Protein AF-A0A059G2W5-F1 (afdb_monomer_lite)

Secondary structure (DSSP, 8-state):
--HHHHHHHHHTTTEEETHHHHHHHTT----HHHHHHHHHHH--SS-HHHHHHHHHHHHHHHHHHB--GGGHHHHHHHHHHHSEEEEEEEEEEEEETTTTEEEEEETTT----EEE-HHHHHH-GGGGTT-EEEEEEEEE---S-TTS-SEEEEEEEESS-S---HHHHHHHHTTS-HHHHHHHHHHHTTB-GGGS-HHHHHHHHHTTHHHHSTT-EEEEEE-TTS-TTHHHHHS-TTEEEE-SS---HHHHTB-TTT--B-GGGT-SEEEETT---TT----HHHHHHHHHHHHHSEEEETTEEEE---EEEEEEE-SS-HHHHHHHS-TTTTS-TTT--HHHHTT--EEEETTSSPPP-GGGB--SEEE-HHHHHHHHHHGGG---TTGGGGTEEE-TTS-HHHHHHHHHHHHHHHHHH-TTS---HHHHHHHHHHHHHHHHHHHHHHHHH-TTSPP---EEEETTS-EEE---HHHHH-HHHHTTT----------------------------S---EEEEE-TT--S--HHHHHHHHHTT-SEEEEE-TT--SHHHHHHHHHHHHHHHHHS-TT--EEEEEEEEPPTTTHHHHHHHHHHHHHHHHHTTEEEEEEEE-GGG----EEEETTSEEEEESSTT--BPP--TT-TT-GGGT-GGGSPBPSEEEEEEEPP---SS---S----HHHHHHHT--BTTEEEES-SSEETTTTEE-THHHHHHHHHHHHHHHTT-EEEEESB-TTS-B--SHHHHTTSSS-SHHHHHHHHHHHHHHHH-HHHHHHHEEEEEEEETTEEEEEEEEPPPSSPPEEEEE-TTT--EEEEEEEEETTEEEEEPHHHHHHHHHTT-

Foldseek 3Di:
DDLQVLCLVQQQLFKAFLVLLVVQCPVPPDFSLLLLLQCSVQVSDPDPVSSVVSSVVSNVCCVFAEFALVCLVVVVVVLVVVQKDKHWFFKAWAQDPVVRFIKIATDRNGDIRATDDPVVCVVPVLSHADTFTWTWMWGAADDPDPNDRRIYTPDTGGSFDPDADLVSVLVSLVVDDLLSLLQQVCLQLFFHSVQDFPVRSLLVLLLLLLLLAWLAEEEEEEAPQLCSCVCQRRQAPQHDEDEDQDDDCCQAANDLVVGDGHDQARHSEYEYPQQFAQPDDDDLVNLVQVLCCLPPQWGDNPPDIDHGGHYYYYYHYDPDDLLCCLAPHAPCVRHHPSCLDLSNLLSNLFYRHSHLGDRDDPVRGGSGMHGSSNNVSVLSNVSNVDACLCVLVVWKFWDPQQDPSNSVSLSSQLRSSCCSSPVVSPDDNVRSVVSSLVSLQGSCSSVLRSCVSDVVDDDDFSWMATPVRDIDGRDHLSCVQPVVSSPVPDDDDDPDDDDDDDDDDDDDDDDPDPPDLADDFDKDWDAFSHFQDALCVVCLSVLAPFQEKEWEDAPQEDDVSLVLVLSNLVSNLVRDDQPGAHEYEYEYAADPPCNVVSVVSQVVSQVVSVVSRYRYYYDHDHPVVGDFGWMDTPQQKIKGWFRHSQFFRDDDCPPPPPVCVPDVRGTTTRTIMIGIDGHPPPDPPDPPPDPPPVVNVVLVVAFWQAEAEALACFQDPVVRDGHNVSVLVVVLVLLQLQQEAWHKYKYQADNVSDRNAHQSVLVVFPRSDPVRVVVVNVVSCCVWQNDVQCVPFWDKDWDADPNGIMIMIGGHHDLDRRWGWDADPPPRDIDTWGWHGDTRDIDTDDPVRVVVSSVVVD

Organism: NCBI:txid1280953

InterPro domains:
  IPR007421 Schlafen, AlbA_2 domain [PF04326] (703-845)
  IPR014061 Lon-like protease BrxL-like [PF13337] (151-462)
  IPR014061 Lon-like protease BrxL-like [TIGR02688] (7-455)
  IPR032341 MITD1, C-terminal phospholipase D-like domain [PF16565] (532-678)
  IPR038113 MITD1, C-terminal phospholipase D-like domain superfamily [G3DSA:3.30.870.30] (523-682)
  IPR038461 Schlafen, AlbA_2 domain superfamily [G3DSA:3.30.950.30] (691-853)
  IPR046838 BREX system Lon protease-like BrxL, N-terminal [PF20442] (10-140)

Sequence (858 aa):
MSLDEKINRHFAGRVVRKDLVKAVKGNAIVPSYVLEYLLGQYCATDDEASIQTGIATVKEILRKHYVHRNEAKLVQSNIKEKGRYKVIDRVTVALNEKKDAYQAIFSNLGIKNVIVDSVTVKAHPKLLVGGVWCICDIEYQYTEDKDASPWILEDLKPIQLSHFDYQEYLSARKEFTTDEWIDLLIQSIGFRPEFLGRRNKLTQLMRLIPFVERNYNLIELGPKGTGKSHIYSEFSPHGILISGGEVSVPKLFVNNSTGNIGLVGYWDVVAFDEFAGKAKRVDKGLVDIMKNYMANKSFSRGIETLGAEASMVFVGNTRHTLPYMLKNTDLFDELPEKYYDSAFIDRIHAYIPGWEVDVIRGEMFSSGYGFVVDYIAEILKHLRNDDYSDRFANSFRLASDISTRDRDGIRKTFSGLMKIIFPHDGATTEEVEELLRLSIEGRKRVKDQLMRIDSTYPDVDFAYSTANGEIKSVATLEETQYPSYYNRGARPTEVSDVDAPPSSADSAGATASKAADQPSEGHREYQENQKGVSFDLLFGPYLQGAKRVEIVDPYIRVFHQTRAVMEFIETVVRRKAPEDEVQVMLTTVEDETRAVQQSDYLGQVADAARMAGVLFEWRFVSADSLHGRSISTETGWKIVLDRGLDIFQRFEMNNAFSIENRLQELRAVKGFYVTYVRQPEELTEPKSETGADPILELVSKGESKDREFKSSLRWNFQDEKIDTAMEQAVLVAIAALANTSGGVLCIGIDDNKNIVGLERDYATFRKPNRDGFELRLHDLLVAEFGQAFCTSFLETAFHQVDGLDFCAISVRRSRDPIYVTKADKKSGAKSSVIYTRVGNSSRELSVEEALNYFKNRL

pLDDT: mean 85.91, std 14.31, range [24.81, 98.56]

Structure (mmCIF, N/CA/C/O backbone):
data_AF-A0A059G2W5-F1
#
_entry.id   AF-A0A059G2W5-F1
#
loop_
_atom_site.group_PDB
_atom_site.id
_atom_site.type_symbol
_atom_site.label_atom_id
_atom_site.label_alt_id
_atom_site.label_comp_id
_atom_site.label_asym_id
_atom_site.label_entity_id
_atom_site.label_seq_id
_atom_site.pdbx_PDB_ins_code
_atom_site.Cartn_x
_atom_site.Cartn_y
_atom_site.Cartn_z
_atom_site.occupancy
_atom_site.B_iso_or_equiv
_atom_site.auth_seq_id
_atom_site.auth_comp_id
_atom_site.auth_asym_id
_atom_site.auth_atom_id
_atom_site.pdbx_PDB_model_num
ATOM 1 N N . MET A 1 1 ? -11.747 12.009 -17.648 1.00 70.88 1 MET A N 1
ATOM 2 C CA . MET A 1 1 ? -12.333 12.262 -16.319 1.00 70.88 1 MET A CA 1
ATOM 3 C C . MET A 1 1 ? -11.278 11.873 -15.306 1.00 70.88 1 MET A C 1
ATOM 5 O O . MET A 1 1 ? -10.680 10.816 -15.484 1.00 70.88 1 MET A O 1
ATOM 9 N N . SER A 1 2 ? -10.971 12.739 -14.346 1.00 89.62 2 SER A N 1
ATOM 10 C CA . SER A 1 2 ? -10.017 12.415 -13.280 1.00 89.62 2 SER A CA 1
ATOM 11 C C . SER A 1 2 ? -10.601 11.361 -12.327 1.00 89.62 2 SER A C 1
ATOM 13 O O . SER A 1 2 ? -11.815 11.133 -12.313 1.00 89.62 2 SER A O 1
ATOM 15 N N . LEU A 1 3 ? -9.749 10.699 -11.535 1.00 93.00 3 LEU A N 1
ATOM 16 C CA . LEU A 1 3 ? -10.206 9.713 -10.550 1.00 93.00 3 LEU A CA 1
ATOM 17 C C . LEU A 1 3 ? -11.163 10.357 -9.530 1.00 93.00 3 LEU A C 1
ATOM 19 O O . LEU A 1 3 ? -12.244 9.826 -9.297 1.00 93.00 3 LEU A O 1
ATOM 23 N N . ASP A 1 4 ? -10.829 11.537 -9.003 1.00 92.12 4 ASP A N 1
ATOM 24 C CA . ASP A 1 4 ? -11.661 12.254 -8.024 1.00 92.12 4 ASP A CA 1
ATOM 25 C C . ASP A 1 4 ? -13.033 12.675 -8.596 1.00 92.12 4 ASP A C 1
ATOM 27 O O . ASP A 1 4 ? -14.053 12.558 -7.911 1.00 92.12 4 ASP A O 1
ATOM 31 N N . GLU A 1 5 ? -13.102 13.100 -9.865 1.00 90.88 5 GLU A N 1
ATOM 32 C CA . GLU A 1 5 ? -14.376 13.372 -10.557 1.00 90.88 5 GLU A CA 1
ATOM 33 C C . GLU A 1 5 ? -15.240 12.106 -10.657 1.00 90.88 5 GLU A C 1
ATOM 35 O O . GLU A 1 5 ? -16.451 12.140 -10.424 1.00 90.88 5 GLU A O 1
ATOM 40 N N . LYS A 1 6 ? -14.615 10.963 -10.970 1.00 94.62 6 LYS A N 1
ATOM 41 C CA . LYS A 1 6 ? -15.286 9.659 -11.043 1.00 94.62 6 LYS A CA 1
ATOM 42 C C . LYS A 1 6 ? -15.848 9.239 -9.694 1.00 94.62 6 LYS A C 1
ATOM 44 O O . LYS A 1 6 ? -16.997 8.810 -9.604 1.00 94.62 6 LYS A O 1
ATOM 49 N N . ILE A 1 7 ? -15.041 9.391 -8.649 1.00 94.12 7 ILE A N 1
ATOM 50 C CA . ILE A 1 7 ? -15.403 9.056 -7.275 1.00 94.12 7 ILE A CA 1
ATOM 51 C C . ILE A 1 7 ? -16.627 9.870 -6.840 1.00 94.12 7 ILE A C 1
ATOM 53 O O . ILE A 1 7 ? -17.612 9.284 -6.394 1.00 94.12 7 ILE A O 1
ATOM 57 N N . ASN A 1 8 ? -16.617 11.191 -7.040 1.00 90.12 8 ASN A N 1
ATOM 58 C CA . ASN A 1 8 ? -17.757 12.044 -6.689 1.00 90.12 8 ASN A CA 1
ATOM 59 C C . ASN A 1 8 ? -19.017 11.710 -7.493 1.00 90.12 8 ASN A C 1
ATOM 61 O O . ASN A 1 8 ? -20.111 11.698 -6.934 1.00 90.12 8 ASN A O 1
ATOM 65 N N . ARG A 1 9 ? -18.882 11.374 -8.780 1.00 91.50 9 ARG A N 1
ATOM 66 C CA . ARG A 1 9 ? -20.026 11.012 -9.625 1.00 91.50 9 ARG A CA 1
ATOM 67 C C . ARG A 1 9 ? -20.757 9.756 -9.144 1.00 91.50 9 ARG A C 1
ATOM 69 O O . ARG A 1 9 ? -21.983 9.729 -9.180 1.00 91.50 9 ARG A O 1
ATOM 76 N N . HIS A 1 10 ? -20.019 8.720 -8.746 1.00 92.56 10 HIS A N 1
ATOM 77 C CA . HIS A 1 10 ? -20.597 7.412 -8.405 1.00 92.56 10 HIS A CA 1
ATOM 78 C C . HIS A 1 10 ? -20.837 7.207 -6.905 1.00 92.56 10 HIS A C 1
ATOM 80 O O . HIS A 1 10 ? -21.637 6.353 -6.535 1.00 92.56 10 HIS A O 1
ATOM 86 N N . PHE A 1 11 ? -20.171 7.976 -6.041 1.00 89.88 11 PHE A N 1
ATOM 87 C CA . PHE A 1 11 ? -20.252 7.826 -4.587 1.00 89.88 11 PHE A CA 1
ATOM 88 C C . PHE A 1 11 ? -20.540 9.147 -3.859 1.00 89.88 11 PHE A C 1
ATOM 90 O O . PHE A 1 11 ? -20.121 9.326 -2.714 1.00 89.88 11 PHE A O 1
ATOM 97 N N . ALA A 1 12 ? -21.269 10.071 -4.492 1.00 84.69 12 ALA A N 1
ATOM 98 C CA . ALA A 1 12 ? -21.710 11.318 -3.864 1.00 84.69 12 ALA A CA 1
ATOM 99 C C . ALA A 1 12 ? -22.329 11.065 -2.473 1.00 84.69 12 ALA A C 1
ATOM 101 O O . ALA A 1 12 ? -23.144 10.160 -2.290 1.00 84.69 12 ALA A O 1
ATOM 102 N N . GLY A 1 13 ? -21.915 11.844 -1.468 1.00 80.69 13 GLY A N 1
ATOM 103 C CA . GLY A 1 13 ? -22.372 11.675 -0.080 1.00 80.69 13 GLY A CA 1
ATOM 104 C C . GLY A 1 13 ? -21.753 10.503 0.692 1.00 80.69 13 GLY A C 1
ATOM 105 O O . GLY A 1 13 ? -22.027 10.356 1.879 1.00 80.69 13 GLY A O 1
ATOM 106 N N . ARG A 1 14 ? -20.912 9.677 0.057 1.00 86.06 14 ARG A N 1
ATOM 107 C CA . ARG A 1 14 ? -20.239 8.504 0.662 1.00 86.06 14 ARG A CA 1
ATOM 108 C C . ARG A 1 14 ? -18.717 8.624 0.654 1.00 86.06 14 ARG A C 1
ATOM 110 O O . ARG A 1 14 ? -18.006 7.729 1.116 1.00 86.06 14 ARG A O 1
ATOM 117 N N . VAL A 1 15 ? -18.216 9.733 0.124 1.00 89.94 15 VAL A N 1
ATOM 118 C CA . VAL A 1 15 ? -16.799 10.052 -0.032 1.00 89.94 15 VAL A CA 1
ATOM 119 C C . VAL A 1 15 ? -16.525 11.445 0.506 1.00 89.94 15 VAL A C 1
ATOM 121 O O . VAL A 1 15 ? -17.393 12.316 0.501 1.00 89.94 15 VAL A O 1
ATOM 124 N N . VAL A 1 16 ? -15.306 11.649 0.981 1.00 89.38 16 VAL A N 1
ATOM 125 C CA . VAL A 1 16 ? -14.848 12.916 1.542 1.00 89.38 16 VAL A CA 1
ATOM 126 C C . VAL A 1 16 ? -13.396 13.146 1.154 1.00 89.38 16 VAL A C 1
ATOM 128 O O . VAL A 1 16 ? -12.611 12.201 1.027 1.00 89.38 16 VAL A O 1
ATOM 131 N N . ARG A 1 17 ? -13.025 14.413 0.983 1.00 90.38 17 ARG A N 1
ATOM 132 C CA . ARG A 1 17 ? -11.629 14.804 0.798 1.00 90.38 17 ARG A CA 1
ATOM 133 C C . ARG A 1 17 ? -10.821 14.554 2.067 1.00 90.38 17 ARG A C 1
ATOM 135 O O . ARG A 1 17 ? -11.162 15.033 3.152 1.00 90.38 17 ARG A O 1
ATOM 142 N N . LYS A 1 18 ? -9.740 13.787 1.936 1.00 88.75 18 LYS A N 1
ATOM 143 C CA . LYS A 1 18 ? -8.985 13.257 3.085 1.00 88.75 18 LYS A CA 1
ATOM 144 C C . LYS A 1 18 ? -8.079 14.281 3.772 1.00 88.75 18 LYS A C 1
ATOM 146 O O . LYS A 1 18 ? -7.754 14.121 4.950 1.00 88.75 18 LYS A O 1
ATOM 151 N N . ASP A 1 19 ? -7.730 15.372 3.100 1.00 86.88 19 ASP A N 1
ATOM 152 C CA . ASP A 1 19 ? -7.019 16.512 3.692 1.00 86.88 19 ASP A CA 1
ATOM 153 C C . ASP A 1 19 ? -7.873 17.280 4.717 1.00 86.88 19 ASP A C 1
ATOM 155 O O . ASP A 1 19 ? -7.338 17.797 5.706 1.00 86.88 19 ASP A O 1
ATOM 159 N N . LEU A 1 20 ? -9.198 17.303 4.545 1.00 87.62 20 LEU A N 1
ATOM 160 C CA . LEU A 1 20 ? -10.114 18.076 5.391 1.00 87.62 20 LEU A CA 1
ATOM 161 C C . LEU A 1 20 ? -10.108 17.622 6.852 1.00 87.62 20 LEU A C 1
ATOM 163 O O . LEU A 1 20 ? -10.252 18.445 7.760 1.00 87.62 20 LEU A O 1
ATOM 167 N N . VAL A 1 21 ? -9.867 16.333 7.101 1.00 82.50 21 VAL A N 1
ATOM 168 C CA . VAL A 1 21 ? -9.759 15.789 8.462 1.00 82.50 21 VAL A CA 1
ATOM 169 C C . VAL A 1 21 ? -8.661 16.518 9.235 1.00 82.50 21 VAL A C 1
ATOM 171 O O . VAL A 1 21 ? -8.880 16.929 10.373 1.00 82.50 21 VAL A O 1
ATOM 174 N N . LYS A 1 22 ? -7.501 16.770 8.610 1.00 81.06 22 LYS A N 1
ATOM 175 C CA . LYS A 1 22 ? -6.393 17.511 9.239 1.00 81.06 22 LYS A CA 1
ATOM 176 C C . LYS A 1 22 ? -6.764 18.972 9.499 1.00 81.06 22 LYS A C 1
ATOM 178 O O . LYS A 1 22 ? -6.431 19.499 10.559 1.00 81.06 22 LYS A O 1
ATOM 183 N N . ALA A 1 23 ? -7.484 19.607 8.574 1.00 81.00 23 ALA A N 1
ATOM 184 C CA . ALA A 1 23 ? -7.911 21.003 8.697 1.00 81.00 23 ALA A CA 1
ATOM 185 C C . ALA A 1 23 ? -8.916 21.236 9.844 1.00 81.00 23 ALA A C 1
ATOM 187 O O . ALA A 1 23 ? -8.984 22.338 10.403 1.00 81.00 23 ALA A O 1
ATOM 188 N N . VAL A 1 24 ? -9.697 20.208 10.191 1.00 83.06 24 VAL A N 1
ATOM 189 C CA . VAL A 1 24 ? -10.729 20.253 11.239 1.00 83.06 24 VAL A CA 1
ATOM 190 C C . VAL A 1 24 ? -10.209 19.760 12.584 1.00 83.06 24 VAL A C 1
ATOM 192 O O . VAL A 1 24 ? -10.558 20.353 13.604 1.00 83.06 24 VAL A O 1
ATOM 195 N N . LYS A 1 25 ? -9.368 18.716 12.599 1.00 77.44 25 LYS A N 1
ATOM 196 C CA . LYS A 1 25 ? -8.901 18.044 13.824 1.00 77.44 25 LYS A CA 1
ATOM 197 C C . LYS A 1 25 ? -8.322 19.023 14.843 1.00 77.44 25 LYS A C 1
ATOM 199 O O . LYS A 1 25 ? -8.685 18.941 16.012 1.00 77.44 25 LYS A O 1
ATOM 204 N N . GLY A 1 26 ? -7.496 19.983 14.411 1.00 71.88 26 GLY A N 1
ATOM 205 C CA . GLY A 1 26 ? -6.952 21.032 15.284 1.00 71.88 26 GLY A CA 1
ATOM 206 C C . GLY A 1 26 ? -6.432 20.470 16.617 1.00 71.88 26 GLY A C 1
ATOM 207 O O . GLY A 1 26 ? -5.618 19.551 16.619 1.00 71.88 26 GLY A O 1
ATOM 208 N N . ASN A 1 27 ? -6.959 20.982 17.739 1.00 66.56 27 ASN A N 1
ATOM 209 C CA . ASN A 1 27 ? -6.695 20.480 19.101 1.00 66.56 27 ASN A CA 1
ATOM 210 C C . ASN A 1 27 ? -7.792 19.534 19.641 1.00 66.56 27 ASN A C 1
ATOM 212 O O . ASN A 1 27 ? -7.753 19.142 20.809 1.00 66.56 27 ASN A O 1
ATOM 216 N N . ALA A 1 28 ? -8.810 19.206 18.842 1.00 68.19 28 ALA A N 1
ATOM 217 C CA . ALA A 1 28 ? -9.914 18.363 19.279 1.00 68.19 28 ALA A CA 1
ATOM 218 C C . ALA A 1 28 ? -9.452 16.900 19.386 1.00 68.19 28 ALA A C 1
ATOM 220 O O . ALA A 1 28 ? -8.986 16.299 18.419 1.00 68.19 28 ALA A O 1
ATOM 221 N N . ILE A 1 29 ? -9.606 16.305 20.573 1.00 75.06 29 ILE A N 1
ATOM 222 C CA . ILE A 1 29 ? -9.244 14.903 20.850 1.00 75.06 29 ILE A CA 1
ATOM 223 C C . ILE A 1 29 ? -10.410 13.996 20.435 1.00 75.06 29 ILE A C 1
ATOM 225 O O . ILE A 1 29 ? -11.023 13.321 21.257 1.00 75.06 29 ILE A O 1
ATOM 229 N N . VAL A 1 30 ? -10.763 14.051 19.154 1.00 78.31 30 VAL A N 1
ATOM 230 C CA . VAL A 1 30 ? -11.882 13.315 18.560 1.00 78.31 30 VAL A CA 1
ATOM 231 C C . VAL A 1 30 ? -11.317 12.283 17.577 1.00 78.31 30 VAL A C 1
ATOM 233 O O . VAL A 1 30 ? -10.408 12.633 16.816 1.00 78.31 30 VAL A O 1
ATOM 236 N N . PRO A 1 31 ? -11.806 11.026 17.578 1.00 78.44 31 PRO A N 1
ATOM 237 C CA . PRO A 1 31 ? -11.372 10.025 16.602 1.00 78.44 31 PRO A CA 1
ATOM 238 C C . PRO A 1 31 ? -11.599 10.486 15.159 1.00 78.44 31 PRO A C 1
ATOM 240 O O . PRO A 1 31 ? -12.594 11.157 14.872 1.00 78.44 31 PRO A O 1
ATOM 243 N N . SER A 1 32 ? -10.714 10.103 14.237 1.00 80.50 32 SER A N 1
ATOM 244 C CA . SER A 1 32 ? -10.771 10.569 12.845 1.00 80.50 32 SER A CA 1
ATOM 245 C C . SER A 1 32 ? -12.079 10.172 12.155 1.00 80.50 32 SER A C 1
ATOM 247 O O . SER A 1 32 ? -12.656 10.996 11.454 1.00 80.50 32 SER A O 1
ATOM 249 N N . TYR A 1 33 ? -12.618 8.978 12.423 1.00 77.44 33 TYR A N 1
ATOM 250 C CA . TYR A 1 33 ? -13.896 8.547 11.841 1.00 77.44 33 TYR A CA 1
ATOM 251 C C . TYR A 1 33 ? -15.094 9.410 12.268 1.00 77.44 33 TYR A C 1
ATOM 253 O O . TYR A 1 33 ? -16.035 9.574 11.500 1.00 77.44 33 TYR A O 1
ATOM 261 N N . VAL A 1 34 ? -15.063 10.004 13.469 1.00 81.62 34 VAL A N 1
ATOM 262 C CA . VAL A 1 34 ? -16.112 10.935 13.916 1.00 81.62 34 VAL A CA 1
ATOM 263 C C . VAL A 1 34 ? -16.023 12.246 13.136 1.00 81.62 34 VAL A C 1
ATOM 265 O O . VAL A 1 34 ? -17.045 12.811 12.750 1.00 81.62 34 VAL A O 1
ATOM 268 N N . LEU A 1 35 ? -14.801 12.724 12.879 1.00 86.88 35 LEU A N 1
ATOM 269 C CA . LEU A 1 35 ? -14.574 13.908 12.051 1.00 86.88 35 LEU A CA 1
ATOM 270 C C . LEU A 1 35 ? -15.012 13.657 10.609 1.00 86.88 35 LEU A C 1
ATOM 272 O O . LEU A 1 35 ? -15.684 14.502 10.029 1.00 86.88 35 LEU A O 1
ATOM 276 N N . GLU A 1 36 ? -14.669 12.496 10.052 1.00 84.31 36 GLU A N 1
ATOM 277 C CA . GLU A 1 36 ? -15.071 12.104 8.701 1.00 84.31 36 GLU A CA 1
ATOM 278 C C . GLU A 1 36 ? -16.584 11.973 8.560 1.00 84.31 36 GLU A C 1
ATOM 280 O O . GLU A 1 36 ? -17.115 12.442 7.562 1.00 84.31 36 GLU A O 1
ATOM 285 N N . TYR A 1 37 ? -17.291 11.436 9.558 1.00 82.56 37 TYR A N 1
ATOM 286 C CA . TYR A 1 37 ? -18.756 11.408 9.551 1.00 82.56 37 TYR A CA 1
ATOM 287 C C . TYR A 1 37 ? -19.354 12.817 9.475 1.00 82.56 37 TYR A C 1
ATOM 289 O O . TYR A 1 37 ? -20.207 13.093 8.634 1.00 82.56 37 TYR A O 1
ATOM 297 N N . LEU A 1 38 ? -18.885 13.739 10.326 1.00 86.25 38 LEU A N 1
ATOM 298 C CA . LEU A 1 38 ? -19.362 15.124 10.303 1.00 86.25 38 LEU A CA 1
ATOM 299 C C . LEU A 1 38 ? -19.017 15.801 8.970 1.00 86.25 38 LEU A C 1
ATOM 301 O O . LEU A 1 38 ? -19.852 16.485 8.386 1.00 86.25 38 LEU A O 1
ATOM 305 N N . LEU A 1 39 ? -17.811 15.582 8.448 1.00 87.56 39 LEU A N 1
ATOM 306 C CA . LEU A 1 39 ? -17.409 16.123 7.151 1.00 87.56 39 LEU A CA 1
ATOM 307 C C . LEU A 1 39 ? -18.206 15.511 5.996 1.00 87.56 39 LEU A C 1
ATOM 309 O O . LEU A 1 39 ? -18.561 16.235 5.075 1.00 87.56 39 LEU A O 1
ATOM 313 N N . GLY A 1 40 ? -18.564 14.232 6.061 1.00 82.75 40 GLY A N 1
ATOM 314 C CA . GLY A 1 40 ? -19.442 13.587 5.087 1.00 82.75 40 GLY A CA 1
ATOM 315 C C . GLY A 1 40 ? -20.846 14.196 5.055 1.00 82.75 40 GLY A C 1
ATOM 316 O O . GLY A 1 40 ? -21.483 14.200 4.011 1.00 82.75 40 GLY A O 1
ATOM 317 N N . GLN A 1 41 ? -21.325 14.779 6.159 1.00 82.44 41 GLN A N 1
ATOM 318 C CA . GLN A 1 41 ? -22.630 15.453 6.195 1.00 82.44 41 GLN A CA 1
ATOM 319 C C . GLN A 1 41 ? -22.600 16.884 5.656 1.00 82.44 41 GLN A C 1
ATOM 321 O O . GLN A 1 41 ? -23.564 17.322 5.032 1.00 82.44 41 GLN A O 1
ATOM 326 N N . TYR A 1 42 ? -21.519 17.625 5.917 1.00 86.44 42 TYR A N 1
ATOM 327 C CA . TYR A 1 42 ? -21.453 19.064 5.628 1.00 86.44 42 TYR A CA 1
ATOM 328 C C . TYR A 1 42 ? -20.520 19.434 4.464 1.00 86.44 42 TYR A C 1
ATOM 330 O O . TYR A 1 42 ? -20.578 20.565 3.991 1.00 86.44 42 TYR A O 1
ATOM 338 N N . CYS A 1 43 ? -19.683 18.506 3.990 1.00 84.94 43 CYS A N 1
ATOM 339 C CA . CYS A 1 43 ? -18.677 18.717 2.940 1.00 84.94 43 CYS A CA 1
ATOM 340 C C . CYS A 1 43 ? -18.753 17.664 1.813 1.00 84.94 43 CYS A C 1
ATOM 342 O O . CYS A 1 43 ? -17.750 17.401 1.153 1.00 84.94 43 CYS A O 1
ATOM 344 N N . ALA A 1 44 ? -19.920 17.054 1.579 1.00 77.00 44 ALA A N 1
ATOM 345 C CA . ALA A 1 44 ? -20.151 16.079 0.502 1.00 77.00 44 ALA A CA 1
ATOM 346 C C . ALA A 1 44 ? -20.348 16.729 -0.885 1.00 77.00 44 ALA A C 1
ATOM 348 O O . ALA A 1 44 ? -21.307 16.435 -1.596 1.00 77.00 44 ALA A O 1
ATOM 349 N N . THR A 1 45 ? -19.469 17.655 -1.254 1.00 80.06 45 THR A N 1
ATOM 350 C CA . THR A 1 45 ? -19.495 18.375 -2.534 1.00 80.06 45 THR A CA 1
ATOM 351 C C . THR A 1 45 ? -18.066 18.628 -3.016 1.00 80.06 45 THR A C 1
ATOM 353 O O . THR A 1 45 ? -17.114 18.483 -2.245 1.00 80.06 45 THR A O 1
ATOM 356 N N . ASP A 1 46 ? -17.909 18.959 -4.291 1.00 79.19 46 ASP A N 1
ATOM 357 C CA . ASP A 1 46 ? -16.665 19.392 -4.934 1.00 79.19 46 ASP A CA 1
ATOM 358 C C . ASP A 1 46 ? -16.551 20.917 -5.076 1.00 79.19 46 ASP A C 1
ATOM 360 O O . ASP A 1 46 ? -15.484 21.430 -5.412 1.00 79.19 46 ASP A O 1
ATOM 364 N N . ASP A 1 47 ? -17.605 21.659 -4.722 1.00 85.81 47 ASP A N 1
ATOM 365 C CA . ASP A 1 47 ? -17.571 23.118 -4.638 1.00 85.81 47 ASP A CA 1
ATOM 366 C C . ASP A 1 47 ? -16.771 23.602 -3.415 1.00 85.81 47 ASP A C 1
ATOM 368 O O . ASP A 1 47 ? -17.180 23.443 -2.260 1.00 85.81 47 ASP A O 1
ATOM 372 N N . GLU A 1 48 ? -15.635 24.253 -3.673 1.00 87.31 48 GLU A N 1
ATOM 373 C CA . GLU A 1 48 ? -14.702 24.709 -2.636 1.00 87.31 48 GLU A CA 1
ATOM 374 C C . GLU A 1 48 ? -15.345 25.719 -1.667 1.00 87.31 48 GLU A C 1
ATOM 376 O O . GLU A 1 48 ? -15.084 25.677 -0.465 1.00 87.31 48 GLU A O 1
ATOM 381 N N . ALA A 1 49 ? -16.237 26.596 -2.141 1.00 88.25 49 ALA A N 1
ATOM 382 C CA . ALA A 1 49 ? -16.917 27.564 -1.276 1.00 88.25 49 ALA A CA 1
ATOM 383 C C . ALA A 1 49 ? -17.859 26.876 -0.268 1.00 88.25 49 ALA A C 1
ATOM 385 O O . ALA A 1 49 ? -17.877 27.210 0.927 1.00 88.25 49 ALA A O 1
ATOM 386 N N . SER A 1 50 ? -18.604 25.874 -0.732 1.00 86.75 50 SER A N 1
ATOM 387 C CA . SER A 1 50 ? -19.454 25.029 0.104 1.00 86.75 50 SER A CA 1
ATOM 388 C C . SER A 1 50 ? -18.629 24.201 1.088 1.00 86.75 50 SER A C 1
ATOM 390 O O . SER A 1 50 ? -18.977 24.152 2.268 1.00 86.75 50 SER A O 1
ATOM 392 N N . ILE A 1 51 ? -17.492 23.638 0.658 1.00 87.81 51 ILE A N 1
ATOM 393 C CA . ILE A 1 51 ? -16.558 22.915 1.537 1.00 87.81 51 ILE A CA 1
ATOM 394 C C . ILE A 1 51 ? -16.068 23.818 2.678 1.00 87.81 51 ILE A C 1
ATOM 396 O O . ILE A 1 51 ? -16.115 23.410 3.838 1.00 87.81 51 ILE A O 1
ATOM 400 N N . GLN A 1 52 ? -15.640 25.053 2.398 1.00 89.12 52 GLN A N 1
ATOM 401 C CA . GLN A 1 52 ? -15.163 25.969 3.446 1.00 89.12 52 GLN A CA 1
ATOM 402 C C . GLN A 1 52 ? -16.262 26.313 4.463 1.00 89.12 52 GLN A C 1
ATOM 404 O O . GLN A 1 52 ? -16.019 26.338 5.675 1.00 89.12 52 GLN A O 1
ATOM 409 N N . THR A 1 53 ? -17.491 26.511 3.985 1.00 90.94 53 THR A N 1
ATOM 410 C CA . THR A 1 53 ? -18.664 26.729 4.846 1.00 90.94 53 THR A CA 1
ATOM 411 C C . THR A 1 53 ? -18.969 25.491 5.698 1.00 90.94 53 THR A C 1
ATOM 413 O O . THR A 1 53 ? -19.237 25.601 6.901 1.00 90.94 53 THR A O 1
ATOM 416 N N . GLY A 1 54 ? -18.863 24.298 5.109 1.00 89.44 54 GLY A N 1
ATOM 417 C CA . GLY A 1 54 ? -19.009 23.021 5.801 1.00 89.44 54 GLY A CA 1
ATOM 418 C C . GLY A 1 54 ? -17.958 22.827 6.896 1.00 89.44 54 GLY A C 1
ATOM 419 O O . GLY A 1 54 ? -18.306 22.528 8.037 1.00 89.44 54 GLY A O 1
ATOM 420 N N . ILE A 1 55 ? -16.683 23.114 6.612 1.00 89.56 55 ILE A N 1
ATOM 421 C CA . ILE A 1 55 ? -15.584 23.062 7.593 1.00 89.56 55 ILE A CA 1
ATOM 422 C C . ILE A 1 55 ? -15.865 23.986 8.782 1.00 89.56 55 ILE A C 1
ATOM 424 O O . ILE A 1 55 ? -15.682 23.579 9.933 1.00 89.56 55 ILE A O 1
ATOM 428 N N . ALA A 1 56 ? -16.307 25.221 8.529 1.00 90.62 56 ALA A N 1
ATOM 429 C CA . ALA A 1 56 ? -16.656 26.165 9.588 1.00 90.62 56 ALA A CA 1
ATOM 430 C C . ALA A 1 56 ? -17.805 25.633 10.461 1.00 90.62 56 ALA A C 1
ATOM 432 O O . ALA A 1 56 ? -17.735 25.702 11.690 1.00 90.62 56 ALA A O 1
ATOM 433 N N . THR A 1 57 ? -18.815 25.025 9.834 1.00 91.56 57 THR A N 1
ATOM 434 C CA . THR A 1 57 ? -19.950 24.394 10.520 1.00 91.56 57 THR A CA 1
ATOM 435 C C . THR A 1 57 ? -19.499 23.230 11.402 1.00 91.56 57 THR A C 1
ATOM 437 O O . THR A 1 57 ? -19.856 23.178 12.579 1.00 91.56 57 THR A O 1
ATOM 440 N N . VAL A 1 58 ? -18.650 22.334 10.889 1.00 90.31 58 VAL A N 1
ATOM 441 C CA . VAL A 1 58 ? -18.118 21.197 11.659 1.00 90.31 58 VAL A CA 1
ATOM 442 C C . VAL A 1 58 ? -17.279 21.676 12.845 1.00 90.31 58 VAL A C 1
ATOM 444 O O . VAL A 1 58 ? -17.455 21.184 13.962 1.00 90.31 58 VAL A O 1
ATOM 447 N N . LYS A 1 59 ? -16.402 22.669 12.645 1.00 90.12 59 LYS A N 1
ATOM 448 C CA . LYS A 1 59 ? -15.616 23.273 13.736 1.00 90.12 59 LYS A CA 1
ATOM 449 C C . LYS A 1 59 ? -16.515 23.850 14.825 1.00 90.12 59 LYS A C 1
ATOM 451 O O . LYS A 1 59 ? -16.234 23.670 16.009 1.00 90.12 59 LYS A O 1
ATOM 456 N N . GLU A 1 60 ? -17.604 24.504 14.438 1.00 90.94 60 GLU A N 1
ATOM 457 C CA . GLU A 1 60 ? -18.562 25.079 15.377 1.00 90.94 60 GLU A CA 1
ATOM 458 C C . GLU A 1 60 ? -19.354 24.006 16.141 1.00 90.94 60 GLU A C 1
ATOM 460 O O . GLU A 1 60 ? -19.548 24.142 17.351 1.00 90.94 60 GLU A O 1
ATOM 465 N N . ILE A 1 61 ? -19.749 22.915 15.474 1.00 90.44 61 ILE A N 1
ATOM 466 C CA . ILE A 1 61 ? -20.394 21.755 16.109 1.00 90.44 61 ILE A CA 1
ATOM 467 C C . ILE A 1 61 ? -19.473 21.149 17.167 1.00 90.44 61 ILE A C 1
ATOM 469 O O . ILE A 1 61 ? -19.896 20.956 18.307 1.00 90.44 61 ILE A O 1
ATOM 473 N N . LEU A 1 62 ? -18.210 20.894 16.819 1.00 89.56 62 LEU A N 1
ATOM 474 C CA . LEU A 1 62 ? -17.231 20.347 17.756 1.00 89.56 62 LEU A CA 1
ATOM 475 C C . LEU A 1 62 ? -17.018 21.297 18.936 1.00 89.56 62 LEU A C 1
ATOM 477 O O . LEU A 1 62 ? -17.133 20.875 20.079 1.00 89.56 62 LEU A O 1
ATOM 481 N N . ARG A 1 63 ? -16.809 22.591 18.683 1.00 88.50 63 ARG A N 1
ATOM 482 C CA . ARG A 1 63 ? -16.598 23.591 19.739 1.00 88.50 63 ARG A CA 1
ATOM 483 C C . ARG A 1 63 ? -17.773 23.692 20.716 1.00 88.50 63 ARG A C 1
ATOM 485 O O . ARG A 1 63 ? -17.559 23.926 21.900 1.00 88.50 63 ARG A O 1
ATOM 492 N N . LYS A 1 64 ? -19.012 23.572 20.229 1.00 89.25 64 LYS A N 1
ATOM 493 C CA . LYS A 1 64 ? -20.223 23.718 21.055 1.00 89.25 64 LYS A CA 1
ATOM 494 C C . LYS A 1 64 ? -20.638 22.438 21.768 1.00 89.25 64 LYS A C 1
ATOM 496 O O . LYS A 1 64 ? -21.156 22.523 22.883 1.00 89.25 64 LYS A O 1
ATOM 501 N N . HIS A 1 65 ? -20.493 21.293 21.109 1.00 91.88 65 HIS A N 1
ATOM 502 C CA . HIS A 1 65 ? -21.136 20.048 21.526 1.00 91.88 65 HIS A CA 1
ATOM 503 C C . HIS A 1 65 ? -20.149 18.976 21.983 1.00 91.88 65 HIS A C 1
ATOM 505 O O . HIS A 1 65 ? -20.546 18.096 22.743 1.00 91.88 65 HIS A O 1
ATOM 511 N N . TYR A 1 66 ? -18.880 19.023 21.571 1.00 90.50 66 TYR A N 1
ATOM 512 C CA . TYR A 1 66 ? -17.898 18.063 22.063 1.00 90.50 66 TYR A CA 1
ATOM 5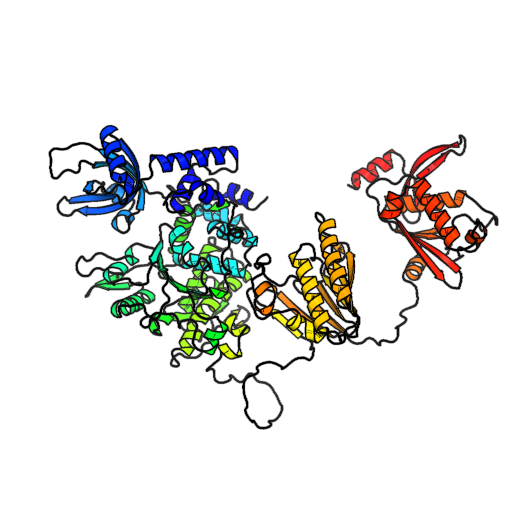13 C C . TYR A 1 66 ? -17.612 18.291 23.546 1.00 90.50 66 TYR A C 1
ATOM 515 O O . TYR A 1 66 ? -17.311 19.403 23.979 1.00 90.50 66 TYR A O 1
ATOM 523 N N . VAL A 1 67 ? -17.687 17.217 24.332 1.00 89.31 67 VAL A N 1
ATOM 524 C CA . VAL A 1 67 ? -17.431 17.302 25.767 1.00 89.31 67 VAL A CA 1
ATOM 525 C C . VAL A 1 67 ? -15.962 17.015 26.046 1.00 89.31 67 VAL A C 1
ATOM 527 O O . VAL A 1 67 ? -15.501 15.874 25.958 1.00 89.31 67 VAL A O 1
ATOM 530 N N . HIS A 1 68 ? -15.224 18.051 26.438 1.00 88.69 68 HIS A N 1
ATOM 531 C CA . HIS A 1 68 ? -13.890 17.893 27.003 1.00 88.69 68 HIS A CA 1
ATOM 532 C C . HIS A 1 68 ? -13.986 17.458 28.473 1.00 88.69 68 HIS A C 1
ATOM 534 O O . HIS A 1 68 ? -14.730 18.040 29.262 1.00 88.69 68 HIS A O 1
ATOM 540 N N . ARG A 1 69 ? -13.211 16.440 28.874 1.00 87.25 69 ARG A N 1
ATOM 541 C CA . ARG A 1 69 ? -13.274 15.867 30.237 1.00 87.25 69 ARG A CA 1
ATOM 542 C C . ARG A 1 69 ? -13.023 16.885 31.354 1.00 87.25 69 ARG A C 1
ATOM 544 O O . ARG A 1 69 ? -13.640 16.793 32.409 1.00 87.25 69 ARG A O 1
ATOM 551 N N . ASN A 1 70 ? -12.125 17.842 31.137 1.00 88.69 70 ASN A N 1
ATOM 552 C CA . ASN A 1 70 ? -11.825 18.918 32.088 1.00 88.69 70 ASN A CA 1
ATOM 553 C C . ASN A 1 70 ? -12.961 19.951 32.205 1.00 88.69 70 ASN A C 1
ATOM 555 O O . ASN A 1 70 ? -13.067 20.618 33.229 1.00 88.69 70 ASN A O 1
ATOM 559 N N . GLU A 1 71 ? -13.829 20.055 31.198 1.00 89.62 71 GLU A N 1
ATOM 560 C CA . GLU A 1 71 ? -14.966 20.984 31.159 1.00 89.62 71 GLU A CA 1
ATOM 561 C C . GLU A 1 71 ? -16.307 20.295 31.450 1.00 89.62 71 GLU A C 1
ATOM 563 O O . GLU A 1 71 ? -17.353 20.941 31.462 1.00 89.62 71 GLU A O 1
ATOM 568 N N . ALA A 1 72 ? -16.301 18.994 31.753 1.00 92.00 72 ALA A N 1
ATOM 569 C CA . ALA A 1 72 ? -17.510 18.202 31.967 1.00 92.00 72 ALA A CA 1
ATOM 570 C C . ALA A 1 72 ? -18.477 18.841 32.980 1.00 92.00 72 ALA A C 1
ATOM 572 O O . ALA A 1 72 ? -19.685 18.872 32.760 1.00 92.00 72 ALA A O 1
ATOM 573 N N . LYS A 1 73 ? -17.953 19.412 34.074 1.00 94.00 73 LYS A N 1
ATOM 574 C CA . LYS A 1 73 ? -18.762 20.097 35.097 1.00 94.00 73 LYS A CA 1
ATOM 575 C C . LYS A 1 73 ? -19.380 21.404 34.608 1.00 94.00 73 LYS A C 1
ATOM 577 O O . LYS A 1 73 ? -20.512 21.707 34.978 1.00 94.00 73 LYS A O 1
ATOM 582 N N . LEU A 1 74 ? -18.674 22.138 33.751 1.00 93.44 74 LEU A N 1
ATOM 583 C CA . LEU A 1 74 ? -19.209 23.331 33.105 1.00 93.44 74 LEU A CA 1
ATOM 584 C C . LEU A 1 74 ? -20.347 22.954 32.147 1.00 93.44 74 LEU A C 1
ATOM 586 O O . LEU A 1 74 ? -21.409 23.568 32.191 1.00 93.44 74 LEU A O 1
ATOM 590 N N . VAL A 1 75 ? -20.169 21.898 31.345 1.00 92.94 75 VAL A N 1
ATOM 591 C CA . VAL A 1 75 ? -21.218 21.394 30.443 1.00 92.94 75 VAL A CA 1
ATOM 592 C C . VAL A 1 75 ? -22.434 20.892 31.230 1.00 92.94 75 VAL A C 1
ATOM 594 O O . VAL A 1 75 ? -23.554 21.255 30.887 1.00 92.94 75 VAL A O 1
ATOM 597 N N . GLN A 1 76 ? -22.239 20.149 32.328 1.00 94.38 76 GLN A N 1
ATOM 598 C CA . GLN A 1 76 ? -23.324 19.750 33.240 1.00 94.38 76 GLN A CA 1
ATOM 599 C C . GLN A 1 76 ? -24.108 20.964 33.767 1.00 94.38 76 GLN A C 1
ATOM 601 O O . GLN A 1 76 ? -25.338 20.949 33.755 1.00 94.38 76 GLN A O 1
ATOM 606 N N . SER A 1 77 ? -23.416 22.030 34.186 1.00 93.88 77 SER A N 1
ATOM 607 C CA . SER A 1 77 ? -24.072 23.273 34.613 1.00 93.88 77 SER A CA 1
ATOM 608 C C . SER A 1 77 ? -24.839 23.933 33.468 1.00 93.88 77 SER A C 1
ATOM 610 O O . SER A 1 77 ? -25.962 24.378 33.669 1.00 93.88 77 SER A O 1
ATOM 612 N N . ASN A 1 78 ? -24.271 23.970 32.261 1.00 93.06 78 ASN A N 1
ATOM 613 C CA . ASN A 1 78 ? -24.941 24.539 31.092 1.00 93.06 78 ASN A CA 1
ATOM 614 C C . ASN A 1 78 ? -26.218 23.774 30.729 1.00 93.06 78 ASN A C 1
ATOM 616 O O . ASN A 1 78 ? -27.201 24.412 30.366 1.00 93.06 78 ASN A O 1
ATOM 620 N N . ILE A 1 79 ? -26.217 22.440 30.840 1.00 93.94 79 ILE A N 1
ATOM 621 C CA . ILE A 1 79 ? -27.424 21.623 30.651 1.00 93.94 79 ILE A CA 1
ATOM 622 C C . ILE A 1 79 ? -28.475 22.010 31.695 1.00 93.94 79 ILE A C 1
ATOM 624 O O . ILE A 1 79 ? -29.602 22.310 31.324 1.00 93.94 79 ILE A O 1
ATOM 628 N N . LYS A 1 80 ? -28.097 22.088 32.979 1.00 92.88 80 LYS A N 1
ATOM 629 C CA . LYS A 1 80 ? -29.010 22.494 34.058 1.00 92.88 80 LYS A CA 1
ATOM 630 C C . LYS A 1 80 ? -29.642 23.868 33.816 1.00 92.88 80 LYS A C 1
ATOM 632 O O . LYS A 1 80 ? -30.847 24.008 33.973 1.00 92.88 80 LYS A O 1
ATOM 637 N N . GLU A 1 81 ? -28.850 24.875 33.450 1.00 92.94 81 GLU A N 1
ATOM 638 C CA . GLU A 1 81 ? -29.356 26.245 33.268 1.00 92.94 81 GLU A CA 1
ATOM 639 C C . GLU A 1 81 ? -30.178 26.413 31.978 1.00 92.94 81 GLU A C 1
ATOM 641 O O . GLU A 1 81 ? -31.087 27.238 31.928 1.00 92.94 81 GLU A O 1
ATOM 646 N N . LYS A 1 82 ? -29.883 25.638 30.926 1.00 90.44 82 LYS A N 1
ATOM 647 C CA . LYS A 1 82 ? -30.605 25.697 29.640 1.00 90.44 82 LYS A CA 1
ATOM 648 C C . LYS A 1 82 ? -31.756 24.691 29.533 1.00 90.44 82 LYS A C 1
ATOM 650 O O . LYS A 1 82 ? -32.493 24.731 28.551 1.00 90.44 82 LYS A O 1
ATOM 655 N N . GLY A 1 83 ? -31.885 23.772 30.486 1.00 86.38 83 GLY A N 1
ATOM 656 C CA . GLY A 1 83 ? -32.799 22.629 30.442 1.00 86.38 83 GLY A CA 1
ATOM 657 C C . GLY A 1 83 ? -32.281 21.504 29.544 1.00 86.38 83 GLY A C 1
ATOM 658 O O . GLY A 1 83 ? -32.033 20.403 30.025 1.00 86.38 83 GLY A O 1
ATOM 659 N N . ARG A 1 84 ? -32.047 21.789 28.256 1.00 90.31 84 ARG A N 1
ATOM 660 C CA . ARG A 1 84 ? -31.608 20.809 27.247 1.00 90.31 84 ARG A CA 1
ATOM 661 C C . ARG A 1 84 ? -30.320 21.235 26.548 1.00 90.31 84 ARG A C 1
ATOM 663 O O . ARG A 1 84 ? -30.125 22.407 26.217 1.00 90.31 84 ARG A O 1
ATOM 670 N N . TYR A 1 85 ? -29.448 20.271 26.262 1.00 93.88 85 TYR A N 1
ATOM 671 C CA . TYR A 1 85 ? -28.221 20.501 25.502 1.00 93.88 85 TYR A CA 1
ATOM 672 C C . TYR A 1 85 ? -27.828 19.292 24.651 1.00 93.88 85 TYR A C 1
ATOM 674 O O . TYR A 1 85 ? -27.952 18.146 25.079 1.00 93.88 85 TYR A O 1
ATOM 682 N N . LYS A 1 86 ? -27.281 19.563 23.464 1.00 95.38 86 LYS A N 1
ATOM 683 C CA . LYS A 1 86 ? -26.709 18.537 22.588 1.00 95.38 86 LYS A CA 1
ATOM 684 C C . LYS A 1 86 ? -25.238 18.314 22.928 1.00 95.38 86 LYS A C 1
ATOM 686 O O . LYS A 1 86 ? -24.483 19.285 23.030 1.00 95.38 86 LYS A O 1
ATOM 691 N N . VAL A 1 87 ? -24.831 17.056 23.062 1.00 94.44 87 VAL A N 1
ATOM 692 C CA . VAL A 1 87 ? -23.461 16.645 23.390 1.00 94.44 87 VAL A CA 1
ATOM 693 C C . VAL A 1 87 ? -22.949 15.575 22.428 1.00 94.44 87 VAL A C 1
ATOM 695 O O . VAL A 1 87 ? -23.712 14.736 21.959 1.00 94.44 87 VAL A O 1
ATOM 698 N N . ILE A 1 88 ? -21.646 15.595 22.154 1.00 92.75 88 ILE A N 1
ATOM 699 C CA . ILE A 1 88 ? -20.920 14.534 21.451 1.00 92.75 88 ILE A CA 1
ATOM 700 C C . ILE A 1 88 ? -20.031 13.836 22.476 1.00 92.75 88 ILE A C 1
ATOM 702 O O . ILE A 1 88 ? -19.106 14.449 23.019 1.00 92.75 88 ILE A O 1
ATOM 706 N N . ASP A 1 89 ? -20.321 12.566 22.749 1.00 92.31 89 ASP A N 1
ATOM 707 C CA . ASP A 1 89 ? -19.628 11.778 23.769 1.00 92.31 89 ASP A CA 1
ATOM 708 C C . ASP A 1 89 ? -19.631 10.281 23.423 1.00 92.31 89 ASP A C 1
ATOM 710 O O . ASP A 1 89 ? -20.426 9.801 22.613 1.00 92.31 89 ASP A O 1
ATOM 714 N N . ARG A 1 90 ? -18.741 9.523 24.060 1.00 90.12 90 ARG A N 1
ATOM 715 C CA . ARG A 1 90 ? -18.733 8.065 24.030 1.00 90.12 90 ARG A CA 1
ATOM 716 C C . ARG A 1 90 ? -19.657 7.521 25.116 1.00 90.12 90 ARG A C 1
ATOM 718 O O . ARG A 1 90 ? -19.382 7.672 26.311 1.00 90.12 90 ARG A O 1
ATOM 725 N N . VAL A 1 91 ? -20.713 6.841 24.685 1.00 92.06 91 VAL A N 1
ATOM 726 C CA . VAL A 1 91 ? -21.783 6.318 25.539 1.00 92.06 91 VAL A CA 1
ATOM 727 C C . VAL A 1 91 ? -21.675 4.805 25.656 1.00 92.06 91 VAL A C 1
ATOM 729 O O . VAL A 1 91 ? -21.627 4.110 24.645 1.00 92.06 91 VAL A O 1
ATOM 732 N N . THR A 1 92 ? -21.676 4.294 26.885 1.00 91.12 92 THR A N 1
ATOM 733 C CA . THR A 1 92 ? -21.769 2.859 27.196 1.00 91.12 92 THR A CA 1
ATOM 734 C C . THR A 1 92 ? -23.061 2.604 27.955 1.00 91.12 92 THR A C 1
ATOM 736 O O . THR A 1 92 ? -23.408 3.387 28.829 1.00 91.12 92 THR A O 1
ATOM 739 N N . VAL A 1 93 ? -23.760 1.515 27.669 1.00 91.75 93 VAL A N 1
ATOM 740 C CA . VAL A 1 93 ? -25.004 1.116 28.332 1.00 91.75 93 VAL A CA 1
ATOM 741 C C . VAL A 1 93 ? -24.772 -0.171 29.121 1.00 91.75 93 VAL A C 1
ATOM 743 O O . VAL A 1 93 ? -23.960 -1.003 28.733 1.00 91.75 93 VAL A O 1
ATOM 746 N N . ALA A 1 94 ? -25.475 -0.351 30.233 1.00 90.31 94 ALA A N 1
ATOM 747 C CA . ALA A 1 94 ? -25.529 -1.611 30.967 1.00 90.31 94 ALA A CA 1
ATOM 748 C C . ALA A 1 94 ? -26.959 -1.881 31.450 1.00 90.31 94 ALA A C 1
ATOM 750 O O . ALA A 1 94 ? -27.711 -0.942 31.715 1.00 90.31 94 ALA A O 1
ATOM 751 N N . LEU A 1 95 ? -27.335 -3.155 31.578 1.00 89.50 95 LEU A N 1
ATOM 752 C CA . LEU A 1 95 ? -28.587 -3.536 32.231 1.00 89.50 95 LEU A CA 1
ATOM 753 C C . LEU A 1 95 ? -28.425 -3.405 33.749 1.00 89.50 95 LEU A C 1
ATOM 755 O O . LEU A 1 95 ? -27.537 -4.017 34.340 1.00 89.50 95 LEU A O 1
ATOM 759 N N . ASN A 1 96 ? -29.289 -2.619 34.385 1.00 89.12 96 ASN A N 1
ATOM 760 C CA . ASN A 1 96 ? -29.406 -2.577 35.834 1.00 89.12 96 ASN A CA 1
ATOM 761 C C . ASN A 1 96 ? -30.510 -3.540 36.279 1.00 89.12 96 ASN A C 1
ATOM 763 O O . ASN A 1 96 ? -31.680 -3.172 36.317 1.00 89.12 96 ASN A O 1
ATOM 767 N N . GLU A 1 97 ? -30.125 -4.760 36.652 1.00 88.62 97 GLU A N 1
ATOM 768 C CA . GLU A 1 97 ? -31.046 -5.834 37.062 1.00 88.62 97 GLU A CA 1
ATOM 769 C C . GLU A 1 97 ? -31.924 -5.456 38.264 1.00 88.62 97 GLU A C 1
ATOM 771 O O . GLU A 1 97 ? -33.048 -5.929 38.389 1.00 88.62 97 GLU A O 1
ATOM 776 N N . LYS A 1 98 ? -31.441 -4.572 39.148 1.00 87.69 98 LYS A N 1
ATOM 777 C CA . LYS A 1 98 ? -32.203 -4.141 40.332 1.00 87.69 98 LYS A CA 1
ATOM 778 C C . LYS A 1 98 ? -33.333 -3.177 39.987 1.00 87.69 98 LYS A C 1
ATOM 780 O O . LYS A 1 98 ? -34.295 -3.090 40.742 1.00 87.69 98 LYS A O 1
ATOM 785 N N . LYS A 1 99 ? -33.175 -2.413 38.903 1.00 85.31 99 LYS A N 1
ATOM 786 C CA . LYS A 1 99 ? -34.142 -1.407 38.437 1.00 85.31 99 LYS A CA 1
ATOM 787 C C . LYS A 1 99 ? -34.883 -1.836 37.173 1.00 85.31 99 LYS A C 1
ATOM 789 O O . LYS A 1 99 ? -35.691 -1.060 36.683 1.00 85.31 99 LYS A O 1
ATOM 794 N N . ASP A 1 100 ? -34.575 -3.026 36.656 1.00 88.88 100 ASP A N 1
ATOM 795 C CA . ASP A 1 100 ? -35.077 -3.554 35.385 1.00 88.88 100 ASP A CA 1
ATOM 796 C C . ASP A 1 100 ? -35.017 -2.521 34.242 1.00 88.88 100 ASP A C 1
ATOM 798 O O . ASP A 1 100 ? -35.972 -2.288 33.507 1.00 88.88 100 ASP A O 1
ATOM 802 N N . ALA A 1 101 ? -33.883 -1.820 34.138 1.00 90.62 101 ALA A N 1
ATOM 803 C CA . ALA A 1 101 ? -33.716 -0.721 33.193 1.00 90.62 101 ALA A CA 1
ATOM 804 C C . ALA A 1 101 ? -32.307 -0.690 32.603 1.00 90.62 101 ALA A C 1
ATOM 806 O O . ALA A 1 101 ? -31.314 -0.927 33.300 1.00 90.62 101 ALA A O 1
ATOM 807 N N . TYR A 1 102 ? -32.204 -0.332 31.324 1.00 93.44 102 TYR A N 1
ATOM 808 C CA . TYR A 1 102 ? -30.921 -0.023 30.707 1.00 93.44 102 TYR A CA 1
ATOM 809 C C . TYR A 1 102 ? -30.458 1.371 31.121 1.00 93.44 102 TYR A C 1
ATOM 811 O O . TYR A 1 102 ? -31.225 2.334 31.103 1.00 93.44 102 TYR A O 1
ATOM 819 N N . GLN A 1 103 ? -29.188 1.475 31.501 1.00 94.19 103 GLN A N 1
ATOM 820 C CA . GLN A 1 103 ? -28.586 2.705 31.991 1.00 94.19 103 GLN A CA 1
ATOM 821 C C . GLN A 1 103 ? -27.313 3.042 31.220 1.00 94.19 103 GLN A C 1
ATOM 823 O O . GLN A 1 103 ? -26.375 2.246 31.166 1.00 94.19 103 GLN A O 1
ATOM 828 N N . ALA A 1 104 ? -27.274 4.243 30.653 1.00 95.00 104 ALA A N 1
ATOM 829 C CA . ALA A 1 104 ? -26.129 4.818 29.977 1.00 95.00 104 ALA A CA 1
ATOM 830 C C . ALA A 1 104 ? -25.152 5.502 30.947 1.00 95.00 104 ALA A C 1
ATOM 832 O O . ALA A 1 104 ? -25.513 6.107 31.965 1.00 95.00 104 ALA A O 1
ATOM 833 N N . ILE A 1 105 ? -23.882 5.423 30.568 1.00 94.50 105 ILE A N 1
ATOM 834 C CA . ILE A 1 105 ? -22.723 6.079 31.153 1.00 94.50 105 ILE A CA 1
ATOM 835 C C . ILE A 1 105 ? -22.054 6.879 30.038 1.00 94.50 105 ILE A C 1
ATOM 837 O O . ILE A 1 105 ? -21.673 6.330 29.003 1.00 94.50 105 ILE A O 1
ATOM 841 N N . PHE A 1 106 ? -21.885 8.172 30.278 1.00 95.00 106 PHE A N 1
ATOM 842 C CA . PHE A 1 106 ? -21.233 9.100 29.363 1.00 95.00 106 PHE A CA 1
ATOM 843 C C . PHE A 1 106 ? -19.779 9.284 29.786 1.00 95.00 106 PHE A C 1
ATOM 845 O O . PHE A 1 106 ? -19.497 9.692 30.917 1.00 95.00 106 PHE A O 1
ATOM 852 N N . SER A 1 107 ? -18.849 8.944 28.897 1.00 91.88 107 SER A N 1
ATOM 853 C CA . SER A 1 107 ? -17.429 8.830 29.240 1.00 91.88 107 SER A CA 1
ATOM 854 C C . SER A 1 107 ? -16.776 10.175 29.541 1.00 91.88 107 SER A C 1
ATOM 856 O O . SER A 1 107 ? -15.979 10.264 30.477 1.00 91.88 107 SER A O 1
ATOM 858 N N . ASN A 1 108 ? -17.078 11.209 28.756 1.00 91.69 108 ASN A N 1
ATOM 859 C CA . ASN A 1 108 ? -16.465 12.521 28.912 1.00 91.69 108 ASN A CA 1
ATOM 860 C C . ASN A 1 108 ? -17.311 13.455 29.770 1.00 91.69 108 ASN A C 1
ATOM 862 O O . ASN A 1 108 ? -16.760 14.138 30.629 1.00 91.69 108 ASN A O 1
ATOM 866 N N . LEU A 1 109 ? -18.632 13.453 29.589 1.00 94.06 109 LEU A N 1
ATOM 867 C CA . LEU A 1 109 ? -19.574 14.214 30.403 1.00 94.06 109 LEU A CA 1
ATOM 868 C C . LEU A 1 109 ? -19.627 13.687 31.835 1.00 94.06 109 LEU A C 1
ATOM 870 O O . LEU A 1 109 ? -19.943 14.447 32.743 1.00 94.06 109 LEU A O 1
ATOM 874 N N . GLY A 1 110 ? -19.288 12.416 32.065 1.00 92.75 110 GLY A N 1
ATOM 875 C CA . GLY A 1 110 ? -19.142 11.848 33.405 1.00 92.75 110 GLY A CA 1
ATOM 876 C C . GLY A 1 110 ? -20.463 11.666 34.154 1.00 92.75 110 GLY A C 1
ATOM 877 O O . GLY A 1 110 ? -20.458 11.604 35.385 1.00 92.75 110 GLY A O 1
ATOM 878 N N . ILE A 1 111 ? -21.586 11.602 33.434 1.00 93.00 111 ILE A N 1
ATOM 879 C CA . ILE A 1 111 ? -22.902 11.264 33.989 1.00 93.00 111 ILE A CA 1
ATOM 880 C C . ILE A 1 111 ? -23.153 9.757 33.873 1.00 93.00 111 ILE A C 1
ATOM 882 O O . ILE A 1 111 ? -22.623 9.081 32.988 1.00 93.00 111 ILE A O 1
ATOM 886 N N . LYS A 1 112 ? -23.931 9.223 34.812 1.00 92.94 112 LYS A N 1
ATOM 887 C CA . LYS A 1 112 ? -24.246 7.796 34.944 1.00 92.94 112 LYS A CA 1
ATOM 888 C C . LYS A 1 112 ? -25.727 7.633 35.251 1.00 92.94 112 LYS A C 1
ATOM 890 O O . LYS A 1 112 ? -26.363 8.589 35.686 1.00 92.94 112 LYS A O 1
ATOM 895 N N . ASN A 1 113 ? -26.219 6.404 35.117 1.00 91.75 113 ASN A N 1
ATOM 896 C CA . ASN A 1 113 ? -27.591 6.008 35.442 1.00 91.75 113 ASN A CA 1
ATOM 897 C C . ASN A 1 113 ? -28.656 6.667 34.548 1.00 91.75 113 ASN A C 1
ATOM 899 O O . ASN A 1 113 ? -29.825 6.691 34.920 1.00 91.75 113 ASN A O 1
ATOM 903 N N . VAL A 1 114 ? -28.266 7.178 33.377 1.00 93.94 114 VAL A N 1
ATOM 904 C CA . VAL A 1 114 ? -29.193 7.801 32.424 1.00 93.94 114 VAL A CA 1
ATOM 905 C C . VAL A 1 114 ? -30.037 6.700 31.792 1.00 93.94 114 VAL A C 1
ATOM 907 O O . VAL A 1 114 ? -29.473 5.781 31.208 1.00 93.94 114 VAL A O 1
ATOM 910 N N . ILE A 1 115 ? -31.360 6.746 31.932 1.00 93.38 115 ILE A N 1
ATOM 911 C CA . ILE A 1 115 ? -32.229 5.675 31.425 1.00 93.38 115 ILE A CA 1
ATOM 912 C C . ILE A 1 115 ? -32.198 5.669 29.893 1.00 93.38 115 ILE A C 1
ATOM 914 O O . ILE A 1 115 ? -32.254 6.722 29.263 1.00 93.38 115 ILE A O 1
ATOM 918 N N . VAL A 1 116 ? -32.101 4.474 29.311 1.00 93.62 116 VAL A N 1
ATOM 919 C CA . VAL A 1 116 ? -32.186 4.240 27.866 1.00 93.62 116 VAL A CA 1
ATOM 920 C C . VAL A 1 116 ? -33.311 3.250 27.612 1.00 93.62 116 VAL A C 1
ATOM 922 O O . VAL A 1 116 ? -33.447 2.254 28.325 1.00 93.62 116 VAL A O 1
ATOM 925 N N . ASP A 1 117 ? -34.128 3.507 26.600 1.00 91.50 117 ASP A N 1
ATOM 926 C CA . ASP A 1 117 ? -35.201 2.597 26.237 1.00 91.50 117 ASP A CA 1
ATOM 927 C C . ASP A 1 117 ? -34.657 1.313 25.577 1.00 91.50 117 ASP A C 1
ATOM 929 O O . ASP A 1 117 ? -33.582 1.268 24.969 1.00 91.50 117 ASP A O 1
ATOM 933 N N . SER A 1 118 ? -35.429 0.232 25.687 1.00 89.94 118 SER A N 1
ATOM 934 C CA . SER A 1 118 ? -35.029 -1.072 25.150 1.00 89.94 118 SER A CA 1
ATOM 935 C C . SER A 1 118 ? -34.949 -1.107 23.620 1.00 89.94 118 SER A C 1
ATOM 937 O O . SER A 1 118 ? -34.248 -1.962 23.080 1.00 89.94 118 SER A O 1
ATOM 939 N N . VAL A 1 119 ? -35.670 -0.233 22.906 1.00 90.25 119 VAL A N 1
ATOM 940 C CA . VAL A 1 119 ? -35.669 -0.199 21.435 1.00 90.25 119 VAL A CA 1
ATOM 941 C C . VAL A 1 119 ? -34.326 0.333 20.944 1.00 90.25 119 VAL A C 1
ATOM 943 O O . VAL A 1 119 ? -33.690 -0.318 20.115 1.00 90.25 119 VAL A O 1
ATOM 946 N N . THR A 1 120 ? -33.836 1.424 21.535 1.00 87.50 120 THR A N 1
ATOM 947 C CA . THR A 1 120 ? -32.514 1.999 21.250 1.00 87.50 120 THR A CA 1
ATOM 948 C C . THR A 1 120 ? -31.392 0.991 21.498 1.00 87.50 120 THR A C 1
ATOM 950 O O . THR A 1 120 ? -30.513 0.813 20.655 1.00 87.50 120 THR A O 1
ATOM 953 N N . VAL A 1 121 ? -31.431 0.263 22.620 1.00 86.81 121 VAL A N 1
ATOM 954 C CA . VAL A 1 121 ? -30.403 -0.747 22.937 1.00 86.81 121 VAL A CA 1
ATOM 955 C C . VAL A 1 121 ? -30.438 -1.926 21.960 1.00 86.81 121 VAL A C 1
ATOM 957 O O . VAL A 1 121 ? -29.383 -2.396 21.536 1.00 86.81 121 VAL A O 1
ATOM 960 N N . LYS A 1 122 ? -31.631 -2.385 21.557 1.00 84.00 122 LYS A N 1
ATOM 961 C CA . LYS A 1 122 ? -31.788 -3.455 20.556 1.00 84.00 122 LYS A CA 1
ATOM 962 C C . LYS A 1 122 ? -31.308 -3.033 19.169 1.00 84.00 122 LYS A C 1
ATOM 964 O O . LYS A 1 122 ? -30.718 -3.851 18.471 1.00 84.00 122 LYS A O 1
ATOM 969 N N . ALA A 1 123 ? -31.538 -1.779 18.785 1.00 80.81 123 ALA A N 1
ATOM 970 C CA . ALA A 1 123 ? -31.045 -1.224 17.527 1.00 80.81 123 ALA A CA 1
ATOM 971 C C . ALA A 1 123 ? -29.514 -1.057 17.530 1.00 80.81 123 ALA A C 1
ATOM 973 O O . ALA A 1 123 ? -28.868 -1.219 16.494 1.00 80.81 123 ALA A O 1
ATOM 974 N N . HIS A 1 124 ? -28.919 -0.784 18.697 1.00 80.25 124 HIS A N 1
ATOM 975 C CA . HIS A 1 124 ? -27.494 -0.474 18.840 1.00 80.25 124 HIS A CA 1
ATOM 976 C C . HIS A 1 124 ? -26.808 -1.314 19.937 1.00 80.25 124 HIS A C 1
ATOM 978 O O . HIS A 1 124 ? -26.295 -0.768 20.921 1.00 80.25 124 HIS A O 1
ATOM 984 N N . PRO A 1 125 ? -26.705 -2.647 19.766 1.00 72.75 125 PRO A N 1
ATOM 985 C CA . PRO A 1 125 ? -26.224 -3.561 20.810 1.00 72.75 125 PRO A CA 1
ATOM 986 C C . PRO A 1 125 ? -24.777 -3.296 21.255 1.00 72.75 125 PRO A C 1
ATOM 988 O O . PRO A 1 125 ? -24.403 -3.603 22.385 1.00 72.75 125 PRO A O 1
ATOM 991 N N . LYS A 1 126 ? -23.958 -2.658 20.407 1.00 73.56 126 LYS A N 1
ATOM 992 C CA . LYS A 1 126 ? -22.574 -2.264 20.727 1.00 73.56 126 LYS A CA 1
ATOM 993 C C . LYS A 1 126 ? -22.449 -1.310 21.914 1.00 73.56 126 LYS A C 1
ATOM 995 O O . LYS A 1 126 ? -21.383 -1.248 22.537 1.00 73.56 126 LYS A O 1
ATOM 1000 N N . LEU A 1 127 ? -23.521 -0.586 22.246 1.00 81.69 127 LEU A N 1
ATOM 1001 C CA . LEU A 1 127 ? -23.566 0.251 23.439 1.00 81.69 127 LEU A CA 1
ATOM 1002 C C . LEU A 1 127 ? -23.278 -0.567 24.711 1.00 81.69 127 LEU A C 1
ATOM 1004 O O . LEU A 1 127 ? -22.686 -0.021 25.634 1.00 81.69 127 LEU A O 1
ATOM 1008 N N . LEU A 1 128 ? -23.594 -1.869 24.745 1.00 77.69 128 LEU A N 1
ATOM 1009 C CA . LEU A 1 128 ? -23.481 -2.727 25.934 1.00 77.69 128 LEU A CA 1
ATOM 1010 C C . LEU A 1 128 ? -22.056 -3.181 26.309 1.00 77.69 128 LEU A C 1
ATOM 1012 O O . LEU A 1 128 ? -21.881 -3.880 27.304 1.00 77.69 128 LEU A O 1
ATOM 1016 N N . VAL A 1 129 ? -21.034 -2.831 25.522 1.00 67.00 129 VAL A N 1
ATOM 1017 C CA . VAL A 1 129 ? -19.729 -3.515 25.596 1.00 67.00 129 VAL A CA 1
ATOM 1018 C C . VAL A 1 129 ? -18.570 -2.546 25.747 1.00 67.00 129 VAL A C 1
ATOM 1020 O O . VAL A 1 129 ? -17.875 -2.525 26.759 1.00 67.00 129 VAL A O 1
ATOM 1023 N N . GLY A 1 130 ? -18.315 -1.783 24.686 1.00 65.25 130 GLY A N 1
ATOM 1024 C CA . GLY A 1 130 ? -17.145 -0.922 24.554 1.00 65.25 130 GLY A CA 1
ATOM 1025 C C . GLY A 1 130 ? -17.509 0.553 24.486 1.00 65.25 130 GLY A C 1
ATOM 1026 O O . GLY A 1 130 ? -16.611 1.390 24.469 1.00 65.25 130 GLY A O 1
ATOM 1027 N N . GLY A 1 131 ? -18.803 0.868 24.447 1.00 75.81 131 GLY A N 1
ATOM 1028 C CA . GLY A 1 131 ? -19.330 2.205 24.230 1.00 75.81 131 GLY A CA 1
ATOM 1029 C C . GLY A 1 131 ? -19.114 2.724 22.807 1.00 75.81 131 GLY A C 1
ATOM 1030 O O . GLY A 1 131 ? -18.101 2.440 22.167 1.00 75.81 131 GLY A O 1
ATOM 1031 N N . VAL A 1 132 ? -20.069 3.511 22.323 1.00 82.50 132 VAL A N 1
ATOM 1032 C CA . VAL A 1 132 ? -20.121 4.044 20.955 1.00 82.50 132 VAL A CA 1
ATOM 1033 C C . VAL A 1 132 ? -20.130 5.568 21.015 1.00 82.50 132 VAL A C 1
ATOM 1035 O O . VAL A 1 132 ? -20.724 6.153 21.921 1.00 82.50 132 VAL A O 1
ATOM 1038 N N . TRP A 1 133 ? -19.461 6.226 20.071 1.00 87.81 133 TRP A N 1
ATOM 1039 C CA . TRP A 1 133 ? -19.564 7.678 19.938 1.00 87.81 133 TRP A CA 1
ATOM 1040 C C . TRP A 1 133 ? -20.940 8.059 19.414 1.00 87.81 133 TRP A C 1
ATOM 1042 O O . TRP A 1 133 ? -21.377 7.553 18.381 1.00 87.81 133 TRP A O 1
ATOM 1052 N N . CYS A 1 134 ? -21.616 8.935 20.147 1.00 90.25 134 CYS A N 1
ATOM 1053 C CA . CYS A 1 134 ? -22.984 9.335 19.875 1.00 90.25 134 CYS A CA 1
ATOM 1054 C C . CYS A 1 134 ? -23.116 10.856 19.937 1.00 90.25 134 CYS A C 1
ATOM 1056 O O . CYS A 1 134 ? -22.425 11.532 20.705 1.00 90.25 134 CYS A O 1
ATOM 1058 N N . ILE A 1 135 ? -24.047 11.376 19.146 1.00 92.31 135 ILE A N 1
ATOM 1059 C CA . ILE A 1 135 ? -24.625 12.700 19.331 1.00 92.31 135 ILE A CA 1
ATOM 1060 C C . ILE A 1 135 ? -25.889 12.495 20.164 1.00 92.31 135 ILE A C 1
ATOM 1062 O O . ILE A 1 135 ? -26.827 11.839 19.708 1.00 92.31 135 ILE A O 1
ATOM 1066 N N . CYS A 1 136 ? -25.907 13.032 21.379 1.00 94.69 136 CYS A N 1
ATOM 1067 C CA . CYS A 1 136 ? -27.010 12.855 22.318 1.00 94.69 136 CYS A CA 1
ATOM 1068 C C . CYS A 1 136 ? -27.643 14.195 22.673 1.00 94.69 136 CYS A C 1
ATOM 1070 O O . CYS A 1 136 ? -26.936 15.186 22.863 1.00 94.69 136 CYS A O 1
ATOM 1072 N N . ASP A 1 137 ? -28.962 14.208 22.828 1.00 94.94 137 ASP A N 1
ATOM 1073 C CA . ASP A 1 137 ? -29.676 15.310 23.463 1.00 94.94 137 ASP A CA 1
ATOM 1074 C C . ASP A 1 137 ? -29.954 14.944 24.919 1.00 94.94 137 ASP A C 1
ATOM 1076 O O . ASP A 1 137 ? -30.632 13.958 25.206 1.00 94.94 137 ASP A O 1
ATOM 1080 N N . ILE A 1 138 ? -29.382 15.732 25.829 1.00 95.69 138 ILE A N 1
ATOM 1081 C CA . ILE A 1 138 ? -29.466 15.512 27.270 1.00 95.69 138 ILE A CA 1
ATOM 1082 C C . ILE A 1 138 ? -30.255 16.642 27.903 1.00 95.69 138 ILE A C 1
ATOM 1084 O O . ILE A 1 138 ? -29.983 17.822 27.661 1.00 95.69 138 ILE A O 1
ATOM 1088 N N . GLU A 1 139 ? -31.196 16.257 28.750 1.00 94.75 139 GLU A N 1
ATOM 1089 C CA . GLU A 1 139 ? -31.971 17.149 29.590 1.00 94.75 139 GLU A CA 1
ATOM 1090 C C . GLU A 1 139 ? -31.637 16.924 31.067 1.00 94.75 139 GLU A C 1
ATOM 1092 O O . GLU A 1 139 ? -31.250 15.827 31.489 1.00 94.75 139 GLU A O 1
ATOM 1097 N N . TYR A 1 140 ? -31.740 17.996 31.851 1.00 93.25 140 TYR A N 1
ATOM 1098 C CA . TYR A 1 140 ? -31.619 17.943 33.299 1.00 93.25 140 TYR A CA 1
ATOM 1099 C C . TYR A 1 140 ? -32.926 18.378 33.954 1.00 93.25 140 TYR A C 1
ATOM 1101 O O . TYR A 1 140 ? -33.326 19.538 33.853 1.00 93.25 140 TYR A O 1
ATOM 1109 N N . GLN A 1 141 ? -33.531 17.463 34.706 1.00 91.12 141 GLN A N 1
ATOM 1110 C CA . GLN A 1 141 ? -34.712 17.729 35.511 1.00 91.12 141 GLN A CA 1
ATOM 1111 C C . GLN A 1 141 ? -34.450 17.284 36.948 1.00 91.12 141 GLN A C 1
ATOM 1113 O O . GLN A 1 141 ? -34.179 16.116 37.225 1.00 91.12 141 GLN A O 1
ATOM 1118 N N . TYR A 1 142 ? -34.503 18.233 37.884 1.00 88.94 142 TYR A N 1
ATOM 1119 C CA . TYR A 1 142 ? -34.354 17.909 39.299 1.00 88.94 142 TYR A CA 1
ATOM 1120 C C . TYR A 1 142 ? -35.502 17.006 39.766 1.00 88.94 142 TYR A C 1
ATOM 1122 O O . TYR A 1 142 ? -36.663 17.245 39.442 1.00 88.94 142 TYR A O 1
ATOM 1130 N N . THR A 1 143 ? -35.162 15.999 40.564 1.00 85.88 143 THR A N 1
ATOM 1131 C CA . THR A 1 143 ? -36.105 15.074 41.190 1.00 85.88 143 THR A CA 1
ATOM 1132 C C . THR A 1 143 ? -35.719 14.875 42.653 1.00 85.88 143 THR A C 1
ATOM 1134 O O . THR A 1 143 ? -34.533 14.797 42.984 1.00 85.88 143 THR A O 1
ATOM 1137 N N . GLU A 1 144 ? -36.717 14.829 43.536 1.00 83.94 144 GLU A N 1
ATOM 1138 C CA . GLU A 1 144 ? -36.529 14.527 44.962 1.00 83.94 144 GLU A CA 1
ATOM 1139 C C . GLU A 1 144 ? -36.370 13.019 45.217 1.00 83.94 144 GLU A C 1
ATOM 1141 O O . GLU A 1 144 ? -35.898 12.612 46.283 1.00 83.94 144 GLU A O 1
ATOM 1146 N N . ASP A 1 145 ? -36.730 12.185 44.233 1.00 85.81 145 ASP A N 1
ATOM 1147 C CA . ASP A 1 145 ? -36.547 10.741 44.299 1.00 85.81 145 ASP A CA 1
ATOM 1148 C C . ASP A 1 145 ? -35.060 10.389 44.166 1.00 85.81 145 ASP A C 1
ATOM 1150 O O . ASP A 1 145 ? -34.431 10.584 43.124 1.00 85.81 145 ASP A O 1
ATOM 1154 N N . LYS A 1 146 ? -34.498 9.829 45.241 1.00 77.50 146 LYS A N 1
ATOM 1155 C CA . LYS A 1 146 ? -33.092 9.411 45.316 1.00 77.50 146 LYS A CA 1
ATOM 1156 C C . LYS A 1 146 ? -32.751 8.296 44.328 1.00 77.50 146 LYS A C 1
ATOM 1158 O O . LYS A 1 146 ? -31.571 8.106 44.027 1.00 77.50 146 LYS A O 1
ATOM 1163 N N . ASP A 1 147 ? -33.750 7.553 43.858 1.00 77.75 147 ASP A N 1
ATOM 1164 C CA . ASP A 1 147 ? -33.580 6.461 42.911 1.00 77.75 147 ASP A CA 1
ATOM 1165 C C . ASP A 1 147 ? -33.757 6.876 41.446 1.00 77.75 147 ASP A C 1
ATOM 1167 O O . ASP A 1 147 ? -33.318 6.133 40.557 1.00 77.75 147 ASP A O 1
ATOM 1171 N N . ALA A 1 148 ? -34.309 8.057 41.177 1.00 81.12 148 ALA A N 1
ATOM 1172 C CA . ALA A 1 148 ? -34.453 8.586 39.830 1.00 81.12 148 ALA A CA 1
ATOM 1173 C C . ALA A 1 148 ? -33.178 9.321 39.378 1.00 81.12 148 ALA A C 1
ATOM 1175 O O . ALA A 1 148 ? -32.552 10.072 40.127 1.00 81.12 148 ALA A O 1
ATOM 1176 N N . SER A 1 149 ? -32.772 9.104 38.123 1.00 85.44 149 SER A N 1
ATOM 1177 C CA . SER A 1 149 ? -31.697 9.894 37.519 1.00 85.44 149 SER A CA 1
ATOM 1178 C C . SER A 1 149 ? -32.237 11.277 37.150 1.00 85.44 149 SER A C 1
ATOM 1180 O O . SER A 1 149 ? -33.222 11.341 36.419 1.00 85.44 149 SER A O 1
ATOM 1182 N N . PRO A 1 150 ? -31.588 12.379 37.566 1.00 89.44 150 PRO A N 1
ATOM 1183 C CA . PRO A 1 150 ? -31.980 13.723 37.140 1.00 89.44 150 PRO A CA 1
ATOM 1184 C C . PRO A 1 150 ? -31.580 14.026 35.686 1.00 89.44 150 PRO A C 1
ATOM 1186 O O . PRO A 1 150 ? -31.924 15.072 35.147 1.00 89.44 150 PRO A O 1
ATOM 1189 N N . TRP A 1 151 ? -30.802 13.136 35.066 1.00 94.06 151 TRP A N 1
ATOM 1190 C CA . TRP A 1 151 ? -30.392 13.223 33.669 1.00 94.06 151 TRP A CA 1
ATOM 1191 C C . TRP A 1 151 ? -31.318 12.374 32.812 1.00 94.06 151 TRP A C 1
ATOM 1193 O O . TRP A 1 151 ? -31.435 11.166 33.056 1.00 94.06 151 TRP A O 1
ATOM 1203 N N . ILE A 1 152 ? -31.909 13.004 31.803 1.00 92.94 152 ILE A N 1
ATOM 1204 C CA . ILE A 1 152 ? -32.852 12.399 30.865 1.00 92.94 152 ILE A CA 1
ATOM 1205 C C . ILE A 1 152 ? -32.208 12.392 29.476 1.00 92.94 152 ILE A C 1
ATOM 1207 O O . ILE A 1 152 ? -31.614 13.384 29.046 1.00 92.94 152 ILE A O 1
ATOM 1211 N N . LEU A 1 153 ? -32.285 11.246 28.802 1.00 94.19 153 LEU A N 1
ATOM 1212 C CA . LEU A 1 153 ? -31.845 11.080 27.422 1.00 94.19 153 LEU A CA 1
ATOM 1213 C C . LEU A 1 153 ? -33.053 11.250 26.503 1.00 94.19 153 LEU A C 1
ATOM 1215 O O . LEU A 1 153 ? -33.942 10.406 26.506 1.00 94.19 153 LEU A O 1
ATOM 1219 N N . GLU A 1 154 ? -33.063 12.327 25.725 1.00 93.06 154 GLU A N 1
ATOM 1220 C CA . GLU A 1 154 ? -34.143 12.626 24.777 1.00 93.06 154 GLU A CA 1
ATOM 1221 C C . GLU A 1 154 ? -33.913 11.945 23.425 1.00 93.06 154 GLU A C 1
ATOM 1223 O O . GLU A 1 154 ? -34.820 11.367 22.836 1.00 93.06 154 GLU A O 1
ATOM 1228 N N . ASP A 1 155 ? -32.679 12.014 22.923 1.00 91.88 155 ASP A N 1
ATOM 1229 C CA . ASP A 1 155 ? -32.286 11.428 21.642 1.00 91.88 155 ASP A CA 1
ATOM 1230 C C . ASP A 1 155 ? -30.856 10.898 21.743 1.00 91.88 155 ASP A C 1
ATOM 1232 O O . ASP A 1 155 ? -29.987 11.535 22.349 1.00 91.88 155 ASP A O 1
ATOM 1236 N N . LEU A 1 156 ? -30.605 9.746 21.126 1.00 91.44 156 LEU A N 1
ATOM 1237 C CA . LEU A 1 156 ? -29.287 9.129 21.039 1.00 91.44 156 LEU A CA 1
ATOM 1238 C C . LEU A 1 156 ? -29.063 8.660 19.611 1.00 91.44 156 LEU A C 1
ATOM 1240 O O . LEU A 1 156 ? -29.679 7.702 19.151 1.00 91.44 156 LEU A O 1
ATOM 1244 N N . LYS A 1 157 ? -28.131 9.321 18.926 1.00 89.06 157 LYS A N 1
ATOM 1245 C CA . LYS A 1 157 ? -27.746 8.979 17.559 1.00 89.06 157 LYS A CA 1
ATOM 1246 C C . LYS A 1 157 ? -26.297 8.528 17.527 1.00 89.06 157 LYS A C 1
ATOM 1248 O O . LYS A 1 157 ? -25.405 9.368 17.685 1.00 89.06 157 LYS A O 1
ATOM 1253 N N . PRO A 1 158 ? -26.034 7.227 17.332 1.00 84.56 158 PRO A N 1
ATOM 1254 C CA . PRO A 1 158 ? -24.685 6.754 17.077 1.00 84.56 158 PRO A CA 1
ATOM 1255 C C . PRO A 1 158 ? -24.111 7.432 15.834 1.00 84.56 158 PRO A C 1
ATOM 1257 O O . PRO A 1 158 ? -24.821 7.688 14.864 1.00 84.56 158 PRO A O 1
ATOM 1260 N N . ILE A 1 159 ? -22.816 7.728 15.870 1.00 79.00 159 ILE A N 1
ATOM 1261 C CA . ILE A 1 159 ? -22.074 8.293 14.741 1.00 79.00 159 ILE A CA 1
ATOM 1262 C C . ILE A 1 159 ? -21.767 7.149 13.768 1.00 79.00 159 ILE A C 1
ATOM 1264 O O . ILE A 1 159 ? -20.697 6.544 13.808 1.00 79.00 159 ILE A O 1
ATOM 1268 N N . GLN A 1 160 ? -22.787 6.781 12.992 1.00 69.12 160 GLN A N 1
ATOM 1269 C CA . GLN A 1 160 ? -22.809 5.707 12.000 1.00 69.12 160 GLN A CA 1
ATOM 1270 C C . GLN A 1 160 ? -23.744 6.118 10.851 1.00 69.12 160 GLN A C 1
ATOM 1272 O O . GLN A 1 160 ? -24.719 6.838 11.078 1.00 69.12 160 GLN A O 1
ATOM 1277 N N . LEU A 1 161 ? -23.489 5.642 9.631 1.00 63.97 161 LEU A N 1
ATOM 1278 C CA . LEU A 1 161 ? -24.397 5.838 8.497 1.00 63.97 161 LEU A CA 1
ATOM 1279 C C . LEU A 1 161 ? -25.793 5.265 8.762 1.00 63.97 161 LEU A C 1
ATOM 1281 O O . LEU A 1 161 ? -25.954 4.161 9.277 1.00 63.97 161 LEU A O 1
ATOM 1285 N N . SER A 1 162 ? -26.810 6.021 8.351 1.00 52.81 162 SER A N 1
ATOM 1286 C CA . SER A 1 162 ? -28.222 5.673 8.521 1.00 52.81 162 SER A CA 1
ATOM 1287 C C . SER A 1 162 ? -28.731 4.645 7.506 1.00 52.81 162 SER A C 1
ATOM 1289 O O . SER A 1 162 ? -29.736 3.986 7.769 1.00 52.81 162 SER A O 1
ATOM 1291 N N . HIS A 1 163 ? -28.069 4.499 6.353 1.00 63.47 163 HIS A N 1
ATOM 1292 C CA . HIS A 1 163 ? -28.483 3.581 5.296 1.00 63.47 163 HIS A CA 1
ATOM 1293 C C . HIS A 1 163 ? -27.281 3.051 4.503 1.00 63.47 163 HIS A C 1
ATOM 1295 O O . HIS A 1 163 ? -26.440 3.824 4.044 1.00 63.47 163 HIS A O 1
ATOM 1301 N N . PHE A 1 164 ? -27.222 1.729 4.344 1.00 73.88 164 PHE A N 1
ATOM 1302 C CA . PHE A 1 164 ? -26.201 1.003 3.594 1.00 73.88 164 PHE A CA 1
ATOM 1303 C C . PHE A 1 164 ? -26.882 0.217 2.465 1.00 73.88 164 PHE A C 1
ATOM 1305 O O . PHE A 1 164 ? -27.713 -0.648 2.745 1.00 73.88 164 PHE A O 1
ATOM 1312 N N . ASP A 1 165 ? -26.526 0.517 1.211 1.00 83.81 165 ASP A N 1
ATOM 1313 C CA . ASP A 1 165 ? -26.970 -0.224 0.024 1.00 83.81 165 ASP A CA 1
ATOM 1314 C C . ASP A 1 165 ? -25.773 -0.922 -0.632 1.00 83.81 165 ASP A C 1
ATOM 1316 O O . ASP A 1 165 ? -24.921 -0.303 -1.279 1.00 83.81 165 ASP A O 1
ATOM 1320 N N . TYR A 1 166 ? -25.714 -2.239 -0.453 1.00 87.94 166 TYR A N 1
ATOM 1321 C CA . TYR A 1 166 ? -24.650 -3.064 -1.008 1.00 87.94 166 TYR A CA 1
ATOM 1322 C C . TYR A 1 166 ? -24.754 -3.239 -2.532 1.00 87.94 166 TYR A C 1
ATOM 1324 O O . TYR A 1 166 ? -23.733 -3.326 -3.212 1.00 87.94 166 TYR A O 1
ATOM 1332 N N . GLN A 1 167 ? -25.963 -3.263 -3.100 1.00 91.69 167 GLN A N 1
ATOM 1333 C CA . GLN A 1 167 ? -26.146 -3.458 -4.543 1.00 91.69 167 GLN A CA 1
ATOM 1334 C C . GLN A 1 167 ? -25.701 -2.231 -5.334 1.00 91.69 167 GLN A C 1
ATOM 1336 O O . GLN A 1 167 ? -25.094 -2.360 -6.403 1.00 91.69 167 GLN A O 1
ATOM 1341 N N . GLU A 1 168 ? -25.938 -1.039 -4.790 1.00 91.69 168 GLU A N 1
ATOM 1342 C CA . GLU A 1 168 ? -25.417 0.194 -5.368 1.00 91.69 168 GLU A CA 1
ATOM 1343 C C . GLU A 1 168 ? -23.884 0.220 -5.329 1.00 91.69 168 GLU A C 1
ATOM 1345 O O . GLU A 1 168 ? -23.257 0.565 -6.328 1.00 91.69 168 GLU A O 1
ATOM 1350 N N . TYR A 1 169 ? -23.267 -0.232 -4.229 1.00 94.06 169 TYR A N 1
ATOM 1351 C CA . TYR A 1 169 ? -21.810 -0.358 -4.128 1.00 94.06 169 TYR A CA 1
ATOM 1352 C C . TYR A 1 169 ? -21.225 -1.288 -5.201 1.00 94.06 169 TYR A C 1
ATOM 1354 O O . TYR A 1 169 ? -20.260 -0.920 -5.873 1.00 94.06 169 TYR A O 1
ATOM 1362 N N . LEU A 1 170 ? -21.827 -2.464 -5.413 1.00 95.56 170 LEU A N 1
ATOM 1363 C CA . LEU A 1 170 ? -21.393 -3.398 -6.458 1.00 95.56 170 LEU A CA 1
ATOM 1364 C C . LEU A 1 170 ? -21.576 -2.829 -7.866 1.00 95.56 170 LEU A C 1
ATOM 1366 O O . LEU A 1 170 ? -20.722 -3.029 -8.727 1.00 95.56 170 LEU A O 1
ATOM 1370 N N . SER A 1 171 ? -22.682 -2.125 -8.104 1.00 95.69 171 SER A N 1
ATOM 1371 C CA . SER A 1 171 ? -22.957 -1.495 -9.396 1.00 95.69 171 SER A CA 1
ATOM 1372 C C . SER A 1 171 ? -21.953 -0.381 -9.681 1.00 95.69 171 SER A C 1
ATOM 1374 O O . SER A 1 171 ? -21.345 -0.370 -10.745 1.00 95.69 171 SER A O 1
ATOM 1376 N N . ALA A 1 172 ? -21.692 0.487 -8.701 1.00 95.19 172 ALA A N 1
ATOM 1377 C CA . ALA A 1 172 ? -20.699 1.547 -8.809 1.00 95.19 172 ALA A CA 1
ATOM 1378 C C . ALA A 1 172 ? -19.280 0.991 -8.991 1.00 95.19 172 ALA A C 1
ATOM 1380 O O . ALA A 1 172 ? -18.538 1.504 -9.821 1.00 95.19 172 ALA A O 1
ATOM 1381 N N . ARG A 1 173 ? -18.905 -0.095 -8.295 1.00 95.75 173 ARG A N 1
ATOM 1382 C CA . ARG A 1 173 ? -17.601 -0.764 -8.462 1.00 95.75 173 ARG A CA 1
ATOM 1383 C C . ARG A 1 173 ? -17.316 -1.149 -9.917 1.00 95.75 173 ARG A C 1
ATOM 1385 O O . ARG A 1 173 ? -16.159 -1.059 -10.329 1.00 95.75 173 ARG A O 1
ATOM 1392 N N . LYS A 1 174 ? -18.326 -1.586 -10.679 1.00 95.88 174 LYS A N 1
ATOM 1393 C CA . LYS A 1 174 ? -18.169 -2.015 -12.084 1.00 95.88 174 LYS A CA 1
ATOM 1394 C C . LYS A 1 174 ? -17.772 -0.877 -13.023 1.00 95.88 174 LYS A C 1
ATOM 1396 O O . LYS A 1 174 ? -17.218 -1.135 -14.083 1.00 95.88 174 LYS A O 1
ATOM 1401 N N . GLU A 1 175 ? -18.007 0.367 -12.620 1.00 96.50 175 GLU A N 1
ATOM 1402 C CA . GLU A 1 175 ? -17.643 1.545 -13.404 1.00 96.50 175 GLU A CA 1
ATOM 1403 C C . GLU A 1 175 ? -16.141 1.866 -13.309 1.00 96.50 175 GLU A C 1
ATOM 1405 O O . GLU A 1 175 ? -15.640 2.659 -14.103 1.00 96.50 175 GLU A O 1
ATOM 1410 N N . PHE A 1 176 ? -15.400 1.260 -12.372 1.00 97.06 176 PHE A N 1
ATOM 1411 C CA . PHE A 1 176 ? -13.965 1.483 -12.148 1.00 97.06 176 PHE A CA 1
ATOM 1412 C C . PHE A 1 176 ? -13.119 0.334 -12.702 1.00 97.06 176 PHE A C 1
ATOM 1414 O O . PHE A 1 176 ? -13.453 -0.842 -12.532 1.00 97.06 176 PHE A O 1
ATOM 1421 N N . THR A 1 177 ? -11.968 0.666 -13.290 1.00 96.81 177 THR A N 1
ATOM 1422 C CA . THR A 1 177 ? -10.932 -0.343 -13.557 1.00 96.81 177 THR A CA 1
ATOM 1423 C C . THR A 1 177 ? -10.347 -0.861 -12.240 1.00 96.81 177 THR A C 1
ATOM 1425 O O . THR A 1 177 ? -10.518 -0.247 -11.184 1.00 96.81 177 THR A O 1
ATOM 1428 N N . THR A 1 178 ? -9.651 -1.999 -12.271 1.00 96.69 178 THR A N 1
ATOM 1429 C CA . THR A 1 178 ? -9.010 -2.555 -11.069 1.00 96.69 178 THR A CA 1
ATOM 1430 C C . THR A 1 178 ? -7.991 -1.591 -10.461 1.00 96.69 178 THR A C 1
ATOM 1432 O O . THR A 1 178 ? -8.002 -1.400 -9.247 1.00 96.69 178 THR A O 1
ATOM 1435 N N . ASP A 1 179 ? -7.169 -0.929 -11.280 1.00 96.31 179 ASP A N 1
ATOM 1436 C CA . ASP A 1 179 ? -6.176 0.034 -10.790 1.00 96.31 179 ASP A CA 1
ATOM 1437 C C . ASP A 1 179 ? -6.834 1.280 -10.182 1.00 96.31 179 ASP A C 1
ATOM 1439 O O . ASP A 1 179 ? -6.481 1.676 -9.074 1.00 96.31 179 ASP A O 1
ATOM 1443 N N . GLU A 1 180 ? -7.848 1.854 -10.843 1.00 97.12 180 GLU A N 1
ATOM 1444 C CA . GLU A 1 180 ? -8.611 2.986 -10.291 1.00 97.12 180 GLU A CA 1
ATOM 1445 C C . GLU A 1 180 ? -9.294 2.616 -8.966 1.00 97.12 180 GLU A C 1
ATOM 1447 O O . GLU A 1 180 ? -9.366 3.427 -8.042 1.00 97.12 180 GLU A O 1
ATOM 1452 N N . TRP A 1 181 ? -9.804 1.386 -8.866 1.00 97.81 181 TRP A N 1
ATOM 1453 C CA . TRP A 1 181 ? -10.457 0.895 -7.661 1.00 97.81 181 TRP A CA 1
ATOM 1454 C C . TRP A 1 181 ? -9.481 0.725 -6.498 1.00 97.81 181 TRP A C 1
ATOM 1456 O O . TRP A 1 181 ? -9.762 1.167 -5.382 1.00 97.81 181 TRP A O 1
ATOM 1466 N N . ILE A 1 182 ? -8.326 0.107 -6.753 1.00 98.06 182 ILE A N 1
ATOM 1467 C CA . ILE A 1 182 ? -7.254 -0.009 -5.763 1.00 98.06 182 ILE A CA 1
ATOM 1468 C C . ILE A 1 182 ? -6.822 1.394 -5.325 1.00 98.06 182 ILE A C 1
ATOM 1470 O O . ILE A 1 182 ? -6.697 1.636 -4.128 1.00 98.06 182 ILE A O 1
ATOM 1474 N N . ASP A 1 183 ? -6.672 2.338 -6.251 1.00 97.62 183 ASP A N 1
ATOM 1475 C CA . ASP A 1 183 ? -6.286 3.715 -5.941 1.00 97.62 183 ASP A CA 1
ATOM 1476 C C . ASP A 1 183 ? -7.313 4.424 -5.052 1.00 97.62 183 ASP A C 1
ATOM 1478 O O . ASP A 1 183 ? -6.927 5.035 -4.054 1.00 97.62 183 ASP A O 1
ATOM 1482 N N . LEU A 1 184 ? -8.612 4.257 -5.318 1.00 97.25 184 LEU A N 1
ATOM 1483 C CA . LEU A 1 184 ? -9.681 4.746 -4.443 1.00 97.25 184 LEU A CA 1
ATOM 1484 C C . LEU A 1 184 ? -9.608 4.115 -3.041 1.00 97.25 184 LEU A C 1
ATOM 1486 O O . LEU A 1 184 ? -9.744 4.816 -2.034 1.00 97.25 184 LEU A O 1
ATOM 1490 N N . LEU A 1 185 ? -9.365 2.807 -2.927 1.00 96.62 185 LEU A N 1
ATOM 1491 C CA . LEU A 1 185 ? -9.204 2.153 -1.621 1.00 96.62 185 LEU A CA 1
ATOM 1492 C C . LEU A 1 185 ? -7.969 2.678 -0.871 1.00 96.62 185 LEU A C 1
ATOM 1494 O O . LEU A 1 185 ? -8.031 2.909 0.338 1.00 96.62 185 LEU A O 1
ATOM 1498 N N . ILE A 1 186 ? -6.872 2.934 -1.585 1.00 95.44 186 ILE A N 1
ATOM 1499 C CA . ILE A 1 186 ? -5.636 3.502 -1.037 1.00 95.44 186 ILE A CA 1
ATOM 1500 C C . ILE A 1 186 ? -5.843 4.953 -0.570 1.00 95.44 186 ILE A C 1
ATOM 1502 O O . ILE A 1 186 ? -5.421 5.309 0.534 1.00 95.44 186 ILE A O 1
ATOM 1506 N N . GLN A 1 187 ? -6.574 5.770 -1.333 1.00 93.81 187 GLN A N 1
ATOM 1507 C CA . GLN A 1 187 ? -7.013 7.096 -0.884 1.00 93.81 187 GLN A CA 1
ATOM 1508 C C . GLN A 1 187 ? -7.920 6.990 0.349 1.00 93.81 187 GLN A C 1
ATOM 1510 O O . GLN A 1 187 ? -7.781 7.774 1.286 1.00 93.81 187 GLN A O 1
ATOM 1515 N N . SER A 1 188 ? -8.798 5.986 0.402 1.00 92.25 188 SER A N 1
ATOM 1516 C CA . SER A 1 188 ? -9.735 5.769 1.513 1.00 92.25 188 SER A CA 1
ATOM 1517 C C . SER A 1 188 ? -9.033 5.457 2.838 1.00 92.25 188 SER A C 1
ATOM 1519 O O . SER A 1 188 ? -9.457 5.969 3.875 1.00 92.25 188 SER A O 1
ATOM 1521 N N . ILE A 1 189 ? -7.930 4.697 2.810 1.00 90.25 189 ILE A N 1
ATOM 1522 C CA . ILE A 1 189 ? -7.065 4.462 3.986 1.00 90.25 189 ILE A CA 1
ATOM 1523 C C . ILE A 1 189 ? -6.121 5.643 4.293 1.00 90.25 189 ILE A C 1
ATOM 1525 O O . ILE A 1 189 ? -5.436 5.630 5.317 1.00 90.25 189 ILE A O 1
ATOM 1529 N N . GLY A 1 190 ? -6.099 6.672 3.436 1.00 89.00 190 GLY A N 1
ATOM 1530 C CA . GLY A 1 190 ? -5.430 7.953 3.670 1.00 89.00 190 GLY A CA 1
ATOM 1531 C C . GLY A 1 190 ? -4.121 8.179 2.908 1.00 89.00 190 GLY A C 1
ATOM 1532 O O . GLY A 1 190 ? -3.467 9.193 3.162 1.00 89.00 190 GLY A O 1
ATOM 1533 N N . PHE A 1 191 ? -3.724 7.300 1.981 1.00 90.75 191 PHE A N 1
ATOM 1534 C CA . PHE A 1 191 ? -2.463 7.418 1.235 1.00 90.75 191 PHE A CA 1
ATOM 1535 C C . PHE A 1 191 ? -2.653 7.878 -0.210 1.00 90.75 191 PHE A C 1
ATOM 1537 O O . PHE A 1 191 ? -3.687 7.651 -0.830 1.00 90.75 191 PHE A O 1
ATOM 1544 N N . ARG A 1 192 ? -1.617 8.514 -0.758 1.00 91.12 192 ARG A N 1
ATOM 1545 C CA . ARG A 1 192 ? -1.513 8.889 -2.170 1.00 91.12 192 ARG A CA 1
ATOM 1546 C C . ARG A 1 192 ? -1.095 7.682 -3.009 1.00 91.12 192 ARG A C 1
ATOM 1548 O O . ARG A 1 192 ? 0.014 7.180 -2.796 1.00 91.12 192 ARG A O 1
ATOM 1555 N N . PRO A 1 193 ? -1.926 7.216 -3.955 1.00 92.75 193 PRO A N 1
ATOM 1556 C CA . PRO A 1 193 ? -1.618 6.022 -4.733 1.00 92.75 193 PRO A CA 1
ATOM 1557 C C . PRO A 1 193 ? -0.325 6.120 -5.547 1.00 92.75 193 PRO A C 1
ATOM 1559 O O . PRO A 1 193 ? 0.377 5.129 -5.703 1.00 92.75 193 PRO A O 1
ATOM 1562 N N . GLU A 1 194 ? 0.048 7.306 -6.017 1.00 88.75 194 GLU A N 1
ATOM 1563 C CA . GLU A 1 194 ? 1.242 7.546 -6.831 1.00 88.75 194 GLU A CA 1
ATOM 1564 C C . GLU A 1 194 ? 2.572 7.427 -6.062 1.00 88.75 194 GLU A C 1
ATOM 1566 O O . GLU A 1 194 ? 3.641 7.421 -6.673 1.00 88.75 194 GLU A O 1
ATOM 1571 N N . PHE A 1 195 ? 2.525 7.341 -4.727 1.00 85.12 195 PHE A N 1
ATOM 1572 C CA . PHE A 1 195 ? 3.698 7.086 -3.882 1.00 85.12 195 PHE A CA 1
ATOM 1573 C C . PHE A 1 195 ? 3.900 5.602 -3.572 1.00 85.12 195 PHE A C 1
ATOM 1575 O O . PHE A 1 195 ? 4.922 5.248 -2.989 1.00 85.12 195 PHE A O 1
ATOM 1582 N N . LEU A 1 196 ? 2.954 4.739 -3.948 1.00 87.44 196 LEU A N 1
ATOM 1583 C CA . LEU A 1 196 ? 2.989 3.316 -3.640 1.00 87.44 196 LEU A CA 1
ATOM 1584 C C . LEU A 1 196 ? 3.036 2.497 -4.932 1.00 87.44 196 LEU A C 1
ATOM 1586 O O . LEU A 1 196 ? 2.219 2.673 -5.832 1.00 87.44 196 LEU A O 1
ATOM 1590 N N . GLY A 1 197 ? 3.984 1.566 -4.999 1.00 88.56 197 GLY A N 1
ATOM 1591 C CA . GLY A 1 197 ? 3.999 0.505 -6.003 1.00 88.56 197 GLY A CA 1
ATOM 1592 C C . GLY A 1 197 ? 2.793 -0.433 -5.888 1.00 88.56 197 GLY A C 1
ATOM 1593 O O . GLY A 1 197 ? 2.129 -0.457 -4.847 1.00 88.56 197 GLY A O 1
ATOM 1594 N N . ARG A 1 198 ? 2.507 -1.236 -6.922 1.00 91.94 198 ARG A N 1
ATOM 1595 C CA . ARG A 1 198 ? 1.336 -2.141 -6.929 1.00 91.94 198 ARG A CA 1
ATOM 1596 C C . ARG A 1 198 ? 1.406 -3.129 -5.766 1.00 91.94 198 ARG A C 1
ATOM 1598 O O . ARG A 1 198 ? 0.440 -3.253 -5.015 1.00 91.94 198 ARG A O 1
ATOM 1605 N N . ARG A 1 199 ? 2.581 -3.718 -5.526 1.00 91.75 199 ARG A N 1
ATOM 1606 C CA . ARG A 1 199 ? 2.835 -4.587 -4.370 1.00 91.75 199 ARG A CA 1
ATOM 1607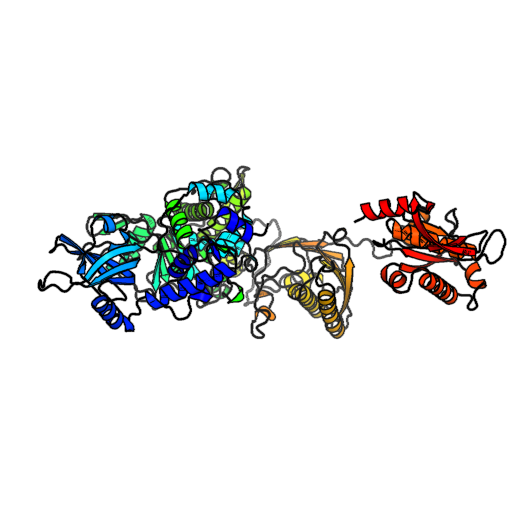 C C . ARG A 1 199 ? 2.571 -3.877 -3.043 1.00 91.75 199 ARG A C 1
ATOM 1609 O O . ARG A 1 199 ? 1.872 -4.415 -2.192 1.00 91.75 199 ARG A O 1
ATOM 1616 N N . ASN A 1 200 ? 3.059 -2.647 -2.878 1.00 91.44 200 ASN A N 1
ATOM 1617 C CA . ASN A 1 200 ? 2.833 -1.873 -1.656 1.00 91.44 200 ASN A CA 1
ATOM 1618 C C . ASN A 1 200 ? 1.354 -1.547 -1.436 1.00 91.44 200 ASN A C 1
ATOM 1620 O O . ASN A 1 200 ? 0.885 -1.634 -0.302 1.00 91.44 200 ASN A O 1
ATOM 1624 N N . LYS A 1 201 ? 0.602 -1.235 -2.498 1.00 95.25 201 LYS A N 1
ATOM 1625 C CA . LYS A 1 201 ? -0.852 -1.046 -2.413 1.00 95.25 201 LYS A CA 1
ATOM 1626 C C . LYS A 1 201 ? -1.539 -2.324 -1.929 1.00 95.25 201 LYS A C 1
ATOM 1628 O O . LYS A 1 201 ? -2.281 -2.271 -0.952 1.00 95.25 201 LYS A O 1
ATOM 1633 N N . LEU A 1 202 ? -1.236 -3.477 -2.528 1.00 95.94 202 LEU A N 1
ATOM 1634 C CA . LEU A 1 202 ? -1.811 -4.760 -2.106 1.00 95.94 202 LEU A CA 1
ATOM 1635 C C . LEU A 1 202 ? -1.450 -5.109 -0.654 1.00 95.94 202 LEU A C 1
ATOM 1637 O O . LEU A 1 202 ? -2.331 -5.493 0.113 1.00 95.94 202 LEU A O 1
ATOM 1641 N N . THR A 1 203 ? -0.205 -4.880 -0.229 1.00 93.69 203 THR A N 1
ATOM 1642 C CA . THR A 1 203 ? 0.221 -5.064 1.168 1.00 93.69 203 THR A CA 1
ATOM 1643 C C . THR A 1 203 ? -0.546 -4.153 2.134 1.00 93.69 203 THR A C 1
ATOM 1645 O O . THR A 1 203 ? -0.924 -4.590 3.222 1.00 93.69 203 THR A O 1
ATOM 1648 N N . GLN A 1 204 ? -0.843 -2.903 1.752 1.00 94.06 204 GLN A N 1
ATOM 1649 C CA . GLN A 1 204 ? -1.717 -2.036 2.553 1.00 94.06 204 GLN A CA 1
ATOM 1650 C C . GLN A 1 204 ? -3.148 -2.585 2.627 1.00 94.06 204 GLN A C 1
ATOM 1652 O O . GLN A 1 204 ? -3.743 -2.583 3.704 1.00 94.06 204 GLN A O 1
ATOM 1657 N N . LEU A 1 205 ? -3.689 -3.102 1.521 1.00 96.19 205 LEU A N 1
ATOM 1658 C CA . LEU A 1 205 ? -5.026 -3.702 1.494 1.00 96.19 205 LEU A CA 1
ATOM 1659 C C . LEU A 1 205 ? -5.104 -5.013 2.289 1.00 96.19 205 LEU A C 1
ATOM 1661 O O . LEU A 1 205 ? -6.147 -5.294 2.879 1.00 96.19 205 LEU A O 1
ATOM 1665 N N . MET A 1 206 ? -4.009 -5.773 2.420 1.00 96.75 206 MET A N 1
ATOM 1666 C CA . MET A 1 206 ? -3.966 -6.950 3.300 1.00 96.75 206 MET A CA 1
ATOM 1667 C C . MET A 1 206 ? -4.290 -6.607 4.763 1.00 96.75 206 MET A C 1
ATOM 1669 O O . MET A 1 206 ? -4.870 -7.432 5.471 1.00 96.75 206 MET A O 1
ATOM 1673 N N . ARG A 1 207 ? -3.990 -5.381 5.219 1.00 95.75 207 ARG A N 1
ATOM 1674 C CA . ARG A 1 207 ? -4.353 -4.902 6.568 1.00 95.75 207 ARG A CA 1
ATOM 1675 C C . ARG A 1 207 ? -5.869 -4.758 6.764 1.00 95.75 207 ARG A C 1
ATOM 1677 O O . ARG A 1 207 ? -6.330 -4.689 7.901 1.00 95.75 207 ARG A O 1
ATOM 1684 N N . LEU A 1 208 ? -6.655 -4.735 5.684 1.00 96.38 208 LEU A N 1
ATOM 1685 C CA . LEU A 1 208 ? -8.119 -4.685 5.733 1.00 96.38 208 LEU A CA 1
ATOM 1686 C C . LEU A 1 208 ? -8.769 -6.076 5.790 1.00 96.38 208 LEU A C 1
ATOM 1688 O O . LEU A 1 208 ? -9.925 -6.180 6.197 1.00 96.38 208 LEU A O 1
ATOM 1692 N N . ILE A 1 209 ? -8.037 -7.150 5.460 1.00 98.00 209 ILE A N 1
ATOM 1693 C CA . ILE A 1 209 ? -8.553 -8.532 5.478 1.00 98.00 209 ILE A CA 1
ATOM 1694 C C . ILE A 1 209 ? -9.208 -8.907 6.819 1.00 98.00 209 ILE A C 1
ATOM 1696 O O . ILE A 1 209 ? -10.309 -9.455 6.790 1.00 98.00 209 ILE A O 1
ATOM 1700 N N . PRO A 1 210 ? -8.635 -8.578 7.999 1.00 97.56 210 PRO A N 1
ATOM 1701 C CA . PRO A 1 210 ? -9.277 -8.866 9.282 1.00 97.56 210 PRO A CA 1
ATOM 1702 C C . PRO A 1 210 ? -10.711 -8.333 9.405 1.00 97.56 210 PRO A C 1
ATOM 1704 O O . PRO A 1 210 ? -11.508 -8.934 10.124 1.00 97.56 210 PRO A O 1
ATOM 1707 N N . PHE A 1 211 ? -11.045 -7.237 8.712 1.00 95.88 211 PHE A N 1
ATOM 1708 C CA . PHE A 1 211 ? -12.380 -6.637 8.725 1.00 95.88 211 PHE A CA 1
ATOM 1709 C C . PHE A 1 211 ? -13.369 -7.352 7.798 1.00 95.88 211 PHE A C 1
ATOM 1711 O O . PHE A 1 211 ? -14.550 -7.368 8.127 1.00 95.88 211 PHE A O 1
ATOM 1718 N N . VAL A 1 212 ? -12.913 -7.999 6.719 1.00 96.44 212 VAL A N 1
ATOM 1719 C CA . VAL A 1 212 ? -13.766 -8.748 5.766 1.00 96.44 212 VAL A CA 1
ATOM 1720 C C . VAL A 1 212 ? -13.783 -10.253 5.990 1.00 96.44 212 VAL A C 1
ATOM 1722 O O . VAL A 1 212 ? -14.666 -10.932 5.479 1.00 96.44 212 VAL A O 1
ATOM 1725 N N . GLU A 1 213 ? -12.834 -10.794 6.748 1.00 96.94 213 GLU A N 1
ATOM 1726 C CA . GLU A 1 213 ? -12.751 -12.217 7.065 1.00 96.94 213 GLU A CA 1
ATOM 1727 C C . GLU A 1 213 ? -13.000 -12.481 8.544 1.00 96.94 213 GLU A C 1
ATOM 1729 O O . GLU A 1 213 ? -12.493 -11.766 9.413 1.00 96.94 213 GLU A O 1
ATOM 1734 N N . ARG A 1 214 ? -13.768 -13.535 8.840 1.00 95.69 214 ARG A N 1
ATOM 1735 C CA . ARG A 1 214 ? -14.051 -13.969 10.215 1.00 95.69 214 ARG A CA 1
ATOM 1736 C C . ARG A 1 214 ? -12.902 -14.810 10.753 1.00 95.69 214 ARG A C 1
ATOM 1738 O O . ARG A 1 214 ? -12.488 -15.769 10.103 1.00 95.69 214 ARG A O 1
ATOM 1745 N N . ASN A 1 215 ? -12.464 -14.525 11.981 1.00 96.12 215 ASN A N 1
ATOM 1746 C CA . ASN A 1 215 ? -11.371 -15.246 12.644 1.00 96.12 215 ASN A CA 1
ATOM 1747 C C . ASN A 1 215 ? -10.119 -15.363 11.752 1.00 96.12 215 ASN A C 1
ATOM 1749 O O . ASN A 1 215 ? -9.517 -16.426 11.602 1.00 96.12 215 ASN A O 1
ATOM 1753 N N . TYR A 1 216 ? -9.753 -14.249 11.126 1.00 97.75 216 TYR A N 1
ATOM 1754 C CA . TYR A 1 216 ? -8.505 -14.119 10.399 1.00 97.75 216 TYR A CA 1
ATOM 1755 C C . TYR A 1 216 ? -7.417 -13.627 11.350 1.00 97.75 216 TYR A C 1
ATOM 1757 O O . TYR A 1 216 ? -7.568 -12.620 12.038 1.00 97.75 216 TYR A O 1
ATOM 1765 N N . ASN A 1 217 ? -6.317 -14.366 11.397 1.00 98.12 217 ASN A N 1
ATOM 1766 C CA . ASN A 1 217 ? -5.201 -14.112 12.303 1.00 98.12 217 ASN A CA 1
ATOM 1767 C C . ASN A 1 217 ? -4.025 -13.589 11.495 1.00 98.12 217 ASN A C 1
ATOM 1769 O O . ASN A 1 217 ? -3.472 -14.325 10.677 1.00 98.12 217 ASN A O 1
ATOM 1773 N N . LEU A 1 218 ? -3.653 -12.343 11.734 1.00 98.25 218 LEU A N 1
ATOM 1774 C CA . LEU A 1 218 ? -2.647 -11.628 10.969 1.00 98.25 218 LEU A CA 1
ATOM 1775 C C . LEU A 1 218 ? -1.526 -11.166 11.894 1.00 98.25 218 LEU A C 1
ATOM 1777 O O . LEU A 1 218 ? -1.789 -10.698 13.002 1.00 98.25 218 LEU A O 1
ATOM 1781 N N . ILE A 1 219 ? -0.284 -11.248 11.430 1.00 97.56 219 ILE A N 1
ATOM 1782 C CA . ILE A 1 219 ? 0.844 -10.610 12.105 1.00 97.56 219 ILE A CA 1
ATOM 1783 C C . ILE A 1 219 ? 1.562 -9.654 11.161 1.00 97.56 219 ILE A C 1
ATOM 1785 O O . ILE A 1 219 ? 1.767 -9.956 9.987 1.00 97.56 219 ILE A O 1
ATOM 1789 N N . GLU A 1 220 ? 1.963 -8.505 11.688 1.00 96.31 220 GLU A N 1
ATOM 1790 C CA . GLU A 1 220 ? 2.815 -7.550 10.997 1.00 96.31 220 GLU A CA 1
ATOM 1791 C C . GLU A 1 220 ? 3.960 -7.122 11.917 1.00 96.31 220 GLU A C 1
ATOM 1793 O O . GLU A 1 220 ? 3.748 -6.453 12.935 1.00 96.31 220 GLU A O 1
ATOM 1798 N N . LEU A 1 221 ? 5.189 -7.477 11.538 1.00 91.81 221 LEU A N 1
ATOM 1799 C CA . LEU A 1 221 ? 6.400 -7.033 12.222 1.00 91.81 221 LEU A CA 1
ATOM 1800 C C . LEU A 1 221 ? 7.291 -6.261 11.250 1.00 91.81 221 LEU A C 1
ATOM 1802 O O . LEU A 1 221 ? 7.459 -6.639 10.094 1.00 91.81 221 LEU A O 1
ATOM 1806 N N . GLY A 1 222 ? 7.883 -5.167 11.722 1.00 88.12 222 GLY A N 1
ATOM 1807 C CA . GLY A 1 222 ? 8.835 -4.397 10.926 1.00 88.12 222 GLY A CA 1
ATOM 1808 C C . GLY A 1 222 ? 9.342 -3.141 11.628 1.00 88.12 222 GLY A C 1
ATOM 1809 O O . GLY A 1 222 ? 9.045 -2.928 12.804 1.00 88.12 222 GLY A O 1
ATOM 1810 N N . PRO A 1 223 ? 10.086 -2.275 10.927 1.00 81.62 223 PRO A N 1
ATOM 1811 C CA . PRO A 1 223 ? 10.642 -1.049 11.492 1.00 81.62 223 PRO A CA 1
ATOM 1812 C C . PRO A 1 223 ? 9.574 -0.094 12.039 1.00 81.62 223 PRO A C 1
ATOM 1814 O O . PRO A 1 223 ? 8.404 -0.146 11.659 1.00 81.62 223 PRO A O 1
ATOM 1817 N N . LYS A 1 224 ? 9.971 0.816 12.933 1.00 83.62 224 LYS A N 1
ATOM 1818 C CA . LYS A 1 224 ? 9.079 1.862 13.464 1.00 83.62 224 LYS A CA 1
ATOM 1819 C C . LYS A 1 224 ? 8.667 2.844 12.356 1.00 83.62 224 LYS A C 1
ATOM 1821 O O . LYS A 1 224 ? 9.430 3.085 11.430 1.00 83.62 224 LYS A O 1
ATOM 1826 N N . GLY A 1 225 ? 7.482 3.446 12.485 1.00 77.94 225 GLY A N 1
ATOM 1827 C CA . GLY A 1 225 ? 7.033 4.523 11.586 1.00 77.94 225 GLY A CA 1
ATOM 1828 C C . GLY A 1 225 ? 6.346 4.082 10.285 1.00 77.94 225 GLY A C 1
ATOM 1829 O O . GLY A 1 225 ? 6.056 4.923 9.445 1.00 77.94 225 GLY A O 1
ATOM 1830 N N . THR A 1 226 ? 6.025 2.796 10.123 1.00 80.50 226 THR A N 1
ATOM 1831 C CA . THR A 1 226 ? 5.375 2.241 8.912 1.00 80.50 226 THR A CA 1
ATOM 1832 C C . THR A 1 226 ? 3.835 2.182 8.988 1.00 80.50 226 THR A C 1
ATOM 1834 O O . THR A 1 226 ? 3.174 1.507 8.197 1.00 80.50 226 THR A O 1
ATOM 1837 N N . GLY A 1 227 ? 3.233 2.857 9.979 1.00 79.88 227 GLY A N 1
ATOM 1838 C CA . GLY A 1 227 ? 1.771 3.007 10.126 1.00 79.88 227 GLY A CA 1
ATOM 1839 C C . GLY A 1 227 ? 0.984 1.751 10.487 1.00 79.88 227 GLY A C 1
ATOM 1840 O O . GLY A 1 227 ? -0.235 1.748 10.350 1.00 79.88 227 GLY A O 1
ATOM 1841 N N . LYS A 1 228 ? 1.663 0.704 10.960 1.00 86.75 228 LYS A N 1
ATOM 1842 C CA . LYS A 1 228 ? 1.101 -0.633 11.222 1.00 86.75 228 LYS A CA 1
ATOM 1843 C C . LYS A 1 228 ? -0.147 -0.629 12.115 1.00 86.75 228 LYS A C 1
ATOM 1845 O O . LYS A 1 228 ? -1.082 -1.382 11.879 1.00 86.75 228 LYS A O 1
ATOM 1850 N N . SER A 1 229 ? -0.184 0.248 13.117 1.00 86.06 229 SER A N 1
ATOM 1851 C CA . SER A 1 229 ? -1.262 0.291 14.118 1.00 86.06 229 SER A CA 1
ATOM 1852 C C . SER A 1 229 ? -2.424 1.214 13.724 1.00 86.06 229 SER A C 1
ATOM 1854 O O . SER A 1 229 ? -3.523 1.069 14.251 1.00 86.06 229 SER A O 1
ATOM 1856 N N . HIS A 1 230 ? -2.209 2.138 12.776 1.00 83.88 230 HIS A N 1
ATOM 1857 C CA . HIS A 1 230 ? -3.152 3.221 12.457 1.00 83.88 230 HIS A CA 1
ATOM 1858 C C . HIS A 1 230 ? -4.493 2.710 11.910 1.00 83.88 230 HIS A C 1
ATOM 1860 O O . HIS A 1 230 ? -5.551 3.203 12.300 1.00 83.88 230 HIS A O 1
ATOM 1866 N N . ILE A 1 231 ? -4.460 1.698 11.034 1.00 86.38 231 ILE A N 1
ATOM 1867 C CA . ILE A 1 231 ? -5.676 1.116 10.444 1.00 86.38 231 ILE A CA 1
ATOM 1868 C C . ILE A 1 231 ? -6.582 0.533 11.536 1.00 86.38 231 ILE A C 1
ATOM 1870 O O . ILE A 1 231 ? -7.786 0.763 11.535 1.00 86.38 231 ILE A O 1
ATOM 1874 N N . TYR A 1 232 ? -6.026 -0.148 12.533 1.00 87.81 232 TYR A N 1
ATOM 1875 C CA . TYR A 1 232 ? -6.840 -0.827 13.543 1.00 87.81 232 TYR A CA 1
ATOM 1876 C C . TYR A 1 232 ? -7.405 0.100 14.628 1.00 87.81 232 TYR A C 1
ATOM 1878 O O . TYR A 1 232 ? -8.293 -0.318 15.371 1.00 87.81 232 TYR A O 1
ATOM 1886 N N . SER A 1 233 ? -6.912 1.340 14.732 1.00 78.12 233 SER A N 1
ATOM 1887 C CA . SER A 1 233 ? -7.434 2.343 15.669 1.00 78.12 233 SER A CA 1
ATOM 1888 C C . SER A 1 233 ? -8.395 3.347 15.034 1.00 78.12 233 SER A C 1
ATOM 1890 O O . SER A 1 233 ? -9.334 3.775 15.699 1.00 78.12 233 SER A O 1
ATOM 1892 N N . GLU A 1 234 ? -8.161 3.750 13.780 1.00 74.31 234 GLU A N 1
ATOM 1893 C CA . GLU A 1 234 ? -8.848 4.906 13.175 1.00 74.31 234 GLU A CA 1
ATOM 1894 C C . GLU A 1 234 ? -9.734 4.557 11.968 1.00 74.31 234 GLU A C 1
ATOM 1896 O O . GLU A 1 234 ? -10.596 5.359 11.616 1.00 74.31 234 GLU A O 1
ATOM 1901 N N . PHE A 1 235 ? -9.555 3.389 11.336 1.00 75.56 235 PHE A N 1
ATOM 1902 C CA . PHE A 1 235 ? -10.211 3.058 10.060 1.00 75.56 235 PHE A CA 1
ATOM 1903 C C . PHE A 1 235 ? -11.576 2.371 10.204 1.00 75.56 235 PHE A C 1
ATOM 1905 O O . PHE A 1 235 ? -12.265 2.175 9.211 1.00 75.56 235 PHE A O 1
ATOM 1912 N N . SER A 1 236 ? -11.994 1.952 11.400 1.00 78.25 236 SER A N 1
ATOM 1913 C CA . SER A 1 236 ? -13.289 1.280 11.539 1.00 78.25 236 SER A CA 1
ATOM 1914 C C . SER A 1 236 ? -13.855 1.344 12.959 1.00 78.25 236 SER A C 1
ATOM 1916 O O . SER A 1 236 ? -13.129 1.066 13.915 1.00 78.25 236 SER A O 1
ATOM 1918 N N . PRO A 1 237 ? -15.172 1.583 13.123 1.00 75.75 237 PRO A N 1
ATOM 1919 C CA . PRO A 1 237 ? -15.872 1.404 14.396 1.00 75.75 237 PRO A CA 1
ATOM 1920 C C . PRO A 1 237 ? -16.073 -0.079 14.778 1.00 75.75 237 PRO A C 1
ATOM 1922 O O . PRO A 1 237 ? -16.703 -0.379 15.798 1.00 75.75 237 PRO A O 1
ATOM 1925 N N . HIS A 1 238 ? -15.603 -1.025 13.955 1.00 83.62 238 HIS A N 1
ATOM 1926 C CA . HIS A 1 238 ? -15.668 -2.472 14.202 1.00 83.62 238 HIS A CA 1
ATOM 1927 C C . HIS A 1 238 ? -14.348 -3.065 14.722 1.00 83.62 238 HIS A C 1
ATOM 1929 O O . HIS A 1 238 ? -14.303 -4.253 15.045 1.00 83.62 238 HIS A O 1
ATOM 1935 N N . GLY A 1 239 ? -13.293 -2.251 14.855 1.00 87.56 239 GLY A N 1
ATOM 1936 C CA . GLY A 1 239 ? -11.987 -2.659 15.378 1.00 87.56 239 GLY A CA 1
ATOM 1937 C C . GLY A 1 239 ? -11.648 -2.036 16.733 1.00 87.56 239 GLY A C 1
ATOM 1938 O O . GLY A 1 239 ? -12.058 -0.916 17.035 1.00 87.56 239 GLY A O 1
ATOM 1939 N N . ILE A 1 240 ? -10.869 -2.756 17.544 1.00 86.00 240 ILE A N 1
ATOM 1940 C CA . ILE A 1 240 ? -10.273 -2.230 18.776 1.00 86.00 240 ILE A CA 1
ATOM 1941 C C . ILE A 1 240 ? -8.766 -2.498 18.817 1.00 86.00 240 ILE A C 1
ATOM 1943 O O . ILE A 1 240 ? -8.320 -3.625 18.598 1.00 86.00 240 ILE A O 1
ATOM 1947 N N . LEU A 1 241 ? -7.989 -1.464 19.153 1.00 87.94 241 LEU A N 1
ATOM 1948 C CA . LEU A 1 241 ? -6.546 -1.555 19.373 1.00 87.94 241 LEU A CA 1
ATOM 1949 C C . LEU A 1 241 ? -6.231 -1.637 20.875 1.00 87.94 241 LEU A C 1
ATOM 1951 O O . LEU A 1 241 ? -6.642 -0.782 21.663 1.00 87.94 241 LEU A O 1
ATOM 1955 N N . ILE A 1 242 ? -5.482 -2.663 21.273 1.00 88.00 242 ILE A N 1
ATOM 1956 C CA . ILE A 1 242 ? -4.994 -2.878 22.635 1.00 88.00 242 ILE A CA 1
ATOM 1957 C C . ILE A 1 242 ? -3.508 -2.517 22.675 1.00 88.00 242 ILE A C 1
ATOM 1959 O O . ILE A 1 242 ? -2.672 -3.253 22.156 1.00 88.00 242 ILE A O 1
ATOM 1963 N N . SER A 1 243 ? -3.172 -1.402 23.319 1.00 79.06 243 SER A N 1
ATOM 1964 C CA . SER A 1 243 ? -1.780 -0.980 23.513 1.00 79.06 243 SER A CA 1
ATOM 1965 C C . SER A 1 243 ? -1.133 -1.675 24.715 1.00 79.06 243 SER A C 1
ATOM 1967 O O . SER A 1 243 ? -1.786 -1.914 25.732 1.00 79.06 243 SER A O 1
ATOM 1969 N N . GLY A 1 244 ? 0.169 -1.962 24.622 1.00 67.25 244 GLY A N 1
ATOM 1970 C CA . GLY A 1 244 ? 0.990 -2.385 25.762 1.00 67.25 244 GLY A CA 1
ATOM 1971 C C . GLY A 1 244 ? 1.135 -3.898 25.959 1.00 67.25 244 GLY A C 1
ATOM 1972 O O . GLY A 1 244 ? 1.971 -4.315 26.751 1.00 67.25 244 GLY A O 1
ATOM 1973 N N . GLY A 1 245 ? 0.442 -4.745 25.193 1.00 60.94 245 GLY A N 1
ATOM 1974 C CA . GLY A 1 245 ? 0.633 -6.210 25.188 1.00 60.94 245 GLY A CA 1
ATOM 1975 C C . GLY A 1 245 ? 0.160 -6.971 26.440 1.00 60.94 245 GLY A C 1
ATOM 1976 O O . GLY A 1 245 ? 0.130 -8.198 26.421 1.00 60.94 245 GLY A O 1
ATOM 1977 N N . GLU A 1 246 ? -0.261 -6.280 27.499 1.00 68.31 246 GLU A N 1
ATOM 1978 C CA . GLU A 1 246 ? -0.810 -6.895 28.711 1.00 68.31 246 GLU A CA 1
ATOM 1979 C C . GLU A 1 246 ? -2.347 -6.910 28.646 1.00 68.31 246 GLU A C 1
ATOM 1981 O O . GLU A 1 246 ? -3.032 -5.958 29.029 1.00 68.31 246 GLU A O 1
ATOM 1986 N N . VAL A 1 247 ? -2.911 -8.005 28.127 1.00 82.94 247 VAL A N 1
ATOM 1987 C CA . VAL A 1 247 ? -4.351 -8.299 28.203 1.00 82.94 247 VAL A CA 1
ATOM 1988 C C . VAL A 1 247 ? -4.578 -9.481 29.141 1.00 82.94 247 VAL A C 1
ATOM 1990 O O . VAL A 1 247 ? -3.776 -10.408 29.191 1.00 82.94 247 VAL A O 1
ATOM 1993 N N . SER A 1 248 ? -5.679 -9.464 29.886 1.00 85.81 248 SER A N 1
ATOM 1994 C CA . SER A 1 248 ? -6.086 -10.583 30.736 1.00 85.81 248 SER A CA 1
ATOM 1995 C C . SER A 1 248 ? -7.160 -11.435 30.055 1.00 85.81 248 SER A C 1
ATOM 1997 O O . SER A 1 248 ? -7.927 -10.936 29.225 1.00 85.81 248 SER A O 1
ATOM 1999 N N . VAL A 1 249 ? -7.270 -12.709 30.451 1.00 86.31 249 VAL A N 1
ATOM 2000 C CA . VAL A 1 249 ? -8.322 -13.625 29.967 1.00 86.31 249 VAL A CA 1
ATOM 2001 C C . VAL A 1 249 ? -9.733 -13.032 30.124 1.00 86.31 249 VAL A C 1
ATOM 2003 O O . VAL A 1 249 ? -10.473 -13.051 29.140 1.00 86.31 249 VAL A O 1
ATOM 2006 N N . PRO A 1 250 ? -10.113 -12.425 31.273 1.00 84.31 250 PRO A N 1
ATOM 2007 C CA . PRO A 1 250 ? -11.435 -11.818 31.436 1.00 84.31 250 PRO A CA 1
ATOM 2008 C C . PRO A 1 250 ? -11.740 -10.687 30.463 1.00 84.31 250 PRO A C 1
ATOM 2010 O O . PRO A 1 250 ? -12.888 -10.504 30.072 1.00 84.31 250 PRO A O 1
ATOM 2013 N N . LYS A 1 251 ? -10.720 -9.910 30.088 1.00 85.50 251 LYS A N 1
ATOM 2014 C CA . LYS A 1 251 ? -10.888 -8.785 29.171 1.00 85.50 251 LYS A CA 1
ATOM 2015 C C . LYS A 1 251 ? -11.028 -9.273 27.732 1.00 85.50 251 LYS A C 1
ATOM 2017 O O . LYS A 1 251 ? -11.835 -8.724 26.990 1.00 85.50 251 LYS A O 1
ATOM 2022 N N . LEU A 1 252 ? -10.260 -10.288 27.337 1.00 88.31 252 LEU A N 1
ATOM 2023 C CA . LEU A 1 252 ? -10.272 -10.778 25.962 1.00 88.31 252 LEU A CA 1
ATOM 2024 C C . LEU A 1 252 ? -11.434 -11.740 25.683 1.00 88.31 252 LEU A C 1
ATOM 2026 O O . LEU A 1 252 ? -12.124 -11.549 24.688 1.00 88.31 252 LEU A O 1
ATOM 2030 N N . PHE A 1 253 ? -11.673 -12.719 26.561 1.00 89.00 253 PHE A N 1
ATOM 2031 C CA . PHE A 1 253 ? -12.568 -13.856 26.307 1.00 89.00 253 PHE A CA 1
ATOM 2032 C C . PHE A 1 253 ? -13.810 -13.879 27.183 1.00 89.00 253 PHE A C 1
ATOM 2034 O O . PHE A 1 253 ? -14.914 -13.699 26.683 1.00 89.00 253 PHE A O 1
ATOM 2041 N N . VAL A 1 254 ? -13.653 -14.142 28.478 1.00 85.38 254 VAL A N 1
ATOM 2042 C CA . VAL A 1 254 ? -14.781 -14.223 29.405 1.00 85.38 254 VAL A CA 1
ATOM 2043 C C . VAL A 1 254 ? -14.319 -14.026 30.830 1.00 85.38 254 VAL A C 1
ATOM 2045 O O . VAL A 1 254 ? -13.332 -14.609 31.286 1.00 85.38 254 VAL A O 1
ATOM 2048 N N . ASN A 1 255 ? -15.062 -13.203 31.556 1.00 82.31 255 ASN A N 1
ATOM 2049 C CA . ASN A 1 255 ? -14.905 -13.099 32.991 1.00 82.31 255 ASN A CA 1
ATOM 2050 C C . ASN A 1 255 ? -15.647 -14.262 33.659 1.00 82.31 255 ASN A C 1
ATOM 2052 O O . ASN A 1 255 ? -16.873 -14.281 33.676 1.00 82.31 255 ASN A O 1
ATOM 2056 N N . ASN A 1 256 ? -14.921 -15.220 34.236 1.00 78.44 256 ASN A N 1
ATOM 2057 C CA . ASN A 1 256 ? -15.539 -16.384 34.881 1.00 78.44 256 ASN A CA 1
ATOM 2058 C C . ASN A 1 256 ? -16.400 -16.024 36.105 1.00 78.44 256 ASN A C 1
ATOM 2060 O O . ASN A 1 256 ? -17.324 -16.770 36.419 1.00 78.44 256 ASN A O 1
ATOM 2064 N N . SER A 1 257 ? -16.142 -14.885 36.759 1.00 77.50 257 SER A N 1
ATOM 2065 C CA . SER A 1 257 ? -16.899 -14.437 37.933 1.00 77.50 257 SER A CA 1
ATOM 2066 C C . SER A 1 257 ? -18.235 -13.792 37.565 1.00 77.50 257 SER A C 1
ATOM 2068 O O . SER A 1 257 ? -19.223 -14.025 38.251 1.00 77.50 257 SER A O 1
ATOM 2070 N N . THR A 1 258 ? -18.282 -12.978 36.502 1.00 76.19 258 THR A N 1
ATOM 2071 C CA . THR A 1 258 ? -19.519 -12.284 36.078 1.00 76.19 258 THR A CA 1
ATOM 2072 C C . THR A 1 258 ? -20.233 -12.972 34.919 1.00 76.19 258 THR A C 1
ATOM 2074 O O . THR A 1 258 ? -21.412 -12.741 34.695 1.00 76.19 258 THR A O 1
ATOM 2077 N N . GLY A 1 259 ? -19.524 -13.806 34.163 1.00 72.94 259 GLY A N 1
ATOM 2078 C CA . GLY A 1 259 ? -20.008 -14.451 32.948 1.00 72.94 259 GLY A CA 1
ATOM 2079 C C . GLY A 1 259 ? -20.018 -13.593 31.694 1.00 72.94 259 GLY A C 1
ATOM 2080 O O . GLY A 1 259 ? -20.412 -14.082 30.639 1.00 72.94 259 GLY A O 1
ATOM 2081 N N . ASN A 1 260 ? -19.564 -12.346 31.789 1.00 77.50 260 ASN A N 1
ATOM 2082 C CA . ASN A 1 260 ? -19.559 -11.436 30.653 1.00 77.50 260 ASN A CA 1
ATOM 2083 C C . ASN A 1 260 ? -18.519 -11.871 29.626 1.00 77.50 260 ASN A C 1
ATOM 2085 O O . ASN A 1 260 ? -17.352 -12.093 29.969 1.00 77.50 260 ASN A O 1
ATOM 2089 N N . ILE A 1 261 ? -18.950 -11.936 28.369 1.00 82.75 261 ILE A N 1
ATOM 2090 C CA . ILE A 1 261 ? -18.064 -12.126 27.225 1.00 82.75 261 ILE A CA 1
ATOM 2091 C C . ILE A 1 261 ? -17.129 -10.908 27.120 1.00 82.75 261 ILE A C 1
ATOM 2093 O O . ILE A 1 261 ? -17.509 -9.778 27.429 1.00 82.75 261 ILE A O 1
ATOM 2097 N N . GLY A 1 262 ? -15.880 -11.158 26.751 1.00 86.12 262 GLY A N 1
ATOM 2098 C CA . GLY A 1 262 ? -14.837 -10.164 26.545 1.00 86.12 262 GLY A CA 1
ATOM 2099 C C . GLY A 1 262 ? -14.865 -9.581 25.134 1.00 86.12 262 GLY A C 1
ATOM 2100 O O . GLY A 1 262 ? -15.832 -9.726 24.389 1.00 86.12 262 GLY A O 1
ATOM 2101 N N . LEU A 1 263 ? -13.778 -8.914 24.751 1.00 87.88 263 LEU A N 1
ATOM 2102 C CA . LEU A 1 263 ? -13.682 -8.177 23.487 1.00 87.88 263 LEU A CA 1
ATOM 2103 C C . LEU A 1 263 ? -13.999 -9.027 22.243 1.00 87.88 263 LEU A C 1
ATOM 2105 O O . LEU A 1 263 ? -14.646 -8.524 21.326 1.00 87.88 263 LEU A O 1
ATOM 2109 N N . VAL A 1 264 ? -13.607 -10.305 22.209 1.00 90.38 264 VAL A N 1
ATOM 2110 C CA . VAL A 1 264 ? -13.800 -11.148 21.012 1.00 90.38 264 VAL A CA 1
ATOM 2111 C C . VAL A 1 264 ? -15.269 -11.416 20.670 1.00 90.38 264 VAL A C 1
ATOM 2113 O O . VAL A 1 264 ? -15.573 -11.741 19.530 1.00 90.38 264 VAL A O 1
ATOM 2116 N N . GLY A 1 265 ? -16.193 -11.276 21.626 1.00 84.81 265 GLY A N 1
ATOM 2117 C CA . GLY A 1 265 ? -17.620 -11.498 21.373 1.00 84.81 265 GLY A CA 1
ATOM 2118 C C . GLY A 1 265 ? -18.344 -10.332 20.708 1.00 84.81 265 GLY A C 1
ATOM 2119 O O . GLY A 1 265 ? -19.508 -10.476 20.350 1.00 84.81 265 GLY A O 1
ATOM 2120 N N . TYR A 1 266 ? -17.695 -9.174 20.579 1.00 80.88 266 TYR A N 1
ATOM 2121 C CA . TYR A 1 266 ? -18.382 -7.926 20.231 1.00 80.88 266 TYR A CA 1
ATOM 2122 C C . TYR A 1 266 ? -17.668 -7.067 19.188 1.00 80.88 266 TYR A C 1
ATOM 2124 O O . TYR A 1 266 ? -18.284 -6.169 18.610 1.00 80.88 266 TYR A O 1
ATOM 2132 N N . TRP A 1 267 ? -16.377 -7.310 18.977 1.00 87.44 267 TRP A N 1
ATOM 2133 C CA . TRP A 1 267 ? -15.567 -6.628 17.975 1.00 87.44 267 TRP A CA 1
ATOM 2134 C C . TRP A 1 267 ? -15.290 -7.569 16.809 1.00 87.44 267 TRP A C 1
ATOM 2136 O O . TRP A 1 267 ? -15.036 -8.750 17.020 1.00 87.44 267 TRP A O 1
ATOM 2146 N N . ASP A 1 268 ? -15.286 -7.041 15.587 1.00 91.06 268 ASP A N 1
ATOM 2147 C CA . ASP A 1 268 ? -14.933 -7.829 14.402 1.00 91.06 268 ASP A CA 1
ATOM 2148 C C . ASP A 1 268 ? -13.413 -8.028 14.307 1.00 91.06 268 ASP A C 1
ATOM 2150 O O . ASP A 1 268 ? -12.950 -9.053 13.802 1.00 91.06 268 ASP A O 1
ATOM 2154 N N . VAL A 1 269 ? -12.634 -7.071 14.834 1.00 94.81 269 VAL A N 1
ATOM 2155 C CA . VAL A 1 269 ? -11.166 -7.105 14.866 1.00 94.81 269 VAL A CA 1
ATOM 2156 C C . VAL A 1 269 ? -10.640 -6.691 16.237 1.00 94.81 269 VAL A C 1
ATOM 2158 O O . VAL A 1 269 ? -10.968 -5.618 16.746 1.00 94.81 269 VAL A O 1
ATOM 2161 N N . VAL A 1 270 ? -9.765 -7.516 16.811 1.00 94.00 270 VAL A N 1
ATOM 2162 C CA . VAL A 1 270 ? -8.995 -7.203 18.019 1.00 94.00 270 VAL A CA 1
ATOM 2163 C C . VAL A 1 270 ? -7.513 -7.162 17.655 1.00 94.00 270 VAL A C 1
ATOM 2165 O O . VAL A 1 270 ? -6.902 -8.193 17.370 1.00 94.00 270 VAL A O 1
ATOM 2168 N N . ALA A 1 271 ? -6.936 -5.962 17.660 1.00 94.50 271 ALA A N 1
ATOM 2169 C CA . ALA A 1 271 ? -5.540 -5.728 17.318 1.00 94.50 271 ALA A CA 1
ATOM 2170 C C . ALA A 1 271 ? -4.687 -5.468 18.566 1.00 94.50 271 ALA A C 1
ATOM 2172 O O . ALA A 1 271 ? -5.090 -4.742 19.474 1.00 94.50 271 ALA A O 1
ATOM 2173 N N . PHE A 1 272 ? -3.485 -6.028 18.592 1.00 93.19 272 PHE A N 1
ATOM 2174 C CA . PHE A 1 272 ? -2.491 -5.863 19.644 1.00 93.19 272 PHE A CA 1
ATOM 2175 C C . PHE A 1 272 ? -1.359 -4.980 19.133 1.00 93.19 272 PHE A C 1
ATOM 2177 O O . PHE A 1 272 ? -0.619 -5.392 18.241 1.00 93.19 272 PHE A O 1
ATOM 2184 N N . ASP A 1 273 ? -1.223 -3.786 19.707 1.00 89.62 273 ASP A N 1
ATOM 2185 C CA . ASP A 1 273 ? -0.117 -2.883 19.401 1.00 89.62 273 ASP A CA 1
ATOM 2186 C C . ASP A 1 273 ? 1.088 -3.155 20.298 1.00 89.62 273 ASP A C 1
ATOM 2188 O O . ASP A 1 273 ? 0.959 -3.611 21.442 1.00 89.62 273 ASP A O 1
ATOM 2192 N N . GLU A 1 274 ? 2.270 -2.834 19.777 1.00 83.94 274 GLU A N 1
ATOM 2193 C CA . GLU A 1 274 ? 3.553 -3.114 20.414 1.00 83.94 274 GLU A CA 1
ATOM 2194 C C . GLU A 1 274 ? 3.652 -4.569 20.888 1.00 83.94 274 GLU A C 1
ATOM 2196 O O . GLU A 1 274 ? 4.192 -4.853 21.951 1.00 83.94 274 GLU A O 1
ATOM 2201 N N . PHE A 1 275 ? 3.094 -5.515 20.141 1.00 85.81 275 PHE A N 1
ATOM 2202 C CA . PHE A 1 275 ? 3.040 -6.916 20.541 1.00 85.81 275 PHE A CA 1
ATOM 2203 C C . PHE A 1 275 ? 4.441 -7.516 20.753 1.00 85.81 275 PHE A C 1
ATOM 2205 O O . PHE A 1 275 ? 4.632 -8.361 21.624 1.00 85.81 275 PHE A O 1
ATOM 2212 N N . ALA A 1 276 ? 5.427 -7.012 20.007 1.00 77.62 276 ALA A N 1
ATOM 2213 C CA . ALA A 1 276 ? 6.837 -7.356 20.137 1.00 77.62 276 ALA A CA 1
ATOM 2214 C C . ALA A 1 276 ? 7.450 -6.913 21.483 1.00 77.62 276 ALA A C 1
ATOM 2216 O O . ALA A 1 276 ? 7.242 -5.790 21.953 1.00 77.62 276 ALA A O 1
ATOM 2217 N N . GLY A 1 277 ? 8.268 -7.786 22.071 1.00 79.00 277 GLY A N 1
ATOM 2218 C CA . GLY A 1 277 ? 9.092 -7.522 23.245 1.00 79.00 277 GLY A CA 1
ATOM 2219 C C . GLY A 1 277 ? 9.217 -8.734 24.169 1.00 79.00 277 GLY A C 1
ATOM 2220 O O . GLY A 1 277 ? 8.307 -9.026 24.943 1.00 79.00 277 GLY A O 1
ATOM 2221 N N . LYS A 1 278 ? 10.397 -9.369 24.188 1.00 77.44 278 LYS A N 1
ATOM 2222 C CA . LYS A 1 278 ? 10.696 -10.553 25.024 1.00 77.44 278 LYS A CA 1
ATOM 2223 C C . LYS A 1 278 ? 10.441 -10.364 26.526 1.00 77.44 278 LYS A C 1
ATOM 2225 O O . LYS A 1 278 ? 10.122 -11.320 27.218 1.00 77.44 278 LYS A O 1
ATOM 2230 N N . ALA A 1 279 ? 10.563 -9.136 27.034 1.00 76.06 279 ALA A N 1
ATOM 2231 C CA . ALA A 1 279 ? 10.402 -8.828 28.458 1.00 76.06 279 ALA A CA 1
ATOM 2232 C C . ALA A 1 279 ? 8.935 -8.715 28.925 1.00 76.06 279 ALA A C 1
ATOM 2234 O O . ALA A 1 279 ? 8.693 -8.518 30.119 1.00 76.06 279 ALA A O 1
ATOM 2235 N N . LYS A 1 280 ? 7.953 -8.797 28.015 1.00 80.81 280 LYS A N 1
ATOM 2236 C CA . LYS A 1 280 ? 6.535 -8.649 28.365 1.00 80.81 280 LYS A CA 1
ATOM 2237 C C . LYS A 1 280 ? 6.036 -9.850 29.164 1.00 80.81 280 LYS A C 1
ATOM 2239 O O . LYS A 1 280 ? 6.256 -11.000 28.788 1.00 80.81 280 LYS A O 1
ATOM 2244 N N . ARG A 1 281 ? 5.327 -9.579 30.263 1.00 78.12 281 ARG A N 1
ATOM 2245 C CA . ARG A 1 281 ? 4.711 -10.621 31.090 1.00 78.12 281 ARG A CA 1
ATOM 2246 C C . ARG A 1 281 ? 3.394 -11.051 30.462 1.00 78.12 281 ARG A C 1
ATOM 2248 O O . ARG A 1 281 ? 2.467 -10.258 30.348 1.00 78.12 281 ARG A O 1
ATOM 2255 N N . VAL A 1 282 ? 3.321 -12.319 30.077 1.00 81.56 282 VAL A N 1
ATOM 2256 C CA . VAL A 1 282 ? 2.147 -12.908 29.429 1.00 81.56 282 VAL A CA 1
ATOM 2257 C C . VAL A 1 282 ? 1.680 -14.106 30.242 1.00 81.56 282 VAL A C 1
ATOM 2259 O O . VAL A 1 282 ? 2.484 -14.950 30.640 1.00 81.56 282 VAL A O 1
ATOM 2262 N N . ASP A 1 283 ? 0.374 -14.178 30.482 1.00 84.06 283 ASP A N 1
ATOM 2263 C CA . ASP A 1 283 ? -0.257 -15.340 31.100 1.00 84.06 283 ASP A CA 1
ATOM 2264 C C . ASP A 1 283 ? -0.285 -16.512 30.107 1.00 84.06 283 ASP A C 1
ATOM 2266 O O . ASP A 1 283 ? -0.820 -16.395 29.006 1.00 84.06 283 ASP A O 1
ATOM 2270 N N . LYS A 1 284 ? 0.268 -17.664 30.497 1.00 85.50 284 LYS A N 1
ATOM 2271 C CA . LYS A 1 284 ? 0.249 -18.878 29.670 1.00 85.50 284 LYS A CA 1
ATOM 2272 C C . LYS A 1 284 ? -1.181 -19.353 29.385 1.00 85.50 284 LYS A C 1
ATOM 2274 O O . LYS A 1 284 ? -1.466 -19.764 28.263 1.00 85.50 284 LYS A O 1
ATOM 2279 N N . GLY A 1 285 ? -2.083 -19.249 30.364 1.00 86.75 285 GLY A N 1
ATOM 2280 C CA . GLY A 1 285 ? -3.477 -19.665 30.202 1.00 86.75 285 GLY A CA 1
ATOM 2281 C C . GLY A 1 285 ? -4.199 -18.865 29.118 1.00 86.75 285 GLY A C 1
ATOM 2282 O O . GLY A 1 285 ? -5.007 -19.417 28.376 1.00 86.75 285 GLY A O 1
ATOM 2283 N N . LEU A 1 286 ? -3.851 -17.584 28.960 1.00 89.31 286 LEU A N 1
ATOM 2284 C CA . LEU A 1 286 ? -4.353 -16.758 27.866 1.00 89.31 286 LEU A CA 1
ATOM 2285 C C . LEU A 1 286 ? -3.931 -17.314 26.504 1.00 89.31 286 LEU A C 1
ATOM 2287 O O . LEU A 1 286 ? -4.784 -17.476 25.635 1.00 89.31 286 LEU A O 1
ATOM 2291 N N . VAL A 1 287 ? -2.642 -17.618 26.325 1.00 90.50 287 VAL A N 1
ATOM 2292 C CA . VAL A 1 287 ? -2.110 -18.132 25.053 1.00 90.50 287 VAL A CA 1
ATOM 2293 C C . VAL A 1 287 ? -2.771 -19.462 24.686 1.00 90.50 287 VAL A C 1
ATOM 2295 O O . VAL A 1 287 ? -3.143 -19.666 23.532 1.00 90.50 287 VAL A O 1
ATOM 2298 N N . ASP A 1 288 ? -2.983 -20.350 25.657 1.00 90.12 288 ASP A N 1
ATOM 2299 C CA . ASP A 1 288 ? -3.623 -21.647 25.419 1.00 90.12 288 ASP A CA 1
ATOM 2300 C C . ASP A 1 288 ? -5.104 -21.507 25.010 1.00 90.12 288 ASP A C 1
ATOM 2302 O O . ASP A 1 288 ? -5.570 -22.213 24.110 1.00 90.12 288 ASP A O 1
ATOM 2306 N N . ILE A 1 289 ? -5.834 -20.542 25.583 1.00 91.19 289 ILE A N 1
ATOM 2307 C CA . ILE A 1 289 ? -7.199 -20.211 25.139 1.00 91.19 289 ILE A CA 1
ATOM 2308 C C . ILE A 1 289 ? -7.175 -19.596 23.733 1.00 91.19 289 ILE A C 1
ATOM 2310 O O . ILE A 1 289 ? -7.971 -19.990 22.878 1.00 91.19 289 ILE A O 1
ATOM 2314 N N . MET A 1 290 ? -6.241 -18.676 23.465 1.00 92.75 290 MET A N 1
ATOM 2315 C CA . MET A 1 290 ? -6.075 -18.056 22.145 1.00 92.75 290 MET A CA 1
ATOM 2316 C C . MET A 1 290 ? -5.801 -19.093 21.067 1.00 92.75 290 MET A C 1
ATOM 2318 O O . MET A 1 290 ? -6.434 -19.049 20.020 1.00 92.75 290 MET A O 1
ATOM 2322 N N . LYS A 1 291 ? -4.932 -20.069 21.340 1.00 93.31 291 LYS A N 1
ATOM 2323 C CA . LYS A 1 291 ? -4.681 -21.211 20.459 1.00 93.31 291 LYS A CA 1
ATOM 2324 C C . LYS A 1 291 ? -6.002 -21.880 20.059 1.00 93.31 291 LYS A C 1
ATOM 2326 O O . LYS A 1 291 ? -6.295 -21.985 18.871 1.00 93.31 291 LYS A O 1
ATOM 2331 N N . ASN A 1 292 ? -6.824 -22.307 21.021 1.00 92.25 292 ASN A N 1
ATOM 2332 C CA . ASN A 1 292 ? -8.101 -22.956 20.699 1.00 92.25 292 ASN A CA 1
ATOM 2333 C C . ASN A 1 292 ? -9.016 -22.041 19.866 1.00 92.25 292 ASN A C 1
ATOM 2335 O O . ASN A 1 292 ? -9.487 -22.448 18.803 1.00 92.25 292 ASN A O 1
ATOM 2339 N N . TYR A 1 293 ? -9.168 -20.787 20.291 1.00 95.38 293 TYR A N 1
ATOM 2340 C CA . TYR A 1 293 ? -10.002 -19.797 19.617 1.00 95.38 293 TYR A CA 1
ATOM 2341 C C . TYR A 1 293 ? -9.577 -19.523 18.171 1.00 95.38 293 TYR A C 1
ATOM 2343 O O . TYR A 1 293 ? -10.405 -19.504 17.265 1.00 95.38 293 TYR A O 1
ATOM 2351 N N . MET A 1 294 ? -8.280 -19.352 17.937 1.00 95.31 294 MET A N 1
ATOM 2352 C CA . MET A 1 294 ? -7.707 -19.071 16.623 1.00 95.31 294 MET A CA 1
ATOM 2353 C C . MET A 1 294 ? -7.850 -20.242 15.636 1.00 95.31 294 MET A C 1
ATOM 2355 O O . MET A 1 294 ? -7.698 -20.023 14.442 1.00 95.31 294 MET A O 1
ATOM 2359 N N . ALA A 1 295 ? -8.107 -21.471 16.108 1.00 91.25 295 ALA A N 1
ATOM 2360 C CA . ALA A 1 295 ? -8.451 -22.609 15.243 1.00 91.25 295 ALA A CA 1
ATOM 2361 C C . ALA A 1 295 ? -9.955 -22.778 15.062 1.00 91.25 295 ALA A C 1
ATOM 2363 O O . ALA A 1 295 ? -10.420 -23.055 13.962 1.00 91.25 295 ALA A O 1
ATOM 2364 N N . ASN A 1 296 ? -10.688 -22.716 16.172 1.00 89.88 296 ASN A N 1
ATOM 2365 C CA . ASN A 1 296 ? -12.037 -23.265 16.254 1.00 89.88 296 ASN A CA 1
ATOM 2366 C C . ASN A 1 296 ? -13.114 -22.186 16.347 1.00 89.88 296 ASN A C 1
ATOM 2368 O O . ASN A 1 296 ? -14.292 -22.523 16.391 1.00 89.88 296 ASN A O 1
ATOM 2372 N N . LYS A 1 297 ? -12.733 -20.901 16.413 1.00 92.38 297 LYS A N 1
ATOM 2373 C CA . LYS A 1 297 ? -13.651 -19.773 16.650 1.00 92.38 297 LYS A CA 1
ATOM 2374 C C . LYS A 1 297 ? -14.394 -19.887 17.986 1.00 92.38 297 LYS A C 1
ATOM 2376 O O . LYS A 1 297 ? -15.457 -19.302 18.171 1.00 92.38 297 LYS A O 1
ATOM 2381 N N . SER A 1 298 ? -13.846 -20.656 18.926 1.00 89.88 298 SER A N 1
ATOM 2382 C CA . SER A 1 298 ? -14.499 -20.977 20.191 1.00 89.88 298 SER A CA 1
ATOM 2383 C C . SER A 1 298 ? -13.537 -20.964 21.368 1.00 89.88 298 SER A C 1
ATOM 2385 O O . SER A 1 298 ? -12.353 -21.250 21.217 1.00 89.88 298 SER A O 1
ATOM 2387 N N . PHE A 1 299 ? -14.052 -20.688 22.559 1.00 87.75 299 PHE A N 1
ATOM 2388 C CA . PHE A 1 299 ? -13.303 -20.766 23.808 1.00 87.75 299 PHE A CA 1
ATOM 2389 C C . PHE A 1 299 ? -14.190 -21.320 24.928 1.00 87.75 299 PHE A C 1
ATOM 2391 O O . PHE A 1 299 ? -15.414 -21.185 24.902 1.00 87.75 299 PHE A O 1
ATOM 2398 N N . SER A 1 300 ? -13.579 -21.971 25.916 1.00 77.88 300 SER A N 1
ATOM 2399 C CA . SER A 1 300 ? -14.319 -22.622 27.001 1.00 77.88 300 SER A CA 1
ATOM 2400 C C . SER A 1 300 ? -14.510 -21.702 28.206 1.00 77.88 300 SER A C 1
ATOM 2402 O O . SER A 1 300 ? -13.577 -21.034 28.656 1.00 77.88 300 SER A O 1
ATOM 2404 N N . ARG A 1 301 ? -15.715 -21.740 28.779 1.00 70.56 301 ARG A N 1
ATOM 2405 C CA . ARG A 1 301 ? -16.076 -21.181 30.084 1.00 70.56 301 ARG A CA 1
ATOM 2406 C C . ARG A 1 301 ? -16.502 -22.333 30.998 1.00 70.56 301 ARG A C 1
ATOM 2408 O O . ARG A 1 301 ? -17.664 -22.730 31.019 1.00 70.56 301 ARG A O 1
ATOM 2415 N N . GLY A 1 302 ? -15.564 -22.896 31.758 1.00 70.94 302 GLY A N 1
ATOM 2416 C CA . GLY A 1 302 ? -15.849 -24.096 32.552 1.00 70.94 302 GLY A CA 1
ATOM 2417 C C . GLY A 1 302 ? -16.212 -25.282 31.649 1.00 70.94 302 GLY A C 1
ATOM 2418 O O . GLY A 1 302 ? -15.335 -25.798 30.964 1.00 70.94 302 GLY A O 1
ATOM 2419 N N . ILE A 1 303 ? -17.486 -25.697 31.649 1.00 63.62 303 ILE A N 1
ATOM 2420 C CA . ILE A 1 303 ? -18.009 -26.835 30.859 1.00 63.62 303 ILE A CA 1
ATOM 2421 C C . ILE A 1 303 ? -18.644 -26.371 29.528 1.00 63.62 303 ILE A C 1
ATOM 2423 O O . ILE A 1 303 ? -18.784 -27.161 28.599 1.00 63.62 303 ILE A O 1
ATOM 2427 N N . GLU A 1 304 ? -19.008 -25.091 29.400 1.00 74.38 304 GLU A N 1
ATOM 2428 C CA . GLU A 1 304 ? -19.700 -24.556 28.221 1.00 74.38 304 GLU A CA 1
ATOM 2429 C C . GLU A 1 304 ? -18.707 -23.967 27.206 1.00 74.38 304 GLU A C 1
ATOM 2431 O O . GLU A 1 304 ? -17.720 -23.327 27.580 1.00 74.38 304 GLU A O 1
ATOM 2436 N N . THR A 1 305 ? -18.953 -24.185 25.913 1.00 81.25 305 THR A N 1
ATOM 2437 C CA . THR A 1 305 ? -18.124 -23.650 24.822 1.00 81.25 305 THR A CA 1
ATOM 2438 C C . THR A 1 305 ? -18.840 -22.477 24.167 1.00 81.25 305 THR A C 1
ATOM 2440 O O . THR A 1 305 ? -19.959 -22.630 23.684 1.00 81.25 305 THR A O 1
ATOM 2443 N N . LEU A 1 306 ? -18.193 -21.313 24.144 1.00 83.88 306 LEU A N 1
ATOM 2444 C CA . LEU A 1 306 ? -18.718 -20.085 23.551 1.00 83.88 306 LEU A CA 1
ATOM 2445 C C . LEU A 1 306 ? -18.036 -19.824 22.207 1.00 83.88 306 LEU A C 1
ATOM 2447 O O . LEU A 1 306 ? -16.821 -19.980 22.090 1.00 83.88 306 LEU A O 1
ATOM 2451 N N . GLY A 1 307 ? -18.819 -19.429 21.203 1.00 85.88 307 GLY A N 1
ATOM 2452 C CA . GLY A 1 307 ? -18.329 -19.036 19.881 1.00 85.88 307 GLY A CA 1
ATOM 2453 C C . GLY A 1 307 ? -18.119 -17.525 19.765 1.00 85.88 307 GLY A C 1
ATOM 2454 O O . GLY A 1 307 ? -18.847 -16.744 20.377 1.00 85.88 307 GLY A O 1
ATOM 2455 N N . ALA A 1 308 ? -17.133 -17.113 18.972 1.00 90.06 308 ALA A N 1
ATOM 2456 C CA . ALA A 1 308 ? -16.884 -15.722 18.604 1.00 90.06 308 ALA A CA 1
ATOM 2457 C C . ALA A 1 308 ? -16.166 -15.638 17.246 1.00 90.06 308 ALA A C 1
ATOM 2459 O O . ALA A 1 308 ? -15.497 -16.577 16.821 1.00 90.06 308 ALA A O 1
ATOM 2460 N N . GLU A 1 309 ? -16.307 -14.508 16.553 1.00 91.38 309 GLU A N 1
ATOM 2461 C CA . GLU A 1 309 ? -15.875 -14.372 15.152 1.00 91.38 309 GLU A CA 1
ATOM 2462 C C . GLU A 1 309 ? -14.784 -13.318 14.936 1.00 91.38 309 GLU A C 1
ATOM 2464 O O . GLU A 1 309 ? -14.341 -13.111 13.802 1.00 91.38 309 GLU A O 1
ATOM 2469 N N . ALA A 1 310 ? -14.338 -12.661 16.008 1.00 94.44 310 ALA A N 1
ATOM 2470 C CA . ALA A 1 310 ? -13.302 -11.641 15.960 1.00 94.44 310 ALA A CA 1
ATOM 2471 C C . ALA A 1 310 ? -12.002 -12.166 15.335 1.00 94.44 310 ALA A C 1
ATOM 2473 O O . ALA A 1 310 ? -11.476 -13.219 15.716 1.00 94.44 310 ALA A O 1
ATOM 2474 N N . SER A 1 311 ? -11.462 -11.386 14.412 1.00 97.06 311 SER A N 1
ATOM 2475 C CA . SER A 1 311 ? -10.134 -11.560 13.835 1.00 97.06 311 SER A CA 1
ATOM 2476 C C . SER A 1 311 ? -9.070 -11.018 14.788 1.00 97.06 311 SER A C 1
ATOM 2478 O O . SER A 1 311 ? -9.301 -10.024 15.481 1.00 97.06 311 SER A O 1
ATOM 2480 N N . MET A 1 312 ? -7.910 -11.672 14.847 1.00 96.31 312 MET A N 1
ATOM 2481 C CA . MET A 1 312 ? -6.801 -11.272 15.717 1.00 96.31 312 MET A CA 1
ATOM 2482 C C . MET A 1 312 ? -5.665 -10.683 14.894 1.00 96.31 312 MET A C 1
ATOM 2484 O O . MET A 1 312 ? -5.195 -11.302 13.943 1.00 96.31 312 MET A O 1
ATOM 2488 N N . VAL A 1 313 ? -5.193 -9.501 15.280 1.00 97.06 313 VAL A N 1
ATOM 2489 C CA . VAL A 1 313 ? -4.057 -8.863 14.612 1.00 97.06 313 VAL A CA 1
ATOM 2490 C C . VAL A 1 313 ? -2.953 -8.576 15.610 1.00 97.06 313 VAL A C 1
ATOM 2492 O O . VAL A 1 313 ? -3.196 -7.985 16.657 1.00 97.06 313 VAL A O 1
ATOM 2495 N N . PHE A 1 314 ? -1.727 -8.950 15.271 1.00 95.50 314 PHE A N 1
ATOM 2496 C CA . PHE A 1 314 ? -0.551 -8.727 16.099 1.00 95.50 314 PHE A CA 1
ATOM 2497 C C . PHE A 1 314 ? 0.402 -7.777 15.382 1.00 95.50 314 PHE A C 1
ATOM 2499 O O . PHE A 1 314 ? 0.927 -8.099 14.320 1.00 95.50 314 PHE A O 1
ATOM 2506 N N . VAL A 1 315 ? 0.624 -6.597 15.954 1.00 93.88 315 VAL A N 1
ATOM 2507 C CA . VAL A 1 315 ? 1.478 -5.562 15.370 1.00 93.88 315 VAL A CA 1
ATOM 2508 C C . VAL A 1 315 ? 2.670 -5.322 16.281 1.00 93.88 315 VAL A C 1
ATOM 2510 O O . VAL A 1 315 ? 2.515 -5.022 17.462 1.00 93.88 315 VAL A O 1
ATOM 2513 N N . GLY A 1 316 ? 3.882 -5.434 15.745 1.00 90.38 316 GLY A N 1
ATOM 2514 C CA . GLY A 1 316 ? 5.107 -5.302 16.532 1.00 90.38 316 GLY A CA 1
ATOM 2515 C C . GLY A 1 316 ? 6.257 -4.675 15.758 1.00 90.38 316 GLY A C 1
ATOM 2516 O O . GLY A 1 316 ? 6.235 -4.584 14.534 1.00 90.38 316 GLY A O 1
ATOM 2517 N N . ASN A 1 317 ? 7.274 -4.210 16.481 1.00 88.88 317 ASN A N 1
ATOM 2518 C CA . ASN A 1 317 ? 8.475 -3.657 15.866 1.00 88.88 317 ASN A CA 1
ATOM 2519 C C . ASN A 1 317 ? 9.622 -4.667 15.908 1.00 88.88 317 ASN A C 1
ATOM 2521 O O . ASN A 1 317 ? 9.827 -5.310 16.935 1.00 88.88 317 ASN A O 1
ATOM 2525 N N . THR A 1 318 ? 10.399 -4.751 14.831 1.00 84.44 318 THR A N 1
ATOM 2526 C CA . THR A 1 318 ? 11.653 -5.515 14.821 1.00 84.44 318 THR A CA 1
ATOM 2527 C C . THR A 1 318 ? 12.792 -4.664 15.387 1.00 84.44 318 THR A C 1
ATOM 2529 O O . THR A 1 318 ? 12.846 -3.451 15.156 1.00 84.44 318 THR A O 1
ATOM 2532 N N . ARG A 1 319 ? 13.715 -5.267 16.150 1.00 76.94 319 ARG A N 1
ATOM 2533 C CA . ARG A 1 319 ? 14.920 -4.564 16.645 1.00 76.94 319 ARG A CA 1
ATOM 2534 C C . ARG A 1 319 ? 16.081 -4.644 15.667 1.00 76.94 319 ARG A C 1
ATOM 2536 O O . ARG A 1 319 ? 16.900 -3.730 15.612 1.00 76.94 319 ARG A O 1
ATOM 2543 N N . HIS A 1 320 ? 16.144 -5.737 14.917 1.00 81.31 320 HIS A N 1
ATOM 2544 C CA . HIS A 1 320 ? 17.211 -6.028 13.976 1.00 81.31 320 HIS A CA 1
ATOM 2545 C C . HIS A 1 320 ? 16.739 -5.883 12.526 1.00 81.31 320 HIS A C 1
ATOM 2547 O O . HIS A 1 320 ? 15.543 -5.906 12.227 1.00 81.31 320 HIS A O 1
ATOM 2553 N N . THR A 1 321 ? 17.698 -5.716 11.617 1.00 79.81 321 THR A N 1
ATOM 2554 C CA . THR A 1 321 ? 17.439 -5.701 10.175 1.00 79.81 321 THR A CA 1
ATOM 2555 C C . THR A 1 321 ? 17.105 -7.107 9.678 1.00 79.81 321 THR A C 1
ATOM 2557 O O . THR A 1 321 ? 17.537 -8.100 10.267 1.00 79.81 321 THR A O 1
ATOM 2560 N N . LEU A 1 322 ? 16.378 -7.201 8.562 1.00 83.75 322 LEU A N 1
ATOM 2561 C CA . LEU A 1 322 ? 16.017 -8.483 7.953 1.00 83.75 322 LEU A CA 1
ATOM 2562 C C . LEU A 1 322 ? 17.228 -9.424 7.749 1.00 83.75 322 LEU A C 1
ATOM 2564 O O . LEU A 1 322 ? 17.157 -10.558 8.222 1.00 83.75 322 LEU A O 1
ATOM 2568 N N . PRO A 1 323 ? 18.364 -8.993 7.156 1.00 78.50 323 PRO A N 1
ATOM 2569 C CA . PRO A 1 323 ? 19.516 -9.880 6.966 1.00 78.50 323 PRO A CA 1
ATOM 2570 C C . PRO A 1 323 ? 20.080 -10.419 8.278 1.00 78.50 323 PRO A C 1
ATOM 2572 O O . PRO A 1 323 ? 20.538 -11.557 8.342 1.00 78.50 323 PRO A O 1
ATOM 2575 N N . TYR A 1 324 ? 20.054 -9.603 9.336 1.00 83.81 324 TYR A N 1
ATOM 2576 C CA . TYR A 1 324 ? 20.509 -10.033 10.650 1.00 83.81 324 TYR A CA 1
ATOM 2577 C C . TYR A 1 324 ? 19.590 -11.111 11.223 1.00 83.81 324 TYR A C 1
ATOM 2579 O O . TYR A 1 324 ? 20.102 -12.110 11.722 1.00 83.81 324 TYR A O 1
ATOM 2587 N N . MET A 1 325 ? 18.268 -10.921 11.147 1.00 86.56 325 MET A N 1
ATOM 2588 C CA . MET A 1 325 ? 17.292 -11.893 11.652 1.00 86.56 325 MET A CA 1
ATOM 2589 C C . MET A 1 325 ? 17.402 -13.216 10.893 1.00 86.56 325 MET A C 1
ATOM 2591 O O . MET A 1 325 ? 17.582 -14.253 11.515 1.00 86.56 325 MET A O 1
ATOM 2595 N N . LEU A 1 326 ? 17.431 -13.184 9.555 1.00 85.62 326 LEU A N 1
ATOM 2596 C CA . LEU A 1 326 ? 17.601 -14.392 8.735 1.00 85.62 326 LEU A CA 1
ATOM 2597 C C . LEU A 1 326 ? 18.901 -15.142 9.053 1.00 85.62 326 LEU A C 1
ATOM 2599 O O . LEU A 1 326 ? 18.940 -16.367 9.024 1.00 85.62 326 LEU A O 1
ATOM 2603 N N . LYS A 1 327 ? 19.980 -14.410 9.350 1.00 83.31 327 LYS A N 1
ATOM 2604 C CA . LYS A 1 327 ? 21.271 -15.013 9.673 1.00 83.31 327 LYS A CA 1
ATOM 2605 C C . LYS A 1 327 ? 21.300 -15.588 11.091 1.00 83.31 327 LYS A C 1
ATOM 2607 O O . LYS A 1 327 ? 21.829 -16.676 11.275 1.00 83.31 327 LYS A O 1
ATOM 2612 N N . ASN A 1 328 ? 20.830 -14.859 12.097 1.00 83.38 328 ASN A N 1
ATOM 2613 C CA . ASN A 1 328 ? 21.139 -15.174 13.497 1.00 83.38 328 ASN A CA 1
ATOM 2614 C C . ASN A 1 328 ? 19.953 -15.727 14.295 1.00 83.38 328 ASN A C 1
ATOM 2616 O O . ASN A 1 328 ? 20.188 -16.330 15.339 1.00 83.38 328 ASN A O 1
ATOM 2620 N N . THR A 1 329 ? 18.720 -15.502 13.843 1.00 87.19 329 THR A N 1
ATOM 2621 C CA . THR A 1 329 ? 17.483 -15.873 14.542 1.00 87.19 329 THR A CA 1
ATOM 2622 C C . THR A 1 329 ? 16.407 -16.298 13.525 1.00 87.19 329 THR A C 1
ATOM 2624 O O . THR A 1 329 ? 16.637 -17.214 12.735 1.00 87.19 329 THR A O 1
ATOM 2627 N N . ASP A 1 330 ? 15.247 -15.642 13.534 1.00 91.44 330 ASP A N 1
ATOM 2628 C CA . ASP A 1 330 ? 14.072 -15.878 12.701 1.00 91.44 330 ASP A CA 1
ATOM 2629 C C . ASP A 1 330 ? 13.175 -14.618 12.699 1.00 91.44 330 ASP A C 1
ATOM 2631 O O . ASP A 1 330 ? 13.445 -13.637 13.401 1.00 91.44 330 ASP A O 1
ATOM 2635 N N . LEU A 1 331 ? 12.104 -14.616 11.897 1.00 92.75 331 LEU A N 1
ATOM 2636 C CA . LEU A 1 331 ? 11.219 -13.446 11.747 1.00 92.75 331 LEU A CA 1
ATOM 2637 C C . LEU A 1 331 ? 10.256 -13.209 12.929 1.00 92.75 331 LEU A C 1
ATOM 2639 O O . LEU A 1 331 ? 9.598 -12.165 12.963 1.00 92.75 331 LEU A O 1
ATOM 2643 N N . PHE A 1 332 ? 10.150 -14.149 13.871 1.00 94.19 332 PHE A N 1
ATOM 2644 C CA . PHE A 1 332 ? 9.315 -14.101 15.075 1.00 94.19 332 PHE A CA 1
ATOM 2645 C C . PHE A 1 332 ? 10.124 -13.896 16.365 1.00 94.19 332 PHE A C 1
ATOM 2647 O O . PHE A 1 332 ? 9.522 -13.839 17.435 1.00 94.19 332 PHE A O 1
ATOM 2654 N N . ASP A 1 333 ? 11.449 -13.722 16.290 1.00 87.94 333 ASP A N 1
ATOM 2655 C CA . ASP A 1 333 ? 12.338 -13.606 17.459 1.00 87.94 333 ASP A CA 1
ATOM 2656 C C . ASP A 1 333 ? 11.865 -12.563 18.486 1.00 87.94 333 ASP A C 1
ATOM 2658 O O . ASP A 1 333 ? 12.023 -12.738 19.689 1.00 87.94 333 ASP A O 1
ATOM 2662 N N . GLU A 1 334 ? 11.225 -11.483 18.039 1.00 88.06 334 GLU A N 1
ATOM 2663 C CA . GLU A 1 334 ? 10.741 -10.421 18.924 1.00 88.06 334 GLU A CA 1
ATOM 2664 C C . GLU A 1 334 ? 9.432 -10.740 19.659 1.00 88.06 334 GLU A C 1
ATOM 2666 O O . GLU A 1 334 ? 8.974 -9.926 20.466 1.00 88.06 334 GLU A O 1
ATOM 2671 N N . LEU A 1 335 ? 8.800 -11.888 19.414 1.00 91.75 335 LEU A N 1
ATOM 2672 C CA . LEU A 1 335 ? 7.607 -12.276 20.158 1.00 91.75 335 LEU A CA 1
ATOM 2673 C C . LEU A 1 335 ? 7.918 -12.455 21.656 1.00 91.75 335 LEU A C 1
ATOM 2675 O O . LEU A 1 335 ? 9.005 -12.905 22.028 1.00 91.75 335 LEU A O 1
ATOM 2679 N N . PRO A 1 336 ? 6.968 -12.134 22.556 1.00 90.19 336 PRO A N 1
ATOM 2680 C CA . PRO A 1 336 ? 7.107 -12.500 23.959 1.00 90.19 336 PRO A CA 1
ATOM 2681 C C . PRO A 1 336 ? 7.259 -14.018 24.107 1.00 90.19 336 PRO A C 1
ATOM 2683 O O . PRO A 1 336 ? 6.635 -14.778 23.370 1.00 90.19 336 PRO A O 1
ATOM 2686 N N . GLU A 1 337 ? 8.023 -14.462 25.107 1.00 89.62 337 GLU A N 1
ATOM 2687 C CA . GLU A 1 337 ? 8.433 -15.869 25.278 1.00 89.62 337 GLU A CA 1
ATOM 2688 C C . GLU A 1 337 ? 7.264 -16.869 25.217 1.00 89.62 337 GLU A C 1
ATOM 2690 O O . GLU A 1 337 ? 7.404 -17.961 24.685 1.00 89.62 337 GLU A O 1
ATOM 2695 N N . LYS A 1 338 ? 6.084 -16.500 25.735 1.00 90.19 338 LYS A N 1
ATOM 2696 C CA . LYS A 1 338 ? 4.901 -17.381 25.727 1.00 90.19 338 LYS A CA 1
ATOM 2697 C C . LYS A 1 338 ? 4.178 -17.448 24.380 1.00 90.19 338 LYS A C 1
ATOM 2699 O O . LYS A 1 338 ? 3.445 -18.404 24.159 1.00 90.19 338 LYS A O 1
ATOM 2704 N N . TYR A 1 339 ? 4.367 -16.456 23.512 1.00 91.25 339 TYR A N 1
ATOM 2705 C CA . TYR A 1 339 ? 3.847 -16.447 22.141 1.00 91.25 339 TYR A CA 1
ATOM 2706 C C . TYR A 1 339 ? 4.846 -17.018 21.129 1.00 91.25 339 TYR A C 1
ATOM 2708 O O . TYR A 1 339 ? 4.435 -17.395 20.034 1.00 91.25 339 TYR A O 1
ATOM 2716 N N . TYR A 1 340 ? 6.131 -17.108 21.488 1.00 92.62 340 TYR A N 1
ATOM 2717 C CA . TYR A 1 340 ? 7.149 -17.831 20.724 1.00 92.62 340 TYR A CA 1
ATOM 2718 C C . TYR A 1 340 ? 6.957 -19.350 20.907 1.00 92.62 340 TYR A C 1
ATOM 2720 O O . TYR A 1 340 ? 7.693 -20.036 21.610 1.00 92.62 340 TYR A O 1
ATOM 2728 N N . ASP A 1 341 ? 5.869 -19.857 20.333 1.00 92.44 341 ASP A N 1
ATOM 2729 C CA . ASP A 1 341 ? 5.381 -21.228 20.461 1.00 92.44 341 ASP A CA 1
ATOM 2730 C C . ASP A 1 341 ? 4.873 -21.695 19.094 1.00 92.44 341 ASP A C 1
ATOM 2732 O O . ASP A 1 341 ? 4.064 -21.010 18.461 1.00 92.44 341 ASP A O 1
ATOM 2736 N N . SER A 1 342 ? 5.337 -22.861 18.633 1.00 93.62 342 SER A N 1
ATOM 2737 C CA . SER A 1 342 ? 5.045 -23.335 17.277 1.00 93.62 342 SER A CA 1
ATOM 2738 C C . SER A 1 342 ? 3.544 -23.538 17.042 1.00 93.62 342 SER A C 1
ATOM 2740 O O . SER A 1 342 ? 3.035 -23.171 15.988 1.00 93.62 342 SER A O 1
ATOM 2742 N N . ALA A 1 343 ? 2.787 -24.007 18.039 1.00 93.00 343 ALA A N 1
ATOM 2743 C CA . ALA A 1 343 ? 1.340 -24.190 17.923 1.00 93.00 343 ALA A CA 1
ATOM 2744 C C . ALA A 1 343 ? 0.548 -22.869 17.908 1.00 93.00 343 ALA A C 1
ATOM 2746 O O . ALA A 1 343 ? -0.563 -22.831 17.371 1.00 93.00 343 ALA A O 1
ATOM 2747 N N . PHE A 1 344 ? 1.073 -21.799 18.513 1.00 95.06 344 PHE A N 1
ATOM 2748 C CA . PHE A 1 344 ? 0.515 -20.452 18.382 1.00 95.06 344 PHE A CA 1
ATOM 2749 C C . PHE A 1 344 ? 0.831 -19.859 17.005 1.00 95.06 344 PHE A C 1
ATOM 2751 O O . PHE A 1 344 ? -0.087 -19.435 16.305 1.00 95.06 344 PHE A O 1
ATOM 2758 N N . ILE A 1 345 ? 2.104 -19.878 16.597 1.00 96.38 345 ILE A N 1
ATOM 2759 C CA . ILE A 1 345 ? 2.561 -19.303 15.324 1.00 96.38 345 ILE A CA 1
ATOM 2760 C C . ILE A 1 345 ? 1.874 -19.989 14.135 1.00 96.38 345 ILE A C 1
ATOM 2762 O O . ILE A 1 345 ? 1.433 -19.313 13.211 1.00 96.38 345 ILE A O 1
ATOM 2766 N N . ASP A 1 346 ? 1.663 -21.305 14.189 1.00 95.38 346 ASP A N 1
ATOM 2767 C CA . ASP A 1 346 ? 0.983 -22.055 13.126 1.00 95.38 346 ASP A CA 1
ATOM 2768 C C . ASP A 1 346 ? -0.483 -21.639 12.913 1.00 95.38 346 ASP A C 1
ATOM 2770 O O . ASP A 1 346 ? -1.059 -21.879 11.851 1.00 95.38 346 ASP A O 1
ATOM 2774 N N . ARG A 1 347 ? -1.091 -20.931 13.874 1.00 96.12 347 ARG A N 1
ATOM 2775 C CA . ARG A 1 347 ? -2.445 -20.366 13.750 1.00 96.12 347 ARG A CA 1
ATOM 2776 C C . ARG A 1 347 ? -2.491 -18.988 13.091 1.00 96.12 347 ARG A C 1
ATOM 2778 O O . ARG A 1 347 ? -3.583 -18.451 12.895 1.00 96.12 347 ARG A O 1
ATOM 2785 N N . ILE A 1 348 ? -1.343 -18.399 12.770 1.00 98.06 348 ILE A N 1
ATOM 2786 C CA . ILE A 1 348 ? -1.248 -17.144 12.025 1.00 98.06 348 ILE A CA 1
ATOM 2787 C C . ILE A 1 348 ? -1.466 -17.450 10.543 1.00 98.06 348 ILE A C 1
ATOM 2789 O O . ILE A 1 348 ? -0.727 -18.226 9.948 1.00 98.06 348 ILE A O 1
ATOM 2793 N N . HIS A 1 349 ? -2.473 -16.840 9.925 1.00 98.44 349 HIS A N 1
ATOM 2794 C CA . HIS A 1 349 ? -2.825 -17.122 8.533 1.00 98.44 349 HIS A CA 1
ATOM 2795 C C . HIS A 1 349 ? -1.842 -16.464 7.556 1.00 98.44 349 HIS A C 1
ATOM 2797 O O . HIS A 1 349 ? -1.461 -17.097 6.576 1.00 98.44 349 HIS A O 1
ATOM 2803 N N . ALA A 1 350 ? -1.382 -15.242 7.851 1.00 98.31 350 ALA A N 1
ATOM 2804 C CA . ALA A 1 350 ? -0.395 -14.540 7.033 1.00 98.31 350 ALA A CA 1
ATOM 2805 C C . ALA A 1 350 ? 0.541 -13.645 7.858 1.00 98.31 350 ALA A C 1
ATOM 2807 O O . ALA A 1 350 ? 0.152 -13.094 8.894 1.00 98.31 350 ALA A O 1
ATOM 2808 N N . TYR A 1 351 ? 1.760 -13.470 7.347 1.00 97.94 351 TYR A N 1
ATOM 2809 C CA . TYR A 1 351 ? 2.757 -12.524 7.841 1.00 97.94 351 TYR A CA 1
ATOM 2810 C C . TYR A 1 351 ? 2.915 -11.366 6.850 1.00 97.94 351 TYR A C 1
ATOM 2812 O O . TYR A 1 351 ? 3.293 -11.592 5.701 1.00 97.94 351 TYR A O 1
ATOM 2820 N N . ILE A 1 352 ? 2.677 -10.128 7.294 1.00 96.81 352 ILE A N 1
ATOM 2821 C CA . ILE A 1 352 ? 2.997 -8.926 6.514 1.00 96.81 352 ILE A CA 1
ATOM 2822 C C . ILE A 1 352 ? 4.434 -8.477 6.840 1.00 96.81 352 ILE A C 1
ATOM 2824 O O . ILE A 1 352 ? 4.725 -8.161 8.001 1.00 96.81 352 ILE A O 1
ATOM 2828 N N . PRO A 1 353 ? 5.335 -8.422 5.840 1.00 92.88 353 PRO A N 1
ATOM 2829 C CA . PRO A 1 353 ? 6.718 -7.989 6.014 1.00 92.88 353 PRO A CA 1
ATOM 2830 C C . PRO A 1 353 ? 6.794 -6.465 6.144 1.00 92.88 353 PRO A C 1
ATOM 2832 O O . PRO A 1 353 ? 6.947 -5.730 5.169 1.00 92.88 353 PRO A O 1
ATOM 2835 N N . GLY A 1 354 ? 6.720 -5.953 7.373 1.00 87.81 354 GLY A N 1
ATOM 2836 C CA . GLY A 1 354 ? 6.688 -4.511 7.630 1.00 87.81 354 GLY A CA 1
ATOM 2837 C C . GLY A 1 354 ? 7.959 -3.757 7.209 1.00 87.81 354 GLY A C 1
ATOM 2838 O O . GLY A 1 354 ? 7.948 -2.531 7.226 1.00 87.81 354 GLY A O 1
ATOM 2839 N N . TRP A 1 355 ? 9.047 -4.452 6.849 1.00 85.50 355 TRP A N 1
ATOM 2840 C CA . TRP A 1 355 ? 10.273 -3.874 6.268 1.00 85.50 355 TRP A CA 1
ATOM 2841 C C . TRP A 1 355 ? 10.183 -3.568 4.769 1.00 85.50 355 TRP A C 1
ATOM 2843 O O . TRP A 1 355 ? 11.067 -2.883 4.253 1.00 85.50 355 TRP A O 1
ATOM 2853 N N . GLU A 1 356 ? 9.158 -4.069 4.077 1.00 85.12 356 GLU A N 1
ATOM 2854 C CA . GLU A 1 356 ? 8.860 -3.685 2.692 1.00 85.12 356 GLU A CA 1
ATOM 2855 C C . GLU A 1 356 ? 8.117 -2.346 2.607 1.00 85.12 356 GLU A C 1
ATOM 2857 O O . GLU A 1 356 ? 8.114 -1.708 1.561 1.00 85.12 356 GLU A O 1
ATOM 2862 N N . VAL A 1 357 ? 7.503 -1.910 3.712 1.00 81.38 357 VAL A N 1
ATOM 2863 C CA . VAL A 1 357 ? 6.770 -0.645 3.789 1.00 81.38 357 VAL A CA 1
ATOM 2864 C C . VAL A 1 357 ? 7.720 0.466 4.220 1.00 81.38 357 VAL A C 1
ATOM 2866 O O . VAL A 1 357 ? 8.349 0.385 5.277 1.00 81.38 357 VAL A O 1
ATOM 2869 N N . ASP A 1 358 ? 7.782 1.533 3.428 1.00 69.75 358 ASP A N 1
ATOM 2870 C CA . ASP A 1 358 ? 8.567 2.713 3.771 1.00 69.75 358 ASP A CA 1
ATOM 2871 C C . ASP A 1 358 ? 8.041 3.420 5.027 1.00 69.75 358 ASP A C 1
ATOM 2873 O O . ASP A 1 358 ? 6.869 3.338 5.411 1.00 69.75 358 ASP A O 1
ATOM 2877 N N . VAL A 1 359 ? 8.932 4.169 5.677 1.00 77.69 359 VAL A N 1
ATOM 2878 C CA . VAL A 1 359 ? 8.541 5.061 6.771 1.00 77.69 359 VAL A CA 1
ATOM 2879 C C . VAL A 1 359 ? 7.583 6.116 6.220 1.00 77.69 359 VAL A C 1
ATOM 2881 O O . VAL A 1 359 ? 7.926 6.847 5.290 1.00 77.69 359 VAL A O 1
ATOM 2884 N N . ILE A 1 360 ? 6.392 6.208 6.813 1.00 80.38 360 ILE A N 1
ATOM 2885 C CA . ILE A 1 360 ? 5.332 7.102 6.342 1.00 80.38 360 ILE A CA 1
ATOM 2886 C C . ILE A 1 360 ? 5.734 8.556 6.570 1.00 80.38 360 ILE A C 1
ATOM 2888 O O . ILE A 1 360 ? 6.101 8.950 7.680 1.00 80.38 360 ILE A O 1
ATOM 2892 N N . ARG A 1 361 ? 5.584 9.375 5.526 1.00 77.88 361 ARG A N 1
ATOM 2893 C CA . ARG A 1 361 ? 5.877 10.815 5.545 1.00 77.88 361 ARG A CA 1
ATOM 2894 C C . ARG A 1 361 ? 4.632 11.651 5.283 1.00 77.88 361 ARG A C 1
ATOM 2896 O O . ARG A 1 361 ? 3.658 11.182 4.704 1.00 77.88 361 ARG A O 1
ATOM 2903 N N . GLY A 1 362 ? 4.694 12.927 5.669 1.00 78.50 362 GLY A N 1
ATOM 2904 C CA . GLY A 1 362 ? 3.595 13.887 5.505 1.00 78.50 362 GLY A CA 1
ATOM 2905 C C . GLY A 1 362 ? 3.077 14.008 4.064 1.00 78.50 362 GLY A C 1
ATOM 2906 O O . GLY A 1 362 ? 1.872 14.111 3.848 1.00 78.50 362 GLY A O 1
ATOM 2907 N N . GLU A 1 363 ? 3.982 13.942 3.090 1.00 78.50 363 GLU A N 1
ATOM 2908 C CA . GLU A 1 363 ? 3.695 14.042 1.652 1.00 78.50 363 GLU A CA 1
ATOM 2909 C C . GLU A 1 363 ? 2.993 12.815 1.057 1.00 78.50 363 GLU A C 1
ATOM 2911 O O . GLU A 1 363 ? 2.397 12.932 -0.011 1.00 78.50 363 GLU A O 1
ATOM 2916 N N . MET A 1 364 ? 3.039 11.666 1.746 1.00 83.00 364 MET A N 1
ATOM 2917 C CA . MET A 1 364 ? 2.395 10.421 1.316 1.00 83.00 364 MET A CA 1
ATOM 2918 C C . MET A 1 364 ? 0.894 10.401 1.625 1.00 83.00 364 MET A C 1
ATOM 2920 O O . MET A 1 364 ? 0.191 9.512 1.152 1.00 83.00 364 MET A O 1
ATOM 2924 N N . PHE A 1 365 ? 0.389 11.341 2.430 1.00 87.06 365 PHE A N 1
ATOM 2925 C CA . PHE A 1 365 ? -1.032 11.400 2.772 1.00 87.06 365 PHE A CA 1
ATOM 2926 C C . PHE A 1 365 ? -1.855 12.035 1.652 1.00 87.06 365 PHE A C 1
ATOM 2928 O O . PHE A 1 365 ? -1.460 13.057 1.091 1.00 87.06 365 PHE A O 1
ATOM 2935 N N . SER A 1 366 ? -3.007 11.437 1.352 1.00 87.94 366 SER A N 1
ATOM 2936 C CA . SER A 1 366 ? -3.897 11.895 0.282 1.00 87.94 366 SER A CA 1
ATOM 2937 C C . SER A 1 366 ? -4.605 13.203 0.623 1.00 87.94 366 SER A C 1
ATOM 2939 O O . SER A 1 366 ? -5.022 13.418 1.762 1.00 87.94 366 SER A O 1
ATOM 2941 N N . SER A 1 367 ? -4.777 14.044 -0.396 1.00 87.56 367 SER A N 1
ATOM 2942 C CA . SER A 1 367 ? -5.720 15.169 -0.417 1.00 87.56 367 SER A CA 1
ATOM 2943 C C . SER A 1 367 ? -6.939 14.912 -1.313 1.00 87.56 367 SER A C 1
ATOM 2945 O O . SER A 1 367 ? -7.818 15.764 -1.387 1.00 87.56 367 SER A O 1
ATOM 2947 N N . GLY A 1 368 ? -6.980 13.767 -2.003 1.00 90.88 368 GLY A N 1
ATOM 2948 C CA . GLY A 1 368 ? -8.077 13.381 -2.893 1.00 90.88 368 GLY A CA 1
ATOM 2949 C C . GLY A 1 368 ? -9.301 12.856 -2.142 1.00 90.88 368 GLY A C 1
ATOM 2950 O O . GLY A 1 368 ? -9.327 12.807 -0.903 1.00 90.88 368 GLY A O 1
ATOM 2951 N N . TYR A 1 369 ? -10.315 12.449 -2.903 1.00 92.12 369 TYR A N 1
ATOM 2952 C CA . TYR A 1 369 ? -11.545 11.881 -2.360 1.00 92.12 369 TYR A CA 1
ATOM 2953 C C . TYR A 1 369 ? -11.353 10.401 -2.022 1.00 92.12 369 TYR A C 1
ATOM 2955 O O . TYR A 1 369 ? -10.812 9.629 -2.798 1.00 92.12 369 TYR A O 1
ATOM 2963 N N . GLY A 1 370 ? -11.820 9.982 -0.851 1.00 92.75 370 GLY A N 1
ATOM 2964 C CA . GLY A 1 370 ? -11.884 8.570 -0.475 1.00 92.75 370 GLY A CA 1
ATOM 2965 C C . GLY A 1 370 ? -13.164 8.279 0.291 1.00 92.75 370 GLY A C 1
ATOM 2966 O O . GLY A 1 370 ? -13.830 9.206 0.750 1.00 92.75 370 GLY A O 1
ATOM 2967 N N . PHE A 1 371 ? -13.509 7.004 0.460 1.00 91.56 371 PHE A N 1
ATOM 2968 C CA . PHE A 1 371 ? -14.690 6.609 1.223 1.00 91.56 371 PHE A CA 1
ATOM 2969 C C . PHE A 1 371 ? -14.649 7.171 2.639 1.00 91.56 371 PHE A C 1
ATOM 2971 O O . PHE A 1 371 ? -13.605 7.133 3.296 1.00 91.56 371 PHE A O 1
ATOM 2978 N N . VAL A 1 372 ? -15.795 7.653 3.116 1.00 86.25 372 VAL A N 1
ATOM 2979 C CA . VAL A 1 372 ? -15.976 7.943 4.540 1.00 86.25 372 VAL A CA 1
ATOM 2980 C C . VAL A 1 372 ? -15.765 6.636 5.313 1.00 86.25 372 VAL A C 1
ATOM 2982 O O . VAL A 1 372 ? -16.220 5.570 4.889 1.00 86.25 372 VAL A O 1
ATOM 2985 N N . VAL A 1 373 ? -15.020 6.705 6.418 1.00 82.44 373 VAL A N 1
ATOM 2986 C CA . VAL A 1 373 ? -14.608 5.524 7.198 1.00 82.44 373 VAL A CA 1
ATOM 2987 C C . VAL A 1 373 ? -15.776 4.608 7.587 1.00 82.44 373 VAL A C 1
ATOM 2989 O O . VAL A 1 373 ? -15.648 3.387 7.518 1.00 82.44 373 VAL A O 1
ATOM 2992 N N . ASP A 1 374 ? -16.916 5.157 7.989 1.00 78.94 374 ASP A N 1
ATOM 2993 C CA . ASP A 1 374 ? -18.071 4.348 8.379 1.00 78.94 374 ASP A CA 1
ATOM 2994 C C . ASP A 1 374 ? -18.702 3.602 7.192 1.00 78.94 374 ASP A C 1
ATOM 2996 O O . ASP A 1 374 ? -19.058 2.434 7.338 1.00 78.94 374 ASP A O 1
ATOM 3000 N N . TYR A 1 375 ? -18.762 4.224 6.011 1.00 85.31 375 TYR A N 1
ATOM 3001 C CA . TYR A 1 375 ? -19.288 3.614 4.791 1.00 85.31 375 TYR A CA 1
ATOM 3002 C C . TYR A 1 375 ? -18.491 2.371 4.416 1.00 85.31 375 TYR A C 1
ATOM 3004 O O . TYR A 1 375 ? -19.049 1.279 4.289 1.00 85.31 375 TYR A O 1
ATOM 3012 N N . ILE A 1 376 ? -17.168 2.520 4.298 1.00 89.12 376 ILE A N 1
ATOM 3013 C CA . ILE A 1 376 ? -16.297 1.393 3.967 1.00 89.12 376 ILE A CA 1
ATOM 3014 C C . ILE A 1 376 ? -16.298 0.353 5.090 1.00 89.12 376 ILE A C 1
ATOM 3016 O O . ILE A 1 376 ? -16.306 -0.839 4.810 1.00 89.12 376 ILE A O 1
ATOM 3020 N N . ALA A 1 377 ? -16.376 0.756 6.359 1.00 88.00 377 ALA A N 1
ATOM 3021 C CA . ALA A 1 377 ? -16.439 -0.188 7.468 1.00 88.00 377 ALA A CA 1
ATOM 3022 C C . ALA A 1 377 ? -17.698 -1.073 7.443 1.00 88.00 377 ALA A C 1
ATOM 3024 O O . ALA A 1 377 ? -17.586 -2.270 7.716 1.00 88.00 377 ALA A O 1
ATOM 3025 N N . GLU A 1 378 ? -18.872 -0.527 7.109 1.00 86.44 378 GLU A N 1
ATOM 3026 C CA . GLU A 1 378 ? -20.098 -1.325 6.959 1.00 86.44 378 GLU A CA 1
ATOM 3027 C C . GLU A 1 378 ? -20.039 -2.249 5.735 1.00 86.44 378 GLU A C 1
ATOM 3029 O O . GLU A 1 378 ? -20.448 -3.406 5.838 1.00 86.44 378 GLU A O 1
ATOM 3034 N N . ILE A 1 379 ? -19.442 -1.804 4.621 1.00 91.12 379 ILE A N 1
ATOM 3035 C CA . ILE A 1 379 ? -19.172 -2.669 3.460 1.00 91.12 379 ILE A CA 1
ATOM 3036 C C . ILE A 1 379 ? -18.304 -3.863 3.868 1.00 91.12 379 ILE A C 1
ATOM 3038 O O . ILE A 1 379 ? -18.663 -5.014 3.616 1.00 91.12 379 ILE A O 1
ATOM 3042 N N . LEU A 1 380 ? -17.163 -3.598 4.514 1.00 93.44 380 LEU A N 1
ATOM 3043 C CA . LEU A 1 380 ? -16.221 -4.649 4.892 1.00 93.44 380 LEU A CA 1
ATOM 3044 C C . LEU A 1 380 ? -16.870 -5.637 5.866 1.00 93.44 380 LEU A C 1
ATOM 3046 O O . LEU A 1 380 ? -16.690 -6.845 5.735 1.00 93.44 380 LEU A O 1
ATOM 3050 N N . LYS A 1 381 ? -17.689 -5.138 6.796 1.00 89.75 381 LYS A N 1
ATOM 3051 C CA . LYS A 1 381 ? -18.464 -5.980 7.704 1.00 89.75 381 LYS A CA 1
ATOM 3052 C C . LYS A 1 381 ? -19.505 -6.826 6.973 1.00 89.75 381 LYS A C 1
ATOM 3054 O O . LYS A 1 381 ? -19.639 -8.004 7.294 1.00 89.75 381 LYS A O 1
ATOM 3059 N N . HIS A 1 382 ? -20.236 -6.259 6.014 1.00 90.75 382 HIS A N 1
ATOM 3060 C CA . HIS A 1 382 ? -21.219 -7.001 5.222 1.00 90.75 382 HIS A CA 1
ATOM 3061 C C . HIS A 1 382 ? -20.566 -8.175 4.482 1.00 90.75 382 HIS A C 1
ATOM 3063 O O . HIS A 1 382 ? -21.052 -9.303 4.567 1.00 90.75 382 HIS A O 1
ATOM 3069 N N . LEU A 1 383 ? -19.401 -7.925 3.878 1.00 94.12 383 LEU A N 1
ATOM 3070 C CA . LEU A 1 383 ? -18.580 -8.912 3.172 1.00 94.12 383 LEU A CA 1
ATOM 3071 C C . LEU A 1 383 ? -18.074 -10.061 4.070 1.00 94.12 383 LEU A C 1
ATOM 3073 O O . LEU A 1 383 ? -17.673 -11.105 3.561 1.00 94.12 383 LEU A O 1
ATOM 3077 N N . ARG A 1 384 ? -18.128 -9.945 5.408 1.00 94.62 384 ARG A N 1
ATOM 3078 C CA . ARG A 1 384 ? -17.809 -11.061 6.330 1.00 94.62 384 ARG A CA 1
ATOM 3079 C C . ARG A 1 384 ? -18.773 -12.235 6.222 1.00 94.62 384 ARG A C 1
ATOM 3081 O O . ARG A 1 384 ? -18.490 -13.290 6.788 1.00 94.62 384 ARG A O 1
ATOM 3088 N N . ASN A 1 385 ? -19.932 -12.041 5.599 1.00 92.19 385 ASN A N 1
ATOM 3089 C CA . ASN A 1 385 ? -20.928 -13.091 5.404 1.00 92.19 385 ASN A CA 1
ATOM 3090 C C . ASN A 1 385 ? -20.670 -13.917 4.141 1.00 92.19 385 ASN A C 1
ATOM 3092 O O . ASN A 1 385 ? -21.210 -15.016 4.032 1.00 92.19 385 ASN A O 1
ATOM 3096 N N . ASP A 1 386 ? -19.838 -13.409 3.234 1.00 93.44 386 ASP A N 1
ATOM 3097 C CA . ASP A 1 386 ? -19.561 -14.045 1.957 1.00 93.44 386 ASP A CA 1
ATOM 3098 C C . ASP A 1 386 ? -18.248 -14.834 2.001 1.00 93.44 386 ASP A C 1
ATOM 3100 O O . ASP A 1 386 ? -17.269 -14.422 2.637 1.00 93.44 386 ASP A O 1
ATOM 3104 N N . ASP A 1 387 ? -18.217 -15.953 1.276 1.00 93.44 387 ASP A N 1
ATOM 3105 C CA . ASP A 1 387 ? -17.054 -16.833 1.165 1.00 93.44 387 ASP A CA 1
ATOM 3106 C C . ASP A 1 387 ? -16.529 -16.882 -0.276 1.00 93.44 387 ASP A C 1
ATOM 3108 O O . ASP A 1 387 ? -17.219 -17.314 -1.203 1.00 93.44 387 ASP A O 1
ATOM 3112 N N . TYR A 1 388 ? -15.298 -16.401 -0.457 1.00 96.81 388 TYR A N 1
ATOM 3113 C CA . TYR A 1 388 ? -14.599 -16.334 -1.741 1.00 96.81 388 TYR A CA 1
ATOM 3114 C C . TYR A 1 388 ? -13.384 -17.284 -1.766 1.00 96.81 388 TYR A C 1
ATOM 3116 O O . TYR A 1 388 ? -12.592 -17.262 -2.710 1.00 96.81 388 TYR A O 1
ATOM 3124 N N . SER A 1 389 ? -13.246 -18.154 -0.757 1.00 94.56 389 SER A N 1
ATOM 3125 C CA . SER A 1 389 ? -12.076 -19.014 -0.517 1.00 94.56 389 SER A CA 1
ATOM 3126 C C . SER A 1 389 ? -11.707 -19.926 -1.684 1.00 94.56 389 SER A C 1
ATOM 3128 O O . SER A 1 389 ? -10.532 -20.228 -1.866 1.00 94.56 389 SER A O 1
ATOM 3130 N N . ASP A 1 390 ? -12.684 -20.354 -2.483 1.00 92.62 390 ASP A N 1
ATOM 3131 C CA . ASP A 1 390 ? -12.476 -21.294 -3.589 1.00 92.62 390 ASP A CA 1
ATOM 3132 C C . ASP A 1 390 ? -12.518 -20.633 -4.980 1.00 92.62 390 ASP A C 1
ATOM 3134 O O . ASP A 1 390 ? -12.496 -21.336 -5.988 1.00 92.62 390 ASP A O 1
ATOM 3138 N N . ARG A 1 391 ? -12.545 -19.293 -5.094 1.00 94.81 391 ARG A N 1
ATOM 3139 C CA . ARG A 1 391 ? -12.623 -18.631 -6.418 1.00 94.81 391 ARG A CA 1
ATOM 3140 C C . ARG A 1 391 ? -11.413 -18.891 -7.315 1.00 94.81 391 ARG A C 1
ATOM 3142 O O . ARG A 1 391 ? -11.569 -18.923 -8.532 1.00 94.81 391 ARG A O 1
ATOM 3149 N N . PHE A 1 392 ? -10.243 -19.175 -6.742 1.00 95.38 392 PHE A N 1
ATOM 3150 C CA . PHE A 1 392 ? -9.081 -19.597 -7.529 1.00 95.38 392 PHE A CA 1
ATOM 3151 C C . PHE A 1 392 ? -9.175 -21.044 -8.038 1.00 95.38 392 PHE A C 1
ATOM 3153 O O . PHE A 1 392 ? -8.468 -21.393 -8.981 1.00 95.38 392 PHE A O 1
ATOM 3160 N N . ALA A 1 393 ? -10.031 -21.894 -7.453 1.00 92.44 393 ALA A N 1
ATOM 3161 C CA . ALA A 1 393 ? -10.048 -23.338 -7.711 1.00 92.44 393 ALA A CA 1
ATOM 3162 C C . ALA A 1 393 ? -10.480 -23.710 -9.141 1.00 92.44 393 ALA A C 1
ATOM 3164 O O . ALA A 1 393 ? -10.206 -24.821 -9.600 1.00 92.44 393 ALA A O 1
ATOM 3165 N N . ASN A 1 394 ? -11.134 -22.782 -9.846 1.00 87.81 394 ASN A N 1
ATOM 3166 C CA . ASN A 1 394 ? -11.510 -22.946 -11.250 1.00 87.81 394 ASN A CA 1
ATOM 3167 C C . ASN A 1 394 ? -10.289 -22.954 -12.184 1.00 87.81 394 ASN A C 1
ATOM 3169 O O . ASN A 1 394 ? -10.298 -23.671 -13.182 1.00 87.81 394 ASN A O 1
ATOM 3173 N N . SER A 1 395 ? -9.244 -22.190 -11.847 1.00 92.31 395 SER A N 1
ATOM 3174 C CA . SER A 1 395 ? -8.070 -21.979 -12.707 1.00 92.31 395 SER A CA 1
ATOM 3175 C C . SER A 1 395 ? -6.778 -22.553 -12.120 1.00 92.31 395 SER A C 1
ATOM 3177 O O . SER A 1 395 ? -5.847 -22.854 -12.868 1.00 92.31 395 SER A O 1
ATOM 3179 N N . PHE A 1 396 ? -6.720 -22.738 -10.796 1.00 96.38 396 PHE A N 1
ATOM 3180 C CA . PHE A 1 396 ? -5.509 -23.116 -10.072 1.00 96.38 396 PHE A CA 1
ATOM 3181 C C . PHE A 1 396 ? -5.766 -24.183 -9.008 1.00 96.38 396 PHE A C 1
ATOM 3183 O O . PHE A 1 396 ? -6.825 -24.229 -8.379 1.00 96.38 396 PHE A O 1
ATOM 3190 N N . ARG A 1 397 ? -4.764 -25.027 -8.744 1.00 95.12 397 ARG A N 1
ATOM 3191 C CA . ARG A 1 397 ? -4.799 -26.022 -7.661 1.00 95.12 397 ARG A CA 1
ATOM 3192 C C . ARG A 1 397 ? -3.527 -25.968 -6.828 1.00 95.12 397 ARG A C 1
ATOM 3194 O O . ARG A 1 397 ? -2.435 -26.129 -7.363 1.00 95.12 397 ARG A O 1
ATOM 3201 N N . LEU A 1 398 ? -3.685 -25.794 -5.518 1.00 95.00 398 LEU A N 1
ATOM 3202 C CA . LEU A 1 398 ? -2.585 -25.852 -4.552 1.00 95.00 398 LEU A CA 1
ATOM 3203 C C . LEU A 1 398 ? -1.945 -27.247 -4.521 1.00 95.00 398 LEU A C 1
ATOM 3205 O O . LEU A 1 398 ? -2.665 -28.251 -4.600 1.00 95.00 398 LEU A O 1
ATOM 3209 N N . ALA A 1 399 ? -0.620 -27.298 -4.357 1.00 92.44 399 ALA A N 1
ATOM 3210 C CA . ALA A 1 399 ? 0.137 -28.542 -4.236 1.00 92.44 399 ALA A CA 1
ATOM 3211 C C . ALA A 1 399 ? -0.415 -29.454 -3.121 1.00 92.44 399 ALA A C 1
ATOM 3213 O O . ALA A 1 399 ? -1.030 -29.000 -2.149 1.00 92.44 399 ALA A O 1
ATOM 3214 N N . SER A 1 400 ? -0.300 -30.773 -3.304 1.00 87.75 400 SER A N 1
ATOM 3215 C CA . SER A 1 400 ? -0.957 -31.776 -2.449 1.00 87.75 400 SER A CA 1
ATOM 3216 C C . SER A 1 400 ? -0.370 -31.873 -1.040 1.00 87.75 400 SER A C 1
ATOM 3218 O O . SER A 1 400 ? -1.097 -32.196 -0.105 1.00 87.75 400 SER A O 1
ATOM 3220 N N . ASP A 1 401 ? 0.915 -31.578 -0.900 1.00 88.19 401 ASP A N 1
ATOM 3221 C CA . ASP A 1 401 ? 1.704 -31.581 0.335 1.00 88.19 401 ASP A CA 1
ATOM 3222 C C . ASP A 1 401 ? 1.413 -30.382 1.257 1.00 88.19 401 ASP A C 1
ATOM 3224 O O . ASP A 1 401 ? 1.651 -30.466 2.463 1.00 88.19 401 ASP A O 1
ATOM 3228 N N . ILE A 1 402 ? 0.812 -29.303 0.737 1.00 91.81 402 ILE A N 1
ATOM 3229 C CA . ILE A 1 402 ? 0.338 -28.180 1.557 1.00 91.81 402 ILE A CA 1
ATOM 3230 C C . ILE A 1 402 ? -0.728 -28.679 2.543 1.00 91.81 402 ILE A C 1
ATOM 3232 O O . ILE A 1 402 ? -1.808 -29.141 2.146 1.00 91.81 402 ILE A O 1
ATOM 3236 N N . SER A 1 403 ? -0.440 -28.544 3.841 1.00 92.81 403 SER A N 1
ATOM 3237 C CA . SER A 1 403 ? -1.312 -29.018 4.919 1.00 92.81 403 SER A CA 1
ATOM 3238 C C . SER A 1 403 ? -2.666 -28.301 4.935 1.00 92.81 403 SER A C 1
ATOM 3240 O O . SER A 1 403 ? -2.806 -27.181 4.447 1.00 92.81 403 SER A O 1
ATOM 3242 N N . THR A 1 404 ? -3.683 -28.897 5.564 1.00 92.81 404 THR A N 1
ATOM 3243 C CA . THR A 1 404 ? -5.015 -28.272 5.686 1.00 92.81 404 THR A CA 1
ATOM 3244 C C . THR A 1 404 ? -4.964 -26.891 6.344 1.00 92.81 404 THR A C 1
ATOM 3246 O O . THR A 1 404 ? -5.716 -26.002 5.958 1.00 92.81 404 THR A O 1
ATOM 3249 N N . ARG A 1 405 ? -4.067 -26.693 7.317 1.00 93.12 405 ARG A N 1
ATOM 3250 C CA . ARG A 1 405 ? -3.915 -25.414 8.023 1.00 93.12 405 ARG A CA 1
ATOM 3251 C C . ARG A 1 405 ? -3.235 -24.363 7.149 1.00 93.12 405 ARG A C 1
ATOM 3253 O O . ARG A 1 405 ? -3.673 -23.218 7.131 1.00 93.12 405 ARG A O 1
ATOM 3260 N N . ASP A 1 406 ? -2.228 -24.769 6.378 1.00 96.12 406 ASP A N 1
ATOM 3261 C CA . ASP A 1 406 ? -1.594 -23.899 5.385 1.00 96.12 406 ASP A CA 1
ATOM 3262 C C . ASP A 1 406 ? -2.592 -23.495 4.289 1.00 96.12 406 ASP A C 1
ATOM 3264 O O . ASP A 1 406 ? -2.697 -22.316 3.953 1.00 96.12 406 ASP A O 1
ATOM 3268 N N . ARG A 1 407 ? -3.408 -24.443 3.805 1.00 96.44 407 ARG A N 1
ATOM 3269 C CA . ARG A 1 407 ? -4.498 -24.168 2.854 1.00 96.44 407 ARG A CA 1
ATOM 3270 C C . ARG A 1 407 ? -5.531 -23.199 3.417 1.00 96.44 407 ARG A C 1
ATOM 3272 O O . ARG A 1 407 ? -5.968 -22.324 2.680 1.00 96.44 407 ARG A O 1
ATOM 3279 N N . ASP A 1 408 ? -5.928 -23.344 4.682 1.00 96.12 408 ASP A N 1
ATOM 3280 C CA . ASP A 1 408 ? -6.873 -22.424 5.335 1.00 96.12 408 ASP A CA 1
ATOM 3281 C C . ASP A 1 408 ? -6.301 -21.001 5.426 1.00 96.12 408 ASP A C 1
ATOM 3283 O O . ASP A 1 408 ? -6.994 -20.037 5.105 1.00 96.12 408 ASP A O 1
ATOM 3287 N N . GLY A 1 409 ? -5.010 -20.877 5.763 1.00 97.19 409 GLY A N 1
ATOM 3288 C CA . GLY A 1 409 ? -4.263 -19.618 5.698 1.00 97.19 409 GLY A CA 1
ATOM 3289 C C . GLY A 1 409 ? -4.367 -18.948 4.332 1.00 97.19 409 GLY A C 1
ATOM 3290 O O . GLY A 1 409 ? -4.871 -17.831 4.227 1.00 97.19 409 GLY A O 1
ATOM 3291 N N . ILE A 1 410 ? -3.968 -19.673 3.285 1.00 98.31 410 ILE A N 1
ATOM 3292 C CA . ILE A 1 410 ? -3.967 -19.184 1.899 1.00 98.31 410 ILE A CA 1
ATOM 3293 C C . ILE A 1 410 ? -5.379 -18.794 1.451 1.00 98.31 410 ILE A C 1
ATOM 3295 O O . ILE A 1 410 ? -5.580 -17.706 0.917 1.00 98.31 410 ILE A O 1
ATOM 3299 N N . ARG A 1 411 ? -6.367 -19.661 1.695 1.00 98.06 411 ARG A N 1
ATOM 3300 C CA . ARG A 1 411 ? -7.764 -19.461 1.293 1.00 98.06 411 ARG A CA 1
ATOM 3301 C C . ARG A 1 411 ? -8.382 -18.223 1.920 1.00 98.06 411 ARG A C 1
ATOM 3303 O O . ARG A 1 411 ? -8.990 -17.435 1.203 1.00 98.06 411 ARG A O 1
ATOM 3310 N N . LYS A 1 412 ? -8.198 -18.016 3.226 1.00 97.88 412 LYS A N 1
ATOM 3311 C CA . LYS A 1 412 ? -8.734 -16.831 3.905 1.00 97.88 412 LYS A CA 1
ATOM 3312 C C . LYS A 1 412 ? -8.051 -15.550 3.442 1.00 97.88 412 LYS A C 1
ATOM 3314 O O . LYS A 1 412 ? -8.735 -14.554 3.228 1.00 97.88 412 LYS A O 1
ATOM 3319 N N . THR A 1 413 ? -6.728 -15.559 3.256 1.00 98.56 413 THR A N 1
ATOM 3320 C CA . THR A 1 413 ? -6.014 -14.388 2.722 1.00 98.56 413 THR A CA 1
ATOM 3321 C C . THR A 1 413 ? -6.513 -14.040 1.319 1.00 98.56 413 THR A C 1
ATOM 3323 O O . THR A 1 413 ? -6.849 -12.885 1.058 1.00 98.56 413 THR A O 1
ATOM 3326 N N . PHE A 1 414 ? -6.652 -15.046 0.455 1.00 98.50 414 PHE A N 1
ATOM 3327 C CA . PHE A 1 414 ? -7.155 -14.880 -0.904 1.00 98.50 414 PHE A CA 1
ATOM 3328 C C . PHE A 1 414 ? -8.606 -14.380 -0.925 1.00 98.50 414 PHE A C 1
ATOM 3330 O O . PHE A 1 414 ? -8.907 -13.399 -1.601 1.00 98.50 414 PHE A O 1
ATOM 3337 N N . SER A 1 415 ? -9.489 -15.004 -0.141 1.00 98.44 415 SER A N 1
ATOM 3338 C CA . SER A 1 415 ? -10.896 -14.611 -0.003 1.00 98.44 415 SER A CA 1
ATOM 3339 C C . SER A 1 415 ? -11.028 -13.157 0.453 1.00 98.44 415 SER A C 1
ATOM 3341 O O . SER A 1 415 ? -11.783 -12.383 -0.134 1.00 98.44 415 SER A O 1
ATOM 3343 N N . GLY A 1 416 ? -10.226 -12.741 1.437 1.00 98.31 416 GLY A N 1
ATOM 3344 C CA . GLY A 1 416 ? -10.190 -11.359 1.901 1.00 98.31 416 GLY A CA 1
ATOM 3345 C C . GLY A 1 416 ? -9.792 -10.369 0.807 1.00 98.31 416 GLY A C 1
ATOM 3346 O O . GLY A 1 416 ? -10.487 -9.374 0.601 1.00 98.31 416 GLY A O 1
ATOM 3347 N N . LEU A 1 417 ? -8.707 -10.648 0.077 1.00 98.44 417 LEU A N 1
ATOM 3348 C CA . LEU A 1 417 ? -8.251 -9.805 -1.035 1.00 98.44 417 LEU A CA 1
ATOM 3349 C C . LEU A 1 417 ? -9.293 -9.724 -2.156 1.00 98.44 417 LEU A C 1
ATOM 3351 O O . LEU A 1 417 ? -9.594 -8.629 -2.633 1.00 98.44 417 LEU A O 1
ATOM 3355 N N . MET A 1 418 ? -9.889 -10.859 -2.527 1.00 98.19 418 MET A N 1
ATOM 3356 C CA . MET A 1 418 ? -10.955 -10.919 -3.524 1.00 98.19 418 MET A CA 1
ATOM 3357 C C . MET A 1 418 ? -12.167 -10.085 -3.108 1.00 98.19 418 MET A C 1
ATOM 3359 O O . MET A 1 418 ? -12.649 -9.289 -3.904 1.00 98.19 418 MET A O 1
ATOM 3363 N N . LYS A 1 419 ? -12.624 -10.184 -1.856 1.00 98.06 419 LYS A N 1
ATOM 3364 C CA . LYS A 1 419 ? -13.758 -9.386 -1.366 1.00 98.06 419 LYS A CA 1
ATOM 3365 C C . LYS A 1 419 ? -13.473 -7.886 -1.351 1.00 98.06 419 LYS A C 1
ATOM 3367 O O . LYS A 1 419 ? -14.377 -7.095 -1.587 1.00 98.06 419 LYS A O 1
ATOM 3372 N N . ILE A 1 420 ? -12.231 -7.480 -1.099 1.00 97.88 420 ILE A N 1
ATOM 3373 C CA . ILE A 1 420 ? -11.838 -6.063 -1.090 1.00 97.88 420 ILE A CA 1
ATOM 3374 C C . ILE A 1 420 ? -11.730 -5.501 -2.520 1.00 97.88 420 ILE A C 1
ATOM 3376 O O . ILE A 1 420 ? -12.226 -4.408 -2.805 1.00 97.88 420 ILE A O 1
ATOM 3380 N N . ILE A 1 421 ? -11.077 -6.229 -3.429 1.00 98.06 421 ILE A N 1
ATOM 3381 C CA . ILE A 1 421 ? -10.710 -5.721 -4.764 1.00 98.06 421 ILE A CA 1
ATOM 3382 C C . ILE A 1 421 ? -11.794 -6.040 -5.807 1.00 98.06 421 ILE A C 1
ATOM 3384 O O . ILE A 1 421 ? -12.112 -5.206 -6.664 1.00 98.06 421 ILE A O 1
ATOM 3388 N N . PHE A 1 422 ? -12.416 -7.212 -5.693 1.00 97.50 422 PHE A N 1
ATOM 3389 C CA . PHE A 1 422 ? -13.431 -7.752 -6.597 1.00 97.50 422 PHE A CA 1
ATOM 3390 C C . PHE A 1 422 ? -14.706 -8.182 -5.845 1.00 97.50 422 PHE A C 1
ATOM 3392 O O . PHE A 1 422 ? -15.157 -9.316 -6.003 1.00 97.50 422 PHE A O 1
ATOM 3399 N N . PRO A 1 423 ? -15.366 -7.281 -5.086 1.00 95.81 423 PRO A N 1
ATOM 3400 C CA . PRO A 1 423 ? -16.594 -7.615 -4.349 1.00 95.81 423 PRO A CA 1
ATOM 3401 C C . PRO A 1 423 ? -17.763 -8.044 -5.257 1.00 95.81 423 PRO A C 1
ATOM 3403 O O . PRO A 1 423 ? -18.768 -8.545 -4.774 1.00 95.81 423 PRO A O 1
ATOM 3406 N N . HIS A 1 424 ? -17.651 -7.815 -6.569 1.00 93.56 424 HIS A N 1
ATOM 3407 C CA . HIS A 1 424 ? -18.633 -8.175 -7.594 1.00 93.56 424 HIS A CA 1
ATOM 3408 C C . HIS A 1 424 ? -18.252 -9.446 -8.380 1.00 93.56 424 HIS A C 1
ATOM 3410 O O . HIS A 1 424 ? -18.895 -9.730 -9.388 1.00 93.56 424 HIS A O 1
ATOM 3416 N N . ASP A 1 425 ? -17.205 -10.164 -7.952 1.00 92.06 425 ASP A N 1
ATOM 3417 C CA . ASP A 1 425 ? -16.751 -11.444 -8.523 1.00 92.06 425 ASP A CA 1
ATOM 3418 C C . ASP A 1 425 ? -16.356 -11.376 -10.018 1.00 92.06 425 ASP A C 1
ATOM 3420 O O . ASP A 1 425 ? -16.607 -12.297 -10.791 1.00 92.06 425 ASP A O 1
ATOM 3424 N N . GLY A 1 426 ? -15.768 -10.251 -10.446 1.00 91.88 426 GLY A N 1
ATOM 3425 C CA . GLY A 1 426 ? -15.415 -9.966 -11.848 1.00 91.88 426 GLY A CA 1
ATOM 3426 C C . GLY A 1 426 ? -13.920 -10.015 -12.184 1.00 91.88 426 GLY A C 1
ATOM 3427 O O . GLY A 1 426 ? -13.512 -9.377 -13.149 1.00 91.88 426 GLY A O 1
ATOM 3428 N N . ALA A 1 427 ? -13.101 -10.699 -11.379 1.00 96.19 427 ALA A N 1
ATOM 3429 C CA . ALA A 1 427 ? -11.652 -10.775 -11.587 1.00 96.19 427 ALA A CA 1
ATOM 3430 C C . ALA A 1 427 ? -11.280 -11.619 -12.819 1.00 96.19 427 ALA A C 1
ATOM 3432 O O . ALA A 1 427 ? -11.874 -12.671 -13.071 1.00 96.19 427 ALA A O 1
ATOM 3433 N N . THR A 1 428 ? -10.254 -11.192 -13.553 1.00 96.69 428 THR A N 1
ATOM 3434 C CA . THR A 1 428 ? -9.615 -11.996 -14.608 1.00 96.69 428 THR A CA 1
ATOM 3435 C C . THR A 1 428 ? -8.772 -13.134 -14.018 1.00 96.69 428 THR A C 1
ATOM 3437 O O . THR A 1 428 ? -8.477 -13.151 -12.822 1.00 96.69 428 THR A O 1
ATOM 3440 N N . THR A 1 429 ? -8.363 -14.106 -14.842 1.00 95.88 429 THR A N 1
ATOM 3441 C CA . THR A 1 429 ? -7.554 -15.242 -14.354 1.00 95.88 429 THR A CA 1
ATOM 3442 C C . THR A 1 429 ? -6.185 -14.775 -13.856 1.00 95.88 429 THR A C 1
ATOM 3444 O O . THR A 1 429 ? -5.700 -15.271 -12.842 1.00 95.88 429 THR A O 1
ATOM 3447 N N . GLU A 1 430 ? -5.602 -13.781 -14.520 1.00 95.75 430 GLU A N 1
ATOM 3448 C CA . GLU A 1 430 ? -4.323 -13.164 -14.178 1.00 95.75 430 GLU A CA 1
ATOM 3449 C C . GLU A 1 430 ? -4.403 -12.404 -12.846 1.00 95.75 430 GLU A C 1
ATOM 3451 O O . GLU A 1 430 ? -3.522 -12.536 -11.998 1.00 95.75 430 GLU A O 1
ATOM 3456 N N . GLU A 1 431 ? -5.485 -11.652 -12.618 1.00 97.00 431 GLU A N 1
ATOM 3457 C CA . GLU A 1 431 ? -5.725 -10.968 -11.340 1.00 97.00 431 GLU A CA 1
ATOM 3458 C C . GLU A 1 431 ? -5.970 -11.970 -10.202 1.00 97.00 431 GLU A C 1
ATOM 3460 O O . GLU A 1 431 ? -5.466 -11.789 -9.093 1.00 97.00 431 GLU A O 1
ATOM 3465 N N . VAL A 1 432 ? -6.690 -13.064 -10.468 1.00 97.75 432 VAL A N 1
ATOM 3466 C CA . VAL A 1 432 ? -6.856 -14.167 -9.507 1.00 97.75 432 VAL A CA 1
ATOM 3467 C C . VAL A 1 432 ? -5.504 -14.800 -9.164 1.00 97.75 432 VAL A C 1
ATOM 3469 O O . VAL A 1 432 ? -5.235 -15.055 -7.989 1.00 97.75 432 VAL A O 1
ATOM 3472 N N . GLU A 1 433 ? -4.639 -15.033 -10.156 1.00 97.38 433 GLU A N 1
ATOM 3473 C CA . GLU A 1 433 ? -3.290 -15.571 -9.949 1.00 97.38 433 GLU A CA 1
ATOM 3474 C C . GLU A 1 433 ? -2.431 -14.632 -9.094 1.00 97.38 433 GLU A C 1
ATOM 3476 O O . GLU A 1 433 ? -1.768 -15.085 -8.161 1.00 97.38 433 GLU A O 1
ATOM 3481 N N . GLU A 1 434 ? -2.472 -13.322 -9.357 1.00 96.69 434 GLU A N 1
ATOM 3482 C CA . GLU A 1 434 ? -1.746 -12.310 -8.581 1.00 96.69 434 GLU A CA 1
ATOM 3483 C C . GLU A 1 434 ? -2.131 -12.356 -7.093 1.00 96.69 434 GLU A C 1
ATOM 3485 O O . GLU A 1 434 ? -1.258 -12.444 -6.221 1.00 96.69 434 GLU A O 1
ATOM 3490 N N . LEU A 1 435 ? -3.435 -12.360 -6.792 1.00 97.94 435 LEU A N 1
ATOM 3491 C CA . LEU A 1 435 ? -3.925 -12.428 -5.413 1.00 97.94 435 LEU A CA 1
ATOM 3492 C C . LEU A 1 435 ? -3.611 -13.778 -4.755 1.00 97.94 435 LEU A C 1
ATOM 3494 O O . LEU A 1 435 ? -3.299 -13.825 -3.559 1.00 97.94 435 LEU A O 1
ATOM 3498 N N . LEU A 1 436 ? -3.657 -14.877 -5.516 1.00 98.19 436 LEU A N 1
ATOM 3499 C CA . LEU A 1 436 ? -3.291 -16.206 -5.028 1.00 98.19 436 LEU A CA 1
ATOM 3500 C C . LEU A 1 436 ? -1.805 -16.269 -4.659 1.00 98.19 436 LEU A C 1
ATOM 3502 O O . LEU A 1 436 ? -1.476 -16.725 -3.564 1.00 98.19 436 LEU A O 1
ATOM 3506 N N . ARG A 1 437 ? -0.912 -15.765 -5.520 1.00 97.62 437 ARG A N 1
ATOM 3507 C CA . ARG A 1 437 ? 0.535 -15.722 -5.256 1.00 97.62 437 ARG A CA 1
ATOM 3508 C C . ARG A 1 437 ? 0.846 -14.940 -3.985 1.00 97.62 437 ARG A C 1
ATOM 3510 O O . ARG A 1 437 ? 1.565 -15.459 -3.136 1.00 97.62 437 ARG A O 1
ATOM 3517 N N . LEU A 1 438 ? 0.255 -13.756 -3.810 1.00 97.31 438 LEU A N 1
ATOM 3518 C CA . LEU A 1 438 ? 0.439 -12.951 -2.596 1.00 97.31 438 LEU A CA 1
ATOM 3519 C C . LEU A 1 438 ? -0.061 -13.680 -1.335 1.00 97.31 438 LEU A C 1
ATOM 3521 O O . LEU A 1 438 ? 0.573 -13.624 -0.280 1.00 97.31 438 LEU A O 1
ATOM 3525 N N . SER A 1 439 ? -1.173 -14.409 -1.451 1.00 98.31 439 SER A N 1
ATOM 3526 C CA . SER A 1 439 ? -1.744 -15.200 -0.353 1.00 98.31 439 SER A CA 1
ATOM 3527 C C . SER A 1 439 ? -0.845 -16.372 0.049 1.00 98.31 439 SER A C 1
ATOM 3529 O O . SER A 1 439 ? -0.619 -16.606 1.238 1.00 98.31 439 SER A O 1
ATOM 3531 N N . ILE A 1 440 ? -0.284 -17.074 -0.940 1.00 98.19 440 ILE A N 1
ATOM 3532 C CA . ILE A 1 440 ? 0.715 -18.131 -0.740 1.00 98.19 440 ILE A CA 1
ATOM 3533 C C . ILE A 1 440 ? 1.964 -17.559 -0.069 1.00 98.19 440 ILE A C 1
ATOM 3535 O O . ILE A 1 440 ? 2.422 -18.105 0.931 1.00 98.19 440 ILE A O 1
ATOM 3539 N N . GLU A 1 441 ? 2.471 -16.427 -0.554 1.00 97.06 441 GLU A N 1
ATOM 3540 C CA . GLU A 1 441 ? 3.665 -15.766 -0.025 1.00 97.06 441 GLU A CA 1
ATOM 3541 C C . GLU A 1 441 ? 3.508 -15.370 1.456 1.00 97.06 441 GLU A C 1
ATOM 3543 O O . GLU A 1 441 ? 4.419 -15.553 2.270 1.00 97.06 441 GLU A O 1
ATOM 3548 N N . GLY A 1 442 ? 2.331 -14.854 1.827 1.00 97.19 442 GLY A N 1
ATOM 3549 C CA . GLY A 1 442 ? 1.998 -14.488 3.203 1.00 97.19 442 GLY A CA 1
ATOM 3550 C C . GLY A 1 442 ? 1.998 -15.684 4.158 1.00 97.19 442 GLY A C 1
ATOM 3551 O O . GLY A 1 442 ? 2.492 -15.563 5.284 1.00 97.19 442 GLY A O 1
ATOM 3552 N N . ARG A 1 443 ? 1.485 -16.844 3.718 1.00 97.69 443 ARG A N 1
ATOM 3553 C CA . ARG A 1 443 ? 1.473 -18.075 4.525 1.00 97.69 443 ARG A CA 1
ATOM 3554 C C . ARG A 1 443 ? 2.829 -18.784 4.535 1.00 97.69 443 ARG A C 1
ATOM 3556 O O . ARG A 1 443 ? 3.247 -19.245 5.598 1.00 97.69 443 ARG A O 1
ATOM 3563 N N . LYS A 1 444 ? 3.540 -18.813 3.405 1.00 96.44 444 LYS A N 1
ATOM 3564 C CA . LYS A 1 444 ? 4.896 -19.371 3.284 1.00 96.44 444 LYS A CA 1
ATOM 3565 C C . LYS A 1 444 ? 5.844 -18.757 4.309 1.00 96.44 444 LYS A C 1
ATOM 3567 O O . LYS A 1 444 ? 6.505 -19.493 5.030 1.00 96.44 444 LYS A O 1
ATOM 3572 N N . ARG A 1 445 ? 5.818 -17.429 4.495 1.00 95.69 445 ARG A N 1
ATOM 3573 C CA . ARG A 1 445 ? 6.609 -16.758 5.547 1.00 95.69 445 ARG A CA 1
ATOM 3574 C C . ARG A 1 445 ? 6.376 -17.337 6.941 1.00 95.69 445 ARG A C 1
ATOM 3576 O O . ARG A 1 445 ? 7.330 -17.495 7.692 1.00 95.69 445 ARG A O 1
ATOM 3583 N N . VAL A 1 446 ? 5.131 -17.647 7.301 1.00 96.44 446 VAL A N 1
ATOM 3584 C CA . VAL A 1 446 ? 4.814 -18.251 8.605 1.00 96.44 446 VAL A CA 1
ATOM 3585 C C . VAL A 1 446 ? 5.399 -19.661 8.681 1.00 96.44 446 VAL A C 1
ATOM 3587 O O . VAL A 1 446 ? 6.098 -19.990 9.640 1.00 96.44 446 VAL A O 1
ATOM 3590 N N . LYS A 1 447 ? 5.141 -20.480 7.658 1.00 95.19 447 LYS A N 1
ATOM 3591 C CA . LYS A 1 447 ? 5.535 -21.890 7.629 1.00 95.19 447 LYS A CA 1
ATOM 3592 C C . LYS A 1 447 ? 7.048 -22.090 7.576 1.00 95.19 447 LYS A C 1
ATOM 3594 O O . LYS A 1 447 ? 7.568 -22.908 8.328 1.00 95.19 447 LYS A O 1
ATOM 3599 N N . ASP A 1 448 ? 7.756 -21.302 6.780 1.00 93.62 448 ASP A N 1
ATOM 3600 C CA . ASP A 1 448 ? 9.210 -21.391 6.654 1.00 93.62 448 ASP A CA 1
ATOM 3601 C C . ASP A 1 448 ? 9.904 -21.059 7.976 1.00 93.62 448 ASP A C 1
ATOM 3603 O O . ASP A 1 448 ? 10.870 -21.719 8.353 1.00 93.62 448 ASP A O 1
ATOM 3607 N N . GLN A 1 449 ? 9.385 -20.095 8.745 1.00 92.19 449 GLN A N 1
ATOM 3608 C CA . GLN A 1 449 ? 9.916 -19.844 10.087 1.00 92.19 449 GLN A CA 1
ATOM 3609 C C . GLN A 1 449 ? 9.515 -20.927 11.090 1.00 92.19 449 GLN A C 1
ATOM 3611 O O . GLN A 1 449 ? 10.325 -21.270 11.942 1.00 92.19 449 GLN A O 1
ATOM 3616 N N . LEU A 1 450 ? 8.316 -21.509 10.990 1.00 92.31 450 LEU A N 1
ATOM 3617 C CA . LEU A 1 450 ? 7.936 -22.650 11.833 1.00 92.31 450 LEU A CA 1
ATOM 3618 C C . LEU A 1 450 ? 8.889 -23.829 11.658 1.00 92.31 450 LEU A C 1
ATOM 3620 O O . LEU A 1 450 ? 9.308 -24.395 12.658 1.00 92.31 450 LEU A O 1
ATOM 3624 N N . MET A 1 451 ? 9.268 -24.152 10.420 1.00 90.44 451 MET A N 1
ATOM 3625 C CA . MET A 1 451 ? 10.230 -25.222 10.131 1.00 90.44 451 MET A CA 1
ATOM 3626 C C . MET A 1 451 ? 11.632 -24.912 10.682 1.00 90.44 451 MET A C 1
ATOM 3628 O O . MET A 1 451 ? 12.362 -25.825 11.061 1.00 90.44 451 MET A O 1
ATOM 3632 N N . ARG A 1 452 ? 12.006 -23.626 10.791 1.00 88.88 452 ARG A N 1
ATOM 3633 C CA . ARG A 1 452 ? 13.249 -23.203 11.465 1.00 88.88 452 ARG A CA 1
ATOM 3634 C C . ARG A 1 452 ? 13.170 -23.306 12.989 1.00 88.88 452 ARG A C 1
ATOM 3636 O O . ARG A 1 452 ? 14.163 -23.656 13.619 1.00 88.88 452 ARG A O 1
ATOM 3643 N N . ILE A 1 453 ? 12.021 -22.971 13.575 1.00 88.94 453 ILE A N 1
ATOM 3644 C CA . ILE A 1 453 ? 11.797 -22.977 15.031 1.00 88.94 453 ILE A CA 1
ATOM 3645 C C . ILE A 1 453 ? 11.612 -24.410 15.552 1.00 88.94 453 ILE A C 1
ATOM 3647 O O . ILE A 1 453 ? 12.059 -24.737 16.651 1.00 88.94 453 ILE A O 1
ATOM 3651 N N . ASP A 1 454 ? 10.951 -25.260 14.771 1.00 87.69 454 ASP A N 1
ATOM 3652 C CA . ASP A 1 454 ? 10.544 -26.609 15.141 1.00 87.69 454 ASP A CA 1
ATOM 3653 C C . ASP A 1 454 ? 10.773 -27.565 13.960 1.00 87.69 454 ASP A C 1
ATOM 3655 O O . ASP A 1 454 ? 10.008 -27.610 12.996 1.00 87.69 454 ASP A O 1
ATOM 3659 N N . SER A 1 455 ? 11.840 -28.361 14.050 1.00 84.00 455 SER A N 1
ATOM 3660 C CA . SER A 1 455 ? 12.262 -29.290 12.995 1.00 84.00 455 SER A CA 1
ATOM 3661 C C . SER A 1 455 ? 11.358 -30.518 12.834 1.00 84.00 455 SER A C 1
ATOM 3663 O O . SER A 1 455 ? 11.647 -31.386 12.012 1.00 84.00 455 SER A O 1
ATOM 3665 N N . THR A 1 456 ? 10.279 -30.630 13.617 1.00 86.69 456 THR A N 1
ATOM 3666 C CA . THR A 1 456 ? 9.307 -31.727 13.489 1.00 86.69 456 THR A CA 1
ATOM 3667 C C . THR A 1 456 ? 8.310 -31.521 12.350 1.00 86.69 456 THR A C 1
ATOM 3669 O O . THR A 1 456 ? 7.644 -32.476 11.941 1.00 86.69 456 THR A O 1
ATOM 3672 N N . TYR A 1 457 ? 8.196 -30.300 11.821 1.00 85.56 457 TYR A N 1
ATOM 3673 C CA . TYR A 1 457 ? 7.348 -30.033 10.666 1.00 85.56 457 TYR A CA 1
ATOM 3674 C C . TYR A 1 457 ? 7.976 -30.598 9.384 1.00 85.56 457 TYR A C 1
ATOM 3676 O O . TYR A 1 457 ? 9.180 -30.453 9.186 1.00 85.56 457 TYR A O 1
ATOM 3684 N N . PRO A 1 458 ? 7.175 -31.220 8.499 1.00 82.06 458 PRO A N 1
ATOM 3685 C CA . PRO A 1 458 ? 7.667 -31.676 7.208 1.00 82.06 458 PRO A CA 1
ATOM 3686 C C . PRO A 1 458 ? 7.978 -30.487 6.299 1.00 82.06 458 PRO A C 1
ATOM 3688 O O . PRO A 1 458 ? 7.311 -29.451 6.397 1.00 82.06 458 PRO A O 1
ATOM 3691 N N . ASP A 1 459 ? 8.929 -30.693 5.389 1.00 83.44 459 ASP A N 1
ATOM 3692 C CA . ASP A 1 459 ? 9.164 -29.793 4.264 1.00 83.44 459 ASP A CA 1
ATOM 3693 C C . ASP A 1 459 ? 7.897 -29.708 3.399 1.00 83.44 459 ASP A C 1
ATOM 3695 O O . ASP A 1 459 ? 7.201 -30.707 3.193 1.00 83.44 459 ASP A O 1
ATOM 3699 N N . VAL A 1 460 ? 7.582 -28.503 2.924 1.00 86.25 460 VAL A N 1
ATOM 3700 C CA . VAL A 1 460 ? 6.398 -28.219 2.103 1.00 86.25 460 VAL A CA 1
ATOM 3701 C C . VAL A 1 460 ? 6.815 -27.349 0.929 1.00 86.25 460 VAL A C 1
ATOM 3703 O O . VAL A 1 460 ? 7.430 -26.299 1.131 1.00 86.25 460 VAL A O 1
ATOM 3706 N N . ASP A 1 461 ? 6.434 -27.747 -0.280 1.00 86.69 461 ASP A N 1
ATOM 3707 C CA . ASP A 1 461 ? 6.599 -26.925 -1.469 1.00 86.69 461 ASP A CA 1
ATOM 3708 C C . ASP A 1 461 ? 5.376 -26.018 -1.658 1.00 86.69 461 ASP A C 1
ATOM 3710 O O . ASP A 1 461 ? 4.254 -26.448 -1.945 1.00 86.69 461 ASP A O 1
ATOM 3714 N N . PHE A 1 462 ? 5.580 -24.715 -1.475 1.00 93.00 462 PHE A N 1
ATOM 3715 C CA . PHE A 1 462 ? 4.541 -23.716 -1.704 1.00 93.00 462 PHE A CA 1
ATOM 3716 C C . PHE A 1 462 ? 4.417 -23.427 -3.203 1.00 93.00 462 PHE A C 1
ATOM 3718 O O . PHE A 1 462 ? 4.868 -22.398 -3.709 1.00 93.00 462 PHE A O 1
ATOM 3725 N N . ALA A 1 463 ? 3.755 -24.348 -3.898 1.00 94.31 463 ALA A N 1
ATOM 3726 C CA . ALA A 1 463 ? 3.476 -24.275 -5.322 1.00 94.31 463 ALA A CA 1
ATOM 3727 C C . ALA A 1 463 ? 1.978 -24.433 -5.627 1.00 94.31 463 ALA A C 1
ATOM 3729 O O . ALA A 1 463 ? 1.178 -24.942 -4.830 1.00 94.31 463 ALA A O 1
ATOM 3730 N N . TYR A 1 464 ? 1.587 -24.002 -6.821 1.00 95.62 464 TYR A N 1
ATOM 3731 C CA . TYR A 1 464 ? 0.269 -24.263 -7.388 1.00 95.62 464 TYR A CA 1
ATOM 3732 C C . TYR A 1 464 ? 0.401 -24.673 -8.852 1.00 95.62 464 TYR A C 1
ATOM 3734 O O . TYR A 1 464 ? 1.366 -24.336 -9.530 1.00 95.62 464 TYR A O 1
ATOM 3742 N N . SER A 1 465 ? -0.581 -25.426 -9.332 1.00 95.25 465 SER A N 1
ATOM 3743 C CA . SER A 1 465 ? -0.680 -25.836 -10.729 1.00 95.25 465 SER A CA 1
ATOM 3744 C C . SER A 1 465 ? -1.754 -25.033 -11.449 1.00 95.25 465 SER A C 1
ATOM 3746 O O . SER A 1 465 ? -2.807 -24.748 -10.872 1.00 95.25 465 SER A O 1
ATOM 3748 N N . THR A 1 466 ? -1.489 -24.666 -12.699 1.00 93.44 466 THR A N 1
ATOM 3749 C CA . THR A 1 466 ? -2.474 -24.050 -13.596 1.00 93.44 466 THR A CA 1
ATOM 3750 C C . THR A 1 466 ? -3.406 -25.114 -14.182 1.00 93.44 466 THR A C 1
ATOM 3752 O O . THR A 1 466 ? -3.117 -26.313 -14.134 1.00 93.44 466 THR A O 1
ATOM 3755 N N . ALA A 1 467 ? -4.516 -24.693 -14.793 1.00 86.75 467 ALA A N 1
ATOM 3756 C CA . ALA A 1 467 ? -5.428 -25.593 -15.506 1.00 86.75 467 ALA A CA 1
ATOM 3757 C C . ALA A 1 467 ? -4.735 -26.440 -16.598 1.00 86.75 467 ALA A C 1
ATOM 3759 O O . ALA A 1 467 ? -5.195 -27.539 -16.903 1.00 86.75 467 ALA A O 1
ATOM 3760 N N . ASN A 1 468 ? -3.607 -25.962 -17.136 1.00 87.38 468 ASN A N 1
ATOM 3761 C CA . ASN A 1 468 ? -2.811 -26.652 -18.154 1.00 87.38 468 ASN A CA 1
ATOM 3762 C C . ASN A 1 468 ? -1.786 -27.642 -17.565 1.00 87.38 468 ASN A C 1
ATOM 3764 O O . ASN A 1 468 ? -1.055 -28.280 -18.318 1.00 87.38 468 ASN A O 1
ATOM 3768 N N . GLY A 1 469 ? -1.715 -27.777 -16.236 1.00 86.69 469 GLY A N 1
ATOM 3769 C CA . GLY A 1 469 ? -0.790 -28.678 -15.541 1.00 86.69 469 GLY A CA 1
ATOM 3770 C C . GLY A 1 469 ? 0.609 -28.104 -15.292 1.00 86.69 469 GLY A C 1
ATOM 3771 O O . GLY A 1 469 ? 1.453 -28.806 -14.743 1.00 86.69 469 GLY A O 1
ATOM 3772 N N . GLU A 1 470 ? 0.861 -26.844 -15.655 1.00 91.94 470 GLU A N 1
ATOM 3773 C CA . GLU A 1 470 ? 2.111 -26.147 -15.331 1.00 91.94 470 GLU A CA 1
ATOM 3774 C C . GLU A 1 470 ? 2.187 -25.895 -13.822 1.00 91.94 470 GLU A C 1
ATOM 3776 O O . GLU A 1 470 ? 1.246 -25.349 -13.246 1.00 91.94 470 GLU A O 1
ATOM 3781 N N . ILE A 1 471 ? 3.295 -26.281 -13.187 1.00 92.12 471 ILE A N 1
ATOM 3782 C CA . ILE A 1 471 ? 3.538 -26.069 -11.756 1.00 92.12 471 ILE A CA 1
ATOM 3783 C C . ILE A 1 471 ? 4.364 -24.795 -11.582 1.00 92.12 471 ILE A C 1
ATOM 3785 O O . ILE A 1 471 ? 5.444 -24.672 -12.155 1.00 92.12 471 ILE A O 1
ATOM 3789 N N . LYS A 1 472 ? 3.871 -23.871 -10.758 1.00 94.12 472 LYS A N 1
ATOM 3790 C CA . LYS A 1 472 ? 4.541 -22.616 -10.411 1.00 94.12 472 LYS A CA 1
ATOM 3791 C C . LYS A 1 472 ? 4.832 -22.582 -8.913 1.00 94.12 472 LYS A C 1
ATOM 3793 O O . LYS A 1 472 ? 3.904 -22.596 -8.101 1.00 94.12 472 LYS A O 1
ATOM 3798 N N . SER A 1 473 ? 6.112 -22.522 -8.550 1.00 93.62 473 SER A N 1
ATOM 3799 C CA . SER A 1 473 ? 6.548 -22.320 -7.165 1.00 93.62 473 SER A CA 1
ATOM 3800 C C . SER A 1 473 ? 6.478 -20.840 -6.777 1.00 93.62 473 SER A C 1
ATOM 3802 O O . SER A 1 473 ? 6.619 -19.939 -7.611 1.00 93.62 473 SER A O 1
ATOM 3804 N N . VAL A 1 474 ? 6.221 -20.569 -5.498 1.00 95.19 474 VAL A N 1
ATOM 3805 C CA . VAL A 1 474 ? 6.148 -19.211 -4.950 1.00 95.19 474 VAL A CA 1
ATOM 3806 C C . VAL A 1 474 ? 7.297 -19.003 -3.972 1.00 95.19 474 VAL A C 1
ATOM 3808 O O . VAL A 1 474 ? 7.309 -19.579 -2.888 1.00 95.19 474 VAL A O 1
ATOM 3811 N N . ALA A 1 475 ? 8.238 -18.139 -4.346 1.00 91.62 475 ALA A N 1
ATOM 3812 C CA . ALA A 1 475 ? 9.323 -17.693 -3.476 1.00 91.62 475 ALA A CA 1
ATOM 3813 C C . ALA A 1 475 ? 8.966 -16.367 -2.790 1.00 91.62 475 ALA A C 1
ATOM 3815 O O . ALA A 1 475 ? 8.283 -15.523 -3.377 1.00 91.62 475 ALA A O 1
ATOM 3816 N N . THR A 1 476 ? 9.443 -16.166 -1.559 1.00 93.31 476 THR A N 1
ATOM 3817 C CA . THR A 1 476 ? 9.313 -14.870 -0.870 1.00 93.31 476 THR A CA 1
ATOM 3818 C C . THR A 1 476 ? 10.493 -13.951 -1.206 1.00 93.31 476 THR A C 1
ATOM 3820 O O . THR A 1 476 ? 11.568 -14.426 -1.574 1.00 93.31 476 THR A O 1
ATOM 3823 N N . LEU A 1 477 ? 10.343 -12.630 -1.043 1.00 88.38 477 LEU A N 1
ATOM 3824 C CA . LEU A 1 477 ? 11.453 -11.690 -1.286 1.00 88.38 477 LEU A CA 1
ATOM 3825 C C . LEU A 1 477 ? 12.681 -11.976 -0.414 1.00 88.38 477 LEU A C 1
ATOM 3827 O O . LEU A 1 477 ? 13.817 -11.798 -0.843 1.00 88.38 477 LEU A O 1
ATOM 3831 N N . GLU A 1 478 ? 12.468 -12.418 0.823 1.00 89.75 478 GLU A N 1
ATOM 3832 C CA . GLU A 1 478 ? 13.541 -12.767 1.751 1.00 89.75 478 GLU A CA 1
ATOM 3833 C C . GLU A 1 478 ? 14.363 -13.960 1.243 1.00 89.75 478 GLU A C 1
ATOM 3835 O O . GLU A 1 478 ? 15.582 -13.981 1.413 1.00 89.75 478 GLU A O 1
ATOM 3840 N N . GLU A 1 479 ? 13.695 -14.930 0.616 1.00 90.00 479 GLU A N 1
ATOM 3841 C CA . GLU A 1 479 ? 14.302 -16.115 0.012 1.00 90.00 479 GLU A CA 1
ATOM 3842 C C . GLU A 1 479 ? 15.117 -15.744 -1.228 1.00 90.00 479 GLU A C 1
ATOM 3844 O O . GLU A 1 479 ? 16.290 -16.105 -1.326 1.00 90.00 479 GLU A O 1
ATOM 3849 N N . THR A 1 480 ? 14.536 -14.958 -2.138 1.00 86.00 480 THR A N 1
ATOM 3850 C CA . THR A 1 480 ? 15.205 -14.561 -3.384 1.00 86.00 480 THR A CA 1
ATOM 3851 C C . THR A 1 480 ? 16.360 -13.597 -3.139 1.00 86.00 480 THR A C 1
ATOM 3853 O O . THR A 1 480 ? 17.387 -13.667 -3.810 1.00 86.00 480 THR A O 1
ATOM 3856 N N . GLN A 1 481 ? 16.215 -12.682 -2.177 1.00 80.62 481 GLN A N 1
ATOM 3857 C CA . GLN A 1 481 ? 17.217 -11.656 -1.904 1.00 80.62 481 GLN A CA 1
ATOM 3858 C C . GLN A 1 481 ? 18.365 -12.168 -1.021 1.00 80.62 481 GLN A C 1
ATOM 3860 O O . GLN A 1 481 ? 19.495 -11.690 -1.139 1.00 80.62 481 GLN A O 1
ATOM 3865 N N . TYR A 1 482 ? 18.099 -13.129 -0.132 1.00 83.00 482 TYR A N 1
ATOM 3866 C CA . TYR A 1 482 ? 19.079 -13.634 0.832 1.00 83.00 482 TYR A CA 1
ATOM 3867 C C . TYR A 1 482 ? 19.139 -15.170 0.882 1.00 83.00 482 TYR A C 1
ATOM 3869 O O . TYR A 1 482 ? 19.065 -15.741 1.977 1.00 83.00 482 TYR A O 1
ATOM 3877 N N . PRO A 1 483 ? 19.354 -15.868 -0.249 1.00 84.50 483 PRO A N 1
ATOM 3878 C CA . PRO A 1 483 ? 19.241 -17.330 -0.316 1.00 84.50 483 PRO A CA 1
ATOM 3879 C C . PRO A 1 483 ? 20.187 -18.055 0.657 1.00 84.50 483 PRO A C 1
ATOM 3881 O O . PRO A 1 483 ? 19.805 -19.029 1.306 1.00 84.50 483 PRO A O 1
ATOM 3884 N N . SER A 1 484 ? 21.403 -17.530 0.850 1.00 80.06 484 SER A N 1
ATOM 3885 C CA . SER A 1 484 ? 22.419 -18.099 1.752 1.00 80.06 484 SER A CA 1
ATOM 3886 C C . SER A 1 484 ? 22.092 -17.962 3.245 1.00 80.06 484 SER A C 1
ATOM 3888 O O . SER A 1 484 ? 22.624 -18.707 4.072 1.00 80.06 484 SER A O 1
ATOM 3890 N N . TYR A 1 485 ? 21.240 -17.003 3.613 1.00 79.06 485 TYR A N 1
ATOM 3891 C CA . TYR A 1 485 ? 20.777 -16.821 4.989 1.00 79.06 485 TYR A CA 1
ATOM 3892 C C . TYR A 1 485 ? 19.412 -17.470 5.206 1.00 79.06 485 TYR A C 1
ATOM 3894 O O . TYR A 1 485 ? 19.143 -17.947 6.302 1.00 79.06 485 TYR A O 1
ATOM 3902 N N . TYR A 1 486 ? 18.580 -17.527 4.166 1.00 81.50 486 TYR A N 1
ATOM 3903 C CA . TYR A 1 486 ? 17.231 -18.062 4.248 1.00 81.50 486 TYR A CA 1
ATOM 3904 C C . TYR A 1 486 ? 17.218 -19.587 4.466 1.00 81.50 486 TYR A C 1
ATOM 3906 O O . TYR A 1 486 ? 16.544 -20.078 5.366 1.00 81.50 486 TYR A O 1
ATOM 3914 N N . ASN A 1 487 ? 18.021 -20.359 3.734 1.00 74.94 487 ASN A N 1
ATOM 3915 C CA . ASN A 1 487 ? 17.947 -21.829 3.774 1.00 74.94 487 ASN A CA 1
ATOM 3916 C C . ASN A 1 487 ? 18.856 -22.492 4.827 1.00 74.94 487 ASN A C 1
ATOM 3918 O O . ASN A 1 487 ? 19.283 -23.634 4.656 1.00 74.94 487 ASN A O 1
ATOM 3922 N N . ARG A 1 488 ? 19.173 -21.805 5.935 1.00 63.59 488 ARG A N 1
ATOM 3923 C CA . ARG A 1 488 ? 19.984 -22.369 7.032 1.00 63.59 488 ARG A CA 1
ATOM 3924 C C . ARG A 1 488 ? 19.262 -23.556 7.687 1.00 63.59 488 ARG A C 1
ATOM 3926 O O . ARG A 1 488 ? 18.489 -23.367 8.616 1.00 63.59 488 ARG A O 1
ATOM 3933 N N . GLY A 1 489 ? 19.536 -24.770 7.208 1.00 52.19 489 GLY A N 1
ATOM 3934 C CA . GLY A 1 489 ? 19.000 -26.018 7.764 1.00 52.19 489 GLY A CA 1
ATOM 3935 C C . GLY A 1 489 ? 18.379 -26.974 6.743 1.00 52.19 489 GLY A C 1
ATOM 3936 O O . GLY A 1 489 ? 18.216 -28.147 7.070 1.00 52.19 489 GLY A O 1
ATOM 3937 N N . ALA A 1 490 ? 18.103 -26.530 5.512 1.00 41.00 490 ALA A N 1
ATOM 3938 C CA . ALA A 1 490 ? 17.701 -27.439 4.444 1.00 41.00 490 ALA A CA 1
ATOM 3939 C C . ALA A 1 490 ? 18.913 -28.292 4.040 1.00 41.00 490 ALA A C 1
ATOM 3941 O O . ALA A 1 490 ? 19.973 -27.758 3.695 1.00 41.00 490 ALA A O 1
ATOM 3942 N N . ARG A 1 491 ? 18.785 -29.626 4.099 1.00 33.34 491 ARG A N 1
ATOM 3943 C CA . ARG A 1 491 ? 19.718 -30.497 3.367 1.00 33.34 491 ARG A CA 1
ATOM 3944 C C . ARG A 1 491 ? 19.697 -30.042 1.905 1.00 33.34 491 ARG A C 1
ATOM 3946 O O . ARG A 1 491 ? 18.612 -29.731 1.421 1.00 33.34 491 ARG A O 1
ATOM 3953 N N . PRO A 1 492 ? 20.849 -29.973 1.219 1.00 31.72 492 PRO A N 1
ATOM 3954 C CA . PRO A 1 492 ? 20.872 -29.552 -0.172 1.00 31.72 492 PRO A CA 1
ATOM 3955 C C . PRO A 1 492 ? 19.967 -30.495 -0.964 1.00 31.72 492 PRO A C 1
ATOM 3957 O O . PRO A 1 492 ? 20.270 -31.677 -1.113 1.00 31.72 492 PRO A O 1
ATOM 3960 N N . THR A 1 493 ? 18.821 -29.990 -1.410 1.00 28.41 493 THR A N 1
ATOM 3961 C CA . THR A 1 493 ? 18.049 -30.620 -2.470 1.00 28.41 493 THR A CA 1
ATOM 3962 C C . THR A 1 493 ? 18.929 -30.568 -3.703 1.00 28.41 493 THR A C 1
ATOM 3964 O O . THR A 1 493 ? 19.280 -29.481 -4.164 1.00 28.41 493 THR A O 1
ATOM 3967 N N . GLU A 1 494 ? 19.347 -31.744 -4.163 1.00 26.44 494 GLU A N 1
ATOM 3968 C CA . GLU A 1 494 ? 20.040 -31.939 -5.429 1.00 26.44 494 GLU A CA 1
ATOM 3969 C C . GLU A 1 494 ? 19.198 -31.308 -6.541 1.00 26.44 494 GLU A C 1
ATOM 3971 O O . GLU A 1 494 ? 18.218 -31.879 -7.014 1.00 26.44 494 GLU A O 1
ATOM 3976 N N . VAL A 1 495 ? 19.570 -30.095 -6.941 1.00 29.42 495 VAL A N 1
ATOM 3977 C CA . VAL A 1 495 ? 19.267 -29.618 -8.281 1.00 29.42 495 VAL A CA 1
ATOM 3978 C C . VAL A 1 495 ? 20.234 -30.386 -9.172 1.00 29.42 495 VAL A C 1
ATOM 3980 O O . VAL A 1 495 ? 21.445 -30.352 -8.958 1.00 29.42 495 VAL A O 1
ATOM 3983 N N . SER A 1 496 ? 19.686 -31.179 -10.083 1.00 25.91 496 SER A N 1
ATOM 3984 C CA . SER A 1 496 ? 20.429 -32.034 -10.999 1.00 25.91 496 SER A CA 1
ATOM 3985 C C . SER A 1 496 ? 21.287 -31.197 -11.953 1.00 25.91 496 SER A C 1
ATOM 3987 O O . SER A 1 496 ? 20.831 -30.849 -13.042 1.00 25.91 496 SER A O 1
ATOM 3989 N N . ASP A 1 497 ? 22.520 -30.902 -11.556 1.00 26.56 497 ASP A N 1
ATOM 3990 C CA . ASP A 1 497 ? 23.585 -30.503 -12.472 1.00 26.56 497 ASP A CA 1
ATOM 3991 C C . ASP A 1 497 ? 24.265 -31.768 -13.005 1.00 26.56 497 ASP A C 1
ATOM 3993 O O . ASP A 1 497 ? 24.796 -32.593 -12.258 1.00 26.56 497 ASP A O 1
ATOM 3997 N N . VAL A 1 498 ? 24.204 -31.941 -14.322 1.00 29.38 498 VAL A N 1
ATOM 3998 C CA . VAL A 1 498 ? 24.866 -33.030 -15.039 1.00 29.38 498 VAL A CA 1
ATOM 3999 C C . VAL A 1 498 ? 26.328 -32.635 -15.295 1.00 29.38 498 VAL A C 1
ATOM 4001 O O . VAL A 1 498 ? 26.589 -31.626 -15.941 1.00 29.38 498 VAL A O 1
ATOM 4004 N N . ASP A 1 499 ? 27.236 -33.486 -14.802 1.00 26.62 499 ASP A N 1
ATOM 4005 C CA . ASP A 1 499 ? 28.658 -33.686 -15.144 1.00 26.62 499 ASP A CA 1
ATOM 4006 C C . ASP A 1 499 ? 29.712 -32.577 -14.905 1.00 26.62 499 ASP A C 1
ATOM 4008 O O . ASP A 1 499 ? 29.905 -31.689 -15.731 1.00 26.62 499 ASP A O 1
ATOM 4012 N N . ALA A 1 500 ? 30.543 -32.759 -13.855 1.00 25.23 500 ALA A N 1
ATOM 4013 C CA . ALA A 1 500 ? 32.025 -32.868 -13.918 1.00 25.23 500 ALA A CA 1
ATOM 4014 C C . ALA A 1 500 ? 32.676 -33.014 -12.504 1.00 25.23 500 ALA A C 1
ATOM 4016 O O . ALA A 1 500 ? 32.077 -32.599 -11.515 1.00 25.23 500 ALA A O 1
ATOM 4017 N N . PRO A 1 501 ? 33.882 -33.625 -12.364 1.00 28.59 501 PRO A N 1
ATOM 4018 C CA . PRO A 1 501 ? 34.334 -34.338 -11.155 1.00 28.59 501 PRO A CA 1
ATOM 4019 C C . PRO A 1 501 ? 35.059 -33.482 -10.086 1.00 28.59 501 PRO A C 1
ATOM 4021 O O . PRO A 1 501 ? 35.415 -32.333 -10.342 1.00 28.59 501 PRO A O 1
ATOM 4024 N N . PRO A 1 502 ? 35.314 -34.042 -8.879 1.00 31.78 502 PRO A N 1
ATOM 4025 C CA . PRO A 1 502 ? 35.556 -33.274 -7.660 1.00 31.78 502 PRO A CA 1
ATOM 4026 C C . PRO A 1 502 ? 37.035 -32.935 -7.429 1.00 31.78 502 PRO A C 1
ATOM 4028 O O . PRO A 1 502 ? 37.916 -33.766 -7.652 1.00 31.78 502 PRO A O 1
ATOM 4031 N N . SER A 1 503 ? 37.309 -31.768 -6.838 1.00 26.36 503 SER A N 1
ATOM 4032 C CA . SER A 1 503 ? 38.562 -31.530 -6.111 1.00 26.36 503 SER A CA 1
ATOM 4033 C C . SER A 1 503 ? 38.300 -30.920 -4.733 1.00 26.36 503 SER A C 1
ATOM 4035 O O . SER A 1 503 ? 37.904 -29.765 -4.607 1.00 26.36 503 SER A O 1
ATOM 4037 N N . SER A 1 504 ? 38.504 -31.784 -3.738 1.00 27.11 504 SER A N 1
ATOM 4038 C CA . SER A 1 504 ? 38.855 -31.587 -2.325 1.00 27.11 504 SER A CA 1
ATOM 4039 C C . SER A 1 504 ? 38.808 -30.181 -1.714 1.00 27.11 504 SER A C 1
ATOM 4041 O O . SER A 1 504 ? 39.519 -29.265 -2.122 1.00 27.11 504 SER A O 1
ATOM 4043 N N . ALA A 1 505 ? 38.055 -30.123 -0.618 1.00 31.16 505 ALA A N 1
ATOM 4044 C CA . ALA A 1 505 ? 37.979 -29.061 0.368 1.00 31.16 505 ALA A CA 1
ATOM 4045 C C . ALA A 1 505 ? 39.332 -28.671 0.987 1.00 31.16 505 ALA A C 1
ATOM 4047 O O . ALA A 1 505 ? 40.139 -29.539 1.305 1.00 31.16 505 ALA A O 1
ATOM 4048 N N . ASP A 1 506 ? 39.477 -27.378 1.287 1.00 26.84 506 ASP A N 1
ATOM 4049 C CA . ASP A 1 506 ? 39.841 -26.953 2.638 1.00 26.84 506 ASP A CA 1
ATOM 4050 C C . ASP A 1 506 ? 39.293 -25.552 2.954 1.00 26.84 506 ASP A C 1
ATOM 4052 O O . ASP A 1 506 ? 39.191 -24.662 2.111 1.00 26.84 506 ASP A O 1
ATOM 4056 N N . SER A 1 507 ? 38.854 -25.409 4.198 1.00 31.69 507 SER A N 1
ATOM 4057 C CA . SER A 1 507 ? 38.053 -24.322 4.753 1.00 31.69 507 SER A CA 1
ATOM 4058 C C . SER A 1 507 ? 38.851 -23.068 5.127 1.00 31.69 507 SER A C 1
ATOM 4060 O O . SER A 1 507 ? 39.824 -23.179 5.869 1.00 31.69 507 SER A O 1
ATOM 4062 N N . ALA A 1 508 ? 38.338 -21.875 4.793 1.00 27.92 508 ALA A N 1
ATOM 4063 C CA . ALA A 1 508 ? 38.528 -20.662 5.601 1.00 27.92 508 ALA A CA 1
ATOM 4064 C C . ALA A 1 508 ? 37.495 -19.558 5.278 1.00 27.92 508 ALA A C 1
ATOM 4066 O O . ALA A 1 508 ? 37.440 -19.041 4.170 1.00 27.92 508 ALA A O 1
ATOM 4067 N N . GLY A 1 509 ? 36.707 -19.187 6.294 1.00 24.81 509 GLY A N 1
ATOM 4068 C CA . GLY A 1 509 ? 36.335 -17.806 6.636 1.00 24.81 509 GLY A CA 1
ATOM 4069 C C . GLY A 1 509 ? 35.734 -16.867 5.578 1.00 24.81 509 GLY A C 1
ATOM 4070 O O . GLY A 1 509 ? 36.450 -16.210 4.839 1.00 24.81 509 GLY A O 1
ATOM 4071 N N . ALA A 1 510 ? 34.417 -16.659 5.682 1.00 33.81 510 ALA A N 1
ATOM 4072 C CA . ALA A 1 510 ? 33.735 -15.371 5.496 1.00 33.81 510 ALA A CA 1
ATOM 4073 C C . ALA A 1 510 ? 34.217 -14.461 4.343 1.00 33.81 510 ALA A C 1
ATOM 4075 O O . ALA A 1 510 ? 34.895 -13.463 4.566 1.00 33.81 510 ALA A O 1
ATOM 4076 N N . THR A 1 511 ? 33.754 -14.736 3.124 1.00 25.92 511 THR A N 1
ATOM 4077 C CA . THR A 1 511 ? 33.493 -13.726 2.076 1.00 25.92 511 THR A CA 1
ATOM 4078 C C . THR A 1 511 ? 32.622 -14.354 0.982 1.00 25.92 511 THR A C 1
ATOM 4080 O O . THR A 1 511 ? 33.107 -14.860 -0.021 1.00 25.92 511 THR A O 1
ATOM 4083 N N . ALA A 1 512 ? 31.303 -14.347 1.177 1.00 30.28 512 ALA A N 1
ATOM 4084 C CA . ALA A 1 512 ? 30.347 -14.500 0.078 1.00 30.28 512 ALA A CA 1
ATOM 4085 C C . ALA A 1 512 ? 29.929 -13.073 -0.328 1.00 30.28 512 ALA A C 1
ATOM 4087 O O . ALA A 1 512 ? 29.475 -12.335 0.541 1.00 30.28 512 ALA A O 1
ATOM 4088 N N . SER A 1 513 ? 30.104 -12.571 -1.550 1.00 32.38 513 SER A N 1
ATOM 4089 C CA . SER A 1 513 ? 30.419 -13.209 -2.831 1.00 32.38 513 SER A CA 1
ATOM 4090 C C . SER A 1 513 ? 31.278 -12.272 -3.694 1.00 32.38 513 SER A C 1
ATOM 4092 O O . SER A 1 513 ? 30.821 -11.210 -4.109 1.00 32.38 513 SER A O 1
ATOM 4094 N N . LYS A 1 514 ? 32.510 -12.687 -4.003 1.00 31.72 514 LYS A N 1
ATOM 4095 C CA . LYS A 1 514 ? 33.348 -12.132 -5.081 1.00 31.72 514 LYS A CA 1
ATOM 4096 C C . LYS A 1 514 ? 33.457 -13.153 -6.224 1.00 31.72 514 LYS A C 1
ATOM 4098 O O . LYS A 1 514 ? 34.536 -13.433 -6.730 1.00 31.72 514 LYS A O 1
ATOM 4103 N N . ALA A 1 515 ? 32.331 -13.773 -6.563 1.00 35.03 515 ALA A N 1
ATOM 4104 C CA . ALA A 1 515 ? 32.218 -14.723 -7.658 1.00 35.03 515 ALA A CA 1
ATOM 4105 C C . ALA A 1 515 ? 31.196 -14.174 -8.661 1.00 35.03 515 ALA A C 1
ATOM 4107 O O . ALA A 1 515 ? 30.006 -14.163 -8.358 1.00 35.03 515 ALA A O 1
ATOM 4108 N N . ALA A 1 516 ? 31.734 -13.702 -9.795 1.00 39.81 516 ALA A N 1
ATOM 4109 C CA . ALA A 1 516 ? 31.118 -13.278 -11.064 1.00 39.81 516 ALA A CA 1
ATOM 4110 C C . ALA A 1 516 ? 31.447 -11.822 -11.464 1.00 39.81 516 ALA A C 1
ATOM 4112 O O . ALA A 1 516 ? 30.553 -11.018 -11.689 1.00 39.81 516 ALA A O 1
ATOM 4113 N N . ASP A 1 517 ? 32.737 -11.485 -11.588 1.00 56.88 517 ASP A N 1
ATOM 4114 C CA . ASP A 1 517 ? 33.177 -10.235 -12.251 1.00 56.88 517 ASP A CA 1
ATOM 4115 C C . ASP A 1 517 ? 33.266 -10.397 -13.788 1.00 56.88 517 ASP A C 1
ATOM 4117 O O . ASP A 1 517 ? 33.738 -9.504 -14.481 1.00 56.88 517 ASP A O 1
ATOM 4121 N N . GLN A 1 518 ? 32.834 -11.539 -14.345 1.00 72.88 518 GLN A N 1
ATOM 4122 C CA . GLN A 1 518 ? 32.801 -11.749 -15.794 1.00 72.88 518 GLN A CA 1
ATOM 4123 C C . GLN A 1 518 ? 31.375 -11.563 -16.337 1.00 72.88 518 GLN A C 1
ATOM 4125 O O . GLN A 1 518 ? 30.447 -12.208 -15.834 1.00 72.88 518 GLN A O 1
ATOM 4130 N N . PRO A 1 519 ? 31.178 -10.703 -17.354 1.00 85.62 519 PRO A N 1
ATOM 4131 C CA . PRO A 1 519 ? 29.877 -10.507 -17.980 1.00 85.62 519 PRO A CA 1
ATOM 4132 C C . PRO A 1 519 ? 29.440 -11.777 -18.725 1.00 85.62 519 PRO A C 1
ATOM 4134 O O . PRO A 1 519 ? 30.246 -12.442 -19.378 1.00 85.62 519 PRO A O 1
ATOM 4137 N N . SER A 1 520 ? 28.159 -12.126 -18.617 1.00 90.06 520 SER A N 1
ATOM 4138 C CA . SER A 1 520 ? 27.557 -13.313 -19.242 1.00 90.06 520 SER A CA 1
ATOM 4139 C C . SER A 1 520 ? 26.183 -12.975 -19.812 1.00 90.06 520 SER A C 1
ATOM 4141 O O . SER A 1 520 ? 25.514 -12.060 -19.340 1.00 90.06 520 SER A O 1
ATOM 4143 N N . GLU A 1 521 ? 25.763 -13.691 -20.853 1.00 90.38 521 GLU A N 1
ATOM 4144 C CA . GLU A 1 521 ? 24.402 -13.552 -21.371 1.00 90.38 521 GLU A CA 1
ATOM 4145 C C . GLU A 1 521 ? 23.383 -14.094 -20.369 1.00 90.38 521 GLU A C 1
ATOM 4147 O O . GLU A 1 521 ? 23.665 -15.019 -19.605 1.00 90.38 521 GLU A O 1
ATOM 4152 N N . GLY A 1 522 ? 22.178 -13.533 -20.383 1.00 90.12 522 GLY A N 1
ATOM 4153 C CA . GLY A 1 522 ? 21.100 -14.044 -19.551 1.00 90.12 522 GLY A CA 1
ATOM 4154 C C . GLY A 1 522 ? 19.968 -13.057 -19.341 1.00 90.12 522 GLY A C 1
ATOM 4155 O O . GLY A 1 522 ? 20.056 -11.878 -19.675 1.00 90.12 522 GLY A O 1
ATOM 4156 N N . HIS A 1 523 ? 18.897 -13.559 -18.744 1.00 88.81 523 HIS A N 1
ATOM 4157 C CA . HIS A 1 523 ? 17.739 -12.775 -18.349 1.00 88.81 523 HIS A CA 1
ATOM 4158 C C . HIS A 1 523 ? 17.637 -12.765 -16.825 1.00 88.81 523 HIS A C 1
ATOM 4160 O O . HIS A 1 523 ? 17.766 -13.809 -16.184 1.00 88.81 523 HIS A O 1
ATOM 4166 N N . ARG A 1 524 ? 17.446 -11.583 -16.238 1.00 90.44 524 ARG A N 1
ATOM 4167 C CA . ARG A 1 524 ? 17.287 -11.405 -14.793 1.00 90.44 524 ARG A CA 1
ATOM 4168 C C . ARG A 1 524 ? 16.019 -10.617 -14.515 1.00 90.44 524 ARG A C 1
ATOM 4170 O O . ARG A 1 524 ? 15.876 -9.495 -14.995 1.00 90.44 524 ARG A O 1
ATOM 4177 N N . GLU A 1 525 ? 15.146 -11.186 -13.697 1.00 89.44 525 GLU A N 1
ATOM 4178 C CA . GLU A 1 525 ? 13.948 -10.520 -13.194 1.00 89.44 525 GLU A CA 1
ATOM 4179 C C . GLU A 1 525 ? 14.155 -10.079 -11.746 1.00 89.44 525 GLU A C 1
ATOM 4181 O O . GLU A 1 525 ? 14.740 -10.796 -10.931 1.00 89.44 525 GLU A O 1
ATOM 4186 N N . TYR A 1 526 ? 13.654 -8.892 -11.428 1.00 90.94 526 TYR A N 1
ATOM 4187 C CA . TYR A 1 526 ? 13.711 -8.291 -10.108 1.00 90.94 526 TYR A CA 1
ATOM 4188 C C . TYR A 1 526 ? 12.300 -7.967 -9.646 1.00 90.94 526 TYR A C 1
ATOM 4190 O O . TYR A 1 526 ? 11.516 -7.320 -10.348 1.00 90.94 526 TYR A O 1
ATOM 4198 N N . GLN A 1 527 ? 11.978 -8.414 -8.439 1.00 87.38 527 GLN A N 1
ATOM 4199 C CA . GLN A 1 527 ? 10.656 -8.224 -7.866 1.00 87.38 527 GLN A CA 1
ATOM 4200 C C . GLN A 1 527 ? 10.515 -6.821 -7.264 1.00 87.38 527 GLN A C 1
ATOM 4202 O O . GLN A 1 527 ? 11.472 -6.231 -6.758 1.00 87.38 527 GLN A O 1
ATOM 4207 N N . GLU A 1 528 ? 9.299 -6.276 -7.293 1.00 89.62 528 GLU A N 1
ATOM 4208 C CA . GLU A 1 528 ? 9.005 -5.003 -6.632 1.00 89.62 528 GLU A CA 1
ATOM 4209 C C . GLU A 1 528 ? 9.307 -5.093 -5.125 1.00 89.62 528 GLU A C 1
ATOM 4211 O O . GLU A 1 528 ? 9.068 -6.125 -4.507 1.00 89.62 528 GLU A O 1
ATOM 4216 N N . ASN A 1 529 ? 9.831 -4.013 -4.540 1.00 88.38 529 ASN A N 1
ATOM 4217 C CA . ASN A 1 529 ? 10.352 -3.899 -3.167 1.00 88.38 529 ASN A CA 1
ATOM 4218 C C . ASN A 1 529 ? 11.689 -4.606 -2.884 1.00 88.38 529 ASN A C 1
ATOM 4220 O O . ASN A 1 529 ? 12.244 -4.406 -1.799 1.00 88.38 529 ASN A O 1
ATOM 4224 N N . GLN A 1 530 ? 12.248 -5.375 -3.824 1.00 90.00 530 GLN A N 1
ATOM 4225 C CA . GLN A 1 530 ? 13.552 -6.013 -3.636 1.00 90.00 530 GLN A CA 1
ATOM 4226 C C . GLN A 1 530 ? 14.646 -4.961 -3.370 1.00 90.00 530 GLN A C 1
ATOM 4228 O O . GLN A 1 530 ? 14.687 -3.905 -4.003 1.00 90.00 530 GLN A O 1
ATOM 4233 N N . LYS A 1 531 ? 15.542 -5.246 -2.419 1.00 89.38 531 LYS A N 1
ATOM 4234 C CA . LYS A 1 531 ? 16.752 -4.447 -2.155 1.00 89.38 531 LYS A CA 1
ATOM 4235 C C . LYS A 1 531 ? 17.999 -5.232 -2.589 1.00 89.38 531 LYS A C 1
ATOM 4237 O O . LYS A 1 531 ? 17.914 -6.368 -3.050 1.00 89.38 531 LYS A O 1
ATOM 4242 N N . GLY A 1 532 ? 19.179 -4.645 -2.435 1.00 89.00 532 GLY A N 1
ATOM 4243 C CA . GLY A 1 532 ? 20.452 -5.264 -2.815 1.00 89.00 532 GLY A CA 1
ATOM 4244 C C . GLY A 1 532 ? 20.801 -5.119 -4.297 1.00 89.00 532 GLY A C 1
ATOM 4245 O O . GLY A 1 532 ? 21.689 -5.815 -4.772 1.00 89.00 532 GLY A O 1
ATOM 4246 N N . VAL A 1 533 ? 20.107 -4.239 -5.021 1.00 92.81 533 VAL A N 1
ATOM 4247 C CA . VAL A 1 533 ? 20.337 -3.963 -6.444 1.00 92.81 533 VAL A CA 1
ATOM 4248 C C . VAL A 1 533 ? 21.031 -2.609 -6.587 1.00 92.81 533 VAL A C 1
ATOM 4250 O O . VAL A 1 533 ? 20.638 -1.640 -5.939 1.00 92.81 533 VAL A O 1
ATOM 4253 N N . SER A 1 534 ? 22.044 -2.527 -7.445 1.00 96.06 534 SER A N 1
ATOM 4254 C CA . SER A 1 534 ? 22.710 -1.277 -7.817 1.00 96.06 534 SER A CA 1
ATOM 4255 C C . SER A 1 534 ? 23.136 -1.303 -9.278 1.00 96.06 534 SER A C 1
ATOM 4257 O O . SER A 1 534 ? 23.245 -2.366 -9.887 1.00 96.06 534 SER A O 1
ATOM 4259 N N . PHE A 1 535 ? 23.387 -0.133 -9.856 1.00 96.62 535 PHE A N 1
ATOM 4260 C CA . PHE A 1 535 ? 23.910 -0.018 -11.215 1.00 96.62 535 PHE A CA 1
ATOM 4261 C C . PHE A 1 535 ? 25.281 -0.662 -11.362 1.00 96.62 535 PHE A C 1
ATOM 4263 O O . PHE A 1 535 ? 25.562 -1.242 -12.405 1.00 96.62 535 PHE A O 1
ATOM 4270 N N . ASP A 1 536 ? 26.099 -0.652 -10.311 1.00 93.94 536 ASP A N 1
ATOM 4271 C CA . ASP A 1 536 ? 27.378 -1.353 -10.328 1.00 93.94 536 ASP A CA 1
ATOM 4272 C C . ASP A 1 536 ? 27.196 -2.875 -10.441 1.00 93.94 536 ASP A C 1
ATOM 4274 O O . ASP A 1 536 ? 27.867 -3.510 -11.250 1.00 93.94 536 ASP A O 1
ATOM 4278 N N . LEU A 1 537 ? 26.217 -3.454 -9.735 1.00 92.69 537 LEU A N 1
ATOM 4279 C CA . LEU A 1 537 ? 25.869 -4.874 -9.869 1.00 92.69 537 LEU A CA 1
ATOM 4280 C C . LEU A 1 537 ? 25.213 -5.211 -11.216 1.00 92.69 537 LEU A C 1
ATOM 4282 O O . LEU A 1 537 ? 25.436 -6.293 -11.760 1.00 92.69 537 LEU A O 1
ATOM 4286 N N . LEU A 1 538 ? 24.373 -4.315 -11.740 1.00 94.50 538 LEU A N 1
ATOM 4287 C CA . LEU A 1 538 ? 23.620 -4.552 -12.973 1.00 94.50 538 LEU A CA 1
ATOM 4288 C C . LEU A 1 538 ? 24.462 -4.354 -14.230 1.00 94.50 538 LEU A C 1
ATOM 4290 O O . LEU A 1 538 ? 24.307 -5.120 -15.178 1.00 94.50 538 LEU A O 1
ATOM 4294 N N . PHE A 1 539 ? 25.307 -3.325 -14.252 1.00 95.81 539 PHE A N 1
ATOM 4295 C CA . PHE A 1 539 ? 25.986 -2.842 -15.454 1.00 95.81 539 PHE A CA 1
ATOM 4296 C C . PHE A 1 539 ? 27.508 -2.900 -15.334 1.00 95.81 539 PHE A C 1
ATOM 4298 O O . PHE A 1 539 ? 28.177 -3.052 -16.349 1.00 95.81 539 PHE A O 1
ATOM 4305 N N . GLY A 1 540 ? 28.066 -2.835 -14.121 1.00 93.94 540 GLY A N 1
ATOM 4306 C CA . GLY A 1 540 ? 29.510 -2.736 -13.892 1.00 93.94 540 GLY A CA 1
ATOM 4307 C C . GLY A 1 540 ? 30.354 -3.769 -14.652 1.00 93.94 540 GLY A C 1
ATOM 4308 O O . GLY A 1 540 ? 31.258 -3.352 -15.378 1.00 93.94 540 GLY A O 1
ATOM 4309 N N . PRO A 1 541 ? 30.043 -5.082 -14.583 1.00 93.81 541 PRO A N 1
ATOM 4310 C CA . PRO A 1 541 ? 30.774 -6.110 -15.333 1.00 93.81 541 PRO A CA 1
ATOM 4311 C C . PRO A 1 541 ? 30.731 -5.940 -16.861 1.00 93.81 541 PRO A C 1
ATOM 4313 O O . PRO A 1 541 ? 31.657 -6.351 -17.552 1.00 93.81 541 PRO A O 1
ATOM 4316 N N . TYR A 1 542 ? 29.673 -5.329 -17.399 1.00 93.25 542 TYR A N 1
ATOM 4317 C CA . TYR A 1 542 ? 29.472 -5.125 -18.841 1.00 93.25 542 TYR A CA 1
ATOM 4318 C C . TYR A 1 542 ? 30.103 -3.822 -19.351 1.00 93.25 542 TYR A C 1
ATOM 4320 O O . TYR A 1 542 ? 30.344 -3.675 -20.545 1.00 93.25 542 TYR A O 1
ATOM 4328 N N . LEU A 1 543 ? 30.385 -2.882 -18.444 1.00 92.94 543 LEU A N 1
ATOM 4329 C CA . LEU A 1 543 ? 31.034 -1.602 -18.735 1.00 92.94 543 LEU A CA 1
ATOM 4330 C C . LEU A 1 543 ? 32.564 -1.678 -18.663 1.00 92.94 543 LEU A C 1
ATOM 4332 O O . LEU A 1 543 ? 33.251 -0.719 -19.013 1.00 92.94 543 LEU A O 1
ATOM 4336 N N . GLN A 1 544 ? 33.117 -2.793 -18.190 1.00 89.31 544 GLN A N 1
ATOM 4337 C CA . GLN A 1 544 ? 34.552 -2.921 -17.997 1.00 89.31 544 GLN A CA 1
ATOM 4338 C C . GLN A 1 544 ? 35.302 -2.908 -19.336 1.00 89.31 544 GLN A C 1
ATOM 4340 O O . GLN A 1 544 ? 35.047 -3.726 -20.217 1.00 89.31 544 GLN A O 1
ATOM 4345 N N . GLY A 1 545 ? 36.239 -1.965 -19.474 1.00 85.88 545 GLY A N 1
ATOM 4346 C CA . GLY A 1 545 ? 37.016 -1.759 -20.700 1.00 85.88 545 GLY A CA 1
ATOM 4347 C C . GLY A 1 545 ? 36.271 -1.027 -21.822 1.00 85.88 545 GLY A C 1
ATOM 4348 O O . GLY A 1 545 ? 36.858 -0.843 -22.886 1.00 85.88 545 GLY A O 1
ATOM 4349 N N . ALA A 1 546 ? 35.023 -0.599 -21.596 1.00 90.44 546 ALA A N 1
ATOM 4350 C CA . ALA A 1 546 ? 34.251 0.145 -22.583 1.00 90.44 546 ALA A CA 1
ATOM 4351 C C . ALA A 1 546 ? 34.721 1.608 -22.682 1.00 90.44 546 ALA A C 1
ATOM 4353 O O . ALA A 1 546 ? 34.826 2.317 -21.681 1.00 90.44 546 ALA A O 1
ATOM 4354 N N . LYS A 1 547 ? 34.959 2.067 -23.907 1.00 92.25 547 LYS A N 1
ATOM 4355 C CA . LYS A 1 547 ? 35.300 3.437 -24.304 1.00 92.25 547 LYS A CA 1
ATOM 4356 C C . LYS A 1 547 ? 34.103 4.188 -24.876 1.00 92.25 547 LYS A C 1
ATOM 4358 O O . LYS A 1 547 ? 34.134 5.418 -24.906 1.00 92.25 547 LYS A O 1
ATOM 4363 N N . ARG A 1 548 ? 33.063 3.487 -25.343 1.00 94.06 548 ARG A N 1
ATOM 4364 C CA . ARG A 1 548 ? 31.842 4.086 -25.895 1.00 94.06 548 ARG A CA 1
ATOM 4365 C C . ARG A 1 548 ? 30.600 3.372 -25.378 1.00 94.06 548 ARG A C 1
ATOM 4367 O O . ARG A 1 548 ? 30.390 2.188 -25.616 1.00 94.06 548 ARG A O 1
ATOM 4374 N N . VAL A 1 549 ? 29.739 4.123 -24.708 1.00 96.69 549 VAL A N 1
ATOM 4375 C CA . VAL A 1 549 ? 28.490 3.617 -24.141 1.00 96.69 549 VAL A CA 1
ATOM 4376 C C . VAL A 1 549 ? 27.323 4.406 -24.718 1.00 96.69 549 VAL A C 1
ATOM 4378 O O . VAL A 1 549 ? 27.273 5.628 -24.610 1.00 96.69 549 VAL A O 1
ATOM 4381 N N . GLU A 1 550 ? 26.355 3.712 -25.300 1.00 96.88 550 GLU A N 1
ATOM 4382 C CA . GLU A 1 550 ? 25.115 4.309 -25.791 1.00 96.88 550 GLU A CA 1
ATOM 4383 C C . GLU A 1 550 ? 23.953 3.925 -24.881 1.00 96.88 550 GLU A C 1
ATOM 4385 O O . GLU A 1 550 ? 23.684 2.745 -24.663 1.00 96.88 550 GLU A O 1
ATOM 4390 N N . ILE A 1 551 ? 23.242 4.924 -24.363 1.00 97.62 551 ILE A N 1
ATOM 4391 C CA . ILE A 1 551 ? 22.050 4.761 -23.536 1.00 97.62 551 ILE A CA 1
ATOM 4392 C C . ILE A 1 551 ? 20.847 5.223 -24.351 1.00 97.62 551 ILE A C 1
ATOM 4394 O O . ILE A 1 551 ? 20.800 6.352 -24.835 1.00 97.62 551 ILE A O 1
ATOM 4398 N N . VAL A 1 552 ? 19.842 4.368 -24.467 1.00 96.50 552 VAL A N 1
ATOM 4399 C CA . VAL A 1 552 ? 18.543 4.693 -25.052 1.00 96.50 552 VAL A CA 1
ATOM 4400 C C . VAL A 1 552 ? 17.506 4.572 -23.945 1.00 96.50 552 VAL A C 1
ATOM 4402 O O . VAL A 1 552 ? 17.254 3.471 -23.459 1.00 96.50 552 VAL A O 1
ATOM 4405 N N . ASP A 1 553 ? 16.926 5.696 -23.529 1.00 95.88 553 ASP A N 1
ATOM 4406 C CA . ASP A 1 553 ? 15.878 5.739 -22.507 1.00 95.88 553 ASP A CA 1
ATOM 4407 C C . ASP A 1 553 ? 14.947 6.946 -22.755 1.00 95.88 553 ASP A C 1
ATOM 4409 O O . ASP A 1 553 ? 15.365 8.085 -22.552 1.00 95.88 553 ASP A O 1
ATOM 4413 N N . PRO A 1 554 ? 13.685 6.737 -23.187 1.00 92.69 554 PRO A N 1
ATOM 4414 C CA . PRO A 1 554 ? 12.764 7.825 -23.527 1.00 92.69 554 PRO A CA 1
ATOM 4415 C C . PRO A 1 554 ? 12.228 8.611 -22.320 1.00 92.69 554 PRO A C 1
ATOM 4417 O O . PRO A 1 554 ? 11.511 9.603 -22.503 1.00 92.69 554 PRO A O 1
ATOM 4420 N N . TYR A 1 555 ? 12.509 8.167 -21.093 1.00 92.00 555 TYR A N 1
ATOM 4421 C CA . TYR A 1 555 ? 11.879 8.704 -19.889 1.00 92.00 555 TYR A CA 1
ATOM 4422 C C . TYR A 1 555 ? 12.829 9.494 -19.003 1.00 92.00 555 TYR A C 1
ATOM 4424 O O . TYR A 1 555 ? 12.478 9.751 -17.863 1.00 92.00 555 TYR A O 1
ATOM 4432 N N . ILE A 1 556 ? 13.992 9.941 -19.477 1.00 95.50 556 ILE A N 1
ATOM 4433 C CA . ILE A 1 556 ? 14.861 10.811 -18.670 1.00 95.50 556 ILE A CA 1
ATOM 4434 C C . ILE A 1 556 ? 14.352 12.255 -18.732 1.00 95.50 556 ILE A C 1
ATOM 4436 O O . ILE A 1 556 ? 14.838 13.028 -19.551 1.00 95.50 556 ILE A O 1
ATOM 4440 N N . ARG A 1 557 ? 13.356 12.619 -17.910 1.00 92.69 557 ARG A N 1
ATOM 4441 C CA . ARG A 1 557 ? 12.655 13.921 -17.987 1.00 92.69 557 ARG A CA 1
ATOM 4442 C C . ARG A 1 557 ? 12.746 14.761 -16.719 1.00 92.69 557 ARG A C 1
ATOM 4444 O O . ARG A 1 557 ? 12.932 15.971 -16.787 1.00 92.69 557 ARG A O 1
ATOM 4451 N N . VAL A 1 558 ? 12.597 14.135 -15.554 1.00 91.12 558 VAL A N 1
ATOM 4452 C CA . VAL A 1 558 ? 12.551 14.827 -14.258 1.00 91.12 558 VAL A CA 1
ATOM 4453 C C . VAL A 1 558 ? 13.758 14.496 -13.383 1.00 91.12 558 VAL A C 1
ATOM 4455 O O . VAL A 1 558 ? 14.448 13.504 -13.595 1.00 91.12 558 VAL A O 1
ATOM 4458 N N . PHE A 1 559 ? 13.974 15.299 -12.337 1.00 91.88 559 PHE A N 1
ATOM 4459 C CA . PHE A 1 559 ? 15.169 15.257 -11.486 1.00 91.88 559 PHE A CA 1
ATOM 4460 C C . PHE A 1 559 ? 15.626 13.852 -11.052 1.00 91.88 559 PHE A C 1
ATOM 4462 O O . PHE A 1 559 ? 16.800 13.526 -11.189 1.00 91.88 559 PHE A O 1
ATOM 4469 N N . HIS A 1 560 ? 14.728 12.998 -10.546 1.00 90.06 560 HIS A N 1
ATOM 4470 C CA . HIS A 1 560 ? 15.123 11.662 -10.074 1.00 90.06 560 HIS A CA 1
ATOM 4471 C C . HIS A 1 560 ? 15.581 10.730 -11.210 1.00 90.06 560 HIS A C 1
ATOM 4473 O O . HIS A 1 560 ? 16.432 9.878 -10.980 1.00 90.06 560 HIS A O 1
ATOM 4479 N N . GLN A 1 561 ? 15.065 10.921 -12.428 1.00 94.44 561 GLN A N 1
ATOM 4480 C CA . GLN A 1 561 ? 15.465 10.165 -13.618 1.00 94.44 561 GLN A CA 1
ATOM 4481 C C . GLN A 1 561 ? 16.820 10.661 -14.128 1.00 94.44 561 GLN A C 1
ATOM 4483 O O . GLN A 1 561 ? 17.707 9.862 -14.412 1.00 94.44 561 GLN A O 1
ATOM 4488 N N . THR A 1 562 ? 17.040 11.978 -14.151 1.00 95.44 562 THR A N 1
ATOM 4489 C CA . THR A 1 562 ? 18.357 12.542 -14.481 1.00 95.44 562 THR A CA 1
ATOM 4490 C C . THR A 1 562 ? 19.412 12.172 -13.437 1.00 95.44 562 THR A C 1
ATOM 4492 O O . THR A 1 562 ? 20.550 11.867 -13.782 1.00 95.44 562 THR A O 1
ATOM 4495 N N . ARG A 1 563 ? 19.035 12.092 -12.156 1.00 94.38 563 ARG A N 1
ATOM 4496 C CA . ARG A 1 563 ? 19.902 11.552 -11.104 1.00 94.38 563 ARG A CA 1
ATOM 4497 C C . ARG A 1 563 ? 20.266 10.087 -11.354 1.00 94.38 563 ARG A C 1
ATOM 4499 O O . ARG A 1 563 ? 21.402 9.718 -11.086 1.00 94.38 563 ARG A O 1
ATOM 4506 N N . ALA A 1 564 ? 19.361 9.270 -11.892 1.00 95.56 564 ALA A N 1
ATOM 4507 C CA . ALA A 1 564 ? 19.698 7.905 -12.293 1.00 95.56 564 ALA A CA 1
ATOM 4508 C C . ALA A 1 564 ? 20.758 7.888 -13.414 1.00 95.56 564 ALA A C 1
ATOM 4510 O O . ALA A 1 564 ? 21.689 7.091 -13.357 1.00 95.56 564 ALA A O 1
ATOM 4511 N N . VAL A 1 565 ? 20.703 8.816 -14.377 1.00 97.56 565 VAL A N 1
ATOM 4512 C CA . VAL A 1 565 ? 21.790 8.982 -15.364 1.00 97.56 565 VAL A CA 1
ATOM 4513 C C . VAL A 1 565 ? 23.107 9.353 -14.681 1.00 97.56 565 VAL A C 1
ATOM 4515 O O . VAL A 1 565 ? 24.133 8.747 -14.975 1.00 97.56 565 VAL A O 1
ATOM 4518 N N . MET A 1 566 ? 23.090 10.288 -13.728 1.00 96.81 566 MET A N 1
ATOM 4519 C CA . MET A 1 566 ? 24.294 10.650 -12.973 1.00 96.81 566 MET A CA 1
ATOM 4520 C C . MET A 1 566 ? 24.879 9.448 -12.216 1.00 96.81 566 MET A C 1
ATOM 4522 O O . MET A 1 566 ? 26.073 9.185 -12.300 1.00 96.81 566 MET A O 1
ATOM 4526 N N . GLU A 1 567 ? 24.048 8.665 -11.528 1.00 95.94 567 GLU A N 1
ATOM 4527 C CA . GLU A 1 567 ? 24.488 7.466 -10.801 1.00 95.94 567 GLU A CA 1
ATOM 4528 C C . GLU A 1 567 ? 24.980 6.351 -11.752 1.00 95.94 567 GLU A C 1
ATOM 4530 O O . GLU A 1 567 ? 25.863 5.560 -11.400 1.00 95.94 567 GLU A O 1
ATOM 4535 N N . PHE A 1 568 ? 24.456 6.289 -12.982 1.00 97.56 568 PHE A N 1
ATOM 4536 C CA . PHE A 1 568 ? 25.001 5.433 -14.037 1.00 97.56 568 PHE A CA 1
ATOM 4537 C C . PHE A 1 568 ? 26.390 5.914 -14.475 1.00 97.56 568 PHE A C 1
ATOM 4539 O O . PHE A 1 568 ? 27.319 5.112 -14.550 1.00 97.56 568 PHE A O 1
ATOM 4546 N N . ILE A 1 569 ? 26.574 7.220 -14.681 1.00 97.44 569 ILE A N 1
ATOM 4547 C CA . ILE A 1 569 ? 27.887 7.808 -14.983 1.00 97.44 569 ILE A CA 1
ATOM 4548 C C . ILE A 1 569 ? 28.876 7.538 -13.849 1.00 97.44 569 ILE A C 1
ATOM 4550 O O . ILE A 1 569 ? 30.007 7.150 -14.117 1.00 97.44 569 ILE A O 1
ATOM 4554 N N . GLU A 1 570 ? 28.466 7.647 -12.583 1.00 95.81 570 GLU A N 1
ATOM 4555 C CA . GLU A 1 570 ? 29.316 7.253 -11.453 1.00 95.81 570 GLU A CA 1
ATOM 4556 C C . GLU A 1 570 ? 29.762 5.786 -11.554 1.00 95.81 570 GLU A C 1
ATOM 4558 O O . GLU A 1 570 ? 30.886 5.453 -11.185 1.00 95.81 570 GLU A O 1
ATOM 4563 N N . THR A 1 571 ? 28.904 4.904 -12.070 1.00 95.88 571 THR A N 1
ATOM 4564 C CA . THR A 1 571 ? 29.249 3.496 -12.309 1.00 95.88 571 THR A CA 1
ATOM 4565 C C . THR A 1 571 ? 30.289 3.358 -13.421 1.00 95.88 571 THR A C 1
ATOM 4567 O O . THR A 1 571 ? 31.272 2.643 -13.236 1.00 95.88 571 THR A O 1
ATOM 4570 N N . VAL A 1 572 ? 30.146 4.097 -14.527 1.00 95.50 572 VAL A N 1
ATOM 4571 C CA . VAL A 1 572 ? 31.168 4.170 -15.590 1.00 95.50 572 VAL A CA 1
ATOM 4572 C C . VAL A 1 572 ? 32.502 4.663 -15.019 1.00 95.50 572 VAL A C 1
ATOM 4574 O O . VAL A 1 572 ? 33.534 4.032 -15.235 1.00 95.50 572 VAL A O 1
ATOM 4577 N N . VAL A 1 573 ? 32.487 5.733 -14.219 1.00 93.44 573 VAL A N 1
ATOM 4578 C CA . VAL A 1 573 ? 33.687 6.301 -13.579 1.00 93.44 573 VAL A CA 1
ATOM 4579 C C . VAL A 1 573 ? 34.375 5.291 -12.656 1.00 93.44 573 VAL A C 1
ATOM 4581 O O . VAL A 1 573 ? 35.600 5.217 -12.647 1.00 93.44 573 VAL A O 1
ATOM 4584 N N . ARG A 1 574 ? 33.615 4.488 -11.896 1.00 92.75 574 ARG A N 1
ATOM 4585 C CA . ARG A 1 574 ? 34.174 3.431 -11.029 1.00 92.75 574 ARG A CA 1
ATOM 4586 C C . ARG A 1 574 ? 34.816 2.282 -11.814 1.00 92.75 574 ARG A C 1
ATOM 4588 O O . ARG A 1 574 ? 35.653 1.582 -11.250 1.00 92.75 574 ARG A O 1
ATOM 4595 N N . ARG A 1 575 ? 34.396 2.052 -13.064 1.00 91.12 575 ARG A N 1
ATOM 4596 C CA . ARG A 1 575 ? 34.778 0.881 -13.874 1.00 91.12 575 ARG A CA 1
ATOM 4597 C C . ARG A 1 575 ? 35.793 1.188 -14.978 1.00 91.12 575 ARG A C 1
ATOM 4599 O O . ARG A 1 575 ? 36.479 0.264 -15.414 1.00 91.12 575 ARG A O 1
ATOM 4606 N N . LYS A 1 576 ? 35.918 2.446 -15.411 1.00 89.62 576 LYS A N 1
ATOM 4607 C CA . LYS A 1 576 ? 36.970 2.880 -16.342 1.00 89.62 576 LYS A CA 1
ATOM 4608 C C . LYS A 1 576 ? 38.335 2.939 -15.651 1.00 89.62 576 LYS A C 1
ATOM 4610 O O . LYS A 1 576 ? 38.415 3.152 -14.439 1.00 89.62 576 LYS A O 1
ATOM 4615 N N . ALA A 1 577 ? 39.415 2.822 -16.420 1.00 82.88 577 ALA A N 1
ATOM 4616 C CA . ALA A 1 577 ? 40.738 3.128 -15.891 1.00 82.88 577 ALA A CA 1
ATOM 4617 C C . ALA A 1 577 ? 40.856 4.643 -15.599 1.00 82.88 577 ALA A C 1
ATOM 4619 O O . ALA A 1 577 ? 40.237 5.460 -16.297 1.00 82.88 577 ALA A O 1
ATOM 4620 N N . PRO A 1 578 ? 41.616 5.063 -14.570 1.00 77.75 578 PRO A N 1
ATOM 4621 C CA . PRO A 1 578 ? 41.825 6.480 -14.273 1.00 77.75 578 PRO A CA 1
ATOM 4622 C C . PRO A 1 578 ? 42.306 7.302 -15.480 1.00 77.75 578 PRO A C 1
ATOM 4624 O O . PRO A 1 578 ? 41.877 8.443 -15.637 1.00 77.75 578 PRO A O 1
ATOM 4627 N N . GLU A 1 579 ? 43.137 6.705 -16.334 1.00 82.38 579 GLU A N 1
ATOM 4628 C CA . GLU A 1 579 ? 43.733 7.284 -17.541 1.00 82.38 579 GLU A CA 1
ATOM 4629 C C . GLU A 1 579 ? 42.822 7.304 -18.777 1.00 82.38 579 GLU A C 1
ATOM 4631 O O . GLU A 1 579 ? 43.105 8.044 -19.717 1.00 82.38 579 GLU A O 1
ATOM 4636 N N . ASP A 1 580 ? 41.746 6.517 -18.789 1.00 84.75 580 ASP A N 1
ATOM 4637 C CA . ASP A 1 580 ? 40.870 6.397 -19.953 1.00 84.75 580 ASP A CA 1
ATOM 4638 C C . ASP A 1 580 ? 39.798 7.491 -19.969 1.00 84.75 580 ASP A C 1
ATOM 4640 O O . ASP A 1 580 ? 39.206 7.822 -18.938 1.00 84.75 580 ASP A O 1
ATOM 4644 N N . GLU A 1 581 ? 39.483 7.998 -21.158 1.00 90.56 581 GLU A N 1
ATOM 4645 C CA . GLU A 1 581 ? 38.263 8.768 -21.402 1.00 90.56 581 GLU A CA 1
ATOM 4646 C C . GLU A 1 581 ? 37.186 7.856 -21.993 1.00 90.56 581 GLU A C 1
ATOM 4648 O O . GLU A 1 581 ? 37.453 7.067 -22.903 1.00 90.56 581 GLU A O 1
ATOM 4653 N N . VAL A 1 582 ? 35.959 7.970 -21.481 1.00 92.19 582 VAL A N 1
ATOM 4654 C CA . VAL A 1 582 ? 34.804 7.195 -21.961 1.00 92.19 582 VAL A CA 1
ATOM 4655 C C . VAL A 1 582 ? 33.754 8.147 -22.517 1.00 92.19 582 VAL A C 1
ATOM 4657 O O . VAL A 1 582 ? 33.363 9.100 -21.845 1.00 92.19 582 VAL A O 1
ATOM 4660 N N . GLN A 1 583 ? 33.273 7.886 -23.731 1.00 96.44 583 GLN A N 1
ATOM 4661 C CA . GLN A 1 583 ? 32.161 8.621 -24.329 1.00 96.44 583 GLN A CA 1
ATOM 4662 C C . GLN A 1 583 ? 30.839 7.948 -23.957 1.00 96.44 583 GLN A C 1
ATOM 4664 O O . GLN A 1 583 ? 30.674 6.745 -24.154 1.00 96.44 583 GLN A O 1
ATOM 4669 N N . VAL A 1 584 ? 29.890 8.723 -23.437 1.00 97.62 584 VAL A N 1
ATOM 4670 C CA . VAL A 1 584 ? 28.548 8.253 -23.082 1.00 97.62 584 VAL A CA 1
ATOM 4671 C C . VAL A 1 584 ? 27.521 9.090 -23.838 1.00 97.62 584 VAL A C 1
ATOM 4673 O O . VAL A 1 584 ? 27.435 10.295 -23.622 1.00 97.62 584 VAL A O 1
ATOM 4676 N N . MET A 1 585 ? 26.729 8.457 -24.702 1.00 97.69 585 MET A N 1
ATOM 4677 C CA . MET A 1 585 ? 25.687 9.114 -25.496 1.00 97.69 585 MET A CA 1
ATOM 4678 C C . MET A 1 585 ? 24.297 8.708 -25.003 1.00 97.69 585 MET A C 1
ATOM 4680 O O . MET A 1 585 ? 23.927 7.539 -25.098 1.00 97.69 585 MET A O 1
ATOM 4684 N N . LEU A 1 586 ? 23.501 9.663 -24.520 1.00 97.81 586 LEU A N 1
ATOM 4685 C CA . LEU A 1 586 ? 22.099 9.453 -24.150 1.00 97.81 586 LEU A CA 1
ATOM 4686 C C . LEU A 1 586 ? 21.154 9.861 -25.289 1.00 97.81 586 LEU A C 1
ATOM 4688 O O . LEU A 1 586 ? 21.107 11.014 -25.705 1.00 97.81 586 LEU A O 1
ATOM 4692 N N . THR A 1 587 ? 20.312 8.935 -25.737 1.00 96.62 587 THR A N 1
ATOM 4693 C CA . THR A 1 587 ? 19.159 9.219 -26.599 1.00 96.62 587 THR A CA 1
ATOM 4694 C C . THR A 1 587 ? 17.879 9.161 -25.760 1.00 96.62 587 THR A C 1
ATOM 4696 O O . THR A 1 587 ? 17.514 8.094 -25.265 1.00 96.62 587 THR A O 1
ATOM 4699 N N . THR A 1 588 ? 17.202 10.302 -25.599 1.00 95.44 588 THR A N 1
ATOM 4700 C CA . THR A 1 588 ? 15.968 10.447 -24.799 1.00 95.44 588 THR A CA 1
ATOM 4701 C C . THR A 1 588 ? 14.918 11.285 -25.540 1.00 95.44 588 THR A C 1
ATOM 4703 O O . THR A 1 588 ? 15.185 11.833 -26.608 1.00 95.44 588 THR A O 1
ATOM 4706 N N . VAL A 1 589 ? 13.704 11.379 -24.996 1.00 92.94 589 VAL A N 1
ATOM 4707 C CA . VAL A 1 589 ? 12.612 12.200 -25.540 1.00 92.94 589 VAL A CA 1
ATOM 4708 C C . VAL A 1 589 ? 12.499 13.494 -24.736 1.00 92.94 589 VAL A C 1
ATOM 4710 O O . VAL A 1 589 ? 12.571 13.481 -23.504 1.00 92.94 589 VAL A O 1
ATOM 4713 N N . GLU A 1 590 ? 12.325 14.611 -25.437 1.00 92.12 590 GLU A N 1
ATOM 4714 C CA . GLU A 1 590 ? 12.138 15.928 -24.824 1.00 92.12 590 GLU A CA 1
ATOM 4715 C C . GLU A 1 590 ? 10.794 16.005 -24.075 1.00 92.12 590 GLU A C 1
ATOM 4717 O O . GLU A 1 590 ? 9.765 15.521 -24.553 1.00 92.12 590 GLU A O 1
ATOM 4722 N N . ASP A 1 591 ? 10.795 16.585 -22.875 1.00 89.19 591 ASP A N 1
ATOM 4723 C CA . ASP A 1 591 ? 9.585 16.811 -22.089 1.00 89.19 591 ASP A CA 1
ATOM 4724 C C . ASP A 1 591 ? 8.779 17.984 -22.659 1.00 89.19 591 ASP A C 1
ATOM 4726 O O . ASP A 1 591 ? 9.266 19.111 -22.730 1.00 89.19 591 ASP A O 1
ATOM 4730 N N . GLU A 1 592 ? 7.510 17.738 -22.987 1.00 83.62 592 GLU A N 1
ATOM 4731 C CA . GLU A 1 592 ? 6.614 18.721 -23.614 1.00 83.62 592 GLU A CA 1
ATOM 4732 C C . GLU A 1 592 ? 6.409 19.997 -22.783 1.00 83.62 592 GLU A C 1
ATOM 4734 O O . GLU A 1 592 ? 6.119 21.061 -23.326 1.00 83.62 592 GLU A O 1
ATOM 4739 N N . THR A 1 593 ? 6.533 19.898 -21.458 1.00 82.81 593 THR A N 1
ATOM 4740 C CA . THR A 1 593 ? 6.205 20.987 -20.526 1.00 82.81 593 THR A CA 1
ATOM 4741 C C . THR A 1 593 ? 7.430 21.568 -19.828 1.00 82.81 593 THR A C 1
ATOM 4743 O O . THR A 1 593 ? 7.401 22.717 -19.387 1.00 82.81 593 THR A O 1
ATOM 4746 N N . ARG A 1 594 ? 8.507 20.784 -19.699 1.00 85.50 594 ARG A N 1
ATOM 4747 C CA . ARG A 1 594 ? 9.695 21.098 -18.890 1.00 85.50 594 ARG A CA 1
ATOM 4748 C C . ARG A 1 594 ? 11.010 20.918 -19.654 1.00 85.50 594 ARG A C 1
ATOM 4750 O O . ARG A 1 594 ? 12.046 20.771 -19.010 1.00 85.50 594 ARG A O 1
ATOM 4757 N N . ALA A 1 595 ? 10.996 20.993 -20.986 1.00 86.94 595 ALA A N 1
ATOM 4758 C CA . ALA A 1 595 ? 12.176 20.861 -21.854 1.00 86.94 595 ALA A CA 1
ATOM 4759 C C . ALA A 1 595 ? 13.413 21.646 -21.368 1.00 86.94 595 ALA A C 1
ATOM 4761 O O . ALA A 1 595 ? 14.524 21.115 -21.311 1.00 86.94 595 ALA A O 1
ATOM 4762 N N . VAL A 1 596 ? 13.215 22.901 -20.941 1.00 90.19 596 VAL A N 1
ATOM 4763 C CA . VAL A 1 596 ? 14.296 23.762 -20.425 1.00 90.19 596 VAL A CA 1
ATOM 4764 C C . VAL A 1 596 ? 14.911 23.184 -19.149 1.00 90.19 596 VAL A C 1
ATOM 4766 O O . VAL A 1 596 ? 16.129 23.104 -19.032 1.00 90.19 596 VAL A O 1
ATOM 4769 N N . GLN A 1 597 ? 14.079 22.745 -18.204 1.00 91.31 597 GLN A N 1
ATOM 4770 C CA . GLN A 1 597 ? 14.537 22.172 -16.937 1.00 91.31 597 GLN A CA 1
ATOM 4771 C C . GLN A 1 597 ? 15.201 20.802 -17.140 1.00 91.31 597 GLN A C 1
ATOM 4773 O O . GLN A 1 597 ? 16.205 20.506 -16.500 1.00 91.31 597 GLN A O 1
ATOM 4778 N N . GLN A 1 598 ? 14.672 19.977 -18.047 1.00 94.81 598 GLN A N 1
ATOM 4779 C CA . GLN A 1 598 ? 15.285 18.706 -18.433 1.00 94.81 598 GLN A CA 1
ATOM 4780 C C . GLN A 1 598 ? 16.688 18.925 -19.018 1.00 94.81 598 GLN A C 1
ATOM 4782 O O . GLN A 1 598 ? 17.634 18.256 -18.603 1.00 94.81 598 GLN A O 1
ATOM 4787 N N . SER A 1 599 ? 16.827 19.881 -19.943 1.00 93.62 599 SER A N 1
ATOM 4788 C CA . SER A 1 599 ? 18.111 20.230 -20.563 1.00 93.62 599 SER A CA 1
ATOM 4789 C C . SER A 1 599 ? 19.105 20.803 -19.553 1.00 93.62 599 SER A C 1
ATOM 4791 O O . SER A 1 599 ? 20.276 20.442 -19.594 1.00 93.62 599 SER A O 1
ATOM 4793 N N . ASP A 1 600 ? 18.645 21.633 -18.611 1.00 94.12 600 ASP A N 1
ATOM 4794 C CA . ASP A 1 600 ? 19.470 22.150 -17.510 1.00 94.12 600 ASP A CA 1
ATOM 4795 C C . ASP A 1 600 ? 20.017 21.013 -16.630 1.00 94.12 600 ASP A C 1
ATOM 4797 O O . ASP A 1 600 ? 21.219 20.940 -16.375 1.00 94.12 600 ASP A O 1
ATOM 4801 N N . TYR A 1 601 ? 19.172 20.051 -16.239 1.00 96.44 601 TYR A N 1
ATOM 4802 C CA . TYR A 1 601 ? 19.635 18.889 -15.477 1.00 96.44 601 TYR A CA 1
ATOM 4803 C C . TYR A 1 601 ? 20.652 18.040 -16.248 1.00 96.44 601 TYR A C 1
ATOM 4805 O O . TYR A 1 601 ? 21.644 17.610 -15.664 1.00 96.44 601 TYR A O 1
ATOM 4813 N N . LEU A 1 602 ? 20.429 17.788 -17.542 1.00 96.75 602 LEU A N 1
ATOM 4814 C CA . LEU A 1 602 ? 21.363 17.019 -18.374 1.00 96.75 602 LEU A CA 1
ATOM 4815 C C . LEU A 1 602 ? 22.688 17.765 -18.592 1.00 96.75 602 LEU A C 1
ATOM 4817 O O . LEU A 1 602 ? 23.745 17.139 -18.555 1.00 96.75 602 LEU A O 1
ATOM 4821 N N . GLY A 1 603 ? 22.644 19.092 -18.726 1.00 94.69 603 GLY A N 1
ATOM 4822 C CA . GLY A 1 603 ? 23.833 19.941 -18.778 1.00 94.69 603 GLY A CA 1
ATOM 4823 C C . GLY A 1 603 ? 24.668 19.850 -17.501 1.00 94.69 603 GLY A C 1
ATOM 4824 O O . GLY A 1 603 ? 25.869 19.608 -17.572 1.00 94.69 603 GLY A O 1
ATOM 4825 N N . GLN A 1 604 ? 24.030 19.918 -16.327 1.00 94.06 604 GLN A N 1
ATOM 4826 C CA . GLN A 1 604 ? 24.722 19.743 -15.042 1.00 94.06 604 GLN A CA 1
ATOM 4827 C C . GLN A 1 604 ? 25.381 18.361 -14.918 1.00 94.06 604 GLN A C 1
ATOM 4829 O O . GLN A 1 604 ? 26.478 18.240 -14.370 1.00 94.06 604 GLN A O 1
ATOM 4834 N N . VAL A 1 605 ? 24.736 17.317 -15.449 1.00 96.25 605 VAL A N 1
ATOM 4835 C CA . VAL A 1 605 ? 25.320 15.972 -15.525 1.00 96.25 605 VAL A CA 1
ATOM 4836 C C . VAL A 1 605 ? 26.538 15.951 -16.453 1.00 96.25 605 VAL A C 1
ATOM 4838 O O . VAL A 1 605 ? 27.562 15.386 -16.077 1.00 96.25 605 VAL A O 1
ATOM 4841 N N . ALA A 1 606 ? 26.468 16.595 -17.622 1.00 93.69 606 ALA A N 1
ATOM 4842 C CA . ALA A 1 606 ? 27.587 16.686 -18.561 1.00 93.69 606 ALA A CA 1
ATOM 4843 C C . ALA A 1 606 ? 28.806 17.396 -17.955 1.00 93.69 606 ALA A C 1
ATOM 4845 O O . ALA A 1 606 ? 29.926 16.885 -18.036 1.00 93.69 606 ALA A O 1
ATOM 4846 N N . ASP A 1 607 ? 28.582 18.530 -17.288 1.00 89.62 607 ASP A N 1
ATOM 4847 C CA . ASP A 1 607 ? 29.635 19.305 -16.630 1.00 89.62 607 ASP A CA 1
ATOM 4848 C C . ASP A 1 607 ? 30.324 18.492 -15.523 1.00 89.62 607 ASP A C 1
ATOM 4850 O O . ASP A 1 607 ? 31.556 18.453 -15.440 1.00 89.62 607 ASP A O 1
ATOM 4854 N N . ALA A 1 608 ? 29.541 17.785 -14.700 1.00 91.50 608 ALA A N 1
ATOM 4855 C CA . ALA A 1 608 ? 30.066 16.924 -13.644 1.00 91.50 608 ALA A CA 1
ATOM 4856 C C . ALA A 1 608 ? 30.829 15.709 -14.204 1.00 91.50 608 ALA A C 1
ATOM 4858 O O . ALA A 1 608 ? 31.913 15.381 -13.716 1.00 91.50 608 ALA A O 1
ATOM 4859 N N . ALA A 1 609 ? 30.292 15.059 -15.241 1.00 90.75 609 ALA A N 1
ATOM 4860 C CA . ALA A 1 609 ? 30.889 13.889 -15.883 1.00 90.75 609 ALA A CA 1
ATOM 4861 C C . ALA A 1 609 ? 32.244 14.212 -16.529 1.00 90.75 609 ALA A C 1
ATOM 4863 O O . ALA A 1 609 ? 33.204 13.447 -16.384 1.00 90.75 609 ALA A O 1
ATOM 4864 N N . ARG A 1 610 ? 32.356 15.384 -17.168 1.00 87.50 610 ARG A N 1
ATOM 4865 C CA . ARG A 1 610 ? 33.580 15.830 -17.844 1.00 87.50 610 ARG A CA 1
ATOM 4866 C C . ARG A 1 610 ? 34.765 15.923 -16.888 1.00 87.50 610 ARG A C 1
ATOM 4868 O O . ARG A 1 610 ? 35.866 15.500 -17.232 1.00 87.50 610 ARG A O 1
ATOM 4875 N N . MET A 1 611 ? 34.537 16.413 -15.669 1.00 81.62 611 MET A N 1
ATOM 4876 C CA . MET A 1 611 ? 35.570 16.499 -14.629 1.00 81.62 611 MET A CA 1
ATOM 4877 C C . MET A 1 611 ? 36.086 15.125 -14.178 1.00 81.62 611 MET A C 1
ATOM 4879 O O . MET A 1 611 ? 37.184 15.034 -13.632 1.00 81.62 611 MET A O 1
ATOM 4883 N N . ALA A 1 612 ? 35.316 14.062 -14.416 1.00 83.88 612 ALA A N 1
ATOM 4884 C CA . ALA A 1 612 ? 35.659 12.684 -14.081 1.00 83.88 612 ALA A CA 1
ATOM 4885 C C . ALA A 1 612 ? 36.186 11.872 -15.284 1.00 83.88 612 ALA A C 1
ATOM 4887 O O . ALA A 1 612 ? 36.320 10.652 -15.179 1.00 83.88 612 ALA A O 1
ATOM 4888 N N . GLY A 1 613 ? 36.491 12.518 -16.418 1.00 84.75 613 GLY A N 1
ATOM 4889 C CA . GLY A 1 613 ? 36.990 11.847 -17.625 1.00 84.75 613 GLY A CA 1
ATOM 4890 C C . GLY A 1 613 ? 35.912 11.069 -18.386 1.00 84.75 613 GLY A C 1
ATOM 4891 O O . GLY A 1 613 ? 36.209 10.048 -19.003 1.00 84.75 613 GLY A O 1
ATOM 4892 N N . VAL A 1 614 ? 34.654 11.511 -18.307 1.00 93.81 614 VAL A N 1
ATOM 4893 C CA . VAL A 1 614 ? 33.538 10.954 -19.081 1.00 93.81 614 VAL A CA 1
ATOM 4894 C C . VAL A 1 614 ? 32.939 12.054 -19.955 1.00 93.81 614 VAL A C 1
ATOM 4896 O O . VAL A 1 614 ? 32.425 13.049 -19.445 1.00 93.81 614 VAL A O 1
ATOM 4899 N N . LEU A 1 615 ? 32.996 11.883 -21.277 1.00 94.19 615 LEU A N 1
ATOM 4900 C CA . LEU A 1 615 ? 32.356 12.786 -22.233 1.00 94.19 615 LEU A CA 1
ATOM 4901 C C . LEU A 1 615 ? 30.888 12.383 -22.378 1.00 94.19 615 LEU A C 1
ATOM 4903 O O . LEU A 1 615 ? 30.561 11.482 -23.148 1.00 94.19 615 LEU A O 1
ATOM 4907 N N . PHE A 1 616 ? 30.021 13.025 -21.598 1.00 97.62 616 PHE A N 1
ATOM 4908 C CA . PHE A 1 616 ? 28.582 12.796 -21.655 1.00 97.62 616 PHE A CA 1
ATOM 4909 C C . PHE A 1 616 ? 27.911 13.756 -22.642 1.00 97.62 616 PHE A C 1
ATOM 4911 O O . PHE A 1 616 ? 27.987 14.975 -22.489 1.00 97.62 616 PHE A O 1
ATOM 4918 N N . GLU A 1 617 ? 27.225 13.190 -23.628 1.00 95.88 617 GLU A N 1
ATOM 4919 C CA . GLU A 1 617 ? 26.446 13.898 -24.640 1.00 95.88 617 GLU A CA 1
ATOM 4920 C C . GLU A 1 617 ? 25.017 13.350 -24.650 1.00 95.88 617 GLU A C 1
ATOM 4922 O O . GLU A 1 617 ? 24.774 12.188 -24.313 1.00 95.88 617 GLU A O 1
ATOM 4927 N N . TRP A 1 618 ? 24.050 14.175 -25.044 1.00 97.31 618 TRP A N 1
ATOM 4928 C CA . TRP A 1 618 ? 22.673 13.726 -25.206 1.00 97.31 618 TRP A CA 1
ATOM 4929 C C . TRP A 1 618 ? 22.044 14.292 -26.472 1.00 97.31 618 TRP A C 1
ATOM 4931 O O . TRP A 1 618 ? 22.424 15.354 -26.964 1.00 97.31 618 TRP A O 1
ATOM 4941 N N . ARG A 1 619 ? 21.036 13.586 -26.982 1.00 94.69 619 ARG A N 1
ATOM 4942 C CA . ARG A 1 619 ? 20.186 14.047 -28.079 1.00 94.69 619 ARG A CA 1
ATOM 4943 C C . ARG A 1 619 ? 18.722 13.742 -27.804 1.00 94.69 619 ARG A C 1
ATOM 4945 O O . ARG A 1 619 ? 18.389 12.705 -27.223 1.00 94.69 619 ARG A O 1
ATOM 4952 N N . PHE A 1 620 ? 17.861 14.637 -28.277 1.00 93.31 620 PHE A N 1
ATOM 4953 C CA . PHE A 1 620 ? 16.420 14.437 -28.263 1.00 93.31 620 PHE A CA 1
ATOM 4954 C C . PHE A 1 620 ? 15.944 13.826 -29.575 1.00 93.31 620 PHE A C 1
ATOM 4956 O O . PHE A 1 620 ? 16.388 14.207 -30.658 1.00 93.31 620 PHE A O 1
ATOM 4963 N N . VAL A 1 621 ? 15.021 12.880 -29.467 1.00 87.88 621 VAL A N 1
ATOM 4964 C CA . VAL A 1 621 ? 14.359 12.234 -30.602 1.00 87.88 621 VAL A CA 1
ATOM 4965 C C . VAL A 1 621 ? 12.848 12.302 -30.428 1.00 87.88 621 VAL A C 1
ATOM 4967 O O . VAL A 1 621 ? 12.343 12.454 -29.314 1.00 87.88 621 VAL A O 1
ATOM 4970 N N . SER A 1 622 ? 12.112 12.198 -31.536 1.00 77.00 622 SER A N 1
ATOM 4971 C CA . SER A 1 622 ? 10.648 12.196 -31.489 1.00 77.00 622 SER A CA 1
ATOM 4972 C C . SER A 1 622 ? 10.122 10.992 -30.700 1.00 77.00 622 SER A C 1
ATOM 4974 O O . SER A 1 622 ? 10.678 9.894 -30.798 1.00 77.00 622 SER A O 1
ATOM 4976 N N . ALA A 1 623 ? 9.037 11.173 -29.943 1.00 69.94 623 ALA A N 1
ATOM 4977 C CA . ALA A 1 623 ? 8.432 10.094 -29.157 1.00 69.94 623 ALA A CA 1
ATOM 4978 C C . ALA A 1 623 ? 8.047 8.877 -30.024 1.00 69.94 623 ALA A C 1
ATOM 4980 O O . ALA A 1 623 ? 8.218 7.737 -29.598 1.00 69.94 623 ALA A O 1
ATOM 4981 N N . ASP A 1 624 ? 7.633 9.120 -31.270 1.00 65.88 624 ASP A N 1
ATOM 4982 C CA . ASP A 1 624 ? 7.256 8.087 -32.245 1.00 65.88 624 ASP A CA 1
ATOM 4983 C C . ASP A 1 624 ? 8.451 7.278 -32.781 1.00 65.88 624 ASP A C 1
ATOM 4985 O O . ASP A 1 624 ? 8.271 6.255 -33.434 1.00 65.88 624 ASP A O 1
ATOM 4989 N N . SER A 1 625 ? 9.682 7.732 -32.526 1.00 65.50 625 SER A N 1
ATOM 4990 C CA . SER A 1 625 ? 10.912 7.096 -33.017 1.00 65.50 625 SER A CA 1
ATOM 4991 C C . SER A 1 625 ? 11.659 6.272 -31.964 1.00 65.50 625 SER A C 1
ATOM 4993 O O . SER A 1 625 ? 12.632 5.600 -32.304 1.00 65.50 625 SER A O 1
ATOM 4995 N N . LEU A 1 626 ? 11.226 6.297 -30.696 1.00 68.88 626 LEU A N 1
ATOM 4996 C CA . LEU A 1 626 ? 11.930 5.641 -29.590 1.00 68.88 626 LEU A CA 1
ATOM 4997 C C . LEU A 1 626 ? 10.992 4.739 -28.778 1.00 68.88 626 LEU A C 1
ATOM 4999 O O . LEU A 1 626 ? 10.259 5.195 -27.904 1.00 68.88 626 LEU A O 1
ATOM 5003 N N . HIS A 1 627 ? 11.041 3.433 -29.047 1.00 62.19 627 HIS A N 1
ATOM 5004 C CA . HIS A 1 627 ? 10.231 2.437 -28.328 1.00 62.19 627 HIS A CA 1
ATOM 5005 C C . HIS A 1 627 ? 11.053 1.495 -27.436 1.00 62.19 627 HIS A C 1
ATOM 5007 O O . HIS A 1 627 ? 10.498 0.863 -26.540 1.00 62.19 627 HIS A O 1
ATOM 5013 N N . GLY A 1 628 ? 12.369 1.404 -27.653 1.00 77.19 628 GLY A N 1
ATOM 5014 C CA . GLY A 1 628 ? 13.266 0.537 -26.886 1.00 77.19 628 GLY A CA 1
ATOM 5015 C C . GLY A 1 628 ? 13.962 1.260 -25.733 1.00 77.19 628 GLY A C 1
ATOM 5016 O O . GLY A 1 628 ? 14.163 2.472 -25.782 1.00 77.19 628 GLY A O 1
ATOM 5017 N N . ARG A 1 629 ? 14.362 0.499 -24.710 1.00 93.25 629 ARG A N 1
ATOM 5018 C CA . ARG A 1 629 ? 15.227 0.952 -23.612 1.00 93.25 629 ARG A CA 1
ATOM 5019 C C . ARG A 1 629 ? 16.441 0.029 -23.565 1.00 93.25 629 ARG A C 1
ATOM 5021 O O . ARG A 1 629 ? 16.285 -1.185 -23.417 1.00 93.25 629 ARG A O 1
ATOM 5028 N N . SER A 1 630 ? 17.641 0.566 -23.744 1.00 95.12 630 SER A N 1
ATOM 5029 C CA . SER A 1 630 ? 18.846 -0.265 -23.782 1.00 95.12 630 SER A CA 1
ATOM 5030 C C . SER A 1 630 ? 20.121 0.498 -23.478 1.00 95.12 630 SER A C 1
ATOM 5032 O O . SER A 1 630 ? 20.214 1.685 -23.770 1.00 95.12 630 SER A O 1
ATOM 5034 N N . ILE A 1 631 ? 21.125 -0.220 -22.989 1.00 96.88 631 ILE A N 1
ATOM 5035 C CA . ILE A 1 631 ? 22.512 0.238 -22.914 1.00 96.88 631 ILE A CA 1
ATOM 5036 C C . ILE A 1 631 ? 23.333 -0.640 -23.854 1.00 96.88 631 ILE A C 1
ATOM 5038 O O . ILE A 1 631 ? 23.220 -1.861 -23.784 1.00 96.88 631 ILE A O 1
ATOM 5042 N N . SER A 1 632 ? 24.139 -0.045 -24.724 1.00 95.31 632 SER A N 1
ATOM 5043 C CA . SER A 1 632 ? 25.040 -0.780 -25.618 1.00 95.31 632 SER A CA 1
ATOM 5044 C C . SER A 1 632 ? 26.472 -0.299 -25.428 1.00 95.31 632 SER A C 1
ATOM 50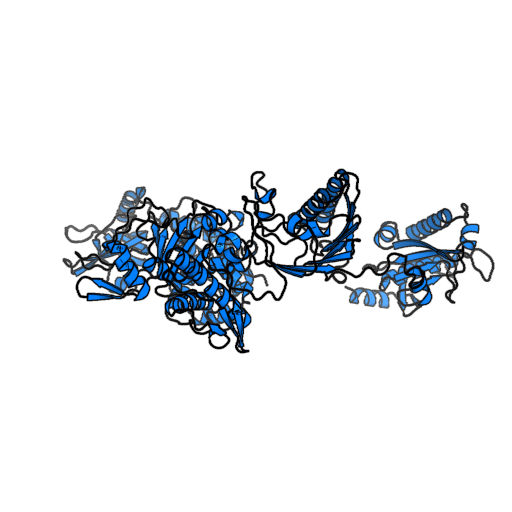46 O O . SER A 1 632 ? 26.697 0.891 -25.205 1.00 95.31 632 SER A O 1
ATOM 5048 N N . THR A 1 633 ? 27.431 -1.214 -25.503 1.00 93.75 633 THR A N 1
ATOM 5049 C CA . THR A 1 633 ? 28.864 -0.914 -25.431 1.00 93.75 633 THR A CA 1
ATOM 5050 C C . THR A 1 633 ? 29.560 -1.385 -26.700 1.00 93.75 633 THR A C 1
ATOM 5052 O O . THR A 1 633 ? 29.142 -2.354 -27.338 1.00 93.75 633 THR A O 1
ATOM 5055 N N . GLU A 1 634 ? 30.671 -0.749 -27.058 1.00 90.62 634 GLU A N 1
ATOM 5056 C CA . GLU A 1 634 ? 31.480 -1.173 -28.205 1.00 90.62 634 GLU A CA 1
ATOM 5057 C C . GLU A 1 634 ? 32.210 -2.505 -27.971 1.00 90.62 634 GLU A C 1
ATOM 5059 O O . GLU A 1 634 ? 32.694 -3.117 -28.915 1.00 90.62 634 GLU A O 1
ATOM 5064 N N . THR A 1 635 ? 32.233 -2.993 -26.727 1.00 88.50 635 THR A N 1
ATOM 5065 C CA . THR A 1 635 ? 32.713 -4.336 -26.360 1.00 88.50 635 THR A CA 1
ATOM 5066 C C . THR A 1 635 ? 31.750 -5.464 -26.771 1.00 88.50 635 THR A C 1
ATOM 5068 O O . THR A 1 635 ? 31.996 -6.631 -26.463 1.00 88.50 635 THR A O 1
ATOM 5071 N N . GLY A 1 636 ? 30.655 -5.130 -27.468 1.00 87.94 636 GLY A N 1
ATOM 5072 C CA . GLY A 1 636 ? 29.687 -6.078 -28.023 1.00 87.94 636 GLY A CA 1
ATOM 5073 C C . GLY A 1 636 ? 28.549 -6.446 -27.071 1.00 87.94 636 GLY A C 1
ATOM 5074 O O . GLY A 1 636 ? 27.787 -7.367 -27.363 1.00 87.94 636 GLY A O 1
ATOM 5075 N N . TRP A 1 637 ? 28.404 -5.762 -25.933 1.00 93.62 637 TRP A N 1
ATOM 5076 C CA . TRP A 1 637 ? 27.304 -6.014 -25.003 1.00 93.62 637 TRP A CA 1
ATOM 5077 C C . TRP A 1 637 ? 26.119 -5.099 -25.277 1.00 93.62 637 TRP A C 1
ATOM 5079 O O . TRP A 1 637 ? 26.260 -3.883 -25.394 1.00 93.62 637 TRP A O 1
ATOM 5089 N N . LYS A 1 638 ? 24.924 -5.691 -25.298 1.00 94.25 638 LYS A N 1
ATOM 5090 C CA . LYS A 1 638 ? 23.652 -4.975 -25.303 1.00 94.25 638 LYS A CA 1
ATOM 5091 C C . LYS A 1 638 ? 22.802 -5.420 -24.121 1.00 94.25 638 LYS A C 1
ATOM 5093 O O . LYS A 1 638 ? 22.473 -6.594 -23.970 1.00 94.25 638 LYS A O 1
ATOM 5098 N N . ILE A 1 639 ? 22.425 -4.455 -23.297 1.00 95.62 639 ILE A N 1
ATOM 5099 C CA . ILE A 1 639 ? 21.605 -4.626 -22.104 1.00 95.62 639 ILE A CA 1
ATOM 5100 C C . ILE A 1 639 ? 20.225 -4.055 -22.414 1.00 95.62 639 ILE A C 1
ATOM 5102 O O . ILE A 1 639 ? 20.066 -2.844 -22.538 1.00 95.62 639 ILE A O 1
ATOM 5106 N N . VAL A 1 640 ? 19.227 -4.918 -22.569 1.00 92.75 640 VAL A N 1
ATOM 5107 C CA . VAL A 1 640 ? 17.833 -4.523 -22.795 1.00 92.75 640 VAL A CA 1
ATOM 5108 C C . VAL A 1 640 ? 17.154 -4.336 -21.446 1.00 92.75 640 VAL A C 1
ATOM 5110 O O . VAL A 1 640 ? 17.199 -5.226 -20.593 1.00 92.75 640 VAL A O 1
ATOM 5113 N N . LEU A 1 641 ? 16.535 -3.175 -21.253 1.00 91.38 641 LEU A N 1
ATOM 5114 C CA . LEU A 1 641 ? 15.952 -2.763 -19.983 1.00 91.38 641 LEU A CA 1
ATOM 5115 C C . LEU A 1 641 ? 14.434 -2.730 -20.103 1.00 91.38 641 LEU A C 1
ATOM 5117 O O . LEU A 1 641 ? 13.906 -2.076 -20.995 1.00 91.38 641 LEU A O 1
ATOM 5121 N N . ASP A 1 642 ? 13.724 -3.345 -19.163 1.00 88.50 642 ASP A N 1
ATOM 5122 C CA . ASP A 1 642 ? 12.273 -3.182 -19.101 1.00 88.50 642 ASP A CA 1
ATOM 5123 C C . ASP A 1 642 ? 11.907 -1.737 -18.776 1.00 88.50 642 ASP A C 1
ATOM 5125 O O . ASP A 1 642 ? 11.158 -1.121 -19.513 1.00 88.50 642 ASP A O 1
ATOM 5129 N N . ARG A 1 643 ? 12.485 -1.149 -17.716 1.00 89.25 643 ARG A N 1
ATOM 5130 C CA . ARG A 1 643 ? 12.130 0.183 -17.178 1.00 89.25 643 ARG A CA 1
ATOM 5131 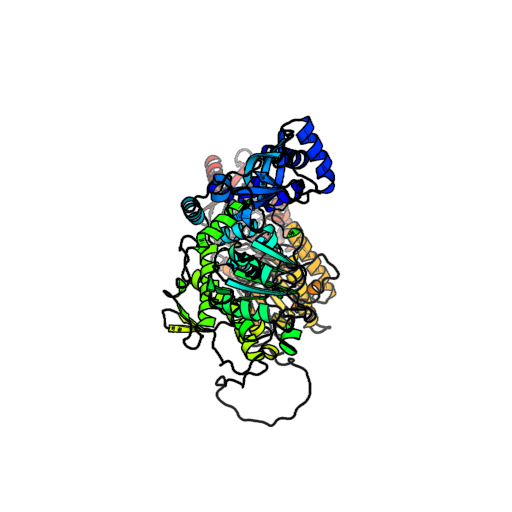C C . ARG A 1 643 ? 13.127 1.306 -17.467 1.00 89.25 643 ARG A C 1
ATOM 5133 O O . ARG A 1 643 ? 12.919 2.421 -16.998 1.00 89.25 643 ARG A O 1
ATOM 5140 N N . GLY A 1 644 ? 14.178 1.031 -18.237 1.00 93.19 644 GLY A N 1
ATOM 5141 C CA . GLY A 1 644 ? 15.275 1.984 -18.411 1.00 93.19 644 GLY A CA 1
ATOM 5142 C C . GLY A 1 644 ? 16.091 2.130 -17.123 1.00 93.19 644 GLY A C 1
ATOM 5143 O O . GLY A 1 644 ? 16.265 1.153 -16.393 1.00 93.19 644 GLY A O 1
ATOM 5144 N N . LEU A 1 645 ? 16.586 3.332 -16.832 1.00 95.50 645 LEU A N 1
ATOM 5145 C CA . LEU A 1 645 ? 17.382 3.617 -15.630 1.00 95.50 645 LEU A CA 1
ATOM 5146 C C . LEU A 1 645 ? 16.525 3.924 -14.385 1.00 95.50 645 LEU A C 1
ATOM 5148 O O . LEU A 1 645 ? 17.020 3.847 -13.262 1.00 95.50 645 LEU A O 1
ATOM 5152 N N . ASP A 1 646 ? 15.232 4.230 -14.537 1.00 93.56 646 ASP A N 1
ATOM 5153 C CA . ASP A 1 646 ? 14.327 4.588 -13.428 1.00 93.56 646 ASP A CA 1
ATOM 5154 C C . ASP A 1 646 ? 13.742 3.357 -12.696 1.00 93.56 646 ASP A C 1
ATOM 5156 O O . ASP A 1 646 ? 12.524 3.166 -12.573 1.00 93.56 646 ASP A O 1
ATOM 5160 N N . ILE A 1 647 ? 14.632 2.494 -12.200 1.00 94.44 647 ILE A N 1
ATOM 5161 C CA . ILE A 1 647 ? 14.287 1.211 -11.565 1.00 94.44 647 ILE A CA 1
ATOM 5162 C C . ILE A 1 647 ? 14.007 1.311 -10.061 1.00 94.44 647 ILE A C 1
ATOM 5164 O O . ILE A 1 647 ? 13.426 0.393 -9.494 1.00 94.44 647 ILE A O 1
ATOM 5168 N N . PHE A 1 648 ? 14.394 2.397 -9.388 1.00 93.00 648 PHE A N 1
ATOM 5169 C CA . PHE A 1 648 ? 14.225 2.538 -7.937 1.00 93.00 648 PHE A CA 1
ATOM 5170 C C . PHE A 1 648 ? 12.861 3.133 -7.571 1.00 93.00 648 PHE A C 1
ATOM 5172 O O . PHE A 1 648 ? 12.321 3.987 -8.277 1.00 93.00 648 PHE A O 1
ATOM 5179 N N . GLN A 1 649 ? 12.299 2.709 -6.439 1.00 89.19 649 GLN A N 1
ATOM 5180 C CA . GLN A 1 649 ? 11.150 3.383 -5.832 1.00 89.19 649 GLN A CA 1
ATOM 5181 C C . GLN A 1 649 ? 11.551 4.746 -5.268 1.00 89.19 649 GLN A C 1
ATOM 5183 O O . GLN A 1 649 ? 12.731 5.044 -5.085 1.00 89.19 649 GLN A O 1
ATOM 5188 N N . ARG A 1 650 ? 10.561 5.601 -4.995 1.00 84.12 650 ARG A N 1
ATOM 5189 C CA . ARG A 1 650 ? 10.817 6.918 -4.403 1.00 84.12 650 ARG A CA 1
ATOM 5190 C C . ARG A 1 650 ? 11.349 6.762 -2.976 1.00 84.12 650 ARG A C 1
ATOM 5192 O O . ARG A 1 650 ? 10.774 6.042 -2.177 1.00 84.12 650 ARG A O 1
ATOM 5199 N N . PHE A 1 651 ? 12.409 7.493 -2.644 1.00 81.50 651 PHE A N 1
ATOM 5200 C CA . PHE A 1 651 ? 13.025 7.520 -1.311 1.00 81.50 651 PHE A CA 1
ATOM 5201 C C . PHE A 1 651 ? 13.340 8.969 -0.885 1.00 81.50 651 PHE A C 1
ATOM 5203 O O . PHE A 1 651 ? 13.018 9.913 -1.605 1.00 81.50 651 PHE A O 1
ATOM 5210 N N . GLU A 1 652 ? 13.898 9.190 0.315 1.00 76.25 652 GLU A N 1
ATOM 5211 C CA . GLU A 1 652 ? 14.120 10.544 0.869 1.00 76.25 652 GLU A CA 1
ATOM 5212 C C . GLU A 1 652 ? 15.311 11.279 0.235 1.00 76.25 652 GLU A C 1
ATOM 5214 O O . GLU A 1 652 ? 16.360 11.473 0.850 1.00 76.25 652 GLU A O 1
ATOM 5219 N N . MET A 1 653 ? 15.152 11.740 -1.005 1.00 81.00 653 MET A N 1
ATOM 5220 C CA . MET A 1 653 ? 16.245 12.397 -1.727 1.00 81.00 653 MET A CA 1
ATOM 5221 C C . MET A 1 653 ? 16.746 13.688 -1.060 1.00 81.00 653 MET A C 1
ATOM 5223 O O . MET A 1 653 ? 17.927 14.004 -1.161 1.00 81.00 653 MET A O 1
ATOM 5227 N N . ASN A 1 654 ? 15.871 14.406 -0.351 1.00 79.12 654 ASN A N 1
ATOM 5228 C CA . ASN A 1 654 ? 16.189 15.709 0.247 1.00 79.12 654 ASN A CA 1
ATOM 5229 C C . ASN A 1 654 ? 16.876 15.609 1.619 1.00 79.12 654 ASN A C 1
ATOM 5231 O O . ASN A 1 654 ? 17.391 16.605 2.127 1.00 79.12 654 ASN A O 1
ATOM 5235 N N . ASN A 1 655 ? 16.895 14.427 2.237 1.00 79.00 655 ASN A N 1
ATOM 5236 C CA . ASN A 1 655 ? 17.554 14.225 3.519 1.00 79.00 655 ASN A CA 1
ATOM 5237 C C . ASN A 1 655 ? 19.023 13.851 3.298 1.00 79.00 655 ASN A C 1
ATOM 5239 O O . ASN A 1 655 ? 19.349 12.700 3.013 1.00 79.00 655 ASN A O 1
ATOM 5243 N N . ALA A 1 656 ? 19.926 14.814 3.488 1.00 80.50 656 ALA A N 1
ATOM 5244 C CA . ALA A 1 656 ? 21.366 14.622 3.298 1.00 80.50 656 ALA A CA 1
ATOM 5245 C C . ALA A 1 656 ? 21.979 13.483 4.148 1.00 80.50 656 ALA A C 1
ATOM 5247 O O . ALA A 1 656 ? 23.072 13.007 3.827 1.00 80.50 656 ALA A O 1
ATOM 5248 N N . PHE A 1 657 ? 21.289 13.039 5.207 1.00 83.56 657 PHE A N 1
ATOM 5249 C CA . PHE A 1 657 ? 21.708 11.947 6.092 1.00 83.56 657 PHE A CA 1
ATOM 5250 C C . PHE A 1 657 ? 21.010 10.605 5.810 1.00 83.56 657 PHE A C 1
ATOM 5252 O O . PHE A 1 657 ? 21.335 9.615 6.464 1.00 83.56 657 PHE A O 1
ATOM 5259 N N . SER A 1 658 ? 20.082 10.534 4.846 1.00 82.38 658 SER A N 1
ATOM 5260 C CA . SER A 1 658 ? 19.515 9.260 4.380 1.00 82.38 658 SER A CA 1
ATOM 5261 C C . SER A 1 658 ? 20.604 8.450 3.671 1.00 82.38 658 SER A C 1
ATOM 5263 O O . SER A 1 658 ? 21.221 8.914 2.710 1.00 82.38 658 SER A O 1
ATOM 5265 N N . ILE A 1 659 ? 20.871 7.238 4.164 1.00 84.88 659 ILE A N 1
ATOM 5266 C CA . ILE A 1 659 ? 21.938 6.366 3.640 1.00 84.88 659 ILE A CA 1
ATOM 5267 C C . ILE A 1 659 ? 21.597 5.911 2.217 1.00 84.88 659 ILE A C 1
ATOM 5269 O O . ILE A 1 659 ? 22.481 5.785 1.369 1.00 84.88 659 ILE A O 1
ATOM 5273 N N . GLU A 1 660 ? 20.306 5.754 1.933 1.00 87.06 660 GLU A N 1
ATOM 5274 C CA . GLU A 1 660 ? 19.755 5.437 0.621 1.00 87.06 660 GLU A CA 1
ATOM 5275 C C . GLU A 1 660 ? 20.200 6.449 -0.443 1.00 87.06 660 GLU A C 1
ATOM 5277 O O . GLU A 1 660 ? 20.354 6.081 -1.603 1.00 87.06 660 GLU A O 1
ATOM 5282 N N . ASN A 1 661 ? 20.515 7.702 -0.084 1.00 87.12 661 ASN A N 1
ATOM 5283 C CA . ASN A 1 661 ? 21.066 8.662 -1.043 1.00 87.12 661 ASN A CA 1
ATOM 5284 C C . ASN A 1 661 ? 22.429 8.261 -1.612 1.00 87.12 661 ASN A C 1
ATOM 5286 O O . ASN A 1 661 ? 22.736 8.665 -2.730 1.00 87.12 661 ASN A O 1
ATOM 5290 N N . ARG A 1 662 ? 23.221 7.477 -0.877 1.00 87.81 662 ARG A N 1
ATOM 5291 C CA . ARG A 1 662 ? 24.596 7.111 -1.249 1.00 87.81 662 ARG A CA 1
ATOM 5292 C C . ARG A 1 662 ? 24.753 5.638 -1.616 1.00 87.81 662 ARG A C 1
ATOM 5294 O O . ARG A 1 662 ? 25.635 5.318 -2.399 1.00 87.81 662 ARG A O 1
ATOM 5301 N N . LEU A 1 663 ? 23.928 4.760 -1.043 1.00 90.88 663 LEU A N 1
ATOM 5302 C CA . LEU A 1 663 ? 23.987 3.314 -1.264 1.00 90.88 663 LEU A CA 1
ATOM 5303 C C . LEU A 1 663 ? 22.715 2.841 -1.970 1.00 90.88 663 LEU A C 1
ATOM 5305 O O . LEU A 1 663 ? 21.645 2.767 -1.358 1.00 90.88 663 LEU A O 1
ATOM 5309 N N . GLN A 1 664 ? 22.838 2.526 -3.260 1.00 93.75 664 GLN A N 1
ATOM 5310 C CA . GLN A 1 664 ? 21.721 2.060 -4.086 1.00 93.75 664 GLN A CA 1
ATOM 5311 C C . GLN A 1 664 ? 21.162 0.720 -3.597 1.00 93.75 664 GLN A C 1
ATOM 5313 O O . GLN A 1 664 ? 19.953 0.517 -3.614 1.00 93.75 664 GLN A O 1
ATOM 5318 N N . GLU A 1 665 ? 22.012 -0.143 -3.046 1.00 91.75 665 GLU A N 1
ATOM 5319 C CA . GLU A 1 665 ? 21.664 -1.475 -2.553 1.00 91.75 665 GLU A CA 1
ATOM 5320 C C . GLU A 1 665 ? 20.671 -1.441 -1.381 1.00 91.75 665 GLU A C 1
ATOM 5322 O O . GLU A 1 665 ? 20.064 -2.457 -1.050 1.00 91.75 665 GLU A O 1
ATOM 5327 N N . LEU A 1 666 ? 20.489 -0.293 -0.725 1.00 88.06 666 LEU A N 1
ATOM 5328 C CA . LEU A 1 666 ? 19.510 -0.132 0.353 1.00 88.06 666 LEU A CA 1
ATOM 5329 C C . LEU A 1 666 ? 18.148 0.379 -0.139 1.00 88.06 666 LEU A C 1
ATOM 5331 O O . LEU A 1 666 ? 17.189 0.401 0.640 1.00 88.06 666 LEU A O 1
ATOM 5335 N N . ARG A 1 667 ? 18.044 0.762 -1.416 1.00 91.19 667 ARG A N 1
ATOM 5336 C CA . ARG A 1 667 ? 16.813 1.244 -2.047 1.00 91.19 667 ARG A CA 1
ATOM 5337 C C . ARG A 1 667 ? 15.964 0.068 -2.513 1.00 91.19 667 ARG A C 1
ATOM 5339 O O . ARG A 1 667 ? 16.481 -0.910 -3.046 1.00 91.19 667 ARG A O 1
ATOM 5346 N N . ALA A 1 668 ? 14.656 0.186 -2.325 1.00 89.94 668 ALA A N 1
ATOM 5347 C CA . ALA A 1 668 ? 13.691 -0.729 -2.919 1.00 89.94 668 ALA A CA 1
ATOM 5348 C C . ALA A 1 668 ? 13.572 -0.462 -4.429 1.00 89.94 668 ALA A C 1
ATOM 5350 O O . ALA A 1 668 ? 13.510 0.697 -4.848 1.00 89.94 668 ALA A O 1
ATOM 5351 N N . VAL A 1 669 ? 13.511 -1.514 -5.244 1.00 92.38 669 VAL A N 1
ATOM 5352 C CA . VAL A 1 669 ? 13.273 -1.406 -6.693 1.00 92.38 669 VAL A CA 1
ATOM 5353 C C . VAL A 1 669 ? 11.782 -1.510 -7.035 1.00 92.38 669 VAL A C 1
ATOM 5355 O O . VAL A 1 669 ? 10.984 -2.080 -6.285 1.00 92.38 669 VAL A O 1
ATOM 5358 N N . LYS A 1 670 ? 11.381 -0.923 -8.163 1.00 92.25 670 LYS A N 1
ATOM 5359 C CA . LYS A 1 670 ? 10.136 -1.255 -8.878 1.00 92.25 670 LYS A CA 1
ATOM 5360 C C . LYS A 1 670 ? 10.317 -2.644 -9.499 1.00 92.25 670 LYS A C 1
ATOM 5362 O O . LYS A 1 670 ? 11.450 -3.008 -9.762 1.00 92.25 670 LYS A O 1
ATOM 5367 N N . GLY A 1 671 ? 9.262 -3.412 -9.767 1.00 88.56 671 GLY A N 1
ATOM 5368 C CA . GLY A 1 671 ? 9.426 -4.693 -10.480 1.00 88.56 671 GLY A CA 1
ATOM 5369 C C . GLY A 1 671 ? 9.889 -4.468 -11.926 1.00 88.56 671 GLY A C 1
ATOM 5370 O O . GLY A 1 671 ? 9.264 -3.664 -12.620 1.00 88.56 671 GLY A O 1
ATOM 5371 N N . PHE A 1 672 ? 10.971 -5.116 -12.368 1.00 93.88 672 PHE A N 1
ATOM 5372 C CA . PHE A 1 672 ? 11.562 -4.949 -13.708 1.00 93.88 672 PHE A CA 1
ATOM 5373 C C . PHE A 1 672 ? 12.373 -6.178 -14.125 1.00 93.88 672 PHE A C 1
ATOM 5375 O O . PHE A 1 672 ? 12.749 -6.994 -13.285 1.00 93.88 672 PHE A O 1
ATOM 5382 N N . TYR A 1 673 ? 12.712 -6.273 -15.408 1.00 88.81 673 TYR A N 1
ATOM 5383 C CA . TYR A 1 673 ? 13.679 -7.248 -15.905 1.00 88.81 673 TYR A CA 1
ATOM 5384 C C . TYR A 1 673 ? 14.814 -6.583 -16.692 1.00 88.81 673 TYR A C 1
ATOM 5386 O O . TYR A 1 673 ? 14.689 -5.465 -17.205 1.00 88.81 673 TYR A O 1
ATOM 5394 N N . VAL A 1 674 ? 15.935 -7.296 -16.785 1.00 93.31 674 VAL A N 1
ATOM 5395 C CA . VAL A 1 674 ? 17.111 -6.937 -17.581 1.00 93.31 674 VAL A CA 1
ATOM 5396 C C . VAL A 1 674 ? 17.541 -8.148 -18.392 1.00 93.31 674 VAL A C 1
ATOM 5398 O O . VAL A 1 674 ? 17.675 -9.246 -17.853 1.00 93.31 674 VAL A O 1
ATOM 5401 N N . THR A 1 675 ? 17.784 -7.945 -19.683 1.00 91.50 675 THR A N 1
ATOM 5402 C CA . THR A 1 675 ? 18.325 -8.988 -20.562 1.00 91.50 675 THR A CA 1
ATOM 5403 C C . THR A 1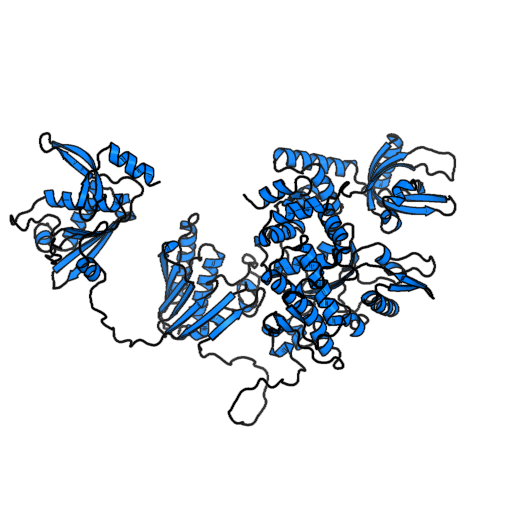 675 ? 19.693 -8.570 -21.073 1.00 91.50 675 THR A C 1
ATOM 5405 O O . THR A 1 675 ? 19.837 -7.500 -21.658 1.00 91.50 675 THR A O 1
ATOM 5408 N N . TYR A 1 676 ? 20.686 -9.424 -20.863 1.00 93.62 676 TYR A N 1
ATOM 5409 C CA . TYR A 1 676 ? 22.059 -9.255 -21.318 1.00 93.62 676 TYR A CA 1
ATOM 5410 C C . TYR A 1 676 ? 22.272 -10.107 -22.559 1.00 93.62 676 TYR A C 1
ATOM 5412 O O . TYR A 1 676 ? 22.103 -11.327 -22.512 1.00 93.62 676 TYR A O 1
ATOM 5420 N N . VAL A 1 677 ? 22.636 -9.462 -23.660 1.00 90.94 677 VAL A N 1
ATOM 5421 C CA . VAL A 1 677 ? 22.850 -10.114 -24.950 1.00 90.94 677 VAL A CA 1
ATOM 5422 C C . VAL A 1 677 ? 24.230 -9.733 -25.453 1.00 90.94 677 VAL A C 1
ATOM 5424 O O . VAL A 1 677 ? 24.600 -8.554 -25.423 1.00 90.94 677 VAL A O 1
ATOM 5427 N N . ARG A 1 678 ? 24.989 -10.716 -25.929 1.00 89.19 678 ARG A N 1
ATOM 5428 C CA . ARG A 1 678 ? 26.226 -10.470 -26.648 1.00 89.19 678 ARG A CA 1
ATOM 5429 C C . ARG A 1 678 ? 25.884 -10.360 -28.121 1.00 89.19 678 ARG A C 1
ATOM 5431 O O . ARG A 1 678 ? 25.392 -11.292 -28.750 1.00 89.19 678 ARG A O 1
ATOM 5438 N N . GLN A 1 679 ? 26.116 -9.187 -28.677 1.00 80.44 679 GLN A N 1
ATOM 5439 C CA . GLN A 1 679 ? 26.048 -9.020 -30.114 1.00 80.44 679 GLN A CA 1
ATOM 5440 C C . GLN A 1 679 ? 27.326 -9.643 -30.695 1.00 80.44 679 GLN A C 1
ATOM 5442 O O . GLN A 1 679 ? 28.413 -9.365 -30.181 1.00 80.44 679 GLN A O 1
ATOM 5447 N N . PRO A 1 680 ? 27.224 -10.539 -31.696 1.00 53.94 680 PRO A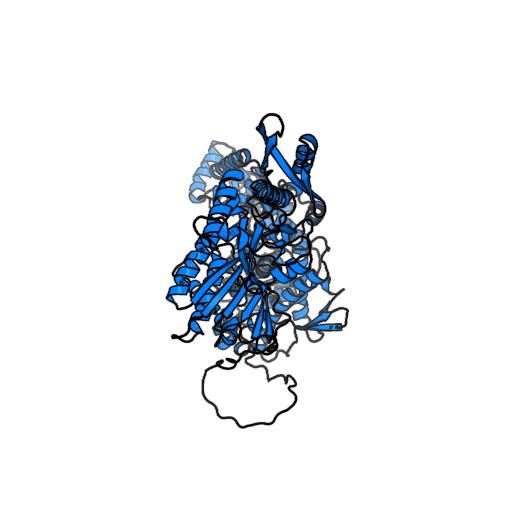 N 1
ATOM 5448 C CA . PRO A 1 680 ? 28.408 -11.058 -32.356 1.00 53.94 680 PRO A CA 1
ATOM 5449 C C . PRO A 1 680 ? 29.246 -9.883 -32.859 1.00 53.94 680 PRO A C 1
ATOM 5451 O O . PRO A 1 680 ? 28.689 -8.932 -33.409 1.00 53.94 680 PRO A O 1
ATOM 5454 N N . GLU A 1 681 ? 30.568 -9.959 -32.685 1.00 45.50 681 GLU A N 1
ATOM 5455 C CA . GLU A 1 681 ? 31.490 -9.122 -33.448 1.00 45.50 681 GLU A CA 1
ATOM 5456 C C . GLU A 1 681 ? 31.258 -9.439 -34.928 1.00 45.50 681 GLU A C 1
ATOM 5458 O O . GLU A 1 681 ? 31.839 -10.363 -35.503 1.00 45.50 681 GLU A O 1
ATOM 5463 N N . GLU A 1 682 ? 30.390 -8.676 -35.580 1.00 33.44 682 GLU A N 1
ATOM 5464 C CA . GLU A 1 682 ? 30.620 -8.404 -36.981 1.00 33.44 682 GLU A CA 1
ATOM 5465 C C . GLU A 1 682 ? 31.968 -7.703 -37.044 1.00 33.44 682 GLU A C 1
ATOM 5467 O O . GLU A 1 682 ? 32.076 -6.554 -36.628 1.00 33.44 682 GLU A O 1
ATOM 5472 N N . LEU A 1 683 ? 32.988 -8.461 -37.471 1.00 29.70 683 LEU A N 1
ATOM 5473 C CA . LEU A 1 683 ? 34.260 -7.996 -38.023 1.00 29.70 683 LEU A CA 1
ATOM 5474 C C . LEU A 1 683 ? 34.393 -6.474 -37.950 1.00 29.70 683 LEU A C 1
ATOM 5476 O O . LEU A 1 683 ? 33.925 -5.759 -38.834 1.00 29.70 683 LEU A O 1
ATOM 5480 N N . THR A 1 684 ? 35.058 -5.997 -36.906 1.00 31.98 684 THR A N 1
ATOM 5481 C CA . THR A 1 684 ? 35.625 -4.654 -36.828 1.00 31.98 684 THR A CA 1
ATOM 5482 C C . THR A 1 684 ? 36.842 -4.563 -37.756 1.00 31.98 684 THR A C 1
ATOM 5484 O O . THR A 1 684 ? 37.969 -4.339 -37.344 1.00 31.98 684 THR A O 1
ATOM 5487 N N . GLU A 1 685 ? 36.594 -4.717 -39.051 1.00 26.56 685 GLU A N 1
ATOM 5488 C CA . GLU A 1 685 ? 37.156 -3.857 -40.087 1.00 26.56 685 GLU A CA 1
ATOM 5489 C C . GLU A 1 685 ? 35.953 -3.315 -40.861 1.00 26.56 685 GLU A C 1
ATOM 5491 O O . GLU A 1 685 ? 34.986 -4.057 -41.039 1.00 26.56 685 GLU A O 1
ATOM 5496 N N . PRO A 1 686 ? 35.950 -2.035 -41.272 1.00 29.20 686 PRO A N 1
ATOM 5497 C CA . PRO A 1 686 ? 34.751 -1.358 -41.746 1.00 29.20 686 PRO A CA 1
ATOM 5498 C C . PRO A 1 686 ? 34.141 -2.144 -42.908 1.00 29.20 686 PRO A C 1
ATOM 5500 O O . PRO A 1 686 ? 34.630 -2.092 -44.039 1.00 29.20 686 PRO A O 1
ATOM 5503 N N . LYS A 1 687 ? 33.069 -2.895 -42.634 1.00 24.88 687 LYS A N 1
ATOM 5504 C CA . LYS A 1 687 ? 32.269 -3.517 -43.677 1.00 24.88 687 LYS A CA 1
ATOM 5505 C C . LYS A 1 687 ? 31.543 -2.401 -44.404 1.00 24.88 687 LYS A C 1
ATOM 5507 O O . LYS A 1 687 ? 30.506 -1.897 -43.994 1.00 24.88 687 LYS A O 1
ATOM 5512 N N . SER A 1 688 ? 32.185 -2.022 -45.493 1.00 30.05 688 SER A N 1
ATOM 5513 C CA . SER A 1 688 ? 31.612 -1.481 -46.708 1.00 30.05 688 SER A CA 1
ATOM 5514 C C . SER A 1 688 ? 30.388 -2.292 -47.161 1.00 30.05 688 SER A C 1
ATOM 5516 O O . SER A 1 688 ? 30.446 -3.062 -48.113 1.00 30.05 688 SER A O 1
ATOM 5518 N N . GLU A 1 689 ? 29.233 -2.069 -46.542 1.00 28.42 689 GLU A N 1
ATOM 5519 C CA . GLU A 1 689 ? 27.985 -2.090 -47.302 1.00 28.42 689 GLU A CA 1
ATOM 5520 C C . GLU A 1 689 ? 27.865 -0.735 -47.973 1.00 28.42 689 GLU A C 1
ATOM 5522 O O . GLU A 1 689 ? 27.293 0.189 -47.418 1.00 28.42 689 GLU A O 1
ATOM 5527 N N . THR A 1 690 ? 28.507 -0.625 -49.141 1.00 31.25 690 THR A N 1
ATOM 5528 C CA . THR A 1 690 ? 28.536 0.556 -50.013 1.00 31.25 690 THR A CA 1
ATOM 5529 C C . THR A 1 690 ? 28.819 1.862 -49.276 1.00 31.25 690 THR A C 1
ATOM 5531 O O . THR A 1 690 ? 27.961 2.425 -48.612 1.00 31.25 690 THR A O 1
ATOM 5534 N N . GLY A 1 691 ? 30.015 2.415 -49.481 1.00 33.03 691 GLY A N 1
ATOM 5535 C CA . GLY A 1 691 ? 30.302 3.825 -49.212 1.00 33.03 691 GLY A CA 1
ATOM 5536 C C . GLY A 1 691 ? 29.457 4.766 -50.079 1.00 33.03 691 GLY A C 1
ATOM 5537 O O . GLY A 1 691 ? 29.991 5.541 -50.861 1.00 33.03 691 GLY A O 1
ATOM 5538 N N . ALA A 1 692 ? 28.139 4.684 -49.967 1.00 38.19 692 ALA A N 1
ATOM 5539 C CA . ALA A 1 692 ? 27.245 5.771 -50.237 1.00 38.19 692 ALA A CA 1
ATOM 5540 C C . ALA A 1 692 ? 27.035 6.431 -48.877 1.00 38.19 692 ALA A C 1
ATOM 5542 O O . ALA A 1 692 ? 26.359 5.891 -48.005 1.00 38.19 692 ALA A O 1
ATOM 5543 N N . ASP A 1 693 ? 27.660 7.593 -48.693 1.00 50.34 693 ASP A N 1
ATOM 5544 C CA . ASP A 1 693 ? 27.182 8.616 -47.762 1.00 50.34 693 ASP A CA 1
ATOM 5545 C C . ASP A 1 693 ? 25.630 8.544 -47.724 1.00 50.34 693 ASP A C 1
ATOM 5547 O O . ASP A 1 693 ? 25.034 8.441 -48.798 1.00 50.34 693 ASP A O 1
ATOM 5551 N N . PRO A 1 694 ? 24.929 8.507 -46.573 1.00 59.53 694 PRO A N 1
ATOM 5552 C CA . PRO A 1 694 ? 23.463 8.377 -46.534 1.00 59.53 694 PRO A CA 1
ATOM 5553 C C . PRO A 1 694 ? 22.735 9.356 -47.472 1.00 59.53 694 PRO A C 1
ATOM 5555 O O . PRO A 1 694 ? 21.648 9.074 -47.985 1.00 59.53 694 PRO A O 1
ATOM 5558 N N . ILE A 1 695 ? 23.373 10.493 -47.761 1.00 65.50 695 ILE A N 1
ATOM 5559 C CA . ILE A 1 695 ? 22.935 11.452 -48.771 1.00 65.50 695 ILE A CA 1
ATOM 5560 C C . ILE A 1 695 ? 23.056 10.931 -50.220 1.00 65.50 695 ILE A C 1
ATOM 5562 O O . ILE A 1 695 ? 22.185 11.211 -51.028 1.00 65.50 695 ILE A O 1
ATOM 5566 N N . LEU A 1 696 ? 24.076 10.146 -50.579 1.00 68.88 696 LEU A N 1
ATOM 5567 C CA . LEU A 1 696 ? 24.249 9.507 -51.890 1.00 68.88 696 LEU A CA 1
ATOM 5568 C C . LEU A 1 696 ? 23.183 8.436 -52.134 1.00 68.88 696 LEU A C 1
ATOM 5570 O O . LEU A 1 696 ? 22.644 8.332 -53.239 1.00 68.88 696 LEU A O 1
ATOM 5574 N N . GLU A 1 697 ? 22.809 7.687 -51.095 1.00 73.06 697 GLU A N 1
ATOM 5575 C CA . GLU A 1 697 ? 21.660 6.783 -51.168 1.00 73.06 697 GLU A CA 1
ATOM 5576 C C . GLU A 1 697 ? 20.358 7.580 -51.383 1.00 73.06 697 GLU A C 1
ATOM 5578 O O . GLU A 1 697 ? 19.509 7.197 -52.195 1.00 73.06 697 GLU A O 1
ATOM 5583 N N . LEU A 1 698 ? 20.218 8.736 -50.726 1.00 71.81 698 LEU A N 1
ATOM 5584 C CA . LEU A 1 698 ? 19.092 9.657 -50.907 1.00 71.81 698 LEU A CA 1
ATOM 5585 C C . LEU A 1 698 ? 19.046 10.247 -52.330 1.00 71.81 698 LEU A C 1
ATOM 5587 O O . LEU A 1 698 ? 17.969 10.278 -52.930 1.00 71.81 698 LEU A O 1
ATOM 5591 N N . VAL A 1 699 ? 20.195 10.627 -52.899 1.00 78.38 699 VAL A N 1
ATOM 5592 C CA . VAL A 1 699 ? 20.339 11.132 -54.276 1.00 78.38 699 VAL A CA 1
ATOM 5593 C C . VAL A 1 699 ? 19.964 10.059 -55.301 1.00 78.38 699 VAL A C 1
ATOM 5595 O O . VAL A 1 699 ? 19.193 10.325 -56.227 1.00 78.38 699 VAL A O 1
ATOM 5598 N N . SER A 1 700 ? 20.399 8.810 -55.095 1.00 78.75 700 SER A N 1
ATOM 5599 C CA . SER A 1 700 ? 20.090 7.687 -55.997 1.00 78.75 700 SER A CA 1
ATOM 5600 C C . SER A 1 700 ? 18.578 7.448 -56.163 1.00 78.75 700 SER A C 1
ATOM 5602 O O . SER A 1 700 ? 18.089 7.130 -57.257 1.00 78.75 700 SER A O 1
ATOM 5604 N N . LYS A 1 701 ? 17.799 7.703 -55.104 1.00 80.12 701 LYS A N 1
ATOM 5605 C CA . LYS A 1 701 ? 16.344 7.505 -55.063 1.00 80.12 701 LYS A CA 1
ATOM 5606 C C . LYS A 1 701 ? 15.541 8.591 -55.802 1.00 80.12 701 LYS A C 1
ATOM 5608 O O . LYS A 1 701 ? 14.348 8.380 -56.014 1.00 80.12 701 LYS A O 1
ATOM 5613 N N . GLY A 1 702 ? 16.166 9.683 -56.258 1.00 82.62 702 GLY A N 1
ATOM 5614 C CA . GLY A 1 702 ? 15.541 10.715 -57.101 1.00 82.62 702 GLY A CA 1
ATOM 5615 C C . GLY A 1 702 ? 14.575 11.671 -56.391 1.00 82.62 702 GLY A C 1
ATOM 5616 O O . GLY A 1 702 ? 14.212 11.464 -55.232 1.00 82.62 702 GLY A O 1
ATOM 5617 N N . GLU A 1 703 ? 14.130 12.707 -57.109 1.00 86.00 703 GLU A N 1
ATOM 5618 C CA . GLU A 1 703 ? 13.172 13.690 -56.588 1.00 86.00 703 GLU A CA 1
ATOM 5619 C C . GLU A 1 703 ? 11.828 13.059 -56.194 1.00 86.00 703 GLU A C 1
ATOM 5621 O O . GLU A 1 703 ? 11.321 12.125 -56.820 1.00 86.00 703 GLU A O 1
ATOM 5626 N N . SER A 1 704 ? 11.228 13.593 -55.136 1.00 86.00 704 SER A N 1
ATOM 5627 C CA . SER A 1 704 ? 9.955 13.141 -54.572 1.00 86.00 704 SER A CA 1
ATOM 5628 C C . SER A 1 704 ? 9.270 14.284 -53.823 1.00 86.00 704 SER A C 1
ATOM 5630 O O . SER A 1 704 ? 9.731 15.424 -53.817 1.00 86.00 704 SER A O 1
ATOM 5632 N N . LYS A 1 705 ? 8.157 13.996 -53.144 1.00 85.94 705 LYS A N 1
ATOM 5633 C CA . LYS A 1 705 ? 7.434 14.998 -52.339 1.00 85.94 705 LYS A CA 1
ATOM 5634 C C . LYS A 1 705 ? 8.274 15.639 -51.226 1.00 85.94 705 LYS A C 1
ATOM 5636 O O . LYS A 1 705 ? 7.963 16.746 -50.808 1.00 85.94 705 LYS A O 1
ATOM 5641 N N . ASP A 1 706 ? 9.321 14.956 -50.783 1.00 88.31 706 ASP A N 1
ATOM 5642 C CA . ASP A 1 706 ? 10.233 15.300 -49.692 1.00 88.31 706 ASP A CA 1
ATOM 5643 C C . ASP A 1 706 ? 11.700 15.425 -50.151 1.00 88.31 706 ASP A C 1
ATOM 5645 O O . ASP A 1 706 ? 12.591 15.557 -49.316 1.00 88.31 706 ASP A O 1
ATOM 5649 N N . ARG A 1 707 ? 11.977 15.389 -51.463 1.00 91.56 707 ARG A N 1
ATOM 5650 C CA . ARG A 1 707 ? 13.329 15.557 -52.023 1.00 91.56 707 ARG A CA 1
ATOM 5651 C C . ARG A 1 707 ? 13.290 16.383 -53.301 1.00 91.56 707 ARG A C 1
ATOM 5653 O O . ARG A 1 707 ? 12.503 16.077 -54.195 1.00 91.56 707 ARG A O 1
ATOM 5660 N N . GLU A 1 708 ? 14.140 17.394 -53.387 1.00 93.56 708 GLU A N 1
ATOM 5661 C CA . GLU A 1 708 ? 14.264 18.289 -54.543 1.00 93.56 708 GLU A CA 1
ATOM 5662 C C . GLU A 1 708 ? 15.739 18.470 -54.900 1.00 93.56 708 GLU A C 1
ATOM 5664 O O . GLU A 1 708 ? 16.562 18.634 -53.997 1.00 93.56 708 GLU A O 1
ATOM 5669 N N . PHE A 1 709 ? 16.073 18.486 -56.191 1.00 94.25 709 PHE A N 1
ATOM 5670 C CA . PHE A 1 709 ? 17.427 18.728 -56.680 1.00 94.25 709 PHE A CA 1
ATOM 5671 C C . PHE A 1 709 ? 17.496 20.020 -57.501 1.00 94.25 709 PHE A C 1
ATOM 5673 O O . PHE A 1 709 ? 16.547 20.444 -58.169 1.00 94.25 709 PHE A O 1
ATOM 5680 N N . LYS A 1 710 ? 18.630 20.710 -57.403 1.00 93.88 710 LYS A N 1
ATOM 5681 C CA . LYS A 1 710 ? 18.960 21.890 -58.199 1.00 93.88 710 LYS A CA 1
ATOM 5682 C C . LYS A 1 710 ? 20.405 21.770 -58.648 1.00 93.88 710 LYS A C 1
ATOM 5684 O O . LYS A 1 710 ? 21.303 21.595 -57.830 1.00 93.88 710 LYS A O 1
ATOM 5689 N N . SER A 1 711 ? 20.646 21.927 -59.945 1.00 91.81 711 SER A N 1
ATOM 5690 C CA . SER A 1 711 ? 21.996 21.813 -60.505 1.00 91.81 711 SER A CA 1
ATOM 5691 C C . SER A 1 711 ? 22.945 22.887 -59.973 1.00 91.81 711 SER A C 1
ATOM 5693 O O . SER A 1 711 ? 24.148 22.680 -59.949 1.00 91.81 711 SER A O 1
ATOM 5695 N N . SER A 1 712 ? 22.419 24.042 -59.561 1.00 93.81 712 SER A N 1
ATOM 5696 C CA . SER A 1 712 ? 23.203 25.187 -59.102 1.00 93.81 712 SER A CA 1
ATOM 5697 C C . SER A 1 712 ? 22.334 26.174 -58.314 1.00 93.81 712 SER A C 1
ATOM 5699 O O . SER A 1 712 ? 21.109 26.178 -58.462 1.00 93.81 712 SER A O 1
ATOM 5701 N N . LEU A 1 713 ? 22.967 27.019 -57.491 1.00 93.62 713 LEU A N 1
ATOM 5702 C CA . LEU A 1 713 ? 22.308 28.146 -56.826 1.00 93.62 713 LEU A CA 1
ATOM 5703 C C . LEU A 1 713 ? 22.029 29.302 -57.802 1.00 93.62 713 LEU A C 1
ATOM 5705 O O . LEU A 1 713 ? 20.960 29.906 -57.725 1.00 93.62 713 LEU A O 1
ATOM 5709 N N . ARG A 1 714 ? 22.972 29.637 -58.700 1.00 92.62 714 ARG A N 1
ATOM 5710 C CA . ARG A 1 714 ? 22.846 30.797 -59.610 1.00 92.62 714 ARG A CA 1
ATOM 5711 C C . ARG A 1 714 ? 23.615 30.721 -60.932 1.00 92.62 714 ARG A C 1
ATOM 5713 O O . ARG A 1 714 ? 23.620 31.699 -61.679 1.00 92.62 714 ARG A O 1
ATOM 5720 N N . TRP A 1 715 ? 24.304 29.624 -61.224 1.00 92.19 715 TRP A N 1
ATOM 5721 C CA . TRP A 1 715 ? 25.006 29.403 -62.486 1.00 92.19 715 TRP A CA 1
ATOM 5722 C C . TRP A 1 715 ? 24.137 28.616 -63.469 1.00 92.19 715 TRP A C 1
ATOM 5724 O O . TRP A 1 715 ? 23.789 27.456 -63.241 1.00 92.19 715 TRP A O 1
ATOM 5734 N N . ASN A 1 716 ? 23.820 29.232 -64.607 1.00 89.62 716 ASN A N 1
ATOM 5735 C CA . ASN A 1 716 ? 23.075 28.571 -65.665 1.00 89.62 716 ASN A CA 1
ATOM 5736 C C . ASN A 1 716 ? 24.043 27.821 -66.593 1.00 89.62 716 ASN A C 1
ATOM 5738 O O . ASN A 1 716 ? 24.819 28.435 -67.325 1.00 89.62 716 ASN A O 1
ATOM 5742 N N . PHE A 1 717 ? 23.981 26.488 -66.576 1.00 85.25 717 PHE A N 1
ATOM 5743 C CA . PHE A 1 717 ? 24.850 25.624 -67.383 1.00 85.25 717 PHE A CA 1
ATOM 5744 C C . PHE A 1 717 ? 24.536 25.635 -68.888 1.00 85.25 717 PHE A C 1
ATOM 5746 O O . PHE A 1 717 ? 25.387 25.225 -69.669 1.00 85.25 717 PHE A O 1
ATOM 5753 N N . GLN A 1 718 ? 23.354 26.095 -69.311 1.00 85.31 718 GLN A N 1
ATOM 5754 C CA . GLN A 1 718 ? 22.999 26.197 -70.735 1.00 85.31 718 GLN A CA 1
ATOM 5755 C C . GLN A 1 718 ? 23.520 27.496 -71.354 1.00 85.31 718 GLN A C 1
ATOM 5757 O O . GLN A 1 718 ? 24.056 27.490 -72.458 1.00 85.31 718 GLN A O 1
ATOM 5762 N N . ASP A 1 719 ? 23.375 28.601 -70.622 1.00 86.25 719 ASP A N 1
ATOM 5763 C CA . ASP A 1 719 ? 23.745 29.944 -71.082 1.00 86.25 719 ASP A CA 1
ATOM 5764 C C . ASP A 1 719 ? 25.166 30.369 -70.655 1.00 86.25 719 ASP A C 1
ATOM 5766 O O . ASP A 1 719 ? 25.599 31.471 -70.997 1.00 86.25 719 ASP A O 1
ATOM 5770 N N . GLU A 1 720 ? 25.854 29.540 -69.861 1.00 87.38 720 GLU A N 1
ATOM 5771 C CA . GLU A 1 720 ? 27.180 29.782 -69.264 1.00 87.38 720 GLU A CA 1
ATOM 5772 C C . GLU A 1 720 ? 27.330 31.167 -68.601 1.00 87.38 720 GLU A C 1
ATOM 5774 O O . GLU A 1 720 ? 28.348 31.852 -68.732 1.00 87.38 720 GLU A O 1
ATOM 5779 N N . LYS A 1 721 ? 26.296 31.600 -67.872 1.00 89.25 721 LYS A N 1
ATOM 5780 C CA . LYS A 1 721 ? 26.257 32.902 -67.188 1.00 89.25 721 LYS A CA 1
ATOM 5781 C C . LYS A 1 721 ? 25.522 32.823 -65.851 1.00 89.25 721 LYS A C 1
ATOM 5783 O O . LYS A 1 721 ? 24.779 31.879 -65.584 1.00 89.25 721 LYS A O 1
ATOM 5788 N N . ILE A 1 722 ? 25.694 33.859 -65.030 1.00 89.62 722 ILE A N 1
ATOM 5789 C CA . ILE A 1 722 ? 24.930 34.031 -63.787 1.00 89.62 722 ILE A CA 1
ATOM 5790 C C . ILE A 1 722 ? 23.463 34.314 -64.127 1.00 89.62 722 ILE A C 1
ATOM 5792 O O . ILE A 1 722 ? 23.168 35.246 -64.879 1.00 89.62 722 ILE A O 1
ATOM 5796 N N . ASP A 1 723 ? 22.560 33.551 -63.521 1.00 88.25 723 ASP A N 1
ATOM 5797 C CA . ASP A 1 723 ? 21.116 33.730 -63.595 1.00 88.25 723 ASP A CA 1
ATOM 5798 C C . ASP A 1 723 ? 20.526 33.827 -62.182 1.00 88.25 723 ASP A C 1
ATOM 5800 O O . ASP A 1 723 ? 20.364 32.842 -61.461 1.00 88.25 723 ASP A O 1
ATOM 5804 N N . THR A 1 724 ? 20.185 35.048 -61.773 1.00 80.62 724 THR A N 1
ATOM 5805 C CA . THR A 1 724 ? 19.604 35.314 -60.452 1.00 80.62 724 THR A CA 1
ATOM 5806 C C . THR A 1 724 ? 18.187 34.761 -60.300 1.00 80.62 724 THR A C 1
ATOM 5808 O O . THR A 1 724 ? 17.708 34.640 -59.175 1.00 80.62 724 THR A O 1
ATOM 5811 N N . ALA A 1 725 ? 17.510 34.375 -61.388 1.00 82.06 725 ALA A N 1
ATOM 5812 C CA . ALA A 1 725 ? 16.219 33.700 -61.297 1.00 82.06 725 ALA A CA 1
ATOM 5813 C C . ALA A 1 725 ? 16.343 32.282 -60.709 1.00 82.06 725 ALA A C 1
ATOM 5815 O O . ALA A 1 725 ? 15.364 31.762 -60.174 1.00 82.06 725 ALA A O 1
ATOM 5816 N N . MET A 1 726 ? 17.532 31.669 -60.750 1.00 89.50 726 MET A N 1
ATOM 5817 C CA . MET A 1 726 ? 17.778 30.356 -60.143 1.00 89.50 726 MET A CA 1
ATOM 5818 C C . MET A 1 726 ? 17.804 30.418 -58.608 1.00 89.50 726 MET A C 1
ATOM 5820 O O . MET A 1 726 ? 17.291 29.504 -57.962 1.00 89.50 726 MET A O 1
ATOM 5824 N N . GLU A 1 727 ? 18.265 31.530 -58.017 1.00 92.62 727 GLU A N 1
ATOM 5825 C CA . GLU A 1 727 ? 18.204 31.751 -56.561 1.00 92.62 727 GLU A CA 1
ATOM 5826 C C . GLU A 1 727 ? 16.742 31.711 -56.075 1.00 92.62 727 GLU A C 1
ATOM 5828 O O . GLU A 1 727 ? 16.422 31.115 -55.046 1.00 92.62 727 GLU A O 1
ATOM 5833 N N . GLN A 1 728 ? 15.823 32.258 -56.877 1.00 90.69 728 GLN A N 1
ATOM 5834 C CA . GLN A 1 728 ? 14.391 32.215 -56.593 1.00 90.69 728 GLN A CA 1
ATOM 5835 C C . GLN A 1 728 ? 13.835 30.784 -56.595 1.00 90.69 728 GLN A C 1
ATOM 5837 O O . GLN A 1 728 ? 12.946 30.467 -55.804 1.00 90.69 728 GLN A O 1
ATOM 5842 N N . ALA A 1 729 ? 14.341 29.904 -57.463 1.00 90.94 729 ALA A N 1
ATOM 5843 C CA . ALA A 1 729 ? 13.899 28.513 -57.517 1.00 90.94 729 ALA A CA 1
ATOM 5844 C C . ALA A 1 729 ? 14.287 27.736 -56.245 1.00 90.94 729 ALA A C 1
ATOM 5846 O O . ALA A 1 729 ? 13.497 26.920 -55.767 1.00 90.94 729 ALA A O 1
ATOM 5847 N N . VAL A 1 730 ? 15.455 28.033 -55.662 1.00 95.06 730 VAL A N 1
ATOM 5848 C CA . VAL A 1 730 ? 15.906 27.476 -54.372 1.00 95.06 730 VAL A CA 1
ATOM 5849 C C . VAL A 1 730 ? 14.979 27.919 -53.235 1.00 95.06 730 VAL A C 1
ATOM 5851 O O . VAL A 1 730 ? 14.527 27.087 -52.448 1.00 95.06 730 VAL A O 1
ATOM 5854 N N . LEU A 1 731 ? 14.613 29.205 -53.189 1.00 95.81 731 LEU A N 1
ATOM 5855 C CA . LEU A 1 731 ? 13.664 29.732 -52.199 1.00 95.81 731 LEU A CA 1
ATOM 5856 C C . LEU A 1 731 ? 12.286 29.061 -52.314 1.00 95.81 731 LEU A C 1
ATOM 5858 O O . LEU A 1 731 ? 11.715 28.611 -51.319 1.00 95.81 731 LEU A O 1
ATOM 5862 N N . VAL A 1 732 ? 11.769 28.919 -53.537 1.00 94.94 732 VAL A N 1
ATOM 5863 C CA . VAL A 1 732 ? 10.494 28.229 -53.791 1.00 94.94 732 VAL A CA 1
ATOM 5864 C C . VAL A 1 732 ? 10.533 26.775 -53.316 1.00 94.94 732 VAL A C 1
ATOM 5866 O O . VAL A 1 732 ? 9.568 26.314 -52.705 1.00 94.94 732 VAL A O 1
ATOM 5869 N N . ALA A 1 733 ? 11.632 26.057 -53.555 1.00 95.12 733 ALA A N 1
ATOM 5870 C CA . ALA A 1 733 ? 11.793 24.675 -53.111 1.00 95.12 733 ALA A CA 1
ATOM 5871 C C . ALA A 1 733 ? 11.753 24.541 -51.581 1.00 95.12 733 ALA A C 1
ATOM 5873 O O . ALA A 1 733 ? 11.019 23.701 -51.058 1.00 95.12 733 ALA A O 1
ATOM 5874 N N . ILE A 1 734 ? 12.473 25.403 -50.858 1.00 96.62 734 ILE A N 1
ATOM 5875 C CA . ILE A 1 734 ? 12.515 25.383 -49.389 1.00 96.62 734 ILE A CA 1
ATOM 5876 C C . ILE A 1 734 ? 11.136 25.679 -48.797 1.00 96.62 734 ILE A C 1
ATOM 5878 O O . ILE A 1 734 ? 10.656 24.926 -47.947 1.00 96.62 734 ILE A O 1
ATOM 5882 N N . ALA A 1 735 ? 10.449 26.713 -49.289 1.00 96.06 735 ALA A N 1
ATOM 5883 C CA . ALA A 1 735 ? 9.100 27.025 -48.826 1.00 96.06 735 ALA A CA 1
ATOM 5884 C C . ALA A 1 735 ? 8.109 25.892 -49.134 1.00 96.06 735 ALA A C 1
ATOM 5886 O O . ALA A 1 735 ? 7.302 25.526 -48.279 1.00 96.06 735 ALA A O 1
ATOM 5887 N N . ALA A 1 736 ? 8.196 25.281 -50.321 1.00 94.56 736 ALA A N 1
ATOM 5888 C CA . ALA A 1 736 ? 7.343 24.157 -50.697 1.00 94.56 736 ALA A CA 1
ATOM 5889 C C . ALA A 1 736 ? 7.540 22.938 -49.783 1.00 94.56 736 ALA A C 1
ATOM 5891 O O . ALA A 1 736 ? 6.552 22.325 -49.361 1.00 94.56 736 ALA A O 1
ATOM 5892 N N . LEU A 1 737 ? 8.789 22.600 -49.445 1.00 95.88 737 LEU A N 1
ATOM 5893 C CA . LEU A 1 737 ? 9.117 21.516 -48.515 1.00 95.88 737 LEU A CA 1
ATOM 5894 C C . LEU A 1 737 ? 8.577 21.816 -47.109 1.00 95.88 737 LEU A C 1
ATOM 5896 O O . LEU A 1 737 ? 7.854 20.989 -46.542 1.00 95.88 737 LEU A O 1
ATOM 5900 N N . ALA A 1 738 ? 8.826 23.019 -46.583 1.00 95.44 738 ALA A N 1
ATOM 5901 C CA . ALA A 1 738 ? 8.364 23.439 -45.259 1.00 95.44 738 ALA A CA 1
ATOM 5902 C C . ALA A 1 738 ? 6.828 23.420 -45.133 1.00 95.44 738 ALA A C 1
ATOM 5904 O O . ALA A 1 738 ? 6.280 22.922 -44.143 1.00 95.44 738 ALA A O 1
ATOM 5905 N N . ASN A 1 739 ? 6.114 23.883 -46.164 1.00 94.44 739 ASN A N 1
ATOM 5906 C CA . ASN A 1 739 ? 4.649 23.907 -46.204 1.00 94.44 739 ASN A CA 1
ATOM 5907 C C . ASN A 1 739 ? 4.010 22.523 -46.415 1.00 94.44 739 ASN A C 1
ATOM 5909 O O . ASN A 1 739 ? 2.797 22.380 -46.253 1.00 94.44 739 ASN A O 1
ATOM 5913 N N . THR A 1 740 ? 4.791 21.486 -46.737 1.00 89.88 740 THR A N 1
ATOM 5914 C CA . THR A 1 740 ? 4.273 20.136 -47.018 1.00 89.88 740 THR A CA 1
ATOM 5915 C C . THR A 1 740 ? 4.593 19.162 -45.889 1.00 89.88 740 THR A C 1
ATOM 5917 O O . THR A 1 740 ? 3.902 19.170 -44.867 1.00 89.88 740 THR A O 1
ATOM 5920 N N . SER A 1 741 ? 5.629 18.337 -46.030 1.00 87.88 741 SER A N 1
ATOM 5921 C CA . SER A 1 741 ? 6.037 17.326 -45.048 1.00 87.88 741 SER A CA 1
ATOM 5922 C C . SER A 1 741 ? 7.420 17.585 -44.448 1.00 87.88 741 SER A C 1
ATOM 5924 O O . SER A 1 741 ? 7.862 16.795 -43.623 1.00 87.88 741 SER A O 1
ATOM 5926 N N . GLY A 1 742 ? 8.089 18.677 -44.829 1.00 91.06 742 GLY A N 1
ATOM 5927 C CA . GLY A 1 742 ? 9.544 18.769 -44.729 1.00 91.06 742 GLY A CA 1
ATOM 5928 C C . GLY A 1 742 ? 10.227 17.910 -45.799 1.00 91.06 742 GLY A C 1
ATOM 5929 O O . GLY A 1 742 ? 9.552 17.296 -46.634 1.00 91.06 742 GLY A O 1
ATOM 5930 N N . GLY A 1 743 ? 11.557 17.884 -45.789 1.00 93.06 743 GLY A N 1
ATOM 5931 C CA . GLY A 1 743 ? 12.362 17.103 -46.726 1.00 93.06 743 GLY A CA 1
ATOM 5932 C C . GLY A 1 743 ? 13.768 17.665 -46.919 1.00 93.06 743 GLY A C 1
ATOM 5933 O O . GLY A 1 743 ? 14.228 18.453 -46.101 1.00 93.06 743 GLY A O 1
ATOM 5934 N N . VAL A 1 744 ? 14.446 17.273 -47.997 1.00 93.69 744 VAL A N 1
ATOM 5935 C CA . VAL A 1 744 ? 15.822 17.696 -48.305 1.00 93.69 744 VAL A CA 1
ATOM 5936 C C . VAL A 1 744 ? 15.887 18.349 -49.687 1.00 93.69 744 VAL A C 1
ATOM 5938 O O . VAL A 1 744 ? 15.361 17.809 -50.660 1.00 93.69 744 VAL A O 1
ATOM 5941 N N . LEU A 1 745 ? 16.546 19.504 -49.779 1.00 95.38 745 LEU A N 1
ATOM 5942 C CA . LEU A 1 745 ? 16.933 20.141 -51.040 1.00 95.38 745 LEU A CA 1
ATOM 5943 C C . LEU A 1 745 ? 18.436 19.948 -51.267 1.00 95.38 745 LEU A C 1
ATOM 5945 O O . LEU A 1 745 ? 19.224 20.380 -50.430 1.00 95.38 745 LEU A O 1
ATOM 5949 N N . CYS A 1 746 ? 18.841 19.361 -52.393 1.00 94.31 746 CYS A N 1
ATOM 5950 C CA . CYS A 1 746 ? 20.253 19.267 -52.775 1.00 94.31 746 CYS A CA 1
ATOM 5951 C C . CYS A 1 746 ? 20.589 20.250 -53.908 1.00 94.31 746 CYS A C 1
ATOM 5953 O O . CYS A 1 746 ? 19.908 20.273 -54.930 1.00 94.31 746 CYS A O 1
ATOM 5955 N N . ILE A 1 747 ? 21.652 21.039 -53.742 1.00 95.38 747 ILE A N 1
ATOM 5956 C CA . ILE A 1 747 ? 22.169 22.011 -54.712 1.00 95.38 747 ILE A CA 1
ATOM 5957 C C . ILE A 1 747 ? 23.547 21.542 -55.193 1.00 95.38 747 ILE A C 1
ATOM 5959 O O . ILE A 1 747 ? 24.413 21.268 -54.368 1.00 95.38 747 ILE A O 1
ATOM 5963 N N . GLY A 1 748 ? 23.754 21.474 -56.507 1.00 92.88 748 GLY A N 1
ATOM 5964 C CA . GLY A 1 748 ? 24.922 20.850 -57.144 1.00 92.88 748 GLY A CA 1
ATOM 5965 C C . GLY A 1 748 ? 24.612 19.491 -57.787 1.00 92.88 748 GLY A C 1
ATOM 5966 O O . GLY A 1 748 ? 25.535 18.739 -58.098 1.00 92.88 748 GLY A O 1
ATOM 5967 N N . ILE A 1 749 ? 23.324 19.164 -57.979 1.00 91.81 749 ILE A N 1
ATOM 5968 C CA . ILE A 1 749 ? 22.845 17.899 -58.563 1.00 91.81 749 ILE A CA 1
ATOM 5969 C C . ILE A 1 749 ? 21.828 18.198 -59.669 1.00 91.81 749 ILE A C 1
ATOM 5971 O O . ILE A 1 749 ? 20.876 18.942 -59.437 1.00 91.81 749 ILE A O 1
ATOM 5975 N N . ASP A 1 750 ? 22.033 17.654 -60.870 1.00 87.56 750 ASP A N 1
ATOM 5976 C CA . ASP A 1 750 ? 21.117 17.841 -62.003 1.00 87.56 750 ASP A CA 1
ATOM 5977 C C . ASP A 1 750 ? 19.875 16.926 -61.941 1.00 87.56 750 ASP A C 1
ATOM 5979 O O . ASP A 1 750 ? 19.789 15.993 -61.139 1.00 87.56 750 ASP A O 1
ATOM 5983 N N . ASP A 1 751 ? 18.908 17.169 -62.829 1.00 81.94 751 ASP A N 1
ATOM 5984 C CA . ASP A 1 751 ? 17.654 16.399 -62.899 1.00 81.94 751 ASP A CA 1
ATOM 5985 C C . ASP A 1 751 ? 17.875 14.910 -63.254 1.00 81.94 751 ASP A C 1
ATOM 5987 O O . ASP A 1 751 ? 17.012 14.064 -63.009 1.00 81.94 751 ASP A O 1
ATOM 5991 N N . ASN A 1 752 ? 19.046 14.566 -63.806 1.00 82.56 752 ASN A N 1
ATOM 5992 C CA . ASN A 1 752 ? 19.456 13.194 -64.110 1.00 82.56 752 ASN A CA 1
ATOM 5993 C C . ASN A 1 752 ? 20.187 12.523 -62.933 1.00 82.56 752 ASN A C 1
ATOM 5995 O O . ASN A 1 752 ? 20.635 11.384 -63.075 1.00 82.56 752 ASN A O 1
ATOM 5999 N N . LYS A 1 753 ? 20.249 13.186 -61.767 1.00 84.50 753 LYS A N 1
ATOM 6000 C CA . LYS A 1 753 ? 20.929 12.749 -60.536 1.00 84.50 753 LYS A CA 1
ATOM 6001 C C . LYS A 1 753 ? 22.457 12.747 -60.638 1.00 84.50 753 LYS A C 1
ATOM 6003 O O . LYS A 1 753 ? 23.117 12.116 -59.813 1.00 84.50 753 LYS A O 1
ATOM 6008 N N . ASN A 1 754 ? 23.027 13.439 -61.623 1.00 86.56 754 ASN A N 1
ATOM 6009 C CA . ASN A 1 754 ? 24.470 13.617 -61.709 1.00 86.56 754 ASN A CA 1
ATOM 6010 C C . ASN A 1 754 ? 24.901 14.741 -60.769 1.00 86.56 754 ASN A C 1
ATOM 6012 O O . ASN A 1 754 ? 24.295 15.814 -60.745 1.00 86.56 754 ASN A O 1
ATOM 6016 N N . ILE A 1 755 ? 25.984 14.514 -60.031 1.00 89.81 755 ILE A N 1
ATOM 6017 C CA . ILE A 1 755 ? 26.627 15.552 -59.227 1.00 89.81 755 ILE A CA 1
ATOM 6018 C C . ILE A 1 755 ? 27.417 16.436 -60.192 1.00 89.81 755 ILE A C 1
ATOM 6020 O O . ILE A 1 755 ? 28.415 16.008 -60.764 1.00 89.81 755 ILE A O 1
ATOM 6024 N N . VAL A 1 756 ? 26.923 17.651 -60.420 1.00 90.50 756 VAL A N 1
ATOM 6025 C CA . VAL A 1 756 ? 27.547 18.646 -61.311 1.00 90.50 756 VAL A CA 1
ATOM 6026 C C . VAL A 1 756 ? 28.472 19.600 -60.558 1.00 90.50 756 VAL A C 1
ATOM 6028 O O . VAL A 1 756 ? 29.303 20.256 -61.185 1.00 90.50 756 VAL A O 1
ATOM 6031 N N . GLY A 1 757 ? 28.339 19.638 -59.230 1.00 90.94 757 GLY A N 1
ATOM 6032 C CA . GLY A 1 757 ? 29.213 20.382 -58.337 1.00 90.94 757 GLY A CA 1
ATOM 6033 C C . GLY A 1 757 ? 28.859 21.865 -58.179 1.00 90.94 757 GLY A C 1
ATOM 6034 O O . GLY A 1 757 ? 28.129 22.456 -58.980 1.00 90.94 757 GLY A O 1
ATOM 6035 N N . LEU A 1 758 ? 29.373 22.480 -57.115 1.00 93.75 758 LEU A N 1
ATOM 6036 C CA . LEU A 1 758 ? 29.193 23.896 -56.779 1.00 93.75 758 LEU A CA 1
ATOM 6037 C C . LEU A 1 758 ? 30.341 24.780 -57.281 1.00 93.75 758 LEU A C 1
ATOM 6039 O O . LEU A 1 758 ? 30.324 25.986 -57.065 1.00 93.75 758 LEU A O 1
ATOM 6043 N N . GLU A 1 759 ? 31.334 24.244 -57.984 1.00 93.06 759 GLU A N 1
ATOM 6044 C CA . GLU A 1 759 ? 32.556 24.960 -58.376 1.00 93.06 759 GLU A CA 1
ATOM 6045 C C . GLU A 1 759 ? 32.256 26.127 -59.323 1.00 93.06 759 GLU A C 1
ATOM 6047 O O . GLU A 1 759 ? 32.887 27.187 -59.255 1.00 93.06 759 GLU A O 1
ATOM 6052 N N . ARG A 1 760 ? 31.250 25.962 -60.191 1.00 91.31 760 ARG A N 1
ATOM 6053 C CA . ARG A 1 760 ? 30.762 27.043 -61.056 1.00 91.31 760 ARG A CA 1
ATOM 6054 C C . ARG A 1 760 ? 30.046 28.126 -60.260 1.00 91.31 760 ARG A C 1
ATOM 6056 O O . ARG A 1 760 ? 30.229 29.298 -60.574 1.00 91.31 760 ARG A O 1
ATOM 6063 N N . ASP A 1 761 ? 29.310 27.766 -59.208 1.00 90.75 761 ASP A N 1
ATOM 6064 C CA . ASP A 1 761 ? 28.769 28.743 -58.264 1.00 90.75 761 ASP A CA 1
ATOM 6065 C C . ASP A 1 761 ? 29.904 29.434 -57.501 1.00 90.75 761 ASP A C 1
ATOM 6067 O O . ASP A 1 761 ? 29.936 30.662 -57.453 1.00 90.75 761 ASP A O 1
ATOM 6071 N N . TYR A 1 762 ? 30.887 28.695 -56.981 1.00 93.50 762 TYR A N 1
ATOM 6072 C CA . TYR A 1 762 ? 32.037 29.241 -56.258 1.00 93.50 762 TYR A CA 1
ATOM 6073 C C . TYR A 1 762 ? 32.734 30.341 -57.067 1.00 93.50 762 TYR A C 1
ATOM 6075 O O . TYR A 1 762 ? 32.913 31.451 -56.566 1.00 93.50 762 TYR A O 1
ATOM 6083 N N . ALA A 1 763 ? 33.015 30.097 -58.350 1.00 91.00 763 ALA A N 1
ATOM 6084 C CA . ALA A 1 763 ? 33.676 31.054 -59.243 1.00 91.00 763 ALA A CA 1
ATOM 6085 C C . ALA A 1 763 ? 32.941 32.402 -59.403 1.00 91.00 763 ALA A C 1
ATOM 6087 O O . ALA A 1 763 ? 33.538 33.387 -59.835 1.00 91.00 763 ALA A O 1
ATOM 6088 N N . THR A 1 764 ? 31.656 32.473 -59.053 1.00 89.12 764 THR A N 1
ATOM 6089 C CA . THR A 1 764 ? 30.861 33.700 -59.169 1.00 89.12 764 THR A CA 1
ATOM 6090 C C . THR A 1 764 ? 30.961 34.606 -57.930 1.00 89.12 764 THR A C 1
ATOM 6092 O O . THR A 1 764 ? 30.553 35.771 -57.990 1.00 89.12 764 THR A O 1
ATOM 6095 N N . PHE A 1 765 ? 31.440 34.106 -56.782 1.00 88.00 765 PHE A N 1
ATOM 6096 C CA . PHE A 1 765 ? 31.512 34.863 -55.522 1.00 88.00 765 PHE A CA 1
ATOM 6097 C C . PHE A 1 765 ? 32.858 35.570 -55.331 1.00 88.00 765 PHE A C 1
ATOM 6099 O O . PHE A 1 765 ? 33.883 35.184 -55.881 1.00 88.00 765 PHE A O 1
ATOM 6106 N N . ARG A 1 766 ? 32.875 36.599 -54.468 1.00 84.38 766 ARG A N 1
ATOM 6107 C CA . ARG A 1 766 ? 34.117 37.304 -54.085 1.00 84.38 766 ARG A CA 1
ATOM 6108 C C . ARG A 1 766 ? 35.133 36.385 -53.402 1.00 84.38 766 ARG A C 1
ATOM 6110 O O . ARG A 1 766 ? 36.331 36.585 -53.565 1.00 84.38 766 ARG A O 1
ATOM 6117 N N . LYS A 1 767 ? 34.648 35.420 -52.617 1.00 87.38 767 LYS A N 1
ATOM 6118 C CA . LYS A 1 767 ? 35.435 34.313 -52.071 1.00 87.38 767 LYS A CA 1
ATOM 6119 C C . LYS A 1 767 ? 35.051 33.062 -52.863 1.00 87.38 767 LYS A C 1
ATOM 6121 O O . LYS A 1 767 ? 33.946 32.567 -52.646 1.00 87.38 767 LYS A O 1
ATOM 6126 N N . PRO A 1 768 ? 35.883 32.597 -53.807 1.00 89.31 768 PRO A N 1
ATOM 6127 C CA . PRO A 1 768 ? 35.511 31.506 -54.696 1.00 89.31 768 PRO A CA 1
ATOM 6128 C C . PRO A 1 768 ? 35.734 30.141 -54.033 1.00 89.31 768 PRO A C 1
ATOM 6130 O O . PRO A 1 768 ? 36.565 29.351 -54.469 1.00 89.31 768 PRO A O 1
ATOM 6133 N N . ASN A 1 769 ? 35.035 29.896 -52.925 1.00 88.81 769 ASN A N 1
ATOM 6134 C CA . ASN A 1 769 ? 35.125 28.682 -52.118 1.00 88.81 769 ASN A CA 1
ATOM 6135 C C . ASN A 1 769 ? 33.801 28.406 -51.377 1.00 88.81 769 ASN A C 1
ATOM 6137 O O . ASN A 1 769 ? 32.878 29.226 -51.422 1.00 88.81 769 ASN A O 1
ATOM 6141 N N . ARG A 1 770 ? 33.739 27.273 -50.659 1.00 89.31 770 ARG A N 1
ATOM 6142 C CA . ARG A 1 770 ? 32.587 26.854 -49.840 1.00 89.31 770 ARG A CA 1
ATOM 6143 C C . ARG A 1 770 ? 32.081 27.967 -48.919 1.00 89.31 770 ARG A C 1
ATOM 6145 O O . ARG A 1 770 ? 30.900 28.291 -48.967 1.00 89.31 770 ARG A O 1
ATOM 6152 N N . ASP A 1 771 ? 32.967 28.607 -48.157 1.00 85.81 771 ASP A N 1
ATOM 6153 C CA . ASP A 1 771 ? 32.584 29.670 -47.216 1.00 85.81 771 ASP A CA 1
ATOM 6154 C C . ASP A 1 771 ? 31.869 30.844 -47.910 1.00 85.81 771 ASP A C 1
ATOM 6156 O O . ASP A 1 771 ? 30.953 31.451 -47.356 1.00 85.81 771 ASP A O 1
ATOM 6160 N N . GLY A 1 772 ? 32.291 31.194 -49.132 1.00 88.56 772 GLY A N 1
ATOM 6161 C CA . GLY A 1 772 ? 31.657 32.246 -49.926 1.00 88.56 772 GLY A CA 1
ATOM 6162 C C . GLY A 1 772 ? 30.249 31.880 -50.397 1.00 88.56 772 GLY A C 1
ATOM 6163 O O . GLY A 1 772 ? 29.371 32.745 -50.421 1.00 88.56 772 GLY A O 1
ATOM 6164 N N . PHE A 1 773 ? 30.031 30.608 -50.737 1.00 94.75 773 PHE A N 1
ATOM 6165 C CA . PHE A 1 773 ? 28.716 30.075 -51.087 1.00 94.75 773 PHE A CA 1
ATOM 6166 C C . PHE A 1 773 ? 27.798 29.998 -49.867 1.00 94.75 773 PHE A C 1
ATOM 6168 O O . PHE A 1 773 ? 26.669 30.476 -49.934 1.00 94.75 773 PHE A O 1
ATOM 6175 N N . GLU A 1 774 ? 28.283 29.450 -48.750 1.00 91.31 774 GLU A N 1
ATOM 6176 C CA . GLU A 1 774 ? 27.511 29.299 -47.514 1.00 91.31 774 GLU A CA 1
ATOM 6177 C C . GLU A 1 774 ? 27.023 30.653 -46.996 1.00 91.31 774 GLU A C 1
ATOM 6179 O O . GLU A 1 774 ? 25.842 30.809 -46.691 1.00 91.31 774 GLU A O 1
ATOM 6184 N N . LEU A 1 775 ? 27.895 31.668 -47.006 1.00 91.00 775 LEU A N 1
ATOM 6185 C CA . LEU A 1 775 ? 27.522 33.025 -46.620 1.00 91.00 775 LEU A CA 1
ATOM 6186 C C . LEU A 1 775 ? 26.437 33.603 -47.540 1.00 91.00 775 LEU A C 1
ATOM 6188 O O . LEU A 1 775 ? 25.461 34.169 -47.054 1.00 91.00 775 LEU A O 1
ATOM 6192 N N . ARG A 1 776 ? 26.563 33.435 -48.868 1.00 92.50 776 ARG A N 1
ATOM 6193 C CA . ARG A 1 776 ? 25.531 33.906 -49.807 1.00 92.50 776 ARG A CA 1
ATOM 6194 C C . ARG A 1 776 ? 24.204 33.191 -49.583 1.00 92.50 776 ARG A C 1
ATOM 6196 O O . ARG A 1 776 ? 23.166 33.849 -49.619 1.00 92.50 776 ARG A O 1
ATOM 6203 N N . LEU A 1 777 ? 24.240 31.869 -49.430 1.00 93.88 777 LEU A N 1
ATOM 6204 C CA . LEU A 1 777 ? 23.056 31.048 -49.216 1.00 93.88 777 LEU A CA 1
ATOM 6205 C C . LEU A 1 777 ? 22.359 31.476 -47.922 1.00 93.88 777 LEU A C 1
ATOM 6207 O O . LEU A 1 777 ? 21.169 31.768 -47.951 1.00 93.88 777 LEU A O 1
ATOM 6211 N N . HIS A 1 778 ? 23.099 31.615 -46.822 1.00 92.38 778 HIS A N 1
ATOM 6212 C CA . HIS A 1 778 ? 22.563 32.105 -45.556 1.00 92.38 778 HIS A CA 1
ATOM 6213 C C . HIS A 1 778 ? 21.941 33.506 -45.696 1.00 92.38 778 HIS A C 1
ATOM 6215 O O . HIS A 1 778 ? 20.796 33.702 -45.295 1.00 92.38 778 HIS A O 1
ATOM 6221 N N . ASP A 1 779 ? 22.637 34.462 -46.322 1.00 93.12 779 ASP A N 1
ATOM 6222 C CA . ASP A 1 779 ? 22.120 35.823 -46.536 1.00 93.12 779 ASP A CA 1
ATOM 6223 C C . ASP A 1 779 ? 20.833 35.831 -47.376 1.00 93.12 779 ASP A C 1
ATOM 6225 O O . ASP A 1 779 ? 19.902 36.582 -47.083 1.00 93.12 779 ASP A O 1
ATOM 6229 N N . LEU A 1 780 ? 20.765 34.990 -48.413 1.00 94.25 780 LEU A N 1
ATOM 6230 C CA . LEU A 1 780 ? 19.586 34.833 -49.264 1.00 94.25 780 LEU A CA 1
ATOM 6231 C C . LEU A 1 780 ? 18.399 34.260 -48.473 1.00 94.25 780 LEU A C 1
ATOM 6233 O O . LEU A 1 780 ? 17.292 34.788 -48.559 1.00 94.25 780 LEU A O 1
ATOM 6237 N N . LEU A 1 781 ? 18.632 33.208 -47.682 1.00 95.25 781 LEU A N 1
ATOM 6238 C CA . LEU A 1 781 ? 17.598 32.552 -46.881 1.00 95.25 781 LEU A CA 1
ATOM 6239 C C . LEU A 1 781 ? 17.078 33.458 -45.765 1.00 95.25 781 LEU A C 1
ATOM 6241 O O . LEU A 1 781 ? 15.870 33.551 -45.567 1.00 95.25 781 LEU A O 1
ATOM 6245 N N . VAL A 1 782 ? 17.967 34.164 -45.062 1.00 93.31 782 VAL A N 1
ATOM 6246 C CA . VAL A 1 782 ? 17.581 35.102 -43.999 1.00 93.31 782 VAL A CA 1
ATOM 6247 C C . VAL A 1 782 ? 16.835 36.307 -44.565 1.00 93.31 782 VAL A C 1
ATOM 6249 O O . VAL A 1 782 ? 15.878 36.762 -43.940 1.00 93.31 782 VAL A O 1
ATOM 6252 N N . ALA A 1 783 ? 17.222 36.806 -45.743 1.00 92.69 783 ALA A N 1
ATOM 6253 C CA . ALA A 1 783 ? 16.511 37.903 -46.395 1.00 92.69 783 ALA A CA 1
ATOM 6254 C C . ALA A 1 783 ? 15.069 37.531 -46.783 1.00 92.69 783 ALA A C 1
ATOM 6256 O O . ALA A 1 783 ? 14.200 38.401 -46.734 1.00 92.69 783 ALA A O 1
ATOM 6257 N N . GLU A 1 784 ? 14.814 36.270 -47.147 1.00 94.06 784 GLU A N 1
ATOM 6258 C CA . GLU A 1 784 ? 13.486 35.811 -47.569 1.00 94.06 784 GLU A CA 1
ATOM 6259 C C . GLU A 1 784 ? 12.624 35.298 -46.403 1.00 94.06 784 GLU A C 1
ATOM 6261 O O . GLU A 1 784 ? 11.463 35.680 -46.275 1.00 94.06 784 GLU A O 1
ATOM 6266 N N . PHE A 1 785 ? 13.181 34.447 -45.534 1.00 94.00 785 PHE A N 1
ATOM 6267 C CA . PHE A 1 785 ? 12.428 33.721 -44.501 1.00 94.00 785 PHE A CA 1
ATOM 6268 C C . PHE A 1 785 ? 12.665 34.225 -43.072 1.00 94.00 785 PHE A C 1
ATOM 6270 O O . PHE A 1 785 ? 11.930 33.859 -42.154 1.00 94.00 785 PHE A O 1
ATOM 6277 N N . GLY A 1 786 ? 13.672 35.075 -42.866 1.00 91.69 786 GLY A N 1
ATOM 6278 C CA . GLY A 1 786 ? 14.051 35.590 -41.555 1.00 91.69 786 GLY A CA 1
ATOM 6279 C C . GLY A 1 786 ? 14.905 34.625 -40.723 1.00 91.69 786 GLY A C 1
ATOM 6280 O O . GLY A 1 786 ? 14.878 33.406 -40.883 1.00 91.69 786 GLY A O 1
ATOM 6281 N N . GLN A 1 787 ? 15.661 35.194 -39.779 1.00 87.88 787 GLN A N 1
ATOM 6282 C CA . GLN A 1 787 ? 16.652 34.463 -38.977 1.00 87.88 787 GLN A CA 1
ATOM 6283 C C . GLN A 1 787 ? 16.046 33.311 -38.162 1.00 87.88 787 GLN A C 1
ATOM 6285 O O . GLN A 1 787 ? 16.629 32.234 -38.098 1.00 87.88 787 GLN A O 1
ATOM 6290 N N . ALA A 1 788 ? 14.878 33.527 -37.550 1.00 79.81 788 ALA A N 1
ATOM 6291 C CA . ALA A 1 788 ? 14.240 32.527 -36.695 1.00 79.81 788 ALA A CA 1
ATOM 6292 C C . ALA A 1 788 ? 13.839 31.267 -37.479 1.00 79.81 788 ALA A C 1
ATOM 6294 O O . ALA A 1 788 ? 14.045 30.154 -37.001 1.00 79.81 788 ALA A O 1
ATOM 6295 N N . PHE A 1 789 ? 13.321 31.432 -38.701 1.00 90.25 789 PHE A N 1
ATOM 6296 C CA . PHE A 1 789 ? 12.985 30.294 -39.549 1.00 90.25 789 PHE A CA 1
ATOM 6297 C C . PHE A 1 789 ? 14.244 29.523 -39.953 1.00 90.25 789 PHE A C 1
ATOM 6299 O O . PHE A 1 789 ? 14.299 28.308 -39.773 1.00 90.25 789 PHE A O 1
ATOM 6306 N N . CYS A 1 790 ? 15.278 30.230 -40.420 1.00 89.25 790 CYS A N 1
ATOM 6307 C CA . CYS A 1 790 ? 16.535 29.607 -40.824 1.00 89.25 790 CYS A CA 1
ATOM 6308 C C . CYS A 1 790 ? 17.171 28.792 -39.687 1.00 89.25 790 CYS A C 1
ATOM 6310 O O . CYS A 1 790 ? 17.548 27.652 -39.917 1.00 89.25 790 CYS A O 1
ATOM 6312 N N . THR A 1 791 ? 17.230 29.322 -38.459 1.00 76.12 791 THR A N 1
ATOM 6313 C CA . THR A 1 791 ? 17.863 28.627 -37.321 1.00 76.12 791 THR A CA 1
ATOM 6314 C C . THR A 1 791 ? 17.038 27.445 -36.797 1.00 76.12 791 THR A C 1
ATOM 6316 O O . THR A 1 791 ? 17.603 26.456 -36.339 1.00 76.12 791 THR A O 1
ATOM 6319 N N . SER A 1 792 ? 15.705 27.535 -36.814 1.00 77.00 792 SER A N 1
ATOM 6320 C CA . SER A 1 792 ? 14.841 26.522 -36.188 1.00 77.00 792 SER A CA 1
ATOM 6321 C C . SER A 1 792 ? 14.347 25.438 -37.150 1.00 77.00 792 SER A C 1
ATOM 6323 O O . SER A 1 792 ? 13.959 24.357 -36.697 1.00 77.00 792 SER A O 1
ATOM 6325 N N . PHE A 1 793 ? 14.341 25.712 -38.459 1.00 86.06 793 PHE A N 1
ATOM 6326 C CA . PHE A 1 793 ? 13.723 24.842 -39.462 1.00 86.06 793 PHE A CA 1
ATOM 6327 C C . PHE A 1 793 ? 14.663 24.391 -40.581 1.00 86.06 793 PHE A C 1
ATOM 6329 O O . PHE A 1 793 ? 14.289 23.453 -41.285 1.00 86.06 793 PHE A O 1
ATOM 6336 N N . LEU A 1 794 ? 15.844 24.997 -40.749 1.00 90.38 794 LEU A N 1
ATOM 6337 C CA . LEU A 1 794 ? 16.813 24.613 -41.779 1.00 90.38 794 LEU A CA 1
ATOM 6338 C C . LEU A 1 794 ? 18.110 24.095 -41.149 1.00 90.38 794 LEU A C 1
ATOM 6340 O O . LEU A 1 794 ? 18.625 24.671 -40.196 1.00 90.38 794 LEU A O 1
ATOM 6344 N N . GLU A 1 795 ? 18.666 23.033 -41.719 1.00 89.62 795 GLU A N 1
ATOM 6345 C CA . GLU A 1 795 ? 20.002 22.530 -41.394 1.00 89.62 795 GLU A CA 1
ATOM 6346 C C . GLU A 1 795 ? 20.770 22.327 -42.703 1.00 89.62 795 GLU A C 1
ATOM 6348 O O . GLU A 1 795 ? 20.296 21.627 -43.596 1.00 89.62 795 GLU A O 1
ATOM 6353 N N . THR A 1 796 ? 21.920 22.991 -42.848 1.00 89.19 796 THR A N 1
ATOM 6354 C CA . THR A 1 796 ? 22.730 22.967 -44.076 1.00 89.19 796 THR A CA 1
ATOM 6355 C C . THR A 1 796 ? 23.964 22.102 -43.863 1.00 89.19 796 THR A C 1
ATOM 6357 O O . THR A 1 796 ? 24.719 22.322 -42.921 1.00 89.19 796 THR A O 1
ATOM 6360 N N . ALA A 1 797 ? 24.185 21.146 -44.757 1.00 87.75 797 ALA A N 1
ATOM 6361 C CA . ALA A 1 797 ? 25.363 20.295 -44.800 1.00 87.75 797 ALA A CA 1
ATOM 6362 C C . ALA A 1 797 ? 25.994 20.348 -46.196 1.00 87.75 797 ALA A C 1
ATOM 6364 O O . ALA A 1 797 ? 25.316 20.574 -47.198 1.00 87.75 797 ALA A O 1
ATOM 6365 N N . PHE A 1 798 ? 27.304 20.134 -46.276 1.00 88.69 798 PHE A N 1
ATOM 6366 C CA . PHE A 1 798 ? 28.020 20.089 -47.545 1.00 88.69 798 PHE A CA 1
ATOM 6367 C C . PHE A 1 798 ? 28.783 18.780 -47.674 1.00 88.69 798 PHE A C 1
ATOM 6369 O O . PHE A 1 798 ? 29.551 18.405 -46.784 1.00 88.69 798 PHE A O 1
ATOM 6376 N N . HIS A 1 799 ? 28.634 18.152 -48.828 1.00 88.12 799 HIS A N 1
ATOM 6377 C CA . HIS A 1 799 ? 29.193 16.850 -49.152 1.00 88.12 799 HIS A CA 1
ATOM 6378 C C . HIS A 1 799 ? 30.126 16.983 -50.355 1.00 88.12 799 HIS A C 1
ATOM 6380 O O . HIS A 1 799 ? 29.962 17.892 -51.168 1.00 88.12 799 HIS A O 1
ATOM 6386 N N . GLN A 1 800 ? 31.110 16.093 -50.458 1.00 85.19 800 GLN A N 1
ATOM 6387 C CA . GLN A 1 800 ? 32.055 16.061 -51.571 1.00 85.19 800 GLN A CA 1
ATOM 6388 C C . GLN A 1 800 ? 32.108 14.653 -52.152 1.00 85.19 800 GLN A C 1
ATOM 6390 O O . GLN A 1 800 ? 32.314 13.687 -51.419 1.00 85.19 800 GLN A O 1
ATOM 6395 N N . VAL A 1 801 ? 31.926 14.546 -53.468 1.00 82.38 801 VAL A N 1
ATOM 6396 C CA . VAL A 1 801 ? 31.917 13.273 -54.199 1.00 82.38 801 VAL A CA 1
ATOM 6397 C C . VAL A 1 801 ? 32.681 13.467 -55.499 1.00 82.38 801 VAL A C 1
ATOM 6399 O O . VAL A 1 801 ? 32.434 14.426 -56.222 1.00 82.38 801 VAL A O 1
ATOM 6402 N N . ASP A 1 802 ? 33.656 12.597 -55.768 1.00 79.94 802 ASP A N 1
ATOM 6403 C CA . ASP A 1 802 ? 34.535 12.670 -56.947 1.00 79.94 802 ASP A CA 1
ATOM 6404 C C . ASP A 1 802 ? 35.204 14.046 -57.163 1.00 79.94 802 ASP A C 1
ATOM 6406 O O . ASP A 1 802 ? 35.493 14.459 -58.284 1.00 79.94 802 ASP A O 1
ATOM 6410 N N . GLY A 1 803 ? 35.479 14.762 -56.064 1.00 80.81 803 GLY A N 1
ATOM 6411 C CA . GLY A 1 803 ? 36.100 16.091 -56.078 1.00 80.81 803 GLY A CA 1
ATOM 6412 C C . GLY A 1 803 ? 35.149 17.248 -56.400 1.00 80.81 803 GLY A C 1
ATOM 6413 O O . GLY A 1 803 ? 35.625 18.374 -56.527 1.00 80.81 803 GLY A O 1
ATOM 6414 N N . LEU A 1 804 ? 33.844 16.980 -56.511 1.00 88.38 804 LEU A N 1
ATOM 6415 C CA . LEU A 1 804 ? 32.791 17.976 -56.694 1.00 88.38 804 LEU A CA 1
ATOM 6416 C C . LEU A 1 804 ? 32.005 18.165 -55.392 1.00 88.38 804 LEU A C 1
ATOM 6418 O O . LEU A 1 804 ? 31.536 17.196 -54.785 1.00 88.38 804 LEU A O 1
ATOM 6422 N N . ASP A 1 805 ? 31.847 19.414 -54.968 1.00 90.50 805 ASP A N 1
ATOM 6423 C CA . ASP A 1 805 ? 31.064 19.770 -53.785 1.00 90.50 805 ASP A CA 1
ATOM 6424 C C . ASP A 1 805 ? 29.575 19.897 -54.126 1.00 90.50 805 ASP A C 1
ATOM 6426 O O . ASP A 1 805 ? 29.214 20.516 -55.122 1.00 90.50 805 ASP A O 1
ATOM 6430 N N . PHE A 1 806 ? 28.688 19.421 -53.254 1.00 93.06 806 PHE A N 1
ATOM 6431 C CA . PHE A 1 806 ? 27.264 19.758 -53.302 1.00 93.06 806 PHE A CA 1
ATOM 6432 C C . PHE A 1 806 ? 26.715 20.056 -51.900 1.00 93.06 806 PHE A C 1
ATOM 6434 O O . PHE A 1 806 ? 27.265 19.637 -50.880 1.00 93.06 806 PHE A O 1
ATOM 6441 N N . CYS A 1 807 ? 25.633 20.827 -51.839 1.00 94.69 807 CYS A N 1
ATOM 6442 C CA . CYS A 1 807 ? 25.015 21.301 -50.603 1.00 94.69 807 CYS A CA 1
ATOM 6443 C C . CYS A 1 807 ? 23.668 20.606 -50.389 1.00 94.69 807 CYS A C 1
ATOM 6445 O O . CYS A 1 807 ? 22.862 20.542 -51.312 1.00 94.69 807 CYS A O 1
ATOM 6447 N N . ALA A 1 808 ? 23.408 20.106 -49.186 1.00 93.75 808 ALA A N 1
ATOM 6448 C CA . ALA A 1 808 ? 22.129 19.545 -48.774 1.00 93.75 808 ALA A CA 1
ATOM 6449 C C . ALA A 1 808 ? 21.507 20.421 -47.679 1.00 93.75 808 ALA A C 1
ATOM 6451 O O . ALA A 1 808 ? 22.142 20.715 -46.670 1.00 93.75 808 ALA A O 1
ATOM 6452 N N . ILE A 1 809 ? 20.256 20.831 -47.876 1.00 95.31 809 ILE A N 1
ATOM 6453 C CA . ILE A 1 809 ? 19.487 21.634 -46.926 1.00 95.31 809 ILE A CA 1
ATOM 6454 C C . ILE A 1 809 ? 18.312 20.790 -46.442 1.00 95.31 809 ILE A C 1
ATOM 6456 O O . ILE A 1 809 ? 17.358 20.547 -47.186 1.00 95.31 809 ILE A O 1
ATOM 6460 N N . SER A 1 810 ? 18.378 20.348 -45.192 1.00 92.88 810 SER A N 1
ATOM 6461 C CA . SER A 1 810 ? 17.284 19.667 -44.507 1.00 92.88 810 SER A CA 1
ATOM 6462 C C . SER A 1 810 ? 16.263 20.697 -44.036 1.00 92.88 810 SER A C 1
ATOM 6464 O O . SER A 1 810 ? 16.582 21.604 -43.271 1.00 92.88 810 SER A O 1
ATOM 6466 N N . VAL A 1 811 ? 15.023 20.558 -44.498 1.00 94.38 811 VAL A N 1
ATOM 6467 C CA . VAL A 1 811 ? 13.908 21.474 -44.244 1.00 94.38 811 VAL A CA 1
ATOM 6468 C C . VAL A 1 811 ? 12.882 20.787 -43.349 1.00 94.38 811 VAL A C 1
ATOM 6470 O O . VAL A 1 811 ? 12.231 19.819 -43.751 1.00 94.38 811 VAL A O 1
ATOM 6473 N N . ARG A 1 812 ? 12.686 21.299 -42.133 1.00 89.81 812 ARG A N 1
ATOM 6474 C CA . ARG A 1 812 ? 11.634 20.829 -41.224 1.00 89.81 812 ARG A CA 1
ATOM 6475 C C . ARG A 1 812 ? 10.270 21.355 -41.661 1.00 89.81 812 ARG A C 1
ATOM 6477 O O . ARG A 1 812 ? 10.126 22.467 -42.167 1.00 89.81 812 ARG A O 1
ATOM 6484 N N . ARG A 1 813 ? 9.235 20.552 -41.421 1.00 92.56 813 ARG A N 1
ATOM 6485 C CA . ARG A 1 813 ? 7.844 20.938 -41.673 1.00 92.56 813 ARG A CA 1
ATOM 6486 C C . ARG A 1 813 ? 7.451 22.123 -40.780 1.00 92.56 813 ARG A C 1
ATOM 6488 O O . ARG A 1 813 ? 7.495 22.006 -39.558 1.00 92.56 813 ARG A O 1
ATOM 6495 N N . SER A 1 814 ? 6.981 23.214 -41.379 1.00 89.62 814 SER A N 1
ATOM 6496 C CA . SER A 1 814 ? 6.400 24.347 -40.654 1.00 89.62 814 SER A CA 1
ATOM 6497 C C . SER A 1 814 ? 4.900 24.147 -40.438 1.00 89.62 814 SER A C 1
ATOM 6499 O O . SER A 1 814 ? 4.190 23.691 -41.347 1.00 89.62 814 SER A O 1
ATOM 6501 N N . ARG A 1 815 ? 4.412 24.484 -39.236 1.00 84.69 815 ARG A N 1
ATOM 6502 C CA . ARG A 1 815 ? 2.970 24.560 -38.935 1.00 84.69 815 ARG A CA 1
ATOM 6503 C C . ARG A 1 815 ? 2.362 25.851 -39.486 1.00 84.69 815 ARG A C 1
ATOM 6505 O O . ARG A 1 815 ? 1.267 25.798 -40.039 1.00 84.69 815 ARG A O 1
ATOM 6512 N N . ASP A 1 816 ? 3.113 26.947 -39.429 1.00 87.88 816 ASP A N 1
ATOM 6513 C CA . ASP A 1 816 ? 2.726 28.232 -40.007 1.00 87.88 816 ASP A CA 1
ATOM 6514 C C . ASP A 1 816 ? 3.062 28.294 -41.509 1.00 87.88 816 ASP A C 1
ATOM 6516 O O . ASP A 1 816 ? 4.061 27.698 -41.935 1.00 87.88 816 ASP A O 1
ATOM 6520 N N . PRO A 1 817 ? 2.264 28.996 -42.336 1.00 90.69 817 PRO A N 1
ATOM 6521 C CA . PRO A 1 817 ? 2.561 29.149 -43.755 1.00 90.69 817 PRO A CA 1
ATOM 6522 C C . PRO A 1 817 ? 3.867 29.916 -43.994 1.00 90.69 817 PRO A C 1
ATOM 6524 O O . PRO A 1 817 ? 4.041 31.033 -43.509 1.00 90.69 817 PRO A O 1
ATOM 6527 N N . ILE A 1 818 ? 4.759 29.330 -44.791 1.00 94.56 818 ILE A N 1
ATOM 6528 C CA . ILE A 1 818 ? 5.994 29.957 -45.265 1.00 94.56 818 ILE A CA 1
ATOM 6529 C C . ILE A 1 818 ? 5.741 30.573 -46.638 1.00 94.56 818 ILE A C 1
ATOM 6531 O O . ILE A 1 818 ? 5.319 29.889 -47.576 1.00 94.56 818 ILE A O 1
ATOM 6535 N N . TYR A 1 819 ? 5.995 31.872 -46.746 1.00 92.69 819 TYR A N 1
ATOM 6536 C CA . TYR A 1 819 ? 5.753 32.655 -47.952 1.00 92.69 819 TYR A CA 1
ATOM 6537 C C . TYR A 1 819 ? 7.046 32.877 -48.728 1.00 92.69 819 TYR A C 1
ATOM 6539 O O . TYR A 1 819 ? 8.124 32.947 -48.146 1.00 92.69 819 TYR A O 1
ATOM 6547 N N . VAL A 1 820 ? 6.913 33.038 -50.041 1.00 93.12 820 VAL A N 1
ATOM 6548 C CA . VAL A 1 820 ? 7.993 33.451 -50.939 1.00 93.12 820 VAL A CA 1
ATOM 6549 C C . VAL A 1 820 ? 7.548 34.683 -51.715 1.00 93.12 820 VAL A C 1
ATOM 6551 O O . VAL A 1 820 ? 6.418 34.763 -52.198 1.00 93.12 820 VAL A O 1
ATOM 6554 N N . THR A 1 821 ? 8.443 35.646 -51.863 1.00 90.00 821 THR A N 1
ATOM 6555 C CA . THR A 1 821 ? 8.227 36.900 -52.570 1.00 90.00 821 THR A CA 1
ATOM 6556 C C . THR A 1 821 ? 8.366 36.684 -54.071 1.00 90.00 821 THR A C 1
ATOM 6558 O O . THR A 1 821 ? 9.415 36.285 -54.567 1.00 90.00 821 THR A O 1
ATOM 6561 N N . LYS A 1 822 ? 7.314 36.995 -54.827 1.00 84.50 822 LYS A N 1
ATOM 6562 C CA . LYS A 1 822 ? 7.262 36.910 -56.289 1.00 84.50 822 LYS A CA 1
ATOM 6563 C C . LYS A 1 822 ? 6.997 38.290 -56.882 1.00 84.50 822 LYS A C 1
ATOM 6565 O O . LYS A 1 822 ? 6.029 38.954 -56.510 1.00 84.50 822 LYS A O 1
ATOM 6570 N N . ALA A 1 823 ? 7.852 38.719 -57.808 1.00 79.81 823 ALA A N 1
ATOM 6571 C CA . ALA A 1 823 ? 7.664 39.959 -58.557 1.00 79.81 823 ALA A CA 1
ATOM 6572 C C . ALA A 1 823 ? 6.804 39.723 -59.811 1.00 79.81 823 ALA A C 1
ATOM 6574 O O . ALA A 1 823 ? 7.028 38.771 -60.563 1.00 79.81 823 ALA A O 1
ATOM 6575 N N . ASP A 1 824 ? 5.832 40.600 -60.056 1.00 76.31 824 ASP A N 1
ATOM 6576 C CA . ASP A 1 824 ? 5.012 40.575 -61.264 1.00 76.31 824 ASP A CA 1
ATOM 6577 C C . ASP A 1 824 ? 5.835 40.982 -62.500 1.00 76.31 824 ASP A C 1
ATOM 6579 O O . ASP A 1 824 ? 6.487 42.029 -62.522 1.00 76.31 824 ASP A O 1
ATOM 6583 N N . LYS A 1 825 ? 5.782 40.159 -63.557 1.00 70.00 825 LYS A N 1
ATOM 6584 C CA . LYS A 1 825 ? 6.613 40.318 -64.766 1.00 70.00 825 LYS A CA 1
ATOM 6585 C C . LYS A 1 825 ? 6.295 41.577 -65.588 1.00 70.00 825 LYS A C 1
ATOM 6587 O O . LYS A 1 825 ? 7.089 41.921 -66.459 1.00 70.00 825 LYS A O 1
ATOM 6592 N N . LYS A 1 826 ? 5.151 42.239 -65.367 1.00 69.69 826 LYS A N 1
ATOM 6593 C CA . LYS A 1 826 ? 4.718 43.426 -66.129 1.00 69.69 826 LYS A CA 1
ATOM 6594 C C . LYS A 1 826 ? 4.801 44.724 -65.325 1.00 69.69 826 LYS A C 1
ATOM 6596 O O . LYS A 1 826 ? 5.045 45.769 -65.917 1.00 69.69 826 LYS A O 1
ATOM 6601 N N . SER A 1 827 ? 4.591 44.672 -64.011 1.00 74.50 827 SER A N 1
ATOM 6602 C CA . SER A 1 827 ? 4.511 45.853 -63.136 1.00 74.50 827 SER A CA 1
ATOM 6603 C C . SER A 1 827 ? 5.657 45.972 -62.127 1.00 74.50 827 SER A C 1
ATOM 6605 O O . SER A 1 827 ? 5.829 47.033 -61.535 1.00 74.50 827 SER A O 1
ATOM 6607 N N . GLY A 1 828 ? 6.436 44.906 -61.907 1.00 71.88 828 GLY A N 1
ATOM 6608 C CA . GLY A 1 828 ? 7.498 44.871 -60.896 1.00 71.88 828 GLY A CA 1
ATOM 6609 C C . GLY A 1 828 ? 6.993 44.849 -59.446 1.00 71.88 828 GLY A C 1
ATOM 6610 O O . GLY A 1 828 ? 7.806 44.851 -58.522 1.00 71.88 828 GLY A O 1
ATOM 6611 N N . ALA A 1 829 ? 5.673 44.813 -59.224 1.00 77.69 829 ALA A N 1
ATOM 6612 C CA . ALA A 1 829 ? 5.082 44.735 -57.893 1.00 77.69 829 ALA A CA 1
ATOM 6613 C C . ALA A 1 829 ? 5.400 43.382 -57.232 1.00 77.69 829 ALA A C 1
ATOM 6615 O O . ALA A 1 829 ? 5.292 42.334 -57.869 1.00 77.69 829 ALA A O 1
ATOM 6616 N N . LYS A 1 830 ? 5.799 43.403 -55.956 1.00 82.38 830 LYS A N 1
ATOM 6617 C CA . LYS A 1 830 ? 6.116 42.202 -55.168 1.00 82.38 830 LYS A CA 1
ATOM 6618 C C . LYS A 1 830 ? 4.870 41.692 -54.442 1.00 82.38 830 LYS A C 1
ATOM 6620 O O . LYS A 1 830 ? 4.140 42.479 -53.848 1.00 82.38 830 LYS A O 1
ATOM 6625 N N . SER A 1 831 ? 4.659 40.382 -54.468 1.00 83.56 831 SER A N 1
ATOM 6626 C CA . SER A 1 831 ? 3.557 39.687 -53.794 1.00 83.56 831 SER A CA 1
ATOM 6627 C C . SER A 1 831 ? 4.079 38.462 -53.044 1.00 83.56 831 SER A C 1
ATOM 6629 O O . SER A 1 831 ? 5.021 37.822 -53.504 1.00 83.56 831 SER A O 1
ATOM 6631 N N . SER A 1 832 ? 3.493 38.148 -51.891 1.00 88.62 832 SER A N 1
ATOM 6632 C CA . SER A 1 832 ? 3.835 36.957 -51.105 1.00 88.62 832 SER A CA 1
ATOM 6633 C C . SER A 1 832 ? 2.945 35.793 -51.525 1.00 88.62 832 SER A C 1
ATOM 6635 O O . SER A 1 832 ? 1.721 35.891 -51.450 1.00 88.62 832 SER A O 1
ATOM 6637 N N . VAL A 1 833 ? 3.554 34.697 -51.962 1.00 91.75 833 VAL A N 1
ATOM 6638 C CA . VAL A 1 833 ? 2.863 33.501 -52.462 1.00 91.75 833 VAL A CA 1
ATOM 6639 C C . VAL A 1 833 ? 3.289 32.262 -51.677 1.00 91.75 833 VAL A C 1
ATOM 6641 O O . VAL A 1 833 ? 4.399 32.199 -51.149 1.00 91.75 833 VAL A O 1
ATOM 6644 N N . ILE A 1 834 ? 2.400 31.273 -51.594 1.00 92.62 834 ILE A N 1
ATOM 6645 C CA . ILE A 1 834 ? 2.638 30.005 -50.896 1.00 92.62 834 ILE A CA 1
ATOM 6646 C C . ILE A 1 834 ? 2.843 28.912 -51.938 1.00 92.62 834 ILE A C 1
ATOM 6648 O O . ILE A 1 834 ? 2.022 28.744 -52.838 1.00 92.62 834 ILE A O 1
ATOM 6652 N N . TYR A 1 835 ? 3.903 28.128 -51.767 1.00 94.06 835 TYR A N 1
ATOM 6653 C CA . TYR A 1 835 ? 4.140 26.922 -52.552 1.00 94.06 835 TYR A CA 1
ATOM 6654 C C . TYR A 1 835 ? 4.002 25.674 -51.679 1.00 94.06 835 TYR A C 1
ATOM 6656 O O . TYR A 1 835 ? 4.328 25.709 -50.494 1.00 94.06 835 TYR A O 1
ATOM 6664 N N . THR A 1 836 ? 3.543 24.571 -52.269 1.00 91.81 836 THR A N 1
ATOM 6665 C CA . THR A 1 836 ? 3.522 23.223 -51.668 1.00 91.81 836 THR A CA 1
ATOM 6666 C C . THR A 1 836 ? 4.041 22.185 -52.662 1.00 91.81 836 THR A C 1
ATOM 6668 O O . THR A 1 836 ? 4.101 22.438 -53.868 1.00 91.81 836 THR A O 1
ATOM 6671 N N . ARG A 1 837 ? 4.447 21.012 -52.170 1.00 91.00 837 ARG A N 1
ATOM 6672 C CA . ARG A 1 837 ? 4.915 19.893 -52.993 1.00 91.00 837 ARG A CA 1
ATOM 6673 C C . ARG A 1 837 ? 3.738 19.024 -53.419 1.00 91.00 837 ARG A C 1
ATOM 6675 O O . ARG A 1 837 ? 3.005 18.499 -52.585 1.00 91.00 837 ARG A O 1
ATOM 6682 N N . VAL A 1 838 ? 3.604 18.819 -54.727 1.00 84.25 838 VAL A N 1
ATOM 6683 C CA . VAL A 1 838 ? 2.681 17.854 -55.336 1.00 84.25 838 VAL A CA 1
ATOM 6684 C C . VAL A 1 838 ? 3.503 16.922 -56.223 1.00 84.25 838 VAL A C 1
ATOM 6686 O O . VAL A 1 838 ? 3.969 17.315 -57.295 1.00 84.25 838 VAL A O 1
ATOM 6689 N N . GLY A 1 839 ? 3.714 15.688 -55.757 1.00 83.38 839 GLY A N 1
ATOM 6690 C CA . GLY A 1 839 ? 4.663 14.764 -56.386 1.00 83.38 839 GLY A CA 1
ATOM 6691 C C . GLY A 1 839 ? 6.088 15.311 -56.295 1.00 83.38 839 GLY A C 1
ATOM 6692 O O . GLY A 1 839 ? 6.510 15.721 -55.221 1.00 83.38 839 GLY A O 1
ATOM 6693 N N . ASN A 1 840 ? 6.807 15.354 -57.414 1.00 82.31 840 ASN A N 1
ATOM 6694 C CA . ASN A 1 840 ? 8.136 15.963 -57.525 1.00 82.31 840 ASN A CA 1
ATOM 6695 C C . ASN A 1 840 ? 8.101 17.439 -57.981 1.00 82.31 840 ASN A C 1
ATOM 6697 O O . ASN A 1 840 ? 9.115 17.968 -58.410 1.00 82.31 840 ASN A O 1
ATOM 6701 N N . SER A 1 841 ? 6.943 18.112 -57.930 1.00 85.06 841 SER A N 1
ATOM 6702 C CA . SER A 1 841 ? 6.803 19.500 -58.397 1.00 85.06 841 SER A CA 1
ATOM 6703 C C . SER A 1 841 ? 6.343 20.448 -57.292 1.00 85.06 841 SER A C 1
ATOM 6705 O O . SER A 1 841 ? 5.504 20.093 -56.459 1.00 85.06 841 SER A O 1
ATOM 6707 N N . SER A 1 842 ? 6.861 21.676 -57.303 1.00 89.94 842 SER A N 1
ATOM 6708 C CA . SER A 1 842 ? 6.415 22.760 -56.421 1.00 89.94 842 SER A CA 1
ATOM 6709 C C . SER A 1 842 ? 5.280 23.538 -57.091 1.00 89.94 842 SER A C 1
ATOM 6711 O O . SER A 1 842 ? 5.461 24.090 -58.177 1.00 89.94 842 SER A O 1
ATOM 6713 N N . ARG A 1 843 ? 4.099 23.579 -56.464 1.00 90.25 843 ARG A N 1
ATOM 6714 C CA . ARG A 1 843 ? 2.904 24.263 -56.982 1.00 90.25 843 ARG A CA 1
ATOM 6715 C C . ARG A 1 843 ? 2.513 25.440 -56.107 1.00 90.25 843 ARG A C 1
ATOM 6717 O O . ARG A 1 843 ? 2.461 25.318 -54.885 1.00 90.25 843 ARG A O 1
ATOM 6724 N N . GLU A 1 844 ? 2.239 26.563 -56.759 1.00 92.88 844 GLU A N 1
ATOM 6725 C CA . GLU A 1 844 ? 1.670 27.749 -56.124 1.00 92.88 844 GLU A CA 1
ATOM 6726 C C . GLU A 1 844 ? 0.219 27.461 -55.742 1.00 92.88 844 GLU A C 1
ATOM 6728 O O . GLU A 1 844 ? -0.540 26.946 -56.565 1.00 92.88 844 GLU A O 1
ATOM 6733 N N . LEU A 1 845 ? -0.151 27.774 -54.504 1.00 88.38 845 LEU A N 1
ATOM 6734 C CA . LEU A 1 845 ? -1.533 27.701 -54.049 1.00 88.38 845 LEU A CA 1
ATOM 6735 C C . LEU A 1 845 ? -2.214 29.050 -54.264 1.00 88.38 845 LEU A C 1
ATOM 6737 O O . LEU A 1 845 ? -1.668 30.096 -53.903 1.00 88.38 845 LEU A O 1
ATOM 6741 N N . SER A 1 846 ? -3.437 29.024 -54.791 1.00 86.94 846 SER A N 1
ATOM 6742 C CA . SER A 1 846 ? -4.316 30.189 -54.723 1.00 86.94 846 SER A CA 1
ATOM 6743 C C . SER A 1 846 ? -4.656 30.518 -53.264 1.00 86.94 846 SER A C 1
ATOM 6745 O O . SER A 1 846 ? -4.542 29.677 -52.370 1.00 86.94 846 SER A O 1
ATOM 6747 N N . VAL A 1 847 ? -5.104 31.748 -53.004 1.00 82.94 847 VAL A N 1
ATOM 6748 C CA . VAL A 1 847 ? -5.479 32.186 -51.646 1.00 82.94 847 VAL A CA 1
ATOM 6749 C C . VAL A 1 847 ? -6.540 31.264 -51.029 1.00 82.94 847 VAL A C 1
ATOM 6751 O O . VAL A 1 847 ? -6.451 30.919 -49.852 1.00 82.94 847 VAL A O 1
ATOM 6754 N N . GLU A 1 848 ? -7.516 30.821 -51.825 1.00 84.56 848 GLU A N 1
ATOM 6755 C CA . GLU A 1 848 ? -8.570 29.905 -51.378 1.00 84.56 848 GLU A CA 1
ATOM 6756 C C . GLU A 1 848 ? -8.023 28.505 -51.051 1.00 84.56 848 GLU A C 1
ATOM 6758 O O . GLU A 1 848 ? -8.343 27.939 -50.003 1.00 84.56 848 GLU A O 1
ATOM 6763 N N . GLU A 1 849 ? -7.142 27.964 -51.898 1.00 85.69 849 GLU A N 1
ATOM 6764 C CA . GLU A 1 849 ? -6.494 26.670 -51.655 1.00 85.69 849 GLU A CA 1
ATOM 6765 C C . GLU A 1 849 ? -5.598 26.708 -50.418 1.00 85.69 849 GLU A C 1
ATOM 6767 O O . GLU A 1 849 ? -5.630 25.773 -49.623 1.00 85.69 849 GLU A O 1
ATOM 6772 N N . ALA A 1 850 ? -4.842 27.789 -50.212 1.00 85.06 850 ALA A N 1
ATOM 6773 C CA . ALA A 1 850 ? -3.984 27.950 -49.044 1.00 85.06 850 ALA A CA 1
ATOM 6774 C C . ALA A 1 850 ? -4.797 27.980 -47.738 1.00 85.06 850 ALA A C 1
ATOM 6776 O O . ALA A 1 850 ? -4.453 27.281 -46.784 1.00 85.06 850 ALA A O 1
ATOM 6777 N N . LEU A 1 851 ? -5.910 28.723 -47.699 1.00 81.94 851 LEU A N 1
ATOM 6778 C CA . LEU A 1 851 ? -6.783 28.775 -46.522 1.00 81.94 851 LEU A CA 1
ATOM 6779 C C . LEU A 1 851 ? -7.358 27.396 -46.178 1.00 81.94 851 LEU A C 1
ATOM 6781 O O . LEU A 1 851 ? -7.317 26.987 -45.018 1.00 81.94 851 LEU A O 1
ATOM 6785 N N . ASN A 1 852 ? -7.844 26.655 -47.176 1.00 83.12 852 ASN A N 1
ATOM 6786 C CA . ASN A 1 852 ? -8.363 25.302 -46.965 1.00 83.12 852 ASN A CA 1
ATOM 6787 C C . ASN A 1 852 ? -7.258 24.311 -46.569 1.00 83.12 852 ASN A C 1
ATOM 6789 O O . ASN A 1 852 ? -7.453 23.488 -45.673 1.00 83.12 852 ASN A O 1
ATOM 6793 N N . TYR A 1 853 ? -6.090 24.408 -47.202 1.00 84.31 853 TYR A N 1
ATOM 6794 C CA . TYR A 1 853 ? -4.959 23.517 -46.967 1.00 84.31 853 TYR A CA 1
ATOM 6795 C C . TYR A 1 853 ? -4.420 23.630 -45.537 1.00 84.31 853 TYR A C 1
ATOM 6797 O O . TYR A 1 853 ? -4.209 22.608 -44.889 1.00 84.31 853 TYR A O 1
ATOM 6805 N N . PHE A 1 854 ? -4.242 24.846 -45.008 1.00 84.19 854 PHE A N 1
ATOM 6806 C CA . PHE A 1 854 ? -3.732 25.031 -43.644 1.00 84.19 854 PHE A CA 1
ATOM 6807 C C . PHE A 1 854 ? -4.806 24.863 -42.560 1.00 84.19 854 PHE A C 1
ATOM 6809 O O . PHE A 1 854 ? -4.477 24.425 -41.461 1.00 84.19 854 PHE A O 1
ATOM 6816 N N . LYS A 1 855 ? -6.090 25.114 -42.857 1.00 79.56 855 LYS A N 1
ATOM 6817 C CA . LYS A 1 855 ? -7.191 24.883 -41.904 1.00 79.56 855 LYS A CA 1
ATOM 6818 C C . LYS A 1 855 ? -7.392 23.403 -41.565 1.00 79.56 855 LYS A C 1
ATOM 6820 O O . LYS A 1 855 ? -7.706 23.091 -40.426 1.00 79.56 855 LYS A O 1
ATOM 6825 N N . ASN A 1 856 ? -7.175 22.503 -42.524 1.00 68.31 856 ASN A N 1
ATOM 6826 C CA . ASN A 1 856 ? -7.277 21.050 -42.321 1.00 68.31 856 ASN A CA 1
ATOM 6827 C C . ASN A 1 856 ? -5.988 20.416 -41.749 1.00 68.31 856 ASN A C 1
ATOM 6829 O O . ASN A 1 856 ? -5.881 19.192 -41.691 1.00 68.31 856 ASN A O 1
ATOM 6833 N N . ARG A 1 857 ? -4.979 21.233 -41.411 1.00 68.31 857 ARG A N 1
ATOM 6834 C CA . ARG A 1 857 ? -3.628 20.812 -40.997 1.00 68.31 857 ARG A CA 1
ATOM 6835 C C . ARG A 1 857 ? -3.368 21.020 -39.492 1.00 68.31 857 ARG A C 1
ATOM 6837 O O . ARG A 1 857 ? -2.322 20.571 -39.020 1.00 68.31 857 ARG A O 1
ATOM 6844 N N . LEU A 1 858 ? -4.291 21.702 -38.801 1.00 44.38 858 LEU A N 1
ATOM 6845 C CA . LEU A 1 858 ? -4.411 21.864 -37.342 1.00 44.38 858 LEU A CA 1
ATOM 6846 C C . LEU A 1 858 ? -5.308 20.761 -36.779 1.00 44.38 858 LEU A C 1
ATOM 6848 O O . LEU A 1 858 ? -4.997 20.296 -35.663 1.00 44.38 858 LEU A O 1
#

Radius of gyration: 37.79 Å; chains: 1; bounding box: 80×80×116 Å